Protein AF-0000000083339944 (afdb_homodimer)

Radius of gyration: 32.5 Å; Cα contacts (8 Å, |Δi|>4): 1232; chains: 2; bounding box: 91×94×73 Å

Structure (mmCIF, N/CA/C/O backbone):
data_AF-0000000083339944-model_v1
#
loop_
_entity.id
_entity.type
_entity.pdbx_description
1 polymer 'ABC transporter permease'
#
loop_
_atom_site.group_PDB
_atom_site.id
_atom_site.type_symbol
_atom_site.label_atom_id
_atom_site.label_alt_id
_atom_site.label_comp_id
_atom_site.label_asym_id
_atom_site.label_entity_id
_atom_site.label_seq_id
_atom_site.pdbx_PDB_ins_code
_atom_site.Cartn_x
_atom_site.Cartn_y
_atom_site.Cartn_z
_atom_site.occupancy
_atom_site.B_iso_or_equiv
_atom_site.auth_seq_id
_atom_site.auth_comp_id
_atom_site.auth_asym_id
_atom_site.auth_atom_id
_atom_site.pdbx_PDB_model_num
ATOM 1 N N . MET A 1 1 ? -20.719 25.516 36.156 1 56 1 MET A N 1
ATOM 2 C CA . MET A 1 1 ? -20.297 24.453 35.281 1 56 1 MET A CA 1
ATOM 3 C C . MET A 1 1 ? -19.016 23.781 35.781 1 56 1 MET A C 1
ATOM 5 O O . MET A 1 1 ? -18 24.453 35.969 1 56 1 MET A O 1
ATOM 9 N N . VAL A 1 2 ? -19.141 22.656 36.531 1 64.38 2 VAL A N 1
ATOM 10 C CA . VAL A 1 2 ? -17.969 21.969 37.031 1 64.38 2 VAL A CA 1
ATOM 11 C C . VAL A 1 2 ? -17.344 21.109 35.938 1 64.38 2 VAL A C 1
ATOM 13 O O . VAL A 1 2 ? -18.047 20.344 35.281 1 64.38 2 VAL A O 1
ATOM 16 N N . MET A 1 3 ? -16.109 21.516 35.5 1 72.25 3 MET A N 1
ATOM 17 C CA . MET A 1 3 ? -15.359 20.781 34.469 1 72.25 3 MET A CA 1
ATOM 18 C C . MET A 1 3 ? -14.398 19.781 35.125 1 72.25 3 MET A C 1
ATOM 20 O O . MET A 1 3 ? -13.562 20.156 35.938 1 72.25 3 MET A O 1
ATOM 24 N N . MET A 1 4 ? -14.695 18.438 34.969 1 76.56 4 MET A N 1
ATOM 25 C CA . MET A 1 4 ? -13.797 17.406 35.469 1 76.56 4 MET A CA 1
ATOM 26 C C . MET A 1 4 ? -13.016 16.766 34.312 1 76.56 4 MET A C 1
ATOM 28 O O . MET A 1 4 ? -13.609 16.344 33.312 1 76.56 4 MET A O 1
ATOM 32 N N . PRO A 1 5 ? -11.711 16.797 34.438 1 80.19 5 PRO A N 1
ATOM 33 C CA . PRO A 1 5 ? -10.906 16.203 33.375 1 80.19 5 PRO A CA 1
ATOM 34 C C . PRO A 1 5 ? -11.07 14.695 33.281 1 80.19 5 PRO A C 1
ATOM 36 O O . PRO A 1 5 ? -11.203 14.008 34.281 1 80.19 5 PRO A O 1
ATOM 39 N N . SER A 1 6 ? -11.383 14.195 32.062 1 82.06 6 SER A N 1
ATOM 40 C CA . SER A 1 6 ? -11.43 12.773 31.75 1 82.06 6 SER A CA 1
ATOM 41 C C . SER A 1 6 ? -10.461 12.445 30.609 1 82.06 6 SER A C 1
ATOM 43 O O . SER A 1 6 ? -10.336 13.211 29.656 1 82.06 6 SER A O 1
ATOM 45 N N . PHE A 1 7 ? -9.578 11.438 30.938 1 81.44 7 PHE A N 1
ATOM 46 C CA . PHE A 1 7 ? -8.594 11.102 29.906 1 81.44 7 PHE A CA 1
ATOM 47 C C . PHE A 1 7 ? -8.867 9.719 29.328 1 81.44 7 PHE A C 1
ATOM 49 O O . PHE A 1 7 ? -9.141 8.773 30.078 1 81.44 7 PHE A O 1
ATOM 56 N N . TYR A 1 8 ? -8.898 9.75 28.016 1 87.44 8 TYR A N 1
ATOM 57 C CA . TYR A 1 8 ? -8.922 8.484 27.281 1 87.44 8 TYR A CA 1
ATOM 58 C C . TYR A 1 8 ? -7.516 7.941 27.094 1 87.44 8 TYR A C 1
ATOM 60 O O . TYR A 1 8 ? -6.531 8.648 27.312 1 87.44 8 TYR A O 1
ATOM 68 N N . TRP A 1 9 ? -7.395 6.711 26.766 1 88.19 9 TRP A N 1
ATOM 69 C CA . TRP A 1 9 ? -6.094 6.086 26.547 1 88.19 9 TRP A CA 1
ATOM 70 C C . TRP A 1 9 ? -5.355 6.762 25.391 1 88.19 9 TRP A C 1
ATOM 72 O O . TRP A 1 9 ? -4.145 6.98 25.469 1 88.19 9 TRP A O 1
ATOM 82 N N . THR A 1 10 ? -6.043 7.082 24.391 1 90.69 10 THR A N 1
ATOM 83 C CA . THR A 1 10 ? -5.414 7.707 23.219 1 90.69 10 THR A CA 1
ATOM 84 C C . THR A 1 10 ? -4.91 9.102 23.578 1 90.69 10 THR A C 1
ATOM 86 O O . THR A 1 10 ? -3.936 9.586 22.984 1 90.69 10 THR A O 1
ATOM 89 N N . ASP A 1 11 ? -5.578 9.789 24.547 1 92.88 11 ASP A N 1
ATOM 90 C CA . ASP A 1 11 ? -5.094 11.086 25.016 1 92.88 11 ASP A CA 1
ATOM 91 C C . ASP A 1 11 ? -3.742 10.953 25.703 1 92.88 11 ASP A C 1
ATOM 93 O O . ASP A 1 11 ? -2.809 11.695 25.422 1 92.88 11 ASP A O 1
ATOM 97 N N . ILE A 1 12 ? -3.723 9.984 26.516 1 92.12 12 ILE A N 1
ATOM 98 C CA . ILE A 1 12 ? -2.504 9.758 27.281 1 92.12 12 ILE A CA 1
ATOM 99 C C . ILE A 1 12 ? -1.352 9.422 26.344 1 92.12 12 ILE A C 1
ATOM 101 O O . ILE A 1 12 ? -0.234 9.914 26.516 1 92.12 12 ILE A O 1
ATOM 105 N N . MET A 1 13 ? -1.66 8.688 25.406 1 92.69 13 MET A N 1
ATOM 106 C CA . MET A 1 13 ? -0.621 8.289 24.453 1 92.69 13 MET A CA 1
ATOM 107 C C . MET A 1 13 ? -0.143 9.477 23.641 1 92.69 13 MET A C 1
ATOM 109 O O . MET A 1 13 ? 1.049 9.602 23.344 1 92.69 13 MET A O 1
ATOM 113 N N . LEU A 1 14 ? -1.042 10.305 23.234 1 93.62 14 LEU A N 1
ATOM 114 C CA . LEU A 1 14 ? -0.655 11.469 22.453 1 93.62 14 LEU A CA 1
ATOM 115 C C . LEU A 1 14 ? 0.201 12.422 23.281 1 93.62 14 LEU A C 1
ATOM 117 O O . LEU A 1 14 ? 1.191 12.969 22.781 1 93.62 14 LEU A O 1
ATOM 121 N N . TRP A 1 15 ? -0.176 12.609 24.5 1 94.25 15 TRP A N 1
ATOM 122 C CA . TRP A 1 15 ? 0.596 13.484 25.375 1 94.25 15 TRP A CA 1
ATOM 123 C C . TRP A 1 15 ? 1.944 12.859 25.719 1 94.25 15 TRP A C 1
ATOM 125 O O . TRP A 1 15 ? 2.939 13.57 25.891 1 94.25 15 TRP A O 1
ATOM 135 N N . ALA A 1 16 ? 1.926 11.547 25.844 1 93.81 16 ALA A N 1
ATOM 136 C CA . ALA A 1 16 ? 3.199 10.852 26.016 1 93.81 16 ALA A CA 1
ATOM 137 C C . ALA A 1 16 ? 4.105 11.047 24.797 1 93.81 16 ALA A C 1
ATOM 139 O O . ALA A 1 16 ? 5.312 11.242 24.953 1 93.81 16 ALA A O 1
ATOM 140 N N . LEU A 1 17 ? 3.498 10.969 23.688 1 93.19 17 LEU A N 1
ATOM 141 C CA . LEU A 1 17 ? 4.246 11.203 22.453 1 93.19 17 LEU A CA 1
ATOM 142 C C . LEU A 1 17 ? 4.812 12.625 22.438 1 93.19 17 LEU A C 1
ATOM 144 O O . LEU A 1 17 ? 5.949 12.836 22.016 1 93.19 17 LEU A O 1
ATOM 148 N N . PHE A 1 18 ? 4.008 13.578 22.859 1 94.62 18 PHE A N 1
ATOM 149 C CA . PHE A 1 18 ? 4.469 14.953 22.953 1 94.62 18 PHE A CA 1
ATOM 150 C C . PHE A 1 18 ? 5.652 15.07 23.906 1 94.62 18 PHE A C 1
ATOM 152 O O . PHE A 1 18 ? 6.641 15.734 23.609 1 94.62 18 PHE A O 1
ATOM 159 N N . GLY A 1 19 ? 5.52 14.391 25.062 1 94.38 19 GLY A N 1
ATOM 160 C CA . GLY A 1 19 ? 6.629 14.359 26 1 94.38 19 GLY A CA 1
ATOM 161 C C . GLY A 1 19 ? 7.887 13.75 25.422 1 94.38 19 GLY A C 1
ATOM 162 O O . GLY A 1 19 ? 8.984 14.281 25.609 1 94.38 19 GLY A O 1
ATOM 163 N N . LEU A 1 20 ? 7.734 12.727 24.656 1 90.75 20 LEU A N 1
ATOM 164 C CA . LEU A 1 20 ? 8.867 12.062 24.031 1 90.75 20 LEU A CA 1
ATOM 165 C C . LEU A 1 20 ? 9.508 12.969 22.969 1 90.75 20 LEU A C 1
ATOM 167 O O . LEU A 1 20 ? 10.727 12.961 22.812 1 90.75 20 LEU A O 1
ATOM 171 N N . LEU A 1 21 ? 8.703 13.656 22.25 1 92.06 21 LEU A N 1
ATOM 172 C CA . LEU A 1 21 ? 9.219 14.586 21.25 1 92.06 21 LEU A CA 1
ATOM 173 C C . LEU A 1 21 ? 10.031 15.695 21.906 1 92.06 21 LEU A C 1
ATOM 175 O O . LEU A 1 21 ? 11.07 16.109 21.391 1 92.06 21 LEU A O 1
ATOM 179 N N . LEU A 1 22 ? 9.594 16.172 23.078 1 94.12 22 LEU A N 1
ATOM 180 C CA . LEU A 1 22 ? 10.312 17.203 23.797 1 94.12 22 LEU A CA 1
ATOM 181 C C . LEU A 1 22 ? 11.664 16.688 24.297 1 94.12 22 LEU A C 1
ATOM 183 O O . LEU A 1 22 ? 12.664 17.406 24.234 1 94.12 22 LEU A O 1
ATOM 187 N N . VAL A 1 23 ? 11.633 15.477 24.719 1 92.81 23 VAL A N 1
ATOM 188 C CA . VAL A 1 23 ? 12.875 14.867 25.188 1 92.81 23 VAL A CA 1
ATOM 189 C C . VAL A 1 23 ? 13.836 14.695 24 1 92.81 23 VAL A C 1
ATOM 191 O O . VAL A 1 23 ? 15.031 14.961 24.125 1 92.81 23 VAL A O 1
ATOM 194 N N . ALA A 1 24 ? 13.297 14.305 22.938 1 89.31 24 ALA A N 1
ATOM 195 C CA . ALA A 1 24 ? 14.117 14.133 21.734 1 89.31 24 ALA A CA 1
ATOM 196 C C . ALA A 1 24 ? 14.727 15.461 21.297 1 89.31 24 ALA A C 1
ATOM 198 O O . ALA A 1 24 ? 15.898 15.523 20.906 1 89.31 24 ALA A O 1
ATOM 199 N N . ILE A 1 25 ? 13.945 16.484 21.359 1 91.56 25 ILE A N 1
ATOM 200 C CA . ILE A 1 25 ? 14.422 17.812 20.969 1 91.56 25 ILE A CA 1
ATOM 201 C C . ILE A 1 25 ? 15.523 18.266 21.922 1 91.56 25 ILE A C 1
ATOM 203 O O . ILE A 1 25 ? 16.547 18.797 21.484 1 91.56 25 ILE A O 1
ATOM 207 N N . LYS A 1 26 ? 15.383 17.953 23.156 1 92.94 26 LYS A N 1
ATOM 208 C CA . LYS A 1 26 ? 16.391 18.312 24.156 1 92.94 26 LYS A CA 1
ATOM 209 C C . LYS A 1 26 ? 17.688 17.562 23.906 1 92.94 26 LYS A C 1
ATOM 211 O O . LYS A 1 26 ? 18.781 18.125 24.016 1 92.94 26 LYS A O 1
ATOM 216 N N . GLN A 1 27 ? 17.547 16.359 23.531 1 90 27 GLN A N 1
ATOM 217 C CA . GLN A 1 27 ? 18.719 15.539 23.25 1 90 27 GLN A CA 1
ATOM 218 C C . GLN A 1 27 ? 19.438 16.016 21.969 1 90 27 GLN A C 1
ATOM 220 O O . GLN A 1 27 ? 20.656 15.992 21.906 1 90 27 GLN A O 1
ATOM 225 N N . ILE A 1 28 ? 18.672 16.391 21.062 1 88.75 28 ILE A N 1
ATOM 226 C CA . ILE A 1 28 ? 19.234 16.875 19.797 1 88.75 28 ILE A CA 1
ATOM 227 C C . ILE A 1 28 ? 19.969 18.188 20.047 1 88.75 28 ILE A C 1
ATOM 229 O O . ILE A 1 28 ? 21.047 18.406 19.5 1 88.75 28 ILE A O 1
ATOM 233 N N . LEU A 1 29 ? 19.438 19.062 20.906 1 89.25 29 LEU A N 1
ATOM 234 C CA . LEU A 1 29 ? 20.016 20.359 21.203 1 89.25 29 LEU A CA 1
ATOM 235 C C . LEU A 1 29 ? 21.297 20.203 22.016 1 89.25 29 LEU A C 1
ATOM 237 O O . LEU A 1 29 ? 22.188 21.062 21.953 1 89.25 29 LEU A O 1
ATOM 241 N N . ALA A 1 30 ? 21.406 19.094 22.688 1 90.75 30 ALA A N 1
ATOM 242 C CA . ALA A 1 30 ? 22.562 18.859 23.547 1 90.75 30 ALA A CA 1
ATOM 243 C C . ALA A 1 30 ? 23.75 18.328 22.75 1 90.75 30 ALA A C 1
ATOM 245 O O . ALA A 1 30 ? 24.906 18.531 23.141 1 90.75 30 ALA A O 1
ATOM 246 N N . ASP A 1 31 ? 23.453 17.703 21.641 1 90.12 31 ASP A N 1
ATOM 247 C CA . ASP A 1 31 ? 24.5 17.109 20.812 1 90.12 31 ASP A CA 1
ATOM 248 C C . ASP A 1 31 ? 24.828 18.016 19.625 1 90.12 31 ASP A C 1
ATOM 250 O O . ASP A 1 31 ? 23.969 18.297 18.797 1 90.12 31 ASP A O 1
ATOM 254 N N . LYS A 1 32 ? 26.078 18.344 19.469 1 89.06 32 LYS A N 1
ATOM 255 C CA . LYS A 1 32 ? 26.516 19.281 18.438 1 89.06 32 LYS A CA 1
ATOM 256 C C . LYS A 1 32 ? 26.297 18.703 17.047 1 89.06 32 LYS A C 1
ATOM 258 O O . LYS A 1 32 ? 25.875 19.406 16.125 1 89.06 32 LYS A O 1
ATOM 263 N N . GLN A 1 33 ? 26.625 17.469 16.859 1 86.88 33 GLN A N 1
ATOM 264 C CA . GLN A 1 33 ? 26.5 16.828 15.547 1 86.88 33 GLN A CA 1
ATOM 265 C C . GLN A 1 33 ? 25.031 16.75 15.109 1 86.88 33 GLN A C 1
ATOM 267 O O . GLN A 1 33 ? 24.703 17.062 13.961 1 86.88 33 GLN A O 1
ATOM 272 N N . LYS A 1 34 ? 24.234 16.344 16 1 88.5 34 LYS A N 1
ATOM 273 C CA . LYS A 1 34 ? 22.812 16.25 15.688 1 88.5 34 LYS A CA 1
ATOM 274 C C . LYS A 1 34 ? 22.203 17.625 15.406 1 88.5 34 LYS A C 1
ATOM 276 O O . LYS A 1 34 ? 21.359 17.766 14.523 1 88.5 34 LYS A O 1
ATOM 281 N N . ARG A 1 35 ? 22.656 18.578 16.141 1 89.56 35 ARG A N 1
ATOM 282 C CA . ARG A 1 35 ? 22.172 19.953 15.938 1 89.56 35 ARG A CA 1
ATOM 283 C C . ARG A 1 35 ? 22.5 20.438 14.531 1 89.56 35 ARG A C 1
ATOM 285 O O . ARG A 1 35 ? 21.672 21.094 13.891 1 89.56 35 ARG A O 1
ATOM 292 N N . GLN A 1 36 ? 23.641 20.141 14.047 1 88.75 36 GLN A N 1
ATOM 293 C CA . GLN A 1 36 ? 24.062 20.578 12.711 1 88.75 36 GLN A CA 1
ATOM 294 C C . GLN A 1 36 ? 23.266 19.875 11.625 1 88.75 36 GLN A C 1
ATOM 296 O O . GLN A 1 36 ? 22.891 20.484 10.617 1 88.75 36 GLN A O 1
ATOM 301 N N . GLN A 1 37 ? 23 18.625 11.883 1 89.12 37 GLN A N 1
ATOM 302 C CA . GLN A 1 37 ? 22.219 17.859 10.922 1 89.12 37 GLN A CA 1
ATOM 303 C C . GLN A 1 37 ? 20.797 18.422 10.797 1 89.12 37 GLN A C 1
ATOM 305 O O . GLN A 1 37 ? 20.297 18.578 9.688 1 89.12 37 GLN A O 1
ATOM 310 N N . TRP A 1 38 ? 20.25 18.719 11.867 1 91.06 38 TRP A N 1
ATOM 311 C CA . TRP A 1 38 ? 18.875 19.188 11.844 1 91.06 38 TRP A CA 1
ATOM 312 C C . TRP A 1 38 ? 18.812 20.641 11.344 1 91.06 38 TRP A C 1
ATOM 314 O O . TRP A 1 38 ? 17.828 21.047 10.734 1 91.06 38 TRP A O 1
ATOM 324 N N . ARG A 1 39 ? 19.828 21.406 11.594 1 90.81 39 ARG A N 1
ATOM 325 C CA . ARG A 1 39 ? 19.906 22.75 10.992 1 90.81 39 ARG A CA 1
ATOM 326 C C . ARG A 1 39 ? 19.953 22.656 9.477 1 90.81 39 ARG A C 1
ATOM 328 O O . ARG A 1 39 ? 19.406 23.516 8.781 1 90.81 39 ARG A O 1
ATOM 335 N N . GLN A 1 40 ? 20.625 21.625 9.062 1 91 40 GLN A N 1
ATOM 336 C CA . GLN A 1 40 ? 20.703 21.406 7.621 1 91 40 GLN A CA 1
ATOM 337 C C . GLN A 1 40 ? 19.344 21.016 7.059 1 91 40 GLN A C 1
ATOM 339 O O . GLN A 1 40 ? 19 21.391 5.938 1 91 40 GLN A O 1
ATOM 344 N N . VAL A 1 41 ? 18.594 20.281 7.762 1 91.69 41 VAL A N 1
ATOM 345 C CA . VAL A 1 41 ? 17.266 19.891 7.34 1 91.69 41 VAL A CA 1
ATOM 346 C C . VAL A 1 41 ? 16.375 21.141 7.207 1 91.69 41 VAL A C 1
ATOM 348 O O . VAL A 1 41 ? 15.719 21.328 6.184 1 91.69 41 VAL A O 1
ATOM 351 N N . PHE A 1 42 ? 16.484 22.062 8.18 1 92.88 42 PHE A N 1
ATOM 352 C CA . PHE A 1 42 ? 15.602 23.219 8.234 1 92.88 42 PHE A CA 1
ATOM 353 C C . PHE A 1 42 ? 16.125 24.328 7.344 1 92.88 42 PHE A C 1
ATOM 355 O O . PHE A 1 42 ? 15.469 25.359 7.188 1 92.88 42 PHE A O 1
ATOM 362 N N . SER A 1 43 ? 17.281 24.109 6.758 1 92.06 43 SER A N 1
ATOM 363 C CA . SER A 1 43 ? 17.812 25.109 5.844 1 92.06 43 SER A CA 1
ATOM 364 C C . SER A 1 43 ? 17.062 25.125 4.516 1 92.06 43 SER A C 1
ATOM 366 O O . SER A 1 43 ? 17.109 26.094 3.77 1 92.06 43 SER A O 1
ATOM 368 N N . SER A 1 44 ? 16.359 24.078 4.262 1 93.06 44 SER A N 1
ATOM 369 C CA . SER A 1 44 ? 15.531 24.016 3.066 1 93.06 44 SER A CA 1
ATOM 370 C C . SER A 1 44 ? 14.211 24.75 3.266 1 93.06 44 SER A C 1
ATOM 372 O O . SER A 1 44 ? 13.547 24.594 4.289 1 93.06 44 SER A O 1
ATOM 374 N N . LYS A 1 45 ? 13.789 25.562 2.291 1 94.5 45 LYS A N 1
ATOM 375 C CA . LYS A 1 45 ? 12.539 26.312 2.365 1 94.5 45 LYS A CA 1
ATOM 376 C C . LYS A 1 45 ? 11.336 25.391 2.447 1 94.5 45 LYS A C 1
ATOM 378 O O . LYS A 1 45 ? 10.422 25.609 3.24 1 94.5 45 LYS A O 1
ATOM 383 N N . THR A 1 46 ? 11.43 24.344 1.682 1 92.62 46 THR A N 1
ATOM 384 C CA . THR A 1 46 ? 10.32 23.406 1.63 1 92.62 46 THR A CA 1
ATOM 385 C C . THR A 1 46 ? 10.188 22.641 2.949 1 92.62 46 THR A C 1
ATOM 387 O O . THR A 1 46 ? 9.078 22.438 3.443 1 92.62 46 THR A O 1
ATOM 390 N N . ALA A 1 47 ? 11.289 22.266 3.475 1 94.44 47 ALA A N 1
ATOM 391 C CA . ALA A 1 47 ? 11.258 21.531 4.738 1 94.44 47 ALA A CA 1
ATOM 392 C C . ALA A 1 47 ? 10.766 22.422 5.875 1 94.44 47 ALA A C 1
ATOM 394 O O . ALA A 1 47 ? 10.023 21.969 6.746 1 94.44 47 ALA A O 1
ATOM 395 N N . MET A 1 48 ? 11.172 23.656 5.84 1 95.12 48 MET A N 1
ATOM 396 C CA . MET A 1 48 ? 10.734 24.609 6.859 1 95.12 48 MET A CA 1
ATOM 397 C C . MET A 1 48 ? 9.219 24.812 6.801 1 95.12 48 MET A C 1
ATOM 399 O O . MET A 1 48 ? 8.539 24.734 7.828 1 95.12 48 MET A O 1
ATOM 403 N N . ALA A 1 49 ? 8.742 25.016 5.641 1 96.19 49 ALA A N 1
ATOM 404 C CA . ALA A 1 49 ? 7.305 25.203 5.465 1 96.19 49 ALA A CA 1
ATOM 405 C C . ALA A 1 49 ? 6.539 23.953 5.891 1 96.19 49 ALA A C 1
ATOM 407 O O . ALA A 1 49 ? 5.52 24.031 6.578 1 96.19 49 ALA A O 1
ATOM 408 N N . ALA A 1 50 ? 7.023 22.797 5.438 1 96 50 ALA A N 1
ATOM 409 C CA . ALA A 1 50 ? 6.375 21.531 5.766 1 96 50 ALA A CA 1
ATOM 410 C C . ALA A 1 50 ? 6.359 21.297 7.273 1 96 50 ALA A C 1
ATOM 412 O O . ALA A 1 50 ? 5.359 20.844 7.828 1 96 50 ALA A O 1
ATOM 413 N N . ALA A 1 51 ? 7.418 21.625 7.914 1 96.19 51 ALA A N 1
ATOM 414 C CA . ALA A 1 51 ? 7.52 21.438 9.359 1 96.19 51 ALA A CA 1
ATOM 415 C C . ALA A 1 51 ? 6.5 22.312 10.094 1 96.19 51 ALA A C 1
ATOM 417 O O . ALA A 1 51 ? 5.898 21.875 11.078 1 96.19 51 ALA A O 1
ATOM 418 N N . ILE A 1 52 ? 6.324 23.469 9.664 1 96.12 52 ILE A N 1
ATOM 419 C CA . ILE A 1 52 ? 5.391 24.391 10.305 1 96.12 52 ILE A CA 1
ATOM 420 C C . ILE A 1 52 ? 3.965 23.859 10.164 1 96.12 52 ILE A C 1
ATOM 422 O O . ILE A 1 52 ? 3.189 23.891 11.125 1 96.12 52 ILE A O 1
ATOM 426 N N . VAL A 1 53 ? 3.639 23.359 9 1 96.88 53 VAL A N 1
ATOM 427 C CA . VAL A 1 53 ? 2.32 22.781 8.781 1 96.88 53 VAL A CA 1
ATOM 428 C C . VAL A 1 53 ? 2.113 21.594 9.727 1 96.88 53 VAL A C 1
ATOM 430 O O . VAL A 1 53 ? 1.054 21.469 10.344 1 96.88 53 VAL A O 1
ATOM 433 N N . LEU A 1 54 ? 3.1 20.781 9.828 1 96.62 54 LEU A N 1
ATOM 434 C CA . LEU A 1 54 ? 3.018 19.609 10.688 1 96.62 54 LEU A CA 1
ATOM 435 C C . LEU A 1 54 ? 2.844 20.016 12.148 1 96.62 54 LEU A C 1
ATOM 437 O O . LEU A 1 54 ? 2.09 19.375 12.883 1 96.62 54 LEU A O 1
ATOM 441 N N . VAL A 1 55 ? 3.514 21.047 12.57 1 95.62 55 VAL A N 1
ATOM 442 C CA . VAL A 1 55 ? 3.408 21.531 13.945 1 95.62 55 VAL A CA 1
ATOM 443 C C . VAL A 1 55 ? 1.994 22.047 14.211 1 95.62 55 VAL A C 1
ATOM 445 O O . VAL A 1 55 ? 1.426 21.797 15.273 1 95.62 55 VAL A O 1
ATOM 448 N N . VAL A 1 56 ? 1.46 22.734 13.266 1 95.94 56 VAL A N 1
ATOM 449 C CA . VAL A 1 56 ? 0.103 23.266 13.414 1 95.94 56 VAL A CA 1
ATOM 450 C C . VAL A 1 56 ? -0.88 22.094 13.555 1 95.94 56 VAL A C 1
ATOM 452 O O . VAL A 1 56 ? -1.76 22.125 14.414 1 95.94 56 VAL A O 1
ATOM 455 N N . TYR A 1 57 ? -0.757 21.094 12.68 1 97.38 57 TYR A N 1
ATOM 456 C CA . TYR A 1 57 ? -1.618 19.906 12.773 1 97.38 57 TYR A CA 1
ATOM 457 C C . TYR A 1 57 ? -1.482 19.25 14.133 1 97.38 57 TYR A C 1
ATOM 459 O O . TYR A 1 57 ? -2.479 18.828 14.727 1 97.38 57 TYR A O 1
ATOM 467 N N . PHE A 1 58 ? -0.297 19.156 14.586 1 96.56 58 PHE A N 1
ATOM 468 C CA . PHE A 1 58 ? -0.039 18.516 15.859 1 96.56 58 PHE A CA 1
ATOM 469 C C . PHE A 1 58 ? -0.651 19.312 17 1 96.56 58 PHE A C 1
ATOM 471 O O . PHE A 1 58 ? -1.195 18.734 17.953 1 96.56 58 PHE A O 1
ATOM 478 N N . MET A 1 59 ? -0.595 20.609 16.969 1 95.19 59 MET A N 1
ATOM 479 C CA . MET A 1 59 ? -1.175 21.469 18 1 95.19 59 MET A CA 1
ATOM 480 C C . MET A 1 59 ? -2.691 21.312 18.047 1 95.19 59 MET A C 1
ATOM 482 O O . MET A 1 59 ? -3.289 21.312 19.125 1 95.19 59 MET A O 1
ATOM 486 N N . VAL A 1 60 ? -3.248 21.234 16.891 1 95.81 60 VAL A N 1
ATOM 487 C CA . VAL A 1 60 ? -4.691 21.016 16.812 1 95.81 60 VAL A CA 1
ATOM 488 C C . VAL A 1 60 ? -5.047 19.688 17.453 1 95.81 60 VAL A C 1
ATOM 490 O O . VAL A 1 60 ? -6.027 19.578 18.188 1 95.81 60 VAL A O 1
ATOM 493 N N . ALA A 1 61 ? -4.254 18.688 17.172 1 96.62 61 ALA A N 1
ATOM 494 C CA . ALA A 1 61 ? -4.492 17.359 17.734 1 96.62 61 ALA A CA 1
ATOM 495 C C . ALA A 1 61 ? -4.367 17.391 19.25 1 96.62 61 ALA A C 1
ATOM 497 O O . ALA A 1 61 ? -5.152 16.75 19.953 1 96.62 61 ALA A O 1
ATOM 498 N N . LEU A 1 62 ? -3.424 18.109 19.812 1 95.25 62 LEU A N 1
ATOM 499 C CA . LEU A 1 62 ? -3.24 18.219 21.25 1 95.25 62 LEU A CA 1
ATOM 500 C C . LEU A 1 62 ? -4.418 18.938 21.906 1 95.25 62 LEU A C 1
ATOM 502 O O . LEU A 1 62 ? -4.891 18.547 22.969 1 95.25 62 LEU A O 1
ATOM 506 N N . ALA A 1 63 ? -4.859 19.984 21.219 1 94.31 63 ALA A N 1
ATOM 507 C CA . ALA A 1 63 ? -5.98 20.766 21.75 1 94.31 63 ALA A CA 1
ATOM 508 C C . ALA A 1 63 ? -7.246 19.922 21.828 1 94.31 63 ALA A C 1
ATOM 510 O O . ALA A 1 63 ? -8.125 20.172 22.641 1 94.31 63 ALA A O 1
ATOM 511 N N . ASP A 1 64 ? -7.301 18.922 20.969 1 94.69 64 ASP A N 1
ATOM 512 C CA . ASP A 1 64 ? -8.484 18.078 20.938 1 94.69 64 ASP A CA 1
ATOM 513 C C . ASP A 1 64 ? -8.266 16.812 21.766 1 94.69 64 ASP A C 1
ATOM 515 O O . ASP A 1 64 ? -9.055 15.859 21.672 1 94.69 64 ASP A O 1
ATOM 519 N N . SER A 1 65 ? -7.184 16.734 22.5 1 93.62 65 SER A N 1
ATOM 520 C CA . SER A 1 65 ? -6.891 15.531 23.266 1 93.62 65 SER A CA 1
ATOM 521 C C . SER A 1 65 ? -6.953 15.797 24.766 1 93.62 65 SER A C 1
ATOM 523 O O . SER A 1 65 ? -6.309 15.102 25.562 1 93.62 65 SER A O 1
ATOM 525 N N . ILE A 1 66 ? -7.645 16.859 25.125 1 91 66 ILE A N 1
ATOM 526 C CA . ILE A 1 66 ? -8 17.156 26.516 1 91 66 ILE A CA 1
ATOM 527 C C . ILE A 1 66 ? -9.523 17.125 26.672 1 91 66 ILE A C 1
ATOM 529 O O . ILE A 1 66 ? -10.219 18 26.156 1 91 66 ILE A O 1
ATOM 533 N N . HIS A 1 67 ? -9.953 16.125 27.344 1 88.75 67 HIS A N 1
ATOM 534 C CA . HIS A 1 67 ? -11.398 15.977 27.484 1 88.75 67 HIS A CA 1
ATOM 535 C C . HIS A 1 67 ? -11.859 16.406 28.875 1 88.75 67 HIS A C 1
ATOM 537 O O . HIS A 1 67 ? -11.203 16.109 29.875 1 88.75 67 HIS A O 1
ATOM 543 N N . PHE A 1 68 ? -12.945 17.219 28.828 1 86.31 68 PHE A N 1
ATOM 544 C CA . PHE A 1 68 ? -13.57 17.688 30.062 1 86.31 68 PHE A CA 1
ATOM 545 C C . PHE A 1 68 ? -15.039 17.266 30.109 1 86.31 68 PHE A C 1
ATOM 547 O O . PHE A 1 68 ? -15.734 17.297 29.094 1 86.31 68 PHE A O 1
ATOM 554 N N . ASN A 1 69 ? -15.414 16.719 31.281 1 83.44 69 ASN A N 1
ATOM 555 C CA . ASN A 1 69 ? -16.828 16.484 31.5 1 83.44 69 ASN A CA 1
ATOM 556 C C . ASN A 1 69 ? -17.531 17.734 32.062 1 83.44 69 ASN A C 1
ATOM 558 O O . ASN A 1 69 ? -17.109 18.281 33.094 1 83.44 69 ASN A O 1
ATOM 562 N N . VAL A 1 70 ? -18.422 18.25 31.25 1 79.31 70 VAL A N 1
ATOM 563 C CA . VAL A 1 70 ? -19.156 19.438 31.672 1 79.31 70 VAL A CA 1
ATOM 564 C C . VAL A 1 70 ? -20.562 19.031 32.125 1 79.31 70 VAL A C 1
ATOM 566 O O . VAL A 1 70 ? -21.297 18.375 31.359 1 79.31 70 VAL A O 1
ATOM 569 N N . GLU A 1 71 ? -20.891 19.266 33.344 1 75.5 71 GLU A N 1
ATOM 570 C CA . GLU A 1 71 ? -22.234 18.984 33.875 1 75.5 71 GLU A CA 1
ATOM 571 C C . GLU A 1 71 ? -23.188 20.141 33.594 1 75.5 71 GLU A C 1
ATOM 573 O O . GLU A 1 71 ? -22.906 21.297 33.938 1 75.5 71 GLU A O 1
ATOM 578 N N . THR A 1 72 ? -24.047 19.984 32.594 1 65.5 72 THR A N 1
ATOM 579 C CA . THR A 1 72 ? -25.031 21.016 32.312 1 65.5 72 THR A CA 1
ATOM 580 C C . THR A 1 72 ? -26.281 20.828 33.188 1 65.5 72 THR A C 1
ATOM 582 O O . THR A 1 72 ? -26.797 19.703 33.281 1 65.5 72 THR A O 1
ATOM 585 N N . GLN A 1 73 ? -26.562 21.688 34.219 1 58.03 73 GLN A N 1
ATOM 586 C CA . GLN A 1 73 ? -27.781 21.688 35.031 1 58.03 73 GLN A CA 1
ATOM 587 C C . GLN A 1 73 ? -29 22.062 34.188 1 58.03 73 GLN A C 1
ATOM 589 O O . GLN A 1 73 ? -29.016 23.109 33.531 1 58.03 73 GLN A O 1
ATOM 594 N N . SER A 1 74 ? -29.625 21.156 33.625 1 53.12 74 SER A N 1
ATOM 595 C CA . SER A 1 74 ? -30.906 21.578 33.094 1 53.12 74 SER A CA 1
ATOM 596 C C . SER A 1 74 ? -31.812 22.156 34.188 1 53.12 74 SER A C 1
ATOM 598 O O . SER A 1 74 ? -31.781 21.703 35.312 1 53.12 74 SER A O 1
ATOM 600 N N . SER A 1 75 ? -32.188 23.484 34.062 1 45.72 75 SER A N 1
ATOM 601 C CA . SER A 1 75 ? -33.125 24.109 35 1 45.72 75 SER A CA 1
ATOM 602 C C . SER A 1 75 ? -34.281 23.188 35.312 1 45.72 75 SER A C 1
ATOM 604 O O . SER A 1 75 ? -35.188 23.547 36.062 1 45.72 75 SER A O 1
ATOM 606 N N . ALA A 1 76 ? -34.719 22.203 34.531 1 46.56 76 ALA A N 1
ATOM 607 C CA . ALA A 1 76 ? -35.938 21.531 34.969 1 46.56 76 ALA A CA 1
ATOM 608 C C . ALA A 1 76 ? -35.656 20.719 36.25 1 46.56 76 ALA A C 1
ATOM 610 O O . ALA A 1 76 ? -34.562 20.203 36.438 1 46.56 76 ALA A O 1
ATOM 611 N N . GLN A 1 77 ? -36.5 20.859 37.25 1 45.12 77 GLN A N 1
ATOM 612 C CA . GLN A 1 77 ? -36.531 20.25 38.594 1 45.12 77 GLN A CA 1
ATOM 613 C C . GLN A 1 77 ? -35.781 18.922 38.594 1 45.12 77 GLN A C 1
ATOM 615 O O . GLN A 1 77 ? -35.062 18.625 39.531 1 45.12 77 GLN A O 1
ATOM 620 N N . ASN A 1 78 ? -36.25 17.734 38.125 1 44.94 78 ASN A N 1
ATOM 621 C CA . ASN A 1 78 ? -35.906 16.328 38.219 1 44.94 78 ASN A CA 1
ATOM 622 C C . ASN A 1 78 ? -34.938 15.914 37.094 1 44.94 78 ASN A C 1
ATOM 624 O O . ASN A 1 78 ? -34.875 14.742 36.719 1 44.94 78 ASN A O 1
ATOM 628 N N . ALA A 1 79 ? -34.531 16.766 36.25 1 46.59 79 ALA A N 1
ATOM 629 C CA . ALA A 1 79 ? -33.906 16.344 35 1 46.59 79 ALA A CA 1
ATOM 630 C C . ALA A 1 79 ? -32.469 15.883 35.219 1 46.59 79 ALA A C 1
ATOM 632 O O . ALA A 1 79 ? -31.719 16.531 35.938 1 46.59 79 ALA A O 1
ATOM 633 N N . ALA A 1 80 ? -32.125 14.672 34.844 1 51.88 80 ALA A N 1
ATOM 634 C CA . ALA A 1 80 ? -30.922 13.867 34.812 1 51.88 80 ALA A CA 1
ATOM 635 C C . ALA A 1 80 ? -29.734 14.672 34.281 1 51.88 80 ALA A C 1
ATOM 637 O O . ALA A 1 80 ? -29.859 15.367 33.281 1 51.88 80 ALA A O 1
ATOM 638 N N . GLN A 1 81 ? -28.812 15.047 35.156 1 56.19 81 GLN A N 1
ATOM 639 C CA . GLN A 1 81 ? -27.516 15.68 34.875 1 56.19 81 GLN A CA 1
ATOM 640 C C . GLN A 1 81 ? -26.844 15.023 33.688 1 56.19 81 GLN A C 1
ATOM 642 O O . GLN A 1 81 ? -26.547 13.828 33.719 1 56.19 81 GLN A O 1
ATOM 647 N N . THR A 1 82 ? -27.094 15.625 32.406 1 64.94 82 THR A N 1
ATOM 648 C CA . THR A 1 82 ? -26.422 15.047 31.234 1 64.94 82 THR A CA 1
ATOM 649 C C . THR A 1 82 ? -24.984 15.547 31.141 1 64.94 82 THR A C 1
ATOM 651 O O . THR A 1 82 ? -24.734 16.75 31.234 1 64.94 82 THR A O 1
ATOM 654 N N . THR A 1 83 ? -24 14.703 31.422 1 72.69 83 THR A N 1
ATOM 655 C CA . THR A 1 83 ? -22.578 14.977 31.266 1 72.69 83 THR A CA 1
ATOM 656 C C . THR A 1 83 ? -22.156 14.945 29.797 1 72.69 83 THR A C 1
ATOM 658 O O . THR A 1 83 ? -22.391 13.953 29.109 1 72.69 83 THR A O 1
ATOM 661 N N . ILE A 1 84 ? -21.812 16.219 29.312 1 76.88 84 ILE A N 1
ATOM 662 C CA . ILE A 1 84 ? -21.328 16.281 27.938 1 76.88 84 ILE A CA 1
ATOM 663 C C . ILE A 1 84 ? -19.797 16.375 27.938 1 76.88 84 ILE A C 1
ATOM 665 O O . ILE A 1 84 ? -19.219 17.094 28.75 1 76.88 84 ILE A O 1
ATOM 669 N N . GLN A 1 85 ? -19.188 15.625 27.219 1 83.19 85 GLN A N 1
ATOM 670 C CA . GLN A 1 85 ? -17.734 15.664 27.078 1 83.19 85 GLN A CA 1
ATOM 671 C C . GLN A 1 85 ? -17.297 16.672 26.016 1 83.19 85 GLN A C 1
ATOM 673 O O . GLN A 1 85 ? -17.844 16.672 24.906 1 83.19 85 GLN A O 1
ATOM 678 N N . MET A 1 86 ? -16.438 17.672 26.484 1 86 86 MET A N 1
ATOM 679 C CA . MET A 1 86 ? -15.977 18.688 25.547 1 86 86 MET A CA 1
ATOM 680 C C . MET A 1 86 ? -14.453 18.812 25.562 1 86 86 MET A C 1
ATOM 682 O O . MET A 1 86 ? -13.812 18.484 26.578 1 86 86 MET A O 1
ATOM 686 N N . THR A 1 87 ? -13.883 19.219 24.484 1 90.5 87 THR A N 1
ATOM 687 C CA . THR A 1 87 ? -12.461 19.516 24.344 1 90.5 87 THR A CA 1
ATOM 688 C C . THR A 1 87 ? -12.242 21.016 24.156 1 90.5 87 THR A C 1
ATOM 690 O O . THR A 1 87 ? -13.188 21.766 23.891 1 90.5 87 THR A O 1
ATOM 693 N N . PRO A 1 88 ? -11.023 21.484 24.453 1 90.31 88 PRO A N 1
ATOM 694 C CA . PRO A 1 88 ? -10.758 22.891 24.172 1 90.31 88 PRO A CA 1
ATOM 695 C C . PRO A 1 88 ? -11.102 23.281 22.734 1 90.31 88 PRO A C 1
ATOM 697 O O . PRO A 1 88 ? -11.562 24.406 22.5 1 90.31 88 PRO A O 1
ATOM 700 N N . LEU A 1 89 ? -10.906 22.422 21.828 1 91.12 89 LEU A N 1
ATOM 701 C CA . LEU A 1 89 ? -11.281 22.688 20.438 1 91.12 89 LEU A CA 1
ATOM 702 C C . LEU A 1 89 ? -12.789 22.875 20.312 1 91.12 89 LEU A C 1
ATOM 704 O O . LEU A 1 89 ? -13.25 23.734 19.562 1 91.12 89 LEU A O 1
ATOM 708 N N . ASP A 1 90 ? -13.492 22.078 21.016 1 90.75 90 ASP A N 1
ATOM 709 C CA . ASP A 1 90 ? -14.945 22.188 21.016 1 90.75 90 ASP A CA 1
ATOM 710 C C . ASP A 1 90 ? -15.391 23.531 21.594 1 90.75 90 ASP A C 1
ATOM 712 O O . ASP A 1 90 ? -16.375 24.125 21.125 1 90.75 90 ASP A O 1
ATOM 716 N N . MET A 1 91 ? -14.688 23.969 22.562 1 87.75 91 MET A N 1
ATOM 717 C CA . MET A 1 91 ? -15.039 25.234 23.203 1 87.75 91 MET A CA 1
ATOM 718 C C . MET A 1 91 ? -14.836 26.406 22.25 1 87.75 91 MET A C 1
ATOM 720 O O . MET A 1 91 ? -15.648 27.328 22.219 1 87.75 91 MET A O 1
ATOM 724 N N . VAL A 1 92 ? -13.773 26.328 21.516 1 89.62 92 VAL A N 1
ATOM 725 C CA . VAL A 1 92 ? -13.469 27.391 20.562 1 89.62 92 VAL A CA 1
ATOM 726 C C . VAL A 1 92 ? -14.516 27.422 19.453 1 89.62 92 VAL A C 1
ATOM 728 O O . VAL A 1 92 ? -14.906 28.484 18.984 1 89.62 92 VAL A O 1
ATOM 731 N N . PHE A 1 93 ? -15.023 26.281 19.125 1 89.44 93 PHE A N 1
ATOM 732 C CA . PHE A 1 93 ? -15.969 26.188 18.016 1 89.44 93 PHE A CA 1
ATOM 733 C C . PHE A 1 93 ? -17.359 25.828 18.531 1 89.44 93 PHE A C 1
ATOM 735 O O . PHE A 1 93 ? -18.125 25.156 17.844 1 89.44 93 PHE A O 1
ATOM 742 N N . SER A 1 94 ? -17.719 26.172 19.656 1 84.94 94 SER A N 1
ATOM 743 C CA . SER A 1 94 ? -19 25.844 20.281 1 84.94 94 SER A CA 1
ATOM 744 C C . SER A 1 94 ? -20.172 26.375 19.453 1 84.94 94 SER A C 1
ATOM 746 O O . SER A 1 94 ? -21.234 25.734 19.391 1 84.94 94 SER A O 1
ATOM 748 N N . HIS A 1 95 ? -19.938 27.453 18.75 1 82.56 95 HIS A N 1
ATOM 749 C CA . HIS A 1 95 ? -21 28.047 17.953 1 82.56 95 HIS A CA 1
ATOM 750 C C . HIS A 1 95 ? -21.391 27.141 16.781 1 82.56 95 HIS A C 1
ATOM 752 O O . HIS A 1 95 ? -22.531 27.188 16.297 1 82.56 95 HIS A O 1
ATOM 758 N N . LEU A 1 96 ? -20.531 26.312 16.391 1 80.38 96 LEU A N 1
ATOM 759 C CA . LEU A 1 96 ? -20.812 25.422 15.273 1 80.38 96 LEU A CA 1
ATOM 760 C C . LEU A 1 96 ? -21.469 24.125 15.766 1 80.38 96 LEU A C 1
ATOM 762 O O . LEU A 1 96 ? -22.156 23.453 14.992 1 80.38 96 LEU A O 1
ATOM 766 N N . ILE A 1 97 ? -21.219 23.812 16.938 1 76.44 97 ILE A N 1
ATOM 767 C CA . ILE A 1 97 ? -21.781 22.609 17.5 1 76.44 97 ILE A CA 1
ATOM 768 C C . ILE A 1 97 ? -23.266 22.812 17.828 1 76.44 97 ILE A C 1
ATOM 770 O O . ILE A 1 97 ? -24.094 21.938 17.594 1 76.44 97 ILE A O 1
ATOM 774 N N . VAL A 1 98 ? -23.547 23.969 18.281 1 70.19 98 VAL A N 1
ATOM 775 C CA . VAL A 1 98 ? -24.906 24.281 18.719 1 70.19 98 VAL A CA 1
ATOM 776 C C . VAL A 1 98 ? -25.781 24.609 17.5 1 70.19 98 VAL A C 1
ATOM 778 O O . VAL A 1 98 ? -26.969 24.25 17.469 1 70.19 98 VAL A O 1
ATOM 781 N N . LYS A 1 99 ? -25.156 25.141 16.484 1 66.81 99 LYS A N 1
ATOM 782 C CA . LYS A 1 99 ? -25.922 25.578 15.32 1 66.81 99 LYS A CA 1
ATOM 783 C C . LYS A 1 99 ? -26 24.484 14.266 1 66.81 99 LYS A C 1
ATOM 785 O O . LYS A 1 99 ? -25.359 24.562 13.227 1 66.81 99 LYS A O 1
ATOM 790 N N . THR A 1 100 ? -26.734 23.438 14.562 1 68.88 100 THR A N 1
ATOM 791 C CA . THR A 1 100 ? -26.906 22.344 13.609 1 68.88 100 THR A CA 1
ATOM 792 C C . THR A 1 100 ? -28.062 22.625 12.656 1 68.88 100 THR A C 1
ATOM 794 O O . THR A 1 100 ? -29.094 23.172 13.07 1 68.88 100 THR A O 1
ATOM 797 N N . GLU A 1 101 ? -27.781 22.5 11.406 1 68.5 101 GLU A N 1
ATOM 798 C CA . GLU A 1 101 ? -28.812 22.703 10.398 1 68.5 101 GLU A CA 1
ATOM 799 C C . GLU A 1 101 ? -29.625 21.422 10.18 1 68.5 101 GLU A C 1
ATOM 801 O O . GLU A 1 101 ? -29.25 20.359 10.672 1 68.5 101 GLU A O 1
ATOM 806 N N . ARG A 1 102 ? -30.734 21.531 9.508 1 65.5 102 ARG A N 1
ATOM 807 C CA . ARG A 1 102 ? -31.625 20.406 9.281 1 65.5 102 ARG A CA 1
ATOM 808 C C . ARG A 1 102 ? -31.094 19.469 8.203 1 65.5 102 ARG A C 1
ATOM 810 O O . ARG A 1 102 ? -31.281 18.25 8.273 1 65.5 102 ARG A O 1
ATOM 817 N N . THR A 1 103 ? -30.422 20.203 7.184 1 68 103 THR A N 1
ATOM 818 C CA . THR A 1 103 ? -30.031 19.391 6.035 1 68 103 THR A CA 1
ATOM 819 C C . THR A 1 103 ? -28.766 19.938 5.398 1 68 103 THR A C 1
ATOM 821 O O . THR A 1 103 ? -28.047 20.734 6.012 1 68 103 THR A O 1
ATOM 824 N N . TYR A 1 104 ? -28.625 19.469 4.199 1 73.94 104 TYR A N 1
ATOM 825 C CA . TYR A 1 104 ? -27.438 19.828 3.447 1 73.94 104 TYR A CA 1
ATOM 826 C C . TYR A 1 104 ? -27.422 21.312 3.115 1 73.94 104 TYR A C 1
ATOM 828 O O . TYR A 1 104 ? -28.453 21.891 2.754 1 73.94 104 TYR A O 1
ATOM 836 N N . SER A 1 105 ? -26.266 21.969 3.404 1 71.94 105 SER A N 1
ATOM 837 C CA . SER A 1 105 ? -25.969 23.312 2.912 1 71.94 105 SER A CA 1
ATOM 838 C C . SER A 1 105 ? -24.656 23.344 2.143 1 71.94 105 SER A C 1
ATOM 840 O O . SER A 1 105 ? -23.656 22.766 2.582 1 71.94 105 SER A O 1
ATOM 842 N N . ALA A 1 106 ? -24.75 23.906 0.879 1 73.88 106 ALA A N 1
ATOM 843 C CA . ALA A 1 106 ? -23.516 24.109 0.123 1 73.88 106 ALA A CA 1
ATOM 844 C C . ALA A 1 106 ? -22.609 25.109 0.823 1 73.88 106 ALA A C 1
ATOM 846 O O . ALA A 1 106 ? -23.062 25.875 1.681 1 73.88 106 ALA A O 1
ATOM 847 N N . PRO A 1 107 ? -21.391 25.062 0.476 1 76.12 107 PRO A N 1
ATOM 848 C CA . PRO A 1 107 ? -20.5 26.047 1.077 1 76.12 107 PRO A CA 1
ATOM 849 C C . PRO A 1 107 ? -20.922 27.5 0.806 1 76.12 107 PRO A C 1
ATOM 851 O O . PRO A 1 107 ? -21.219 27.844 -0.34 1 76.12 107 PRO A O 1
ATOM 854 N N . PHE A 1 108 ? -21.016 28.25 1.809 1 70.31 108 PHE A N 1
ATOM 855 C CA . PHE A 1 108 ? -21.328 29.672 1.747 1 70.31 108 PHE A CA 1
ATOM 856 C C . PHE A 1 108 ? -22.766 29.891 1.263 1 70.31 108 PHE A C 1
ATOM 858 O O . PHE A 1 108 ? -23.078 30.938 0.709 1 70.31 108 PHE A O 1
ATOM 865 N N . ALA A 1 109 ? -23.484 28.812 1.493 1 71.31 109 ALA A N 1
ATOM 866 C CA . ALA A 1 109 ? -24.859 28.922 0.995 1 71.31 109 ALA A CA 1
ATOM 867 C C . ALA A 1 109 ? -25.75 29.609 2.018 1 71.31 109 ALA A C 1
ATOM 869 O O . ALA A 1 109 ? -25.469 29.594 3.217 1 71.31 109 ALA A O 1
ATOM 870 N N . SER A 1 110 ? -26.797 30.234 1.499 1 67.38 110 SER A N 1
ATOM 871 C CA . SER A 1 110 ? -27.812 30.859 2.346 1 67.38 110 SER A CA 1
ATOM 872 C C . SER A 1 110 ? -29.062 30.016 2.424 1 67.38 110 SER A C 1
ATOM 874 O O . SER A 1 110 ? -29.891 30.188 3.334 1 67.38 110 SER A O 1
ATOM 876 N N . HIS A 1 111 ? -29.125 29.094 1.479 1 67.44 111 HIS A N 1
ATOM 877 C CA . HIS A 1 111 ? -30.312 28.25 1.419 1 67.44 111 HIS A CA 1
ATOM 878 C C . HIS A 1 111 ? -29.938 26.781 1.463 1 67.44 111 HIS A C 1
ATOM 880 O O . HIS A 1 111 ? -28.812 26.406 1.157 1 67.44 111 HIS A O 1
ATOM 886 N N . GLU A 1 112 ? -30.953 26.062 1.861 1 68.62 112 GLU A N 1
ATOM 887 C CA . GLU A 1 112 ? -30.781 24.625 1.944 1 68.62 112 GLU A CA 1
ATOM 888 C C . GLU A 1 112 ? -30.469 24.031 0.574 1 68.62 112 GLU A C 1
ATOM 890 O O . GLU A 1 112 ? -30.969 24.516 -0.446 1 68.62 112 GLU A O 1
ATOM 895 N N . TYR A 1 113 ? -29.734 23.031 0.555 1 71.19 113 TYR A N 1
ATOM 896 C CA . TYR A 1 113 ? -29.328 22.391 -0.691 1 71.19 113 TYR A CA 1
ATOM 897 C C . TYR A 1 113 ? -30.422 21.5 -1.233 1 71.19 113 TYR A C 1
ATOM 899 O O . TYR A 1 113 ? -30.547 21.312 -2.447 1 71.19 113 TYR A O 1
ATOM 907 N N . SER A 1 114 ? -31.188 20.969 -0.289 1 66.94 114 SER A N 1
ATOM 908 C CA . SER A 1 114 ? -32.312 20.109 -0.707 1 66.94 114 SER A CA 1
ATOM 909 C C . SER A 1 114 ? -33.656 20.781 -0.442 1 66.94 114 SER A C 1
ATOM 911 O O . SER A 1 114 ? -33.75 21.625 0.451 1 66.94 114 SER A O 1
ATOM 913 N N . ARG A 1 115 ? -34.75 20.609 -1.185 1 63.94 115 ARG A N 1
ATOM 914 C CA . ARG A 1 115 ? -36.062 21.188 -1.047 1 63.94 115 ARG A CA 1
ATOM 915 C C . ARG A 1 115 ? -36.812 20.578 0.147 1 63.94 115 ARG A C 1
ATOM 917 O O . ARG A 1 115 ? -36.719 19.375 0.379 1 63.94 115 ARG A O 1
ATOM 924 N N . SER A 1 116 ? -37.188 21.375 0.941 1 65.56 116 SER A N 1
ATOM 925 C CA . SER A 1 116 ? -37.969 20.922 2.074 1 65.56 116 SER A CA 1
ATOM 926 C C . SER A 1 116 ? -39.469 21.141 1.813 1 65.56 116 SER A C 1
ATOM 928 O O . SER A 1 116 ? -39.844 22.031 1.057 1 65.56 116 SER A O 1
ATOM 930 N N . ILE A 1 117 ? -40.25 20.219 2.25 1 63.34 117 ILE A N 1
ATOM 931 C CA . ILE A 1 117 ? -41.688 20.266 2.078 1 63.34 117 ILE A CA 1
ATOM 932 C C . ILE A 1 117 ? -42.281 21.281 3.047 1 63.34 117 ILE A C 1
ATOM 934 O O . ILE A 1 117 ? -42.031 21.219 4.254 1 63.34 117 ILE A O 1
ATOM 938 N N . VAL A 1 118 ? -42.781 22.328 2.553 1 69.12 118 VAL A N 1
ATOM 939 C CA . VAL A 1 118 ? -43.438 23.312 3.387 1 69.12 118 VAL A CA 1
ATOM 940 C C . VAL A 1 118 ? -44.969 23.266 3.123 1 69.12 118 VAL A C 1
ATOM 942 O O . VAL A 1 118 ? -45.375 23.094 1.979 1 69.12 118 VAL A O 1
ATOM 945 N N . TYR A 1 119 ? -45.625 23.125 4.148 1 66.81 119 TYR A N 1
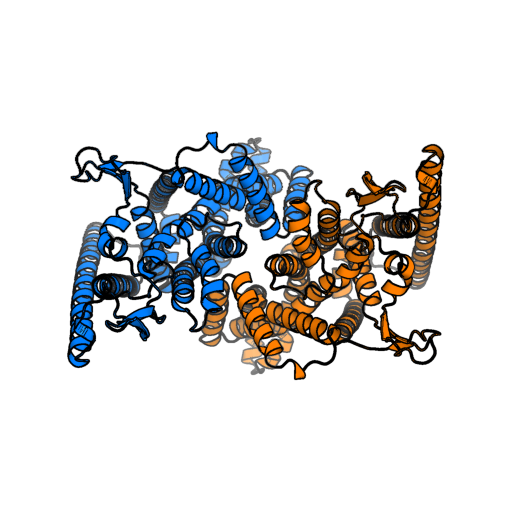ATOM 946 C CA . TYR A 1 119 ? -47.062 23.141 4.051 1 66.81 119 TYR A CA 1
ATOM 947 C C . TYR A 1 119 ? -47.594 24.562 4.09 1 66.81 119 TYR A C 1
ATOM 949 O O . TYR A 1 119 ? -47.25 25.344 4.984 1 66.81 119 TYR A O 1
ATOM 957 N N . ASP A 1 120 ? -48.125 25.031 3.006 1 62.41 120 ASP A N 1
ATOM 958 C CA . ASP A 1 120 ? -48.719 26.359 3 1 62.41 120 ASP A CA 1
ATOM 959 C C . ASP A 1 120 ? -50 26.375 3.857 1 62.41 120 ASP A C 1
ATOM 961 O O . ASP A 1 120 ? -50.5 25.328 4.254 1 62.41 120 ASP A O 1
ATOM 965 N N . GLU A 1 121 ? -50.344 27.578 4.293 1 67.75 121 GLU A N 1
ATOM 966 C CA . GLU A 1 121 ? -51.531 27.781 5.129 1 67.75 121 GLU A CA 1
ATOM 967 C C . GLU A 1 121 ? -52.75 27.031 4.559 1 67.75 121 GLU A C 1
ATOM 969 O O . GLU A 1 121 ? -53.625 26.609 5.305 1 67.75 121 GLU A O 1
ATOM 974 N N . GLN A 1 122 ? -52.781 26.812 3.277 1 68.81 122 GLN A N 1
ATOM 975 C CA . GLN A 1 122 ? -53.938 26.172 2.645 1 68.81 122 GLN A CA 1
ATOM 976 C C . GLN A 1 122 ? -53.688 24.672 2.465 1 68.81 122 GLN A C 1
ATOM 978 O O . GLN A 1 122 ? -54.5 23.984 1.854 1 68.81 122 GLN A O 1
ATOM 983 N N . GLY A 1 123 ? -52.625 24.141 3.08 1 64.69 123 GLY A N 1
ATOM 984 C CA . GLY A 1 123 ? -52.375 22.719 3.068 1 64.69 123 GLY A CA 1
ATOM 985 C C . GLY A 1 123 ? -51.625 22.234 1.832 1 64.69 123 GLY A C 1
ATOM 986 O O . GLY A 1 123 ? -51.5 21.031 1.605 1 64.69 123 GLY A O 1
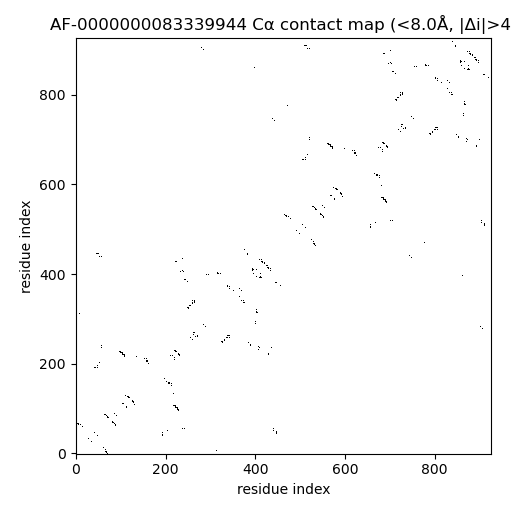ATOM 987 N N . GLN A 1 124 ? -51.375 23.156 0.916 1 65.94 124 GLN A N 1
ATOM 988 C CA . GLN A 1 124 ? -50.656 22.719 -0.294 1 65.94 124 GLN A CA 1
ATOM 989 C C . GLN A 1 124 ? -49.188 22.516 -0.031 1 65.94 124 GLN A C 1
ATOM 991 O O . GLN A 1 124 ? -48.531 23.344 0.634 1 65.94 124 GLN A O 1
ATOM 996 N N . VAL A 1 125 ? -48.75 21.375 -0.402 1 70.31 125 VAL A N 1
ATOM 997 C CA . VAL A 1 125 ? -47.375 20.938 -0.202 1 70.31 125 VAL A CA 1
ATOM 998 C C . VAL A 1 125 ? -46.469 21.547 -1.274 1 70.31 125 VAL A C 1
ATOM 1000 O O . VAL A 1 125 ? -46.781 21.453 -2.467 1 70.31 125 VAL A O 1
ATOM 1003 N N . SER A 1 126 ? -45.719 22.578 -0.943 1 68.94 126 SER A N 1
ATOM 1004 C CA . SER A 1 126 ? -44.719 23.094 -1.885 1 68.94 126 SER A CA 1
ATOM 1005 C C . SER A 1 126 ? -43.312 22.734 -1.443 1 68.94 126 SER A C 1
ATOM 1007 O O . SER A 1 126 ? -43.031 22.641 -0.246 1 68.94 126 SER A O 1
ATOM 1009 N N . GLN A 1 127 ? -42.5 22.25 -2.43 1 68.62 127 GLN A N 1
ATOM 1010 C CA . GLN A 1 127 ? -41.062 21.984 -2.186 1 68.62 127 GLN A CA 1
ATOM 1011 C C . GLN A 1 127 ? -40.219 23.234 -2.402 1 68.62 127 GLN A C 1
ATOM 1013 O O . GLN A 1 127 ? -40.219 23.812 -3.494 1 68.62 127 GLN A O 1
ATOM 1018 N N . GLN A 1 128 ? -39.781 23.969 -1.324 1 66 128 GLN A N 1
ATOM 1019 C CA . GLN A 1 128 ? -38.969 25.172 -1.455 1 66 128 GLN A CA 1
ATOM 1020 C C . GLN A 1 128 ? -37.594 24.984 -0.792 1 66 128 GLN A C 1
ATOM 1022 O O . GLN A 1 128 ? -37.438 24.125 0.08 1 66 128 GLN A O 1
ATOM 1027 N N . PHE A 1 129 ? -36.625 25.672 -1.46 1 67.44 129 PHE A N 1
ATOM 1028 C CA . PHE A 1 129 ? -35.312 25.797 -0.789 1 67.44 129 PHE A CA 1
ATOM 1029 C C . PHE A 1 129 ? -35.406 26.734 0.401 1 67.44 129 PHE A C 1
ATOM 1031 O O . PHE A 1 129 ? -35.562 27.953 0.226 1 67.44 129 PHE A O 1
ATOM 1038 N N . LEU A 1 130 ? -35.562 26.281 1.637 1 65.62 130 LEU A N 1
ATOM 1039 C CA . LEU A 1 130 ? -35.719 27.078 2.842 1 65.62 130 LEU A CA 1
ATOM 1040 C C . LEU A 1 130 ? -34.406 27.734 3.248 1 65.62 130 LEU A C 1
ATOM 1042 O O . LEU A 1 130 ? -33.344 27.203 2.977 1 65.62 130 LEU A O 1
ATOM 1046 N N . PRO A 1 131 ? -34.531 28.953 3.738 1 65.81 131 PRO A N 1
ATOM 1047 C CA . PRO A 1 131 ? -33.344 29.594 4.242 1 65.81 131 PRO A CA 1
ATOM 1048 C C . PRO A 1 131 ? -32.688 28.828 5.395 1 65.81 131 PRO A C 1
ATOM 1050 O O . PRO A 1 131 ? -33.375 28.172 6.172 1 65.81 131 PRO A O 1
ATOM 1053 N N . LEU A 1 132 ? -31.391 28.891 5.379 1 68.38 132 LEU A N 1
ATOM 1054 C CA . LEU A 1 132 ? -30.656 28.25 6.461 1 68.38 132 LEU A CA 1
ATOM 1055 C C . LEU A 1 132 ? -30.922 28.953 7.789 1 68.38 132 LEU A C 1
ATOM 1057 O O . LEU A 1 132 ? -31.156 30.156 7.824 1 68.38 132 LEU A O 1
ATOM 1061 N N . GLN A 1 133 ? -31.047 28.25 8.844 1 65.81 133 GLN A N 1
ATOM 1062 C CA . GLN A 1 133 ? -31.453 28.766 10.141 1 65.81 133 GLN A CA 1
ATOM 1063 C C . GLN A 1 133 ? -30.312 29.562 10.789 1 65.81 133 GLN A C 1
ATOM 1065 O O . GLN A 1 133 ? -30.547 30.547 11.492 1 65.81 133 GLN A O 1
ATOM 1070 N N . HIS A 1 134 ? -29.172 29.188 10.602 1 62.88 134 HIS A N 1
ATOM 1071 C CA . HIS A 1 134 ? -28.078 29.766 11.375 1 62.88 134 HIS A CA 1
ATOM 1072 C C . HIS A 1 134 ? -27.109 30.516 10.477 1 62.88 134 HIS A C 1
ATOM 1074 O O . HIS A 1 134 ? -25.906 30.531 10.734 1 62.88 134 HIS A O 1
ATOM 1080 N N . VAL A 1 135 ? -27.531 30.906 9.297 1 64.25 135 VAL A N 1
ATOM 1081 C CA . VAL A 1 135 ? -26.734 31.75 8.414 1 64.25 135 VAL A CA 1
ATOM 1082 C C . VAL A 1 135 ? -27.219 33.188 8.492 1 64.25 135 VAL A C 1
ATOM 1084 O O . VAL A 1 135 ? -28.422 33.438 8.633 1 64.25 135 VAL A O 1
ATOM 1087 N N . ALA A 1 136 ? -26.328 34.094 8.805 1 58.84 136 ALA A N 1
ATOM 1088 C CA . ALA A 1 136 ? -26.672 35.531 8.953 1 58.84 136 ALA A CA 1
ATOM 1089 C C . ALA A 1 136 ? -27.438 36.031 7.727 1 58.84 136 ALA A C 1
ATOM 1091 O O . ALA A 1 136 ? -27.141 35.625 6.598 1 58.84 136 ALA A O 1
ATOM 1092 N N . ASP A 1 137 ? -28.625 36.406 7.918 1 53.28 137 ASP A N 1
ATOM 1093 C CA . ASP A 1 137 ? -29.547 37.031 6.965 1 53.28 137 ASP A CA 1
ATOM 1094 C C . ASP A 1 137 ? -28.844 38.125 6.145 1 53.28 137 ASP A C 1
ATOM 1096 O O . ASP A 1 137 ? -29.453 38.75 5.277 1 53.28 137 ASP A O 1
ATOM 1100 N N . TYR A 1 138 ? -27.75 38.5 6.5 1 50.25 138 TYR A N 1
ATOM 1101 C CA . TYR A 1 138 ? -27.156 39.656 5.832 1 50.25 138 TYR A CA 1
ATOM 1102 C C . TYR A 1 138 ? -27.156 39.469 4.32 1 50.25 138 TYR A C 1
ATOM 1104 O O . TYR A 1 138 ? -27.219 40.438 3.564 1 50.25 138 TYR A O 1
ATOM 1112 N N . PHE A 1 139 ? -27.078 38.25 3.812 1 52.91 139 PHE A N 1
ATOM 1113 C CA . PHE A 1 139 ? -26.703 38.062 2.416 1 52.91 139 PHE A CA 1
ATOM 1114 C C . PHE A 1 139 ? -27.938 37.938 1.534 1 52.91 139 PHE A C 1
ATOM 1116 O O . PHE A 1 139 ? -27.812 37.844 0.308 1 52.91 139 PHE A O 1
ATOM 1123 N N . SER A 1 140 ? -29.031 37.594 1.999 1 52.09 140 SER A N 1
ATOM 1124 C CA . SER A 1 140 ? -30.141 37.312 1.103 1 52.09 140 SER A CA 1
ATOM 1125 C C . SER A 1 140 ? -30.422 38.5 0.183 1 52.09 140 SER A C 1
ATOM 1127 O O . SER A 1 140 ? -30.984 38.312 -0.899 1 52.09 140 SER A O 1
ATOM 1129 N N . ASN A 1 141 ? -30.125 39.812 0.603 1 52.16 141 ASN A N 1
ATOM 1130 C CA . ASN A 1 141 ? -30.781 40.812 -0.231 1 52.16 141 ASN A CA 1
ATOM 1131 C C . ASN A 1 141 ? -29.781 41.75 -0.899 1 52.16 141 ASN A C 1
ATOM 1133 O O . ASN A 1 141 ? -30.141 42.5 -1.807 1 52.16 141 ASN A O 1
ATOM 1137 N N . ASP A 1 142 ? -28.453 42.031 -0.362 1 57.38 142 ASP A N 1
ATOM 1138 C CA . ASP A 1 142 ? -27.656 43.062 -1.004 1 57.38 142 ASP A CA 1
ATOM 1139 C C . ASP A 1 142 ? -26.203 42.625 -1.189 1 57.38 142 ASP A C 1
ATOM 1141 O O . ASP A 1 142 ? -25.484 42.406 -0.212 1 57.38 142 ASP A O 1
ATOM 1145 N N . ASP A 1 143 ? -25.75 42.125 -2.363 1 61.91 143 ASP A N 1
ATOM 1146 C CA . ASP A 1 143 ? -24.438 41.656 -2.803 1 61.91 143 ASP A CA 1
ATOM 1147 C C . ASP A 1 143 ? -23.328 42.562 -2.254 1 61.91 143 ASP A C 1
ATOM 1149 O O . ASP A 1 143 ? -22.25 42.094 -1.884 1 61.91 143 ASP A O 1
ATOM 1153 N N . LYS A 1 144 ? -23.688 43.875 -2.281 1 63.62 144 LYS A N 1
ATOM 1154 C CA . LYS A 1 144 ? -22.672 44.812 -1.824 1 63.62 144 LYS A CA 1
ATOM 1155 C C . LYS A 1 144 ? -22.359 44.625 -0.343 1 63.62 144 LYS A C 1
ATOM 1157 O O . LYS A 1 144 ? -21.203 44.719 0.076 1 63.62 144 LYS A O 1
ATOM 1162 N N . SER A 1 145 ? -23.281 44.25 0.388 1 72.31 145 SER A N 1
ATOM 1163 C CA . SER A 1 145 ? -23.109 44.031 1.821 1 72.31 145 SER A CA 1
ATOM 1164 C C . SER A 1 145 ? -22.328 42.75 2.1 1 72.31 145 SER A C 1
ATOM 1166 O O . SER A 1 145 ? -21.5 42.719 3.002 1 72.31 145 SER A O 1
ATOM 1168 N N . ALA A 1 146 ? -22.469 41.844 1.218 1 76.44 146 ALA A N 1
ATOM 1169 C CA . ALA A 1 146 ? -21.75 40.562 1.389 1 76.44 146 ALA A CA 1
ATOM 1170 C C . ALA A 1 146 ? -20.25 40.75 1.147 1 76.44 146 ALA A C 1
ATOM 1172 O O . ALA A 1 146 ? -19.422 40.188 1.872 1 76.44 146 ALA A O 1
ATOM 1173 N N . SER A 1 147 ? -19.969 41.5 0.145 1 79.81 147 SER A N 1
ATOM 1174 C CA . SER A 1 147 ? -18.578 41.75 -0.173 1 79.81 147 SER A CA 1
ATOM 1175 C C . SER A 1 147 ? -17.875 42.531 0.938 1 79.81 147 SER A C 1
ATOM 1177 O O . SER A 1 147 ? -16.734 42.25 1.279 1 79.81 147 SER A O 1
ATOM 1179 N N . TRP A 1 148 ? -18.578 43.469 1.409 1 81.06 148 TRP A N 1
ATOM 1180 C CA . TRP A 1 148 ? -18.016 44.25 2.492 1 81.06 148 TRP A CA 1
ATOM 1181 C C . TRP A 1 148 ? -17.781 43.406 3.732 1 81.06 148 TRP A C 1
ATOM 1183 O O . TRP A 1 148 ? -16.781 43.562 4.441 1 81.06 148 TRP A O 1
ATOM 1193 N N . TYR A 1 149 ? -18.641 42.531 4.027 1 81.12 149 TYR A N 1
ATOM 1194 C CA . TYR A 1 149 ? -18.5 41.625 5.16 1 81.12 149 TYR A CA 1
ATOM 1195 C C . TYR A 1 149 ? -17.281 40.719 4.996 1 81.12 149 TYR A C 1
ATOM 1197 O O . TYR A 1 149 ? -16.516 40.531 5.945 1 81.12 149 TYR A O 1
ATOM 1205 N N . LEU A 1 150 ? -17.141 40.281 3.787 1 85 150 LEU A N 1
ATOM 1206 C CA . LEU A 1 150 ? -16 39.406 3.514 1 85 150 LEU A CA 1
ATOM 1207 C C . LEU A 1 150 ? -14.688 40.188 3.686 1 85 150 LEU A C 1
ATOM 1209 O O . LEU A 1 150 ? -13.727 39.625 4.238 1 85 150 LEU A O 1
ATOM 1213 N N . VAL A 1 151 ? -14.727 41.344 3.227 1 86.69 151 VAL A N 1
ATOM 1214 C CA . VAL A 1 151 ? -13.523 42.188 3.318 1 86.69 151 VAL A CA 1
ATOM 1215 C C . VAL A 1 151 ? -13.234 42.5 4.781 1 86.69 151 VAL A C 1
ATOM 1217 O O . VAL A 1 151 ? -12.07 42.531 5.199 1 86.69 151 VAL A O 1
ATOM 1220 N N . LYS A 1 152 ? -14.266 42.781 5.512 1 87.19 152 LYS A N 1
ATOM 1221 C CA . LYS A 1 152 ? -14.102 43.094 6.934 1 87.19 152 LYS A CA 1
ATOM 1222 C C . LYS A 1 152 ? -13.5 41.906 7.68 1 87.19 152 LYS A C 1
ATOM 1224 O O . LYS A 1 152 ? -12.57 42.062 8.469 1 87.19 152 LYS A O 1
ATOM 1229 N N . GLN A 1 153 ? -14.055 40.781 7.406 1 87.38 153 GLN A N 1
ATOM 1230 C CA . GLN A 1 153 ? -13.547 39.594 8.07 1 87.38 153 GLN A CA 1
ATOM 1231 C C . GLN A 1 153 ? -12.117 39.281 7.637 1 87.38 153 GLN A C 1
ATOM 1233 O O . GLN A 1 153 ? -11.297 38.844 8.445 1 87.38 153 GLN A O 1
ATOM 1238 N N . ALA A 1 154 ? -11.844 39.531 6.395 1 89.06 154 ALA A N 1
ATOM 1239 C CA . ALA A 1 154 ? -10.492 39.312 5.887 1 89.06 154 ALA A CA 1
ATOM 1240 C C . ALA A 1 154 ? -9.5 40.281 6.539 1 89.06 154 ALA A C 1
ATOM 1242 O O . ALA A 1 154 ? -8.359 39.906 6.812 1 89.06 154 ALA A O 1
ATOM 1243 N N . SER A 1 155 ? -9.969 41.438 6.754 1 89.5 155 SER A N 1
ATOM 1244 C CA . SER A 1 155 ? -9.125 42.438 7.391 1 89.5 155 SER A CA 1
ATOM 1245 C C . SER A 1 155 ? -8.797 42.062 8.828 1 89.5 155 SER A C 1
ATOM 1247 O O . SER A 1 155 ? -7.66 42.219 9.281 1 89.5 155 SER A O 1
ATOM 1249 N N . TRP A 1 156 ? -9.797 41.625 9.531 1 87.56 156 TRP A N 1
ATOM 1250 C CA . TRP A 1 156 ? -9.555 41.156 10.898 1 87.56 156 TRP A CA 1
ATOM 1251 C C . TRP A 1 156 ? -8.586 40 10.914 1 87.56 156 TRP A C 1
ATOM 1253 O O . TRP A 1 156 ? -7.73 39.906 11.797 1 87.56 156 TRP A O 1
ATOM 1263 N N . ALA A 1 157 ? -8.805 39.094 9.977 1 88.5 157 ALA A N 1
ATOM 1264 C CA . ALA A 1 157 ? -7.91 37.938 9.875 1 88.5 157 ALA A CA 1
ATOM 1265 C C . ALA A 1 157 ? -6.48 38.406 9.562 1 88.5 157 ALA A C 1
ATOM 1267 O O . ALA A 1 157 ? -5.523 37.812 10.102 1 88.5 157 ALA A O 1
ATOM 1268 N N . PHE A 1 158 ? -6.406 39.344 8.703 1 90.56 158 PHE A N 1
ATOM 1269 C CA . PHE A 1 158 ? -5.102 39.875 8.344 1 90.56 158 PHE A CA 1
ATOM 1270 C C . PHE A 1 158 ? -4.418 40.5 9.555 1 90.56 158 PHE A C 1
ATOM 1272 O O . PHE A 1 158 ? -3.236 40.25 9.805 1 90.56 158 PHE A O 1
ATOM 1279 N N . MET A 1 159 ? -5.16 41.25 10.336 1 89.88 159 MET A N 1
ATOM 1280 C CA . MET A 1 159 ? -4.613 41.875 11.523 1 89.88 159 MET A CA 1
ATOM 1281 C C . MET A 1 159 ? -4.168 40.844 12.547 1 89.88 159 MET A C 1
ATOM 1283 O O . MET A 1 159 ? -3.115 40.969 13.172 1 89.88 159 MET A O 1
ATOM 1287 N N . ALA A 1 160 ? -4.988 39.875 12.742 1 89.06 160 ALA A N 1
ATOM 1288 C CA . ALA A 1 160 ? -4.629 38.812 13.664 1 89.06 160 ALA A CA 1
ATOM 1289 C C . ALA A 1 160 ? -3.35 38.094 13.219 1 89.06 160 ALA A C 1
ATOM 1291 O O . ALA A 1 160 ? -2.498 37.781 14.047 1 89.06 160 ALA A O 1
ATOM 1292 N N . ALA A 1 161 ? -3.301 37.875 11.938 1 89.19 161 ALA A N 1
ATOM 1293 C CA . ALA A 1 161 ? -2.123 37.219 11.391 1 89.19 161 ALA A CA 1
ATOM 1294 C C . ALA A 1 161 ? -0.872 38.062 11.578 1 89.19 161 ALA A C 1
ATOM 1296 O O . ALA A 1 161 ? 0.193 37.531 11.93 1 89.19 161 ALA A O 1
ATOM 1297 N N . VAL A 1 162 ? -1.008 39.312 11.367 1 89.25 162 VAL A N 1
ATOM 1298 C CA . VAL A 1 162 ? 0.116 40.25 11.508 1 89.25 162 VAL A CA 1
ATOM 1299 C C . VAL A 1 162 ? 0.524 40.344 12.977 1 89.25 162 VAL A C 1
ATOM 1301 O O . VAL A 1 162 ? 1.715 40.375 13.297 1 89.25 162 VAL A O 1
ATOM 1304 N N . LEU A 1 163 ? -0.412 40.344 13.828 1 88.94 163 LEU A N 1
ATOM 1305 C CA . LEU A 1 163 ? -0.122 40.406 15.258 1 88.94 163 LEU A CA 1
ATOM 1306 C C . LEU A 1 163 ? 0.65 39.156 15.703 1 88.94 163 LEU A C 1
ATOM 1308 O O . LEU A 1 163 ? 1.636 39.281 16.438 1 88.94 163 LEU A O 1
ATOM 1312 N N . LEU A 1 164 ? 0.133 38.031 15.312 1 88.44 164 LEU A N 1
ATOM 1313 C CA . LEU A 1 164 ? 0.817 36.781 15.688 1 88.44 164 LEU A CA 1
ATOM 1314 C C . LEU A 1 164 ? 2.219 36.75 15.086 1 88.44 164 LEU A C 1
ATOM 1316 O O . LEU A 1 164 ? 3.146 36.219 15.703 1 88.44 164 LEU A O 1
ATOM 1320 N N . LEU A 1 165 ? 2.285 37.219 13.859 1 88.5 165 LEU A N 1
ATOM 1321 C CA . LEU A 1 165 ? 3.594 37.281 13.219 1 88.5 165 LEU A CA 1
ATOM 1322 C C . LEU A 1 165 ? 4.539 38.219 13.992 1 88.5 165 LEU A C 1
ATOM 1324 O O . LEU A 1 165 ? 5.734 37.938 14.102 1 88.5 165 LEU A O 1
ATOM 1328 N N . PHE A 1 166 ? 4.004 39.25 14.469 1 87.5 166 PHE A N 1
ATOM 1329 C CA . PHE A 1 166 ? 4.805 40.188 15.25 1 87.5 166 PHE A CA 1
ATOM 1330 C C . PHE A 1 166 ? 5.297 39.531 16.547 1 87.5 166 PHE A C 1
ATOM 1332 O O . PHE A 1 166 ? 6.441 39.75 16.953 1 87.5 166 PHE A O 1
ATOM 1339 N N . VAL A 1 167 ? 4.453 38.844 17.172 1 86.56 167 VAL A N 1
ATOM 1340 C CA . VAL A 1 167 ? 4.836 38.125 18.391 1 86.56 167 VAL A CA 1
ATOM 1341 C C . VAL A 1 167 ? 5.938 37.125 18.078 1 86.56 167 VAL A C 1
ATOM 1343 O O . VAL A 1 167 ? 6.938 37.031 18.797 1 86.56 167 VAL A O 1
ATOM 1346 N N . PHE A 1 168 ? 5.695 36.406 16.969 1 86.19 168 PHE A N 1
ATOM 1347 C CA . PHE A 1 168 ? 6.684 35.406 16.562 1 86.19 168 PHE A CA 1
ATOM 1348 C C . PHE A 1 168 ? 8.008 36.062 16.219 1 86.19 168 PHE A C 1
ATOM 1350 O O . PHE A 1 168 ? 9.078 35.562 16.562 1 86.19 168 PHE A O 1
ATOM 1357 N N . ALA A 1 169 ? 7.961 37.156 15.516 1 85.38 169 ALA A N 1
ATOM 1358 C CA . ALA A 1 169 ? 9.156 37.875 15.125 1 85.38 169 ALA A CA 1
ATOM 1359 C C . ALA A 1 169 ? 9.875 38.469 16.344 1 85.38 169 ALA A C 1
ATOM 1361 O O . ALA A 1 169 ? 11.102 38.5 16.391 1 85.38 169 ALA A O 1
ATOM 1362 N N . SER A 1 170 ? 9.125 38.906 17.328 1 85.12 170 SER A N 1
ATOM 1363 C CA . SER A 1 170 ? 9.711 39.469 18.547 1 85.12 170 SER A CA 1
ATOM 1364 C C . SER A 1 170 ? 10.438 38.375 19.344 1 85.12 170 SER A C 1
ATOM 1366 O O . SER A 1 170 ? 11.531 38.625 19.875 1 85.12 170 SER A O 1
ATOM 1368 N N . ILE A 1 171 ? 9.82 37.281 19.406 1 82.38 171 ILE A N 1
ATOM 1369 C CA . ILE A 1 171 ? 10.453 36.156 20.109 1 82.38 171 ILE A CA 1
ATOM 1370 C C . ILE A 1 171 ? 11.727 35.75 19.391 1 82.38 171 ILE A C 1
ATOM 1372 O O . ILE A 1 171 ? 12.758 35.5 20.016 1 82.38 171 ILE A O 1
ATOM 1376 N N . HIS A 1 172 ? 11.586 35.688 18.062 1 82.56 172 HIS A N 1
ATOM 1377 C CA . HIS A 1 172 ? 12.734 35.344 17.234 1 82.56 172 HIS A CA 1
ATOM 1378 C C . HIS A 1 172 ? 13.852 36.375 17.391 1 82.56 172 HIS A C 1
ATOM 1380 O O . HIS A 1 172 ? 15.023 36.031 17.516 1 82.56 172 HIS A O 1
ATOM 1386 N N . ALA A 1 173 ? 13.539 37.625 17.375 1 77.38 173 ALA A N 1
ATOM 1387 C CA . ALA A 1 173 ? 14.508 38.719 17.531 1 77.38 173 ALA A CA 1
ATOM 1388 C C . ALA A 1 173 ? 15.156 38.688 18.906 1 77.38 173 ALA A C 1
ATOM 1390 O O . ALA A 1 173 ? 16.359 38.906 19.047 1 77.38 173 ALA A O 1
ATOM 1391 N N . TYR A 1 174 ? 14.383 38.438 19.844 1 72.38 174 TYR A N 1
ATOM 1392 C CA . TYR A 1 174 ? 14.914 38.312 21.203 1 72.38 174 TYR A CA 1
ATOM 1393 C C . TYR A 1 174 ? 15.922 37.156 21.297 1 72.38 174 TYR A C 1
ATOM 1395 O O . TYR A 1 174 ? 16.984 37.312 21.922 1 72.38 174 TYR A O 1
ATOM 1403 N N . GLY A 1 175 ? 15.594 36.062 20.672 1 71.31 175 GLY A N 1
ATOM 1404 C CA . GLY A 1 175 ? 16.531 34.969 20.656 1 71.31 175 GLY A CA 1
ATOM 1405 C C . GLY A 1 175 ? 17.844 35.281 19.969 1 71.31 175 GLY A C 1
ATOM 1406 O O . GLY A 1 175 ? 18.906 34.906 20.438 1 71.31 175 GLY A O 1
ATOM 1407 N N . LYS A 1 176 ? 17.688 35.938 18.844 1 69.31 176 LYS A N 1
ATOM 1408 C CA . LYS A 1 176 ? 18.891 36.344 18.125 1 69.31 176 LYS A CA 1
ATOM 1409 C C . LYS A 1 176 ? 19.719 37.312 18.969 1 69.31 176 LYS A C 1
ATOM 1411 O O . LYS A 1 176 ? 20.953 37.281 18.953 1 69.31 176 LYS A O 1
ATOM 1416 N N . PHE A 1 177 ? 18.984 38.156 19.609 1 63.41 177 PHE A N 1
ATOM 1417 C CA . PHE A 1 177 ? 19.641 39.125 20.469 1 63.41 177 PHE A CA 1
ATOM 1418 C C . PHE A 1 177 ? 20.406 38.438 21.578 1 63.41 177 PHE A C 1
ATOM 1420 O O . PHE A 1 177 ? 21.562 38.781 21.859 1 63.41 177 PHE A O 1
ATOM 1427 N N . VAL A 1 178 ? 19.828 37.469 22.156 1 63.47 178 VAL A N 1
ATOM 1428 C CA . VAL A 1 178 ? 20.469 36.719 23.234 1 63.47 178 VAL A CA 1
ATOM 1429 C C . VAL A 1 178 ? 21.672 35.938 22.688 1 63.47 178 VAL A C 1
ATOM 1431 O O . VAL A 1 178 ? 22.719 35.875 23.312 1 63.47 178 VAL A O 1
ATOM 1434 N N . ALA A 1 179 ? 21.328 35.344 21.484 1 64.62 179 ALA A N 1
ATOM 1435 C CA . ALA A 1 179 ? 22.422 34.594 20.859 1 64.62 179 ALA A CA 1
ATOM 1436 C C . ALA A 1 179 ? 23.578 35.531 20.484 1 64.62 179 ALA A C 1
ATOM 1438 O O . ALA A 1 179 ? 24.734 35.156 20.625 1 64.62 179 ALA A O 1
ATOM 1439 N N . PHE A 1 180 ? 23.156 36.594 19.812 1 57.06 180 PHE A N 1
ATOM 1440 C CA . PHE A 1 180 ? 24.156 37.625 19.469 1 57.06 180 PHE A CA 1
ATOM 1441 C C . PHE A 1 180 ? 24.906 38.094 20.703 1 57.06 180 PHE A C 1
ATOM 1443 O O . PHE A 1 180 ? 26.125 38.281 20.656 1 57.06 180 PHE A O 1
ATOM 1450 N N . ALA A 1 181 ? 24.188 38.188 21.766 1 54.81 181 ALA A N 1
ATOM 1451 C CA . ALA A 1 181 ? 24.812 38.625 23 1 54.81 181 ALA A CA 1
ATOM 1452 C C . ALA A 1 181 ? 25.781 37.594 23.531 1 54.81 181 ALA A C 1
ATOM 1454 O O . ALA A 1 181 ? 26.781 37.906 24.172 1 54.81 181 ALA A O 1
ATOM 1455 N N . GLN A 1 182 ? 25.25 36.312 23.234 1 53.84 182 GLN A N 1
ATOM 1456 C CA . GLN A 1 182 ? 26.141 35.219 23.672 1 53.84 182 GLN A CA 1
ATOM 1457 C C . GLN A 1 182 ? 27.188 34.906 22.609 1 53.84 182 GLN A C 1
ATOM 1459 O O . GLN A 1 182 ? 28.125 34.125 22.859 1 53.84 182 GLN A O 1
ATOM 1464 N N . LEU A 1 183 ? 26.812 35.125 21.422 1 49.25 183 LEU A N 1
ATOM 1465 C CA . LEU A 1 183 ? 27.703 34.812 20.312 1 49.25 183 LEU A CA 1
ATOM 1466 C C . LEU A 1 183 ? 29.031 35.531 20.438 1 49.25 183 LEU A C 1
ATOM 1468 O O . LEU A 1 183 ? 29.094 36.781 20.328 1 49.25 183 LEU A O 1
ATOM 1472 N N . HIS A 1 184 ? 29.828 35.031 21.125 1 41.53 184 HIS A N 1
ATOM 1473 C CA . HIS A 1 184 ? 31.234 35.094 20.75 1 41.53 184 HIS A CA 1
ATOM 1474 C C . HIS A 1 184 ? 31.406 34.844 19.25 1 41.53 184 HIS A C 1
ATOM 1476 O O . HIS A 1 184 ? 30.5 34.344 18.578 1 41.53 184 HIS A O 1
ATOM 1482 N N . ALA A 1 185 ? 32.781 34.312 18.656 1 39.53 185 ALA A N 1
ATOM 1483 C CA . ALA A 1 185 ? 33.625 34.375 17.438 1 39.53 185 ALA A CA 1
ATOM 1484 C C . ALA A 1 185 ? 32.906 33.719 16.266 1 39.53 185 ALA A C 1
ATOM 1486 O O . ALA A 1 185 ? 32.75 34.312 15.195 1 39.53 185 ALA A O 1
ATOM 1487 N N . GLY A 1 186 ? 33.312 32.344 15.75 1 43 186 GLY A N 1
ATOM 1488 C CA . GLY A 1 186 ? 33.906 31.797 14.539 1 43 186 GLY A CA 1
ATOM 1489 C C . GLY A 1 186 ? 32.875 31.203 13.602 1 43 186 GLY A C 1
ATOM 1490 O O . GLY A 1 186 ? 33.188 30.844 12.469 1 43 186 GLY A O 1
ATOM 1491 N N . GLU A 1 187 ? 31.922 30.203 13.984 1 52.31 187 GLU A N 1
ATOM 1492 C CA . GLU A 1 187 ? 31.422 29.25 13 1 52.31 187 GLU A CA 1
ATOM 1493 C C . GLU A 1 187 ? 30.203 29.797 12.266 1 52.31 187 GLU A C 1
ATOM 1495 O O . GLU A 1 187 ? 29.375 30.5 12.867 1 52.31 187 GLU A O 1
ATOM 1500 N N . HIS A 1 188 ? 30.312 30.141 11.023 1 53.53 188 HIS A N 1
ATOM 1501 C CA . HIS A 1 188 ? 29.281 30.578 10.086 1 53.53 188 HIS A CA 1
ATOM 1502 C C . HIS A 1 188 ? 28.047 29.688 10.156 1 53.53 188 HIS A C 1
ATOM 1504 O O . HIS A 1 188 ? 28.062 28.562 9.648 1 53.53 188 HIS A O 1
ATOM 1510 N N . PRO A 1 189 ? 27.141 30 11.07 1 63.03 189 PRO A N 1
ATOM 1511 C CA . PRO A 1 189 ? 25.953 29.141 11.219 1 63.03 189 PRO A CA 1
ATOM 1512 C C . PRO A 1 189 ? 25.094 29.094 9.961 1 63.03 189 PRO A C 1
ATOM 1514 O O . PRO A 1 189 ? 25.078 30.047 9.188 1 63.03 189 PRO A O 1
ATOM 1517 N N . ILE A 1 190 ? 24.734 27.984 9.422 1 71.69 190 ILE A N 1
ATOM 1518 C CA . ILE A 1 190 ? 23.812 27.781 8.312 1 71.69 190 ILE A CA 1
ATOM 1519 C C . ILE A 1 190 ? 22.594 28.688 8.484 1 71.69 190 ILE A C 1
ATOM 1521 O O . ILE A 1 190 ? 21.984 28.734 9.555 1 71.69 190 ILE A O 1
ATOM 1525 N N . LYS A 1 191 ? 22.469 29.609 7.504 1 82.12 191 LYS A N 1
ATOM 1526 C CA . LYS A 1 191 ? 21.359 30.562 7.512 1 82.12 191 LYS A CA 1
ATOM 1527 C C . LYS A 1 191 ? 20.031 29.844 7.277 1 82.12 191 LYS A C 1
ATOM 1529 O O . LYS A 1 191 ? 19.875 29.094 6.305 1 82.12 191 LYS A O 1
ATOM 1534 N N . LEU A 1 192 ? 19.109 29.938 8.195 1 88 192 LEU A N 1
ATOM 1535 C CA . LEU A 1 192 ? 17.781 29.359 8.078 1 88 192 LEU A CA 1
ATOM 1536 C C . LEU A 1 192 ? 16.844 30.281 7.324 1 88 192 LEU A C 1
ATOM 1538 O O . LEU A 1 192 ? 16.969 31.516 7.414 1 88 192 LEU A O 1
ATOM 1542 N N . PRO A 1 193 ? 16.031 29.766 6.504 1 91.44 193 PRO A N 1
ATOM 1543 C CA . PRO A 1 193 ? 15.078 30.594 5.738 1 91.44 193 PRO A CA 1
ATOM 1544 C C . PRO A 1 193 ? 13.922 31.109 6.59 1 91.44 193 PRO A C 1
ATOM 1546 O O . PRO A 1 193 ? 12.773 30.688 6.395 1 91.44 193 PRO A O 1
ATOM 1549 N N . TRP A 1 194 ? 14.086 32.094 7.309 1 88.69 194 TRP A N 1
ATOM 1550 C CA . TRP A 1 194 ? 13.094 32.625 8.234 1 88.69 194 TRP A CA 1
ATOM 1551 C C . TRP A 1 194 ? 11.977 33.344 7.488 1 88.69 194 TRP A C 1
ATOM 1553 O O . TRP A 1 194 ? 10.836 33.406 7.961 1 88.69 194 TRP A O 1
ATOM 1563 N N . GLN A 1 195 ? 12.297 33.875 6.371 1 90 195 GLN A N 1
ATOM 1564 C CA . GLN A 1 195 ? 11.258 34.531 5.57 1 90 195 GLN A CA 1
ATOM 1565 C C . GLN A 1 195 ? 10.172 33.531 5.184 1 90 195 GLN A C 1
ATOM 1567 O O . GLN A 1 195 ? 8.984 33.844 5.234 1 90 195 GLN A O 1
ATOM 1572 N N . THR A 1 196 ? 10.656 32.312 4.789 1 92.44 196 THR A N 1
ATOM 1573 C CA . THR A 1 196 ? 9.711 31.281 4.438 1 92.44 196 THR A CA 1
ATOM 1574 C C . THR A 1 196 ? 8.859 30.891 5.648 1 92.44 196 THR A C 1
ATOM 1576 O O . THR A 1 196 ? 7.664 30.625 5.516 1 92.44 196 THR A O 1
ATOM 1579 N N . ALA A 1 197 ? 9.492 30.875 6.734 1 93.06 197 ALA A N 1
ATOM 1580 C CA . ALA A 1 197 ? 8.773 30.531 7.957 1 93.06 197 ALA A CA 1
ATOM 1581 C C . ALA A 1 197 ? 7.699 31.562 8.273 1 93.06 197 ALA A C 1
ATOM 1583 O O . ALA A 1 197 ? 6.555 31.219 8.562 1 93.06 197 ALA A O 1
ATOM 1584 N N . TYR A 1 198 ? 8.094 32.844 8.195 1 91.88 198 TYR A N 1
ATOM 1585 C CA . TYR A 1 198 ? 7.152 33.906 8.492 1 91.88 198 TYR A CA 1
ATOM 1586 C C . TYR A 1 198 ? 5.984 33.906 7.52 1 91.88 198 TYR A C 1
ATOM 1588 O O . TYR A 1 198 ? 4.832 34.062 7.922 1 91.88 198 TYR A O 1
ATOM 1596 N N . VAL A 1 199 ? 6.258 33.688 6.312 1 92.62 199 VAL A N 1
ATOM 1597 C CA . VAL A 1 199 ? 5.215 33.688 5.289 1 92.62 199 VAL A CA 1
ATOM 1598 C C . VAL A 1 199 ? 4.273 32.5 5.5 1 92.62 199 VAL A C 1
ATOM 1600 O O . VAL A 1 199 ? 3.057 32.656 5.375 1 92.62 199 VAL A O 1
ATOM 1603 N N . THR A 1 200 ? 4.855 31.344 5.758 1 94 200 THR A N 1
ATOM 1604 C CA . THR A 1 200 ? 4.047 30.141 5.973 1 94 200 THR A CA 1
ATOM 1605 C C . THR A 1 200 ? 3.131 30.328 7.18 1 94 200 THR A C 1
ATOM 1607 O O . THR A 1 200 ? 1.947 29.984 7.125 1 94 200 THR A O 1
ATOM 1610 N N . VAL A 1 201 ? 3.678 30.891 8.242 1 93.38 201 VAL A N 1
ATOM 1611 C CA . VAL A 1 201 ? 2.885 31.125 9.445 1 93.38 201 VAL A CA 1
ATOM 1612 C C . VAL A 1 201 ? 1.78 32.125 9.148 1 93.38 201 VAL A C 1
ATOM 1614 O O . VAL A 1 201 ? 0.64 31.969 9.586 1 93.38 201 VAL A O 1
ATOM 1617 N N . PHE A 1 202 ? 2.139 33.125 8.438 1 92.69 202 PHE A N 1
ATOM 1618 C CA . PHE A 1 202 ? 1.157 34.156 8.07 1 92.69 202 PHE A CA 1
ATOM 1619 C C . PHE A 1 202 ? -0 33.531 7.301 1 92.69 202 PHE A C 1
ATOM 1621 O O . PHE A 1 202 ? -1.166 33.75 7.625 1 92.69 202 PHE A O 1
ATOM 1628 N N . ILE A 1 203 ? 0.301 32.781 6.336 1 93.75 203 ILE A N 1
ATOM 1629 C CA . ILE A 1 203 ? -0.718 32.188 5.477 1 93.75 203 ILE A CA 1
ATOM 1630 C C . ILE A 1 203 ? -1.61 31.25 6.297 1 93.75 203 ILE A C 1
ATOM 1632 O O . ILE A 1 203 ? -2.836 31.266 6.16 1 93.75 203 ILE A O 1
ATOM 1636 N N . LEU A 1 204 ? -1.021 30.453 7.113 1 94.25 204 LEU A N 1
ATOM 1637 C CA . LEU A 1 204 ? -1.771 29.484 7.906 1 94.25 204 LEU A CA 1
ATOM 1638 C C . LEU A 1 204 ? -2.678 30.188 8.906 1 94.25 204 LEU A C 1
ATOM 1640 O O . LEU A 1 204 ? -3.85 29.828 9.055 1 94.25 204 LEU A O 1
ATOM 1644 N N . VAL A 1 205 ? -2.148 31.203 9.594 1 92.19 205 VAL A N 1
ATOM 1645 C CA . VAL A 1 205 ? -2.918 31.922 10.602 1 92.19 205 VAL A CA 1
ATOM 1646 C C . VAL A 1 205 ? -4.016 32.75 9.93 1 92.19 205 VAL A C 1
ATOM 1648 O O . VAL A 1 205 ? -5.152 32.781 10.406 1 92.19 205 VAL A O 1
ATOM 1651 N N . PHE A 1 206 ? -3.648 33.406 8.852 1 92.25 206 PHE A N 1
ATOM 1652 C CA . PHE A 1 206 ? -4.641 34.188 8.117 1 92.25 206 PHE A CA 1
ATOM 1653 C C . PHE A 1 206 ? -5.805 33.281 7.688 1 92.25 206 PHE A C 1
ATOM 1655 O O . PHE A 1 206 ? -6.969 33.656 7.906 1 92.25 206 PHE A O 1
ATOM 1662 N N . THR A 1 207 ? -5.473 32.219 7.062 1 92.69 207 THR A N 1
ATOM 1663 C CA . THR A 1 207 ? -6.504 31.312 6.562 1 92.69 207 THR A CA 1
ATOM 1664 C C . THR A 1 207 ? -7.344 30.75 7.715 1 92.69 207 THR A C 1
ATOM 1666 O O . THR A 1 207 ? -8.57 30.703 7.621 1 92.69 207 THR A O 1
ATOM 1669 N N . ALA A 1 208 ? -6.742 30.344 8.805 1 91.94 208 ALA A N 1
ATOM 1670 C CA . ALA A 1 208 ? -7.438 29.766 9.953 1 91.94 208 ALA A CA 1
ATOM 1671 C C . ALA A 1 208 ? -8.375 30.797 10.594 1 91.94 208 ALA A C 1
ATOM 1673 O O . ALA A 1 208 ? -9.531 30.484 10.883 1 91.94 208 ALA A O 1
ATOM 1674 N N . VAL A 1 209 ? -7.887 32.031 10.812 1 90.81 209 VAL A N 1
ATOM 1675 C CA . VAL A 1 209 ? -8.68 33.062 11.461 1 90.81 209 VAL A CA 1
ATOM 1676 C C . VAL A 1 209 ? -9.797 33.531 10.523 1 90.81 209 VAL A C 1
ATOM 1678 O O . VAL A 1 209 ? -10.922 33.781 10.969 1 90.81 209 VAL A O 1
ATOM 1681 N N . PHE A 1 210 ? -9.445 33.656 9.281 1 90.5 210 PHE A N 1
ATOM 1682 C CA . PHE A 1 210 ? -10.445 34.031 8.297 1 90.5 210 PHE A CA 1
ATOM 1683 C C . PHE A 1 210 ? -11.609 33.062 8.281 1 90.5 210 PHE A C 1
ATOM 1685 O O . PHE A 1 210 ? -12.773 33.469 8.352 1 90.5 210 PHE A O 1
ATOM 1692 N N . LEU A 1 211 ? -11.312 31.828 8.195 1 90.19 211 LEU A N 1
ATOM 1693 C CA . LEU A 1 211 ? -12.344 30.781 8.164 1 90.19 211 LEU A CA 1
ATOM 1694 C C . LEU A 1 211 ? -13.102 30.734 9.492 1 90.19 211 LEU A C 1
ATOM 1696 O O . LEU A 1 211 ? -14.305 30.484 9.508 1 90.19 211 LEU A O 1
ATOM 1700 N N . TYR A 1 212 ? -12.367 30.938 10.578 1 90.25 212 TYR A N 1
ATOM 1701 C CA . TYR A 1 212 ? -12.992 30.953 11.898 1 90.25 212 TYR A CA 1
ATOM 1702 C C . TYR A 1 212 ? -14.008 32.094 12.008 1 90.25 212 TYR A C 1
ATOM 1704 O O . TYR A 1 212 ? -15.133 31.875 12.477 1 90.25 212 TYR A O 1
ATOM 1712 N N . LEU A 1 213 ? -13.672 33.25 11.539 1 88.69 213 LEU A N 1
ATOM 1713 C CA . LEU A 1 213 ? -14.555 34.406 11.609 1 88.69 213 LEU A CA 1
ATOM 1714 C C . LEU A 1 213 ? -15.758 34.219 10.695 1 88.69 213 LEU A C 1
ATOM 1716 O O . LEU A 1 213 ? -16.891 34.562 11.062 1 88.69 213 LEU A O 1
ATOM 1720 N N . LEU A 1 214 ? -15.5 33.688 9.594 1 86.44 214 LEU A N 1
ATOM 1721 C CA . LEU A 1 214 ? -16.578 33.438 8.648 1 86.44 214 LEU A CA 1
ATOM 1722 C C . LEU A 1 214 ? -17.531 32.375 9.164 1 86.44 214 LEU A C 1
ATOM 1724 O O . LEU A 1 214 ? -18.703 32.344 8.789 1 86.44 214 LEU A O 1
ATOM 1728 N N . SER A 1 215 ? -17.047 31.516 9.945 1 86.94 215 SER A N 1
ATOM 1729 C CA . SER A 1 215 ? -17.828 30.375 10.43 1 86.94 215 SER A CA 1
ATOM 1730 C C . SER A 1 215 ? -18.938 30.828 11.359 1 86.94 215 SER A C 1
ATOM 1732 O O . SER A 1 215 ? -19.891 30.078 11.602 1 86.94 215 SER A O 1
ATOM 1734 N N . PHE A 1 216 ? -18.875 32 11.859 1 82.19 216 PHE A N 1
ATOM 1735 C CA . PHE A 1 216 ? -19.938 32.531 12.727 1 82.19 216 PHE A CA 1
ATOM 1736 C C . PHE A 1 216 ? -21.188 32.844 11.93 1 82.19 216 PHE A C 1
ATOM 1738 O O . PHE A 1 216 ? -22.297 32.812 12.453 1 82.19 216 PHE A O 1
ATOM 1745 N N . ASP A 1 217 ? -20.906 33.062 10.664 1 78.38 217 ASP A N 1
ATOM 1746 C CA . ASP A 1 217 ? -22.047 33.531 9.867 1 78.38 217 ASP A CA 1
ATOM 1747 C C . ASP A 1 217 ? -22.359 32.531 8.75 1 78.38 217 ASP A C 1
ATOM 1749 O O . ASP A 1 217 ? -23.469 32.531 8.195 1 78.38 217 ASP A O 1
ATOM 1753 N N . TYR A 1 218 ? -21.344 31.734 8.375 1 77.12 218 TYR A N 1
ATOM 1754 C CA . TYR A 1 218 ? -21.516 30.781 7.293 1 77.12 218 TYR A CA 1
ATOM 1755 C C . TYR A 1 218 ? -21 29.406 7.695 1 77.12 218 TYR A C 1
ATOM 1757 O O . TYR A 1 218 ? -20.188 29.281 8.617 1 77.12 218 TYR A O 1
ATOM 1765 N N . HIS A 1 219 ? -21.703 28.516 7.055 1 77.38 219 HIS A N 1
ATOM 1766 C CA . HIS A 1 219 ? -21.031 27.219 7.004 1 77.38 219 HIS A CA 1
ATOM 1767 C C . HIS A 1 219 ? -20 27.188 5.879 1 77.38 219 HIS A C 1
ATOM 1769 O O . HIS A 1 219 ? -20.328 26.844 4.742 1 77.38 219 HIS A O 1
ATOM 1775 N N . VAL A 1 220 ? -18.828 27.469 6.199 1 82.75 220 VAL A N 1
ATOM 1776 C CA . VAL A 1 220 ? -17.781 27.781 5.242 1 82.75 220 VAL A CA 1
ATOM 1777 C C . VAL A 1 220 ? -17.562 26.594 4.301 1 82.75 220 VAL A C 1
ATOM 1779 O O . VAL A 1 220 ? -17.359 26.781 3.098 1 82.75 220 VAL A O 1
ATOM 1782 N N . LEU A 1 221 ? -17.578 25.344 4.859 1 86.5 221 LEU A N 1
ATOM 1783 C CA . LEU A 1 221 ? -17.359 24.188 4.008 1 86.5 221 LEU A CA 1
ATOM 1784 C C . LEU A 1 221 ? -18.641 23.359 3.854 1 86.5 221 LEU A C 1
ATOM 1786 O O . LEU A 1 221 ? -18.594 22.203 3.455 1 86.5 221 LEU A O 1
ATOM 1790 N N . GLY A 1 222 ? -19.703 23.953 4.309 1 82.62 222 GLY A N 1
ATOM 1791 C CA . GLY A 1 222 ? -20.984 23.297 4.145 1 82.62 222 GLY A CA 1
ATOM 1792 C C . GLY A 1 222 ? -21.344 22.391 5.316 1 82.62 222 GLY A C 1
ATOM 1793 O O . GLY A 1 222 ? -20.719 22.469 6.375 1 82.62 222 GLY A O 1
ATOM 1794 N N . THR A 1 223 ? -22.516 21.734 5.105 1 78.31 223 THR A N 1
ATOM 1795 C CA . THR A 1 223 ? -23 20.844 6.164 1 78.31 223 THR A CA 1
ATOM 1796 C C . THR A 1 223 ? -23.25 19.438 5.621 1 78.31 223 THR A C 1
ATOM 1798 O O . THR A 1 223 ? -23.312 19.234 4.406 1 78.31 223 THR A O 1
ATOM 1801 N N . SER A 1 224 ? -23.266 18.562 6.516 1 78.12 224 SER A N 1
ATOM 1802 C CA . SER A 1 224 ? -23.516 17.172 6.16 1 78.12 224 SER A CA 1
ATOM 1803 C C . SER A 1 224 ? -25 16.859 6.16 1 78.12 224 SER A C 1
ATOM 1805 O O . SER A 1 224 ? -25.828 17.766 6.242 1 78.12 224 SER A O 1
ATOM 1807 N N . LYS A 1 225 ? -25.281 15.586 5.977 1 70.19 225 LYS A N 1
ATOM 1808 C CA . LYS A 1 225 ? -26.672 15.109 5.898 1 70.19 225 LYS A CA 1
ATOM 1809 C C . LYS A 1 225 ? -27.438 15.461 7.168 1 70.19 225 LYS A C 1
ATOM 1811 O O . LYS A 1 225 ? -28.609 15.836 7.102 1 70.19 225 LYS A O 1
ATOM 1816 N N . VAL A 1 226 ? -26.781 15.328 8.297 1 69.06 226 VAL A N 1
ATOM 1817 C CA . VAL A 1 226 ? -27.453 15.547 9.562 1 69.06 226 VAL A CA 1
ATOM 1818 C C . VAL A 1 226 ? -27.266 17 10.016 1 69.06 226 VAL A C 1
ATOM 1820 O O . VAL A 1 226 ? -27.672 17.375 11.117 1 69.06 226 VAL A O 1
ATOM 1823 N N . GLY A 1 227 ? -26.609 17.781 9.117 1 72.62 227 GLY A N 1
ATOM 1824 C CA . GLY A 1 227 ? -26.484 19.203 9.398 1 72.62 227 GLY A CA 1
ATOM 1825 C C . GLY A 1 227 ? -25.203 19.547 10.141 1 72.62 227 GLY A C 1
ATOM 1826 O O . GLY A 1 227 ? -25.047 20.672 10.633 1 72.62 227 GLY A O 1
ATOM 1827 N N . ASP A 1 228 ? -24.344 18.594 10.273 1 78.5 228 ASP A N 1
ATOM 1828 C CA . ASP A 1 228 ? -23.078 18.844 10.953 1 78.5 228 ASP A CA 1
ATOM 1829 C C . ASP A 1 228 ? -22.156 19.688 10.078 1 78.5 228 ASP A C 1
ATOM 1831 O O . ASP A 1 228 ? -22.094 19.516 8.867 1 78.5 228 ASP A O 1
ATOM 1835 N N . ASP A 1 229 ? -21.516 20.625 10.711 1 86 229 ASP A N 1
ATOM 1836 C CA . ASP A 1 229 ? -20.594 21.5 9.992 1 86 229 ASP A CA 1
ATOM 1837 C C . ASP A 1 229 ? -19.375 20.719 9.508 1 86 229 ASP A C 1
ATOM 1839 O O . ASP A 1 229 ? -18.672 20.094 10.305 1 86 229 ASP A O 1
ATOM 1843 N N . VAL A 1 230 ? -19.094 20.859 8.242 1 89.5 230 VAL A N 1
ATOM 1844 C CA . VAL A 1 230 ? -18.031 20.078 7.613 1 89.5 230 VAL A CA 1
ATOM 1845 C C . VAL A 1 230 ? -16.672 20.656 8.008 1 89.5 230 VAL A C 1
ATOM 1847 O O . VAL A 1 230 ? -15.688 19.922 8.141 1 89.5 230 VAL A O 1
ATOM 1850 N N . PHE A 1 231 ? -16.656 21.969 8.211 1 90.44 231 PHE A N 1
ATOM 1851 C CA . PHE A 1 231 ? -15.422 22.609 8.641 1 90.44 231 PHE A CA 1
ATOM 1852 C C . PHE A 1 231 ? -15 22.094 10.016 1 90.44 231 PHE A C 1
ATOM 1854 O O . PHE A 1 231 ? -13.852 21.688 10.203 1 90.44 231 PHE A O 1
ATOM 1861 N N . TYR A 1 232 ? -15.867 22.031 10.906 1 90.44 232 TYR A N 1
ATOM 1862 C CA . TYR A 1 232 ? -15.633 21.547 12.258 1 90.44 232 TYR A CA 1
ATOM 1863 C C . TYR A 1 232 ? -15.242 20.062 12.242 1 90.44 232 TYR A C 1
ATOM 1865 O O . TYR A 1 232 ? -14.289 19.656 12.906 1 90.44 232 TYR A O 1
ATOM 1873 N N . GLN A 1 233 ? -15.906 19.344 11.438 1 91 233 GLN A N 1
ATOM 1874 C CA . GLN A 1 233 ? -15.625 17.906 11.336 1 91 233 GLN A CA 1
ATOM 1875 C C . GLN A 1 233 ? -14.227 17.672 10.773 1 91 233 GLN A C 1
ATOM 1877 O O . GLN A 1 233 ? -13.539 16.734 11.203 1 91 233 GLN A O 1
ATOM 1882 N N . SER A 1 234 ? -13.852 18.391 9.82 1 94.19 234 SER A N 1
ATOM 1883 C CA . SER A 1 234 ? -12.523 18.25 9.219 1 94.19 234 SER A CA 1
ATOM 1884 C C . SER A 1 234 ? -11.422 18.531 10.234 1 94.19 234 SER A C 1
ATOM 1886 O O . SER A 1 234 ? -10.406 17.844 10.258 1 94.19 234 SER A O 1
ATOM 1888 N N . LEU A 1 235 ? -11.656 19.516 11.055 1 94.81 235 LEU A N 1
ATOM 1889 C CA . LEU A 1 235 ? -10.68 19.891 12.078 1 94.81 235 LEU A CA 1
ATOM 1890 C C . LEU A 1 235 ? -10.617 18.828 13.172 1 94.81 235 LEU A C 1
ATOM 1892 O O . LEU A 1 235 ? -9.531 18.516 13.672 1 94.81 235 LEU A O 1
ATOM 1896 N N . LYS A 1 236 ? -11.75 18.359 13.531 1 94.5 236 LYS A N 1
ATOM 1897 C CA . LYS A 1 236 ? -11.812 17.312 14.547 1 94.5 236 LYS A CA 1
ATOM 1898 C C . LYS A 1 236 ? -11.094 16.047 14.078 1 94.5 236 LYS A C 1
ATOM 1900 O O . LYS A 1 236 ? -10.555 15.305 14.891 1 94.5 236 LYS A O 1
ATOM 1905 N N . SER A 1 237 ? -11.07 15.82 12.789 1 96.44 237 SER A N 1
ATOM 1906 C CA . SER A 1 237 ? -10.469 14.625 12.195 1 96.44 237 SER A CA 1
ATOM 1907 C C . SER A 1 237 ? -8.945 14.703 12.219 1 96.44 237 SER A C 1
ATOM 1909 O O . SER A 1 237 ? -8.266 13.703 12.016 1 96.44 237 SER A O 1
ATOM 1911 N N . VAL A 1 238 ? -8.406 15.852 12.477 1 97.25 238 VAL A N 1
ATOM 1912 C CA . VAL A 1 238 ? -6.961 16.031 12.555 1 97.25 238 VAL A CA 1
ATOM 1913 C C . VAL A 1 238 ? -6.387 15.148 13.664 1 97.25 238 VAL A C 1
ATOM 1915 O O . VAL A 1 238 ? -5.352 14.508 13.477 1 97.25 238 VAL A O 1
ATOM 1918 N N . ARG A 1 239 ? -7.035 15.109 14.766 1 96.31 239 ARG A N 1
ATOM 1919 C CA . ARG A 1 239 ? -6.57 14.312 15.898 1 96.31 239 ARG A CA 1
ATOM 1920 C C . ARG A 1 239 ? -6.414 12.852 15.508 1 96.31 239 ARG A C 1
ATOM 1922 O O . ARG A 1 239 ? -5.379 12.234 15.781 1 96.31 239 ARG A O 1
ATOM 1929 N N . THR A 1 240 ? -7.441 12.328 14.883 1 95.62 240 THR A N 1
ATOM 1930 C CA . THR A 1 240 ? -7.426 10.922 14.484 1 95.62 240 THR A CA 1
ATOM 1931 C C . THR A 1 240 ? -6.289 10.648 13.5 1 95.62 240 THR A C 1
ATOM 1933 O O . THR A 1 240 ? -5.594 9.641 13.617 1 95.62 240 THR A O 1
ATOM 1936 N N . GLY A 1 241 ? -6.121 11.5 12.562 1 95.69 241 GLY A N 1
ATOM 1937 C CA . GLY A 1 241 ? -5.039 11.352 11.609 1 95.69 241 GLY A CA 1
ATOM 1938 C C . GLY A 1 241 ? -3.666 11.328 12.25 1 95.69 241 GLY A C 1
ATOM 1939 O O . GLY A 1 241 ? -2.846 10.461 11.945 1 95.69 241 GLY A O 1
ATOM 1940 N N . ILE A 1 242 ? -3.451 12.227 13.125 1 96.12 242 ILE A N 1
ATOM 1941 C CA . ILE A 1 242 ? -2.16 12.344 13.797 1 96.12 242 ILE A CA 1
ATOM 1942 C C . ILE A 1 242 ? -1.933 11.133 14.695 1 96.12 242 ILE A C 1
ATOM 1944 O O . ILE A 1 242 ? -0.83 10.578 14.742 1 96.12 242 ILE A O 1
ATOM 1948 N N . LEU A 1 243 ? -2.945 10.75 15.391 1 95.44 243 LEU A N 1
ATOM 1949 C CA . LEU A 1 243 ? -2.844 9.594 16.281 1 95.44 243 LEU A CA 1
ATOM 1950 C C . LEU A 1 243 ? -2.457 8.344 15.508 1 95.44 243 LEU A C 1
ATOM 1952 O O . LEU A 1 243 ? -1.521 7.633 15.891 1 95.44 243 LEU A O 1
ATOM 1956 N N . ILE A 1 244 ? -3.148 8.133 14.469 1 95.38 244 ILE A N 1
ATOM 1957 C CA . ILE A 1 244 ? -2.906 6.922 13.688 1 95.38 244 ILE A CA 1
ATOM 1958 C C . ILE A 1 244 ? -1.528 7 13.031 1 95.38 244 ILE A C 1
ATOM 1960 O O . ILE A 1 244 ? -0.755 6.039 13.078 1 95.38 244 ILE A O 1
ATOM 1964 N N . GLY A 1 245 ? -1.223 8.062 12.453 1 95.19 245 GLY A N 1
ATOM 1965 C CA . GLY A 1 245 ? 0.07 8.203 11.805 1 95.19 245 GLY A CA 1
ATOM 1966 C C . GLY A 1 245 ? 1.236 8.109 12.766 1 95.19 245 GLY A C 1
ATOM 1967 O O . GLY A 1 245 ? 2.154 7.309 12.562 1 95.19 245 GLY A O 1
ATOM 1968 N N . ALA A 1 246 ? 1.22 8.812 13.836 1 94.5 246 ALA A N 1
ATOM 1969 C CA . ALA A 1 246 ? 2.359 8.938 14.734 1 94.5 246 ALA A CA 1
ATOM 1970 C C . ALA A 1 246 ? 2.445 7.746 15.688 1 94.5 246 ALA A C 1
ATOM 1972 O O . ALA A 1 246 ? 3.502 7.125 15.82 1 94.5 246 ALA A O 1
ATOM 1973 N N . LEU A 1 247 ? 1.387 7.371 16.297 1 94 247 LEU A N 1
ATOM 1974 C CA . LEU A 1 247 ? 1.426 6.316 17.297 1 94 247 LEU A CA 1
ATOM 1975 C C . LEU A 1 247 ? 1.655 4.953 16.656 1 94 247 LEU A C 1
ATOM 1977 O O . LEU A 1 247 ? 2.322 4.09 17.219 1 94 247 LEU A O 1
ATOM 1981 N N . THR A 1 248 ? 1.051 4.715 15.492 1 95.19 248 THR A N 1
ATOM 1982 C CA . THR A 1 248 ? 1.254 3.443 14.812 1 95.19 248 THR A CA 1
ATOM 1983 C C . THR A 1 248 ? 2.725 3.25 14.453 1 95.19 248 THR A C 1
ATOM 1985 O O . THR A 1 248 ? 3.248 2.137 14.531 1 95.19 248 THR A O 1
ATOM 1988 N N . THR A 1 249 ? 3.334 4.312 14.016 1 93.44 249 THR A N 1
ATOM 1989 C CA . THR A 1 249 ? 4.746 4.238 13.664 1 93.44 249 THR A CA 1
ATOM 1990 C C . THR A 1 249 ? 5.586 3.859 14.875 1 93.44 249 THR A C 1
ATOM 1992 O O . THR A 1 249 ? 6.555 3.107 14.758 1 93.44 249 THR A O 1
ATOM 1995 N N . VAL A 1 250 ? 5.242 4.355 16 1 92.12 250 VAL A N 1
ATOM 1996 C CA . VAL A 1 250 ? 5.977 4.062 17.234 1 92.12 250 VAL A CA 1
ATOM 1997 C C . VAL A 1 250 ? 5.754 2.607 17.641 1 92.12 250 VAL A C 1
ATOM 1999 O O . VAL A 1 250 ? 6.68 1.933 18.094 1 92.12 250 VAL A O 1
ATOM 2002 N N . VAL A 1 251 ? 4.582 2.145 17.453 1 93 251 VAL A N 1
ATOM 2003 C CA . VAL A 1 251 ? 4.219 0.788 17.844 1 93 251 VAL A CA 1
ATOM 2004 C C . VAL A 1 251 ? 4.973 -0.22 16.984 1 93 251 VAL A C 1
ATOM 2006 O O . VAL A 1 251 ? 5.316 -1.312 17.438 1 93 251 VAL A O 1
ATOM 2009 N N . MET A 1 252 ? 5.23 0.085 15.766 1 95 252 MET A N 1
ATOM 2010 C CA . MET A 1 252 ? 5.871 -0.851 14.852 1 95 252 MET A CA 1
ATOM 2011 C C . MET A 1 252 ? 7.363 -0.965 15.148 1 95 252 MET A C 1
ATOM 2013 O O . MET A 1 252 ? 8.008 -1.941 14.75 1 95 252 MET A O 1
ATOM 2017 N N . LEU A 1 253 ? 7.973 -0.015 15.914 1 94.44 253 LEU A N 1
ATOM 2018 C CA . LEU A 1 253 ? 9.414 0.125 16.078 1 94.44 253 LEU A CA 1
ATOM 2019 C C . LEU A 1 253 ? 10 -1.066 16.828 1 94.44 253 LEU A C 1
ATOM 2021 O O . LEU A 1 253 ? 10.984 -1.663 16.391 1 94.44 253 LEU A O 1
ATOM 2025 N N . PRO A 1 254 ? 9.391 -1.443 17.938 1 95.19 254 PRO A N 1
ATOM 2026 C CA . PRO A 1 254 ? 10 -2.525 18.703 1 95.19 254 PRO A CA 1
ATOM 2027 C C . PRO A 1 254 ? 10.156 -3.812 17.891 1 95.19 254 PRO A C 1
ATOM 2029 O O . PRO A 1 254 ? 11.211 -4.453 17.938 1 95.19 254 PRO A O 1
ATOM 2032 N N . LEU A 1 255 ? 9.18 -4.184 17.172 1 96.31 255 LEU A N 1
ATOM 2033 C CA . LEU A 1 255 ? 9.25 -5.406 16.375 1 96.31 255 LEU A CA 1
ATOM 2034 C C . LEU A 1 255 ? 10.281 -5.27 15.266 1 96.31 255 LEU A C 1
ATOM 2036 O O . LEU A 1 255 ? 11.07 -6.191 15.031 1 96.31 255 LEU A O 1
ATOM 2040 N N . ALA A 1 256 ? 10.242 -4.176 14.602 1 97.12 256 ALA A N 1
ATOM 2041 C CA . ALA A 1 256 ? 11.195 -3.941 13.516 1 97.12 256 ALA A CA 1
ATOM 2042 C C . ALA A 1 256 ? 12.625 -3.939 14.031 1 97.12 256 ALA A C 1
ATOM 2044 O O . ALA A 1 256 ? 13.516 -4.551 13.43 1 97.12 256 ALA A O 1
ATOM 2045 N N . LEU A 1 257 ? 12.867 -3.27 15.156 1 96.56 257 LEU A N 1
ATOM 2046 C CA . LEU A 1 257 ? 14.211 -3.146 15.727 1 96.56 257 LEU A CA 1
ATOM 2047 C C . LEU A 1 257 ? 14.711 -4.496 16.234 1 96.56 257 LEU A C 1
ATOM 2049 O O . LEU A 1 257 ? 15.82 -4.914 15.898 1 96.56 257 LEU A O 1
ATOM 2053 N N . VAL A 1 258 ? 13.914 -5.156 16.984 1 96.62 258 VAL A N 1
ATOM 2054 C CA . VAL A 1 258 ? 14.328 -6.41 17.594 1 96.62 258 VAL A CA 1
ATOM 2055 C C . VAL A 1 258 ? 14.531 -7.477 16.531 1 96.62 258 VAL A C 1
ATOM 2057 O O . VAL A 1 258 ? 15.578 -8.133 16.484 1 96.62 258 VAL A O 1
ATOM 2060 N N . LEU A 1 259 ? 13.641 -7.637 15.648 1 97.38 259 LEU A N 1
ATOM 2061 C CA . LEU A 1 259 ? 13.727 -8.688 14.648 1 97.38 259 LEU A CA 1
ATOM 2062 C C . LEU A 1 259 ? 14.742 -8.328 13.57 1 97.38 259 LEU A C 1
ATOM 2064 O O . LEU A 1 259 ? 15.508 -9.188 13.117 1 97.38 259 LEU A O 1
ATOM 2068 N N . GLY A 1 260 ? 14.773 -7.07 13.141 1 97.5 260 GLY A N 1
ATOM 2069 C CA . GLY A 1 260 ? 15.719 -6.652 12.125 1 97.5 260 GLY A CA 1
ATOM 2070 C C . GLY A 1 260 ? 17.156 -6.77 12.562 1 97.5 260 GLY A C 1
ATOM 2071 O O . GLY A 1 260 ? 17.984 -7.352 11.859 1 97.5 260 GLY A O 1
ATOM 2072 N N . ILE A 1 261 ? 17.453 -6.25 13.734 1 97.06 261 ILE A N 1
ATOM 2073 C CA . ILE A 1 261 ? 18.812 -6.281 14.266 1 97.06 261 ILE A CA 1
ATOM 2074 C C . ILE A 1 261 ? 19.219 -7.723 14.57 1 97.06 261 ILE A C 1
ATOM 2076 O O . ILE A 1 261 ? 20.359 -8.125 14.297 1 97.06 261 ILE A O 1
ATOM 2080 N N . SER A 1 262 ? 18.297 -8.516 15.125 1 96.75 262 SER A N 1
ATOM 2081 C CA . SER A 1 262 ? 18.594 -9.906 15.438 1 96.75 262 SER A CA 1
ATOM 2082 C C . SER A 1 262 ? 18.922 -10.703 14.18 1 96.75 262 SER A C 1
ATOM 2084 O O . SER A 1 262 ? 19.828 -11.531 14.188 1 96.75 262 SER A O 1
ATOM 2086 N N . ALA A 1 263 ? 18.234 -10.484 13.164 1 96.38 263 ALA A N 1
ATOM 2087 C CA . ALA A 1 263 ? 18.469 -11.195 11.906 1 96.38 263 ALA A CA 1
ATOM 2088 C C . ALA A 1 263 ? 19.828 -10.844 11.32 1 96.38 263 ALA A C 1
ATOM 2090 O O . ALA A 1 263 ? 20.562 -11.727 10.867 1 96.38 263 ALA A O 1
ATOM 2091 N N . GLY A 1 264 ? 20.188 -9.562 11.344 1 94.81 264 GLY A N 1
ATOM 2092 C CA . GLY A 1 264 ? 21.453 -9.117 10.789 1 94.81 264 GLY A CA 1
ATOM 2093 C C . GLY A 1 264 ? 22.656 -9.508 11.641 1 94.81 264 GLY A C 1
ATOM 2094 O O . GLY A 1 264 ? 23.734 -9.781 11.117 1 94.81 264 GLY A O 1
ATOM 2095 N N . TYR A 1 265 ? 22.453 -9.523 12.922 1 94.81 265 TYR A N 1
ATOM 2096 C CA . TYR A 1 265 ? 23.578 -9.742 13.836 1 94.81 265 TYR A CA 1
ATOM 2097 C C . TYR A 1 265 ? 23.844 -11.234 14.023 1 94.81 265 TYR A C 1
ATOM 2099 O O . TYR A 1 265 ? 25 -11.672 13.953 1 94.81 265 TYR A O 1
ATOM 2107 N N . PHE A 1 266 ? 22.875 -12.039 14.32 1 93.81 266 PHE A N 1
ATOM 2108 C CA . PHE A 1 266 ? 23.078 -13.438 14.672 1 93.81 266 PHE A CA 1
ATOM 2109 C C . PHE A 1 266 ? 23.203 -14.305 13.43 1 93.81 266 PHE A C 1
ATOM 2111 O O . PHE A 1 266 ? 23.859 -15.352 13.461 1 93.81 266 PHE A O 1
ATOM 2118 N N . LYS A 1 267 ? 22.531 -13.938 12.336 1 91.62 267 LYS A N 1
ATOM 2119 C CA . LYS A 1 267 ? 22.594 -14.688 11.086 1 91.62 267 LYS A CA 1
ATOM 2120 C C . LYS A 1 267 ? 22.078 -16.109 11.266 1 91.62 267 LYS A C 1
ATOM 2122 O O . LYS A 1 267 ? 21.266 -16.375 12.172 1 91.62 267 LYS A O 1
ATOM 2127 N N . GLY A 1 268 ? 22.219 -17.016 10.328 1 92.31 268 GLY A N 1
ATOM 2128 C CA . GLY A 1 268 ? 21.859 -18.422 10.438 1 92.31 268 GLY A CA 1
ATOM 2129 C C . GLY A 1 268 ? 20.359 -18.641 10.477 1 92.31 268 GLY A C 1
ATOM 2130 O O . GLY A 1 268 ? 19.625 -18.094 9.664 1 92.31 268 GLY A O 1
ATOM 2131 N N . TRP A 1 269 ? 20 -19.469 11.5 1 93.75 269 TRP A N 1
ATOM 2132 C CA . TRP A 1 269 ? 18.609 -19.891 11.539 1 93.75 269 TRP A CA 1
ATOM 2133 C C . TRP A 1 269 ? 17.703 -18.734 11.984 1 93.75 269 TRP A C 1
ATOM 2135 O O . TRP A 1 269 ? 16.531 -18.672 11.586 1 93.75 269 TRP A O 1
ATOM 2145 N N . ILE A 1 270 ? 18.234 -17.828 12.797 1 95.38 270 ILE A N 1
ATOM 2146 C CA . ILE A 1 270 ? 17.453 -16.672 13.227 1 95.38 270 ILE A CA 1
ATOM 2147 C C . ILE A 1 270 ? 17.141 -15.789 12.016 1 95.38 270 ILE A C 1
ATOM 2149 O O . ILE A 1 270 ? 16 -15.336 11.859 1 95.38 270 ILE A O 1
ATOM 2153 N N . ASP A 1 271 ? 18.062 -15.594 11.234 1 94.94 271 ASP A N 1
ATOM 2154 C CA . ASP A 1 271 ? 17.875 -14.828 10.008 1 94.94 271 ASP A CA 1
ATOM 2155 C C . ASP A 1 271 ? 16.875 -15.5 9.086 1 94.94 271 ASP A C 1
ATOM 2157 O O . ASP A 1 271 ? 15.969 -14.844 8.562 1 94.94 271 ASP A O 1
ATOM 2161 N N . ASP A 1 272 ? 17 -16.812 9.023 1 92.31 272 ASP A N 1
ATOM 2162 C CA . ASP A 1 272 ? 16.125 -17.562 8.141 1 92.31 272 ASP A CA 1
ATOM 2163 C C . ASP A 1 272 ? 14.664 -17.469 8.594 1 92.31 272 ASP A C 1
ATOM 2165 O O . ASP A 1 272 ? 13.766 -17.266 7.773 1 92.31 272 ASP A O 1
ATOM 2169 N N . ILE A 1 273 ? 14.477 -17.594 9.812 1 95.56 273 ILE A N 1
ATOM 2170 C CA . ILE A 1 273 ? 13.117 -17.578 10.359 1 95.56 273 ILE A CA 1
ATOM 2171 C C . ILE A 1 273 ? 12.508 -16.188 10.172 1 95.56 273 ILE A C 1
ATOM 2173 O O . ILE A 1 273 ? 11.352 -16.062 9.781 1 95.56 273 ILE A O 1
ATOM 2177 N N . ILE A 1 274 ? 13.289 -15.18 10.484 1 96.31 274 ILE A N 1
ATOM 2178 C CA . ILE A 1 274 ? 12.773 -13.812 10.398 1 96.31 274 ILE A CA 1
ATOM 2179 C C . ILE A 1 274 ? 12.492 -13.461 8.938 1 96.31 274 ILE A C 1
ATOM 2181 O O . ILE A 1 274 ? 11.469 -12.844 8.633 1 96.31 274 ILE A O 1
ATOM 2185 N N . GLN A 1 275 ? 13.297 -13.875 8.07 1 92.38 275 GLN A N 1
ATOM 2186 C CA . GLN A 1 275 ? 13.07 -13.648 6.648 1 92.38 275 GLN A CA 1
ATOM 2187 C C . GLN A 1 275 ? 11.812 -14.359 6.168 1 92.38 275 GLN A C 1
ATOM 2189 O O . GLN A 1 275 ? 11.031 -13.797 5.395 1 92.38 275 GLN A O 1
ATOM 2194 N N . TYR A 1 276 ? 11.719 -15.555 6.637 1 90.5 276 TYR A N 1
ATOM 2195 C CA . TYR A 1 276 ? 10.523 -16.312 6.281 1 90.5 276 TYR A CA 1
ATOM 2196 C C . TYR A 1 276 ? 9.266 -15.617 6.785 1 90.5 276 TYR A C 1
ATOM 2198 O O . TYR A 1 276 ? 8.258 -15.547 6.07 1 90.5 276 TYR A O 1
ATOM 2206 N N . LEU A 1 277 ? 9.328 -15.117 7.914 1 93.69 277 LEU A N 1
ATOM 2207 C CA . LEU A 1 277 ? 8.18 -14.477 8.539 1 93.69 277 LEU A CA 1
ATOM 2208 C C . LEU A 1 277 ? 7.766 -13.227 7.766 1 93.69 277 LEU A C 1
ATOM 2210 O O . LEU A 1 277 ? 6.594 -13.062 7.426 1 93.69 277 LEU A O 1
ATOM 2214 N N . TYR A 1 278 ? 8.727 -12.312 7.492 1 92.94 278 TYR A N 1
ATOM 2215 C CA . TYR A 1 278 ? 8.297 -11.078 6.836 1 92.94 278 TYR A CA 1
ATOM 2216 C C . TYR A 1 278 ? 7.984 -11.328 5.363 1 92.94 278 TYR A C 1
ATOM 2218 O O . TYR A 1 278 ? 7.152 -10.641 4.777 1 92.94 278 TYR A O 1
ATOM 2226 N N . THR A 1 279 ? 8.547 -12.375 4.758 1 89.69 279 THR A N 1
ATOM 2227 C CA . THR A 1 279 ? 8.203 -12.703 3.381 1 89.69 279 THR A CA 1
ATOM 2228 C C . THR A 1 279 ? 6.789 -13.273 3.301 1 89.69 279 THR A C 1
ATOM 2230 O O . THR A 1 279 ? 6.023 -12.922 2.4 1 89.69 279 THR A O 1
ATOM 2233 N N . THR A 1 280 ? 6.5 -14.125 4.242 1 89.5 280 THR A N 1
ATOM 2234 C CA . THR A 1 280 ? 5.164 -14.703 4.312 1 89.5 280 THR A CA 1
ATOM 2235 C C . THR A 1 280 ? 4.117 -13.625 4.57 1 89.5 280 THR A C 1
ATOM 2237 O O . THR A 1 280 ? 3.078 -13.586 3.906 1 89.5 280 THR A O 1
ATOM 2240 N N . LEU A 1 281 ? 4.414 -12.75 5.441 1 91.94 281 LEU A N 1
ATOM 2241 C CA . LEU A 1 281 ? 3.479 -11.68 5.777 1 91.94 281 LEU A CA 1
ATOM 2242 C C . LEU A 1 281 ? 3.26 -10.758 4.582 1 91.94 281 LEU A C 1
ATOM 2244 O O . LEU A 1 281 ? 2.135 -10.32 4.324 1 91.94 281 LEU A O 1
ATOM 2248 N N . ASN A 1 282 ? 4.281 -10.508 3.857 1 91.25 282 ASN A N 1
ATOM 2249 C CA . ASN A 1 282 ? 4.207 -9.602 2.715 1 91.25 282 ASN A CA 1
ATOM 2250 C C . ASN A 1 282 ? 3.506 -10.25 1.527 1 91.25 282 ASN A C 1
ATOM 2252 O O . ASN A 1 282 ? 3.182 -9.578 0.547 1 91.25 282 ASN A O 1
ATOM 2256 N N . SER A 1 283 ? 3.273 -11.5 1.699 1 90.56 283 SER A N 1
ATOM 2257 C CA . SER A 1 283 ? 2.582 -12.211 0.629 1 90.56 283 SER A CA 1
ATOM 2258 C C . SER A 1 283 ? 1.07 -12.188 0.833 1 90.56 283 SER A C 1
ATOM 2260 O O . SER A 1 283 ? 0.319 -12.719 0.014 1 90.56 283 SER A O 1
ATOM 2262 N N . ILE A 1 284 ? 0.641 -11.586 1.861 1 90 284 ILE A N 1
ATOM 2263 C CA . ILE A 1 284 ? -0.774 -11.398 2.164 1 90 284 ILE A CA 1
ATOM 2264 C C . ILE A 1 284 ? -1.166 -9.945 1.918 1 90 284 ILE A C 1
ATOM 2266 O O . ILE A 1 284 ? -0.451 -9.023 2.324 1 90 284 ILE A O 1
ATOM 2270 N N . PRO A 1 285 ? -2.258 -9.758 1.219 1 87.62 285 PRO A N 1
ATOM 2271 C CA . PRO A 1 285 ? -2.711 -8.367 1.096 1 87.62 285 PRO A CA 1
ATOM 2272 C C . PRO A 1 285 ? -2.896 -7.684 2.449 1 87.62 285 PRO A C 1
ATOM 2274 O O . PRO A 1 285 ? -3.684 -8.148 3.277 1 87.62 285 PRO A O 1
ATOM 2277 N N . GLY A 1 286 ? -2.184 -6.652 2.672 1 88.88 286 GLY A N 1
ATOM 2278 C CA . GLY A 1 286 ? -2.127 -6.012 3.975 1 88.88 286 GLY A CA 1
ATOM 2279 C C . GLY A 1 286 ? -3.48 -5.543 4.469 1 88.88 286 GLY A C 1
ATOM 2280 O O . GLY A 1 286 ? -3.84 -5.77 5.625 1 88.88 286 GLY A O 1
ATOM 2281 N N . VAL A 1 287 ? -4.223 -4.965 3.619 1 87.88 287 VAL A N 1
ATOM 2282 C CA . VAL A 1 287 ? -5.523 -4.41 3.98 1 87.88 287 VAL A CA 1
ATOM 2283 C C . VAL A 1 287 ? -6.449 -5.527 4.449 1 87.88 287 VAL A C 1
ATOM 2285 O O . VAL A 1 287 ? -7.207 -5.355 5.41 1 87.88 287 VAL A O 1
ATOM 2288 N N . LEU A 1 288 ? -6.383 -6.676 3.738 1 87.75 288 LEU A N 1
ATOM 2289 C CA . LEU A 1 288 ? -7.242 -7.797 4.098 1 87.75 288 LEU A CA 1
ATOM 2290 C C . LEU A 1 288 ? -6.816 -8.406 5.434 1 87.75 288 LEU A C 1
ATOM 2292 O O . LEU A 1 288 ? -7.664 -8.836 6.223 1 87.75 288 LEU A O 1
ATOM 2296 N N . LEU A 1 289 ? -5.539 -8.438 5.574 1 89.88 289 LEU A N 1
ATOM 2297 C CA . LEU A 1 289 ? -5.02 -8.93 6.844 1 89.88 289 LEU A CA 1
ATOM 2298 C C . LEU A 1 289 ? -5.477 -8.055 8 1 89.88 289 LEU A C 1
ATOM 2300 O O . LEU A 1 289 ? -5.934 -8.555 9.031 1 89.88 289 LEU A O 1
ATOM 2304 N N . ILE A 1 290 ? -5.367 -6.746 7.852 1 92.31 290 ILE A N 1
ATOM 2305 C CA . ILE A 1 290 ? -5.766 -5.793 8.883 1 92.31 290 ILE A CA 1
ATOM 2306 C C . ILE A 1 290 ? -7.277 -5.863 9.094 1 92.31 290 ILE A C 1
ATOM 2308 O O . ILE A 1 290 ? -7.754 -5.859 10.227 1 92.31 290 ILE A O 1
ATOM 2312 N N . ALA A 1 291 ? -8.039 -5.965 8 1 87.62 291 ALA A N 1
ATOM 2313 C CA . ALA A 1 291 ? -9.492 -6.082 8.086 1 87.62 291 ALA A CA 1
ATOM 2314 C C . ALA A 1 291 ? -9.891 -7.32 8.883 1 87.62 291 ALA A C 1
ATOM 2316 O O . ALA A 1 291 ? -10.797 -7.262 9.719 1 87.62 291 ALA A O 1
ATOM 2317 N N . ALA A 1 292 ? -9.234 -8.453 8.578 1 87.06 292 ALA A N 1
ATOM 2318 C CA . ALA A 1 292 ? -9.523 -9.695 9.297 1 87.06 292 ALA A CA 1
ATOM 2319 C C . ALA A 1 292 ? -9.242 -9.531 10.789 1 87.06 292 ALA A C 1
ATOM 2321 O O . ALA A 1 292 ? -10.055 -9.953 11.625 1 87.06 292 ALA A O 1
ATOM 2322 N N . ALA A 1 293 ? -8.133 -8.898 11.102 1 90.75 293 ALA A N 1
ATOM 2323 C CA . ALA A 1 293 ? -7.762 -8.688 12.5 1 90.75 293 ALA A CA 1
ATOM 2324 C C . ALA A 1 293 ? -8.758 -7.77 13.203 1 90.75 293 ALA A C 1
ATOM 2326 O O . ALA A 1 293 ? -9.117 -8.008 14.359 1 90.75 293 ALA A O 1
ATOM 2327 N N . VAL A 1 294 ? -9.195 -6.766 12.523 1 89.38 294 VAL A N 1
ATOM 2328 C CA . VAL A 1 294 ? -10.148 -5.812 13.086 1 89.38 294 VAL A CA 1
ATOM 2329 C C . VAL A 1 294 ? -11.492 -6.5 13.32 1 89.38 294 VAL A C 1
ATOM 2331 O O . VAL A 1 294 ? -12.148 -6.258 14.328 1 89.38 294 VAL A O 1
ATOM 2334 N N . LEU A 1 295 ? -11.914 -7.34 12.391 1 84.06 295 LEU A N 1
ATOM 2335 C CA . LEU A 1 295 ? -13.18 -8.047 12.531 1 84.06 295 LEU A CA 1
ATOM 2336 C C . LEU A 1 295 ? -13.148 -8.984 13.734 1 84.06 295 LEU A C 1
ATOM 2338 O O . LEU A 1 295 ? -14.133 -9.094 14.469 1 84.06 295 LEU A O 1
ATOM 2342 N N . VAL A 1 296 ? -12.078 -9.664 13.867 1 85.31 296 VAL A N 1
ATOM 2343 C CA . VAL A 1 296 ? -11.914 -10.539 15.016 1 85.31 296 VAL A CA 1
ATOM 2344 C C . VAL A 1 296 ? -11.984 -9.727 16.312 1 85.31 296 VAL A C 1
ATOM 2346 O O . VAL A 1 296 ? -12.656 -10.125 17.266 1 85.31 296 VAL A O 1
ATOM 2349 N N . MET A 1 297 ? -11.312 -8.602 16.312 1 88 297 MET A N 1
ATOM 2350 C CA . MET A 1 297 ? -11.32 -7.73 17.469 1 88 297 MET A CA 1
ATOM 2351 C C . MET A 1 297 ? -12.727 -7.23 17.766 1 88 297 MET A C 1
ATOM 2353 O O . MET A 1 297 ? -13.148 -7.207 18.938 1 88 297 MET A O 1
ATOM 2357 N N . GLN A 1 298 ? -13.406 -6.832 16.766 1 84.56 298 GLN A N 1
ATOM 2358 C CA . GLN A 1 298 ? -14.773 -6.355 16.938 1 84.56 298 GLN A CA 1
ATOM 2359 C C . GLN A 1 298 ? -15.672 -7.449 17.5 1 84.56 298 GLN A C 1
ATOM 2361 O O . GLN A 1 298 ? -16.547 -7.18 18.328 1 84.56 298 GLN A O 1
ATOM 2366 N N . SER A 1 299 ? -15.461 -8.695 17.047 1 83.69 299 SER A N 1
ATOM 2367 C CA . SER A 1 299 ? -16.219 -9.828 17.547 1 83.69 299 SER A CA 1
ATOM 2368 C C . SER A 1 299 ? -15.938 -10.07 19.016 1 83.69 299 SER A C 1
ATOM 2370 O O . SER A 1 299 ? -16.859 -10.328 19.812 1 83.69 299 SER A O 1
ATOM 2372 N N . ILE A 1 300 ? -14.719 -9.906 19.359 1 84.5 300 ILE A N 1
ATOM 2373 C CA . ILE A 1 300 ? -14.32 -10.086 20.75 1 84.5 300 ILE A CA 1
ATOM 2374 C C . ILE A 1 300 ? -14.93 -8.984 21.609 1 84.5 300 ILE A C 1
ATOM 2376 O O . ILE A 1 300 ? -15.422 -9.25 22.703 1 84.5 300 ILE A O 1
ATOM 2380 N N . MET A 1 301 ? -14.938 -7.805 21.141 1 85.06 301 MET A N 1
ATOM 2381 C CA . MET A 1 301 ? -15.492 -6.676 21.875 1 85.06 301 MET A CA 1
ATOM 2382 C C . MET A 1 301 ? -17.016 -6.805 22 1 85.06 301 MET A C 1
ATOM 2384 O O . MET A 1 301 ? -17.578 -6.461 23.047 1 85.06 301 MET A O 1
ATOM 2388 N N . ALA A 1 302 ? -17.609 -7.262 20.922 1 82.56 302 ALA A N 1
ATOM 2389 C CA . ALA A 1 302 ? -19.062 -7.434 20.938 1 82.56 302 ALA A CA 1
ATOM 2390 C C . ALA A 1 302 ? -19.469 -8.531 21.906 1 82.56 302 ALA A C 1
ATOM 2392 O O . ALA A 1 302 ? -20.5 -8.414 22.578 1 82.56 302 ALA A O 1
ATOM 2393 N N . ASN A 1 303 ? -18.672 -9.578 21.891 1 83.31 303 ASN A N 1
ATOM 2394 C CA . ASN A 1 303 ? -18.969 -10.703 22.766 1 83.31 303 ASN A CA 1
ATOM 2395 C C . ASN A 1 303 ? -18.656 -10.375 24.219 1 83.31 303 ASN A C 1
ATOM 2397 O O . ASN A 1 303 ? -19.125 -11.07 25.125 1 83.31 303 ASN A O 1
ATOM 2401 N N . ASN A 1 304 ? -17.859 -9.289 24.438 1 84.19 304 ASN A N 1
ATOM 2402 C CA . ASN A 1 304 ? -17.484 -8.883 25.797 1 84.19 304 ASN A CA 1
ATOM 2403 C C . ASN A 1 304 ? -17.859 -7.422 26.062 1 84.19 304 ASN A C 1
ATOM 2405 O O . ASN A 1 304 ? -17.016 -6.645 26.516 1 84.19 304 ASN A O 1
ATOM 2409 N N . ALA A 1 305 ? -18.969 -7.055 25.766 1 76.94 305 ALA A N 1
ATOM 2410 C CA . ALA A 1 305 ? -19.453 -5.68 25.859 1 76.94 305 ALA A CA 1
ATOM 2411 C C . ALA A 1 305 ? -19.328 -5.145 27.281 1 76.94 305 ALA A C 1
ATOM 2413 O O . ALA A 1 305 ? -19.156 -3.941 27.484 1 76.94 305 ALA A O 1
ATOM 2414 N N . ASP A 1 306 ? -19.328 -6.023 28.156 1 75.94 306 ASP A N 1
ATOM 2415 C CA . ASP A 1 306 ? -19.312 -5.66 29.578 1 75.94 306 ASP A CA 1
ATOM 2416 C C . ASP A 1 306 ? -17.969 -5.062 29.969 1 75.94 306 ASP A C 1
ATOM 2418 O O . ASP A 1 306 ? -17.859 -4.383 30.984 1 75.94 306 ASP A O 1
ATOM 2422 N N . TRP A 1 307 ? -16.953 -5.336 29.141 1 72.94 307 TRP A N 1
ATOM 2423 C CA . TRP A 1 307 ? -15.609 -4.871 29.453 1 72.94 307 TRP A CA 1
ATOM 2424 C C . TRP A 1 307 ? -15.5 -3.363 29.25 1 72.94 307 TRP A C 1
ATOM 2426 O O . TRP A 1 307 ? -14.57 -2.732 29.766 1 72.94 307 TRP A O 1
ATOM 2436 N N . PHE A 1 308 ? -16.578 -2.85 28.625 1 72.56 308 PHE A N 1
ATOM 2437 C CA . PHE A 1 308 ? -16.422 -1.459 28.203 1 72.56 308 PHE A CA 1
ATOM 2438 C C . PHE A 1 308 ? -17.531 -0.595 28.797 1 72.56 308 PHE A C 1
ATOM 2440 O O . PHE A 1 308 ? -18.641 -1.072 29.031 1 72.56 308 PHE A O 1
ATOM 2447 N N . GLY A 1 309 ? -17.125 0.535 29.281 1 71.94 309 GLY A N 1
ATOM 2448 C CA . GLY A 1 309 ? -18.047 1.423 29.984 1 71.94 309 GLY A CA 1
ATOM 2449 C C . GLY A 1 309 ? -18.969 2.188 29.047 1 71.94 309 GLY A C 1
ATOM 2450 O O . GLY A 1 309 ? -20 1.673 28.641 1 71.94 309 GLY A O 1
ATOM 2451 N N . SER A 1 310 ? -18.5 3.398 28.516 1 77.06 310 SER A N 1
ATOM 2452 C CA . SER A 1 310 ? -19.297 4.289 27.688 1 77.06 310 SER A CA 1
ATOM 2453 C C . SER A 1 310 ? -19.016 4.059 26.203 1 77.06 310 SER A C 1
ATOM 2455 O O . SER A 1 310 ? -18.047 3.373 25.844 1 77.06 310 SER A O 1
ATOM 2457 N N . SER A 1 311 ? -19.938 4.531 25.344 1 79.25 311 SER A N 1
ATOM 2458 C CA . SER A 1 311 ? -19.781 4.426 23.891 1 79.25 311 SER A CA 1
ATOM 2459 C C . SER A 1 311 ? -18.5 5.121 23.422 1 79.25 311 SER A C 1
ATOM 2461 O O . SER A 1 311 ? -17.844 4.648 22.5 1 79.25 311 SER A O 1
ATOM 2463 N N . GLU A 1 312 ? -18.188 6.172 24.156 1 80.62 312 GLU A N 1
ATOM 2464 C CA . GLU A 1 312 ? -17 6.918 23.797 1 80.62 312 GLU A CA 1
ATOM 2465 C C . GLU A 1 312 ? -15.727 6.152 24.172 1 80.62 312 GLU A C 1
ATOM 2467 O O . GLU A 1 312 ? -14.727 6.195 23.453 1 80.62 312 GLU A O 1
ATOM 2472 N N . GLU A 1 313 ? -15.828 5.477 25.281 1 82.5 313 GLU A N 1
ATOM 2473 C CA . GLU A 1 313 ? -14.695 4.664 25.719 1 82.5 313 GLU A CA 1
ATOM 2474 C C . GLU A 1 313 ? -14.469 3.482 24.781 1 82.5 313 GLU A C 1
ATOM 2476 O O . GLU A 1 313 ? -13.32 3.115 24.5 1 82.5 313 GLU A O 1
ATOM 2481 N N . ARG A 1 314 ? -15.555 2.979 24.344 1 85.38 314 ARG A N 1
ATOM 2482 C CA . ARG A 1 314 ? -15.469 1.869 23.406 1 85.38 314 ARG A CA 1
ATOM 2483 C C . ARG A 1 314 ? -14.836 2.316 22.094 1 85.38 314 ARG A C 1
ATOM 2485 O O . ARG A 1 314 ? -14.023 1.596 21.516 1 85.38 314 ARG A O 1
ATOM 2492 N N . ALA A 1 315 ? -15.227 3.465 21.656 1 87.38 315 ALA A N 1
ATOM 2493 C CA . ALA A 1 315 ? -14.672 4.004 20.422 1 87.38 315 ALA A CA 1
ATOM 2494 C C . ALA A 1 315 ? -13.18 4.273 20.547 1 87.38 315 ALA A C 1
ATOM 2496 O O . ALA A 1 315 ? -12.414 4.051 19.609 1 87.38 315 ALA A O 1
ATOM 2497 N N . ASP A 1 316 ? -12.82 4.75 21.703 1 89.5 316 ASP A N 1
ATOM 2498 C CA . ASP A 1 316 ? -11.414 5.023 21.953 1 89.5 316 ASP A CA 1
ATOM 2499 C C . ASP A 1 316 ? -10.594 3.732 21.984 1 89.5 316 ASP A C 1
ATOM 2501 O O . ASP A 1 316 ? -9.484 3.684 21.469 1 89.5 316 ASP A O 1
ATOM 2505 N N . LEU A 1 317 ? -11.133 2.748 22.594 1 88.38 317 LEU A N 1
ATOM 2506 C CA . LEU A 1 317 ? -10.453 1.461 22.656 1 88.38 317 LEU A CA 1
ATOM 2507 C C . LEU A 1 317 ? -10.336 0.839 21.266 1 88.38 317 LEU A C 1
ATOM 2509 O O . LEU A 1 317 ? -9.336 0.191 20.953 1 88.38 317 LEU A O 1
ATOM 2513 N N . ARG A 1 318 ? -11.352 0.999 20.516 1 90.44 318 ARG A N 1
ATOM 2514 C CA . ARG A 1 318 ? -11.305 0.518 19.141 1 90.44 318 ARG A CA 1
ATOM 2515 C C . ARG A 1 318 ? -10.172 1.189 18.359 1 90.44 318 ARG A C 1
ATOM 2517 O O . ARG A 1 318 ? -9.477 0.54 17.578 1 90.44 318 ARG A O 1
ATOM 2524 N N . LEU A 1 319 ? -10.086 2.461 18.578 1 93.31 319 LEU A N 1
ATOM 2525 C CA . LEU A 1 319 ? -9.016 3.207 17.922 1 93.31 319 LEU A CA 1
ATOM 2526 C C . LEU A 1 319 ? -7.648 2.705 18.375 1 93.31 319 LEU A C 1
ATOM 2528 O O . LEU A 1 319 ? -6.734 2.561 17.562 1 93.31 319 LEU A O 1
ATOM 2532 N N . LEU A 1 320 ? -7.52 2.416 19.594 1 92.81 320 LEU A N 1
ATOM 2533 C CA . LEU A 1 320 ? -6.266 1.913 20.141 1 92.81 320 LEU A CA 1
ATOM 2534 C C . LEU A 1 320 ? -5.91 0.561 19.531 1 92.81 320 LEU A C 1
ATOM 2536 O O . LEU A 1 320 ? -4.758 0.329 19.156 1 92.81 320 LEU A O 1
ATOM 2540 N N . PHE A 1 321 ? -6.859 -0.277 19.453 1 92.69 321 PHE A N 1
ATOM 2541 C CA . PHE A 1 321 ? -6.625 -1.594 18.859 1 92.69 321 PHE A CA 1
ATOM 2542 C C . PHE A 1 321 ? -6.246 -1.477 17.391 1 92.69 321 PHE A C 1
ATOM 2544 O O . PHE A 1 321 ? -5.406 -2.232 16.906 1 92.69 321 PHE A O 1
ATOM 2551 N N . LEU A 1 322 ? -6.953 -0.584 16.719 1 94.44 322 LEU A N 1
ATOM 2552 C CA . LEU A 1 322 ? -6.609 -0.362 15.32 1 94.44 322 LEU A CA 1
ATOM 2553 C C . LEU A 1 322 ? -5.152 0.059 15.18 1 94.44 322 LEU A C 1
ATOM 2555 O O . LEU A 1 322 ? -4.441 -0.432 14.305 1 94.44 322 LEU A O 1
ATOM 2559 N N . ILE A 1 323 ? -4.676 0.954 16.047 1 95.38 323 ILE A N 1
ATOM 2560 C CA . ILE A 1 323 ? -3.299 1.436 16.047 1 95.38 323 ILE A CA 1
ATOM 2561 C C . ILE A 1 323 ? -2.346 0.27 16.312 1 95.38 323 ILE A C 1
ATOM 2563 O O . ILE A 1 323 ? -1.33 0.132 15.625 1 95.38 323 ILE A O 1
ATOM 2567 N N . LEU A 1 324 ? -2.701 -0.583 17.188 1 94.81 324 LEU A N 1
ATOM 2568 C CA . LEU A 1 324 ? -1.868 -1.734 17.516 1 94.81 324 LEU A CA 1
ATOM 2569 C C . LEU A 1 324 ? -1.809 -2.715 16.359 1 94.81 324 LEU A C 1
ATOM 2571 O O . LEU A 1 324 ? -0.737 -3.227 16.031 1 94.81 324 LEU A O 1
ATOM 2575 N N . ILE A 1 325 ? -2.943 -2.975 15.766 1 95.56 325 ILE A N 1
ATOM 2576 C CA . ILE A 1 325 ? -3.021 -3.896 14.633 1 95.56 325 ILE A CA 1
ATOM 2577 C C . ILE A 1 325 ? -2.186 -3.361 13.477 1 95.56 325 ILE A C 1
ATOM 2579 O O . ILE A 1 325 ? -1.401 -4.102 12.875 1 95.56 325 ILE A O 1
ATOM 2583 N N . LEU A 1 326 ? -2.365 -2.105 13.18 1 95.62 326 LEU A N 1
ATOM 2584 C CA . LEU A 1 326 ? -1.597 -1.476 12.109 1 95.62 326 LEU A CA 1
ATOM 2585 C C . LEU A 1 326 ? -0.102 -1.55 12.398 1 95.62 326 LEU A C 1
ATOM 2587 O O . LEU A 1 326 ? 0.695 -1.841 11.508 1 95.62 326 LEU A O 1
ATOM 2591 N N . GLY A 1 327 ? 0.263 -1.305 13.617 1 94.56 327 GLY A N 1
ATOM 2592 C CA . GLY A 1 327 ? 1.663 -1.348 14.008 1 94.56 327 GLY A CA 1
ATOM 2593 C C . GLY A 1 327 ? 2.277 -2.729 13.875 1 94.56 327 GLY A C 1
ATOM 2594 O O . GLY A 1 327 ? 3.365 -2.881 13.32 1 94.56 327 GLY A O 1
ATOM 2595 N N . ILE A 1 328 ? 1.603 -3.713 14.25 1 93.69 328 ILE A N 1
ATOM 2596 C CA . ILE A 1 328 ? 2.105 -5.082 14.289 1 93.69 328 ILE A CA 1
ATOM 2597 C C . ILE A 1 328 ? 2.158 -5.656 12.875 1 93.69 328 ILE A C 1
ATOM 2599 O O . ILE A 1 328 ? 2.932 -6.578 12.602 1 93.69 328 ILE A O 1
ATOM 2603 N N . THR A 1 329 ? 1.432 -5.094 11.992 1 93.06 329 THR A N 1
ATOM 2604 C CA . THR A 1 329 ? 1.398 -5.621 10.633 1 93.06 329 THR A CA 1
ATOM 2605 C C . THR A 1 329 ? 2.299 -4.797 9.711 1 93.06 329 THR A C 1
ATOM 2607 O O . THR A 1 329 ? 2.488 -5.148 8.547 1 93.06 329 THR A O 1
ATOM 2610 N N . SER A 1 330 ? 2.912 -3.73 10.195 1 93.69 330 SER A N 1
ATOM 2611 C CA . SER A 1 330 ? 3.639 -2.826 9.305 1 93.69 330 SER A CA 1
ATOM 2612 C C . SER A 1 330 ? 5.125 -2.797 9.648 1 93.69 330 SER A C 1
ATOM 2614 O O . SER A 1 330 ? 5.852 -1.908 9.195 1 93.69 330 SER A O 1
ATOM 2616 N N . TRP A 1 331 ? 5.699 -3.727 10.312 1 94.88 331 TRP A N 1
ATOM 2617 C CA . TRP A 1 331 ? 7.074 -3.699 10.805 1 94.88 331 TRP A CA 1
ATOM 2618 C C . TRP A 1 331 ? 8.039 -4.246 9.758 1 94.88 331 TRP A C 1
ATOM 2620 O O . TRP A 1 331 ? 9.25 -4.047 9.852 1 94.88 331 TRP A O 1
ATOM 2630 N N . THR A 1 332 ? 7.586 -4.906 8.719 1 93.94 332 THR A N 1
ATOM 2631 C CA . THR A 1 332 ? 8.406 -5.727 7.836 1 93.94 332 THR A CA 1
ATOM 2632 C C . THR A 1 332 ? 9.344 -4.855 7.004 1 93.94 332 THR A C 1
ATOM 2634 O O . THR A 1 332 ? 10.5 -5.23 6.762 1 93.94 332 THR A O 1
ATOM 2637 N N . GLY A 1 333 ? 8.914 -3.715 6.551 1 92.06 333 GLY A N 1
ATOM 2638 C CA . GLY A 1 333 ? 9.758 -2.848 5.742 1 92.06 333 GLY A CA 1
ATOM 2639 C C . GLY A 1 333 ? 10.992 -2.363 6.48 1 92.06 333 GLY A C 1
ATOM 2640 O O . GLY A 1 333 ? 12.109 -2.518 5.988 1 92.06 333 GLY A O 1
ATOM 2641 N N . LEU A 1 334 ? 10.781 -1.794 7.578 1 94.5 334 LEU A N 1
ATOM 2642 C CA . LEU A 1 334 ? 11.898 -1.317 8.391 1 94.5 334 LEU A CA 1
ATOM 2643 C C . LEU A 1 334 ? 12.766 -2.48 8.852 1 94.5 334 LEU A C 1
ATOM 2645 O O . LEU A 1 334 ? 13.992 -2.352 8.93 1 94.5 334 LEU A O 1
ATOM 2649 N N . CYS A 1 335 ? 12.125 -3.584 9.148 1 96.31 335 CYS A N 1
ATOM 2650 C CA . CYS A 1 335 ? 12.867 -4.77 9.562 1 96.31 335 CYS A CA 1
ATOM 2651 C C . CYS A 1 335 ? 13.875 -5.188 8.5 1 96.31 335 CYS A C 1
ATOM 2653 O O . CYS A 1 335 ? 15.039 -5.449 8.812 1 96.31 335 CYS A O 1
ATOM 2655 N N . ARG A 1 336 ? 13.438 -5.219 7.352 1 92.44 336 ARG A N 1
ATOM 2656 C CA . ARG A 1 336 ? 14.305 -5.617 6.246 1 92.44 336 ARG A CA 1
ATOM 2657 C C . ARG A 1 336 ? 15.461 -4.637 6.074 1 92.44 336 ARG A C 1
ATOM 2659 O O . ARG A 1 336 ? 16.594 -5.043 5.82 1 92.44 336 ARG A O 1
ATOM 2666 N N . LEU A 1 337 ? 15.195 -3.434 6.164 1 92.44 337 LEU A N 1
ATOM 2667 C CA . LEU A 1 337 ? 16.219 -2.398 6.043 1 92.44 337 LEU A CA 1
ATOM 2668 C C . LEU A 1 337 ? 17.234 -2.514 7.164 1 92.44 337 LEU A C 1
ATOM 2670 O O . LEU A 1 337 ? 18.438 -2.424 6.918 1 92.44 337 LEU A O 1
ATOM 2674 N N . LEU A 1 338 ? 16.703 -2.678 8.328 1 96.19 338 LEU A N 1
ATOM 2675 C CA . LEU A 1 338 ? 17.594 -2.789 9.484 1 96.19 338 LEU A CA 1
ATOM 2676 C C . LEU A 1 338 ? 18.438 -4.062 9.406 1 96.19 338 LEU A C 1
ATOM 2678 O O . LEU A 1 338 ? 19.594 -4.07 9.82 1 96.19 338 LEU A O 1
ATOM 2682 N N . ARG A 1 339 ? 17.844 -5.113 8.961 1 95.81 339 ARG A N 1
ATOM 2683 C CA . ARG A 1 339 ? 18.578 -6.359 8.773 1 95.81 339 ARG A CA 1
ATOM 2684 C C . ARG A 1 339 ? 19.75 -6.16 7.828 1 95.81 339 ARG A C 1
ATOM 2686 O O . ARG A 1 339 ? 20.875 -6.539 8.148 1 95.81 339 ARG A O 1
ATOM 2693 N N . ALA A 1 340 ? 19.5 -5.582 6.746 1 90.94 340 ALA A N 1
ATOM 2694 C CA . ALA A 1 340 ? 20.531 -5.379 5.73 1 90.94 340 ALA A CA 1
ATOM 2695 C C . ALA A 1 340 ? 21.656 -4.492 6.262 1 90.94 340 ALA A C 1
ATOM 2697 O O . ALA A 1 340 ? 22.828 -4.797 6.066 1 90.94 340 ALA A O 1
ATOM 2698 N N . GLU A 1 341 ? 21.312 -3.465 6.918 1 93.25 341 GLU A N 1
ATOM 2699 C CA . GLU A 1 341 ? 22.312 -2.539 7.445 1 93.25 341 GLU A CA 1
ATOM 2700 C C . GLU A 1 341 ? 23.078 -3.164 8.602 1 93.25 341 GLU A C 1
ATOM 2702 O O . GLU A 1 341 ? 24.281 -2.924 8.75 1 93.25 341 GLU A O 1
ATOM 2707 N N . THR A 1 342 ? 22.375 -3.857 9.398 1 95.94 342 THR A N 1
ATOM 2708 C CA . THR A 1 342 ? 23.031 -4.535 10.508 1 95.94 342 THR A CA 1
ATOM 2709 C C . THR A 1 342 ? 24.047 -5.551 10 1 95.94 342 THR A C 1
ATOM 2711 O O . THR A 1 342 ? 25.125 -5.707 10.586 1 95.94 342 THR A O 1
ATOM 2714 N N . LEU A 1 343 ? 23.766 -6.258 8.992 1 93.31 343 LEU A N 1
ATOM 2715 C CA . LEU A 1 343 ? 24.688 -7.215 8.383 1 93.31 343 LEU A CA 1
ATOM 2716 C C . LEU A 1 343 ? 25.984 -6.527 7.949 1 93.31 343 LEU A C 1
ATOM 2718 O O . LEU A 1 343 ? 27.062 -7.074 8.141 1 93.31 343 LEU A O 1
ATOM 2722 N N . LYS A 1 344 ? 25.844 -5.398 7.453 1 91.44 344 LYS A N 1
ATOM 2723 C CA . LYS A 1 344 ? 27 -4.629 7.012 1 91.44 344 LYS A CA 1
ATOM 2724 C C . LYS A 1 344 ? 27.828 -4.16 8.203 1 91.44 344 LYS A C 1
ATOM 2726 O O . LYS A 1 344 ? 29.062 -4.309 8.203 1 91.44 344 LYS A O 1
ATOM 2731 N N . ILE A 1 345 ? 27.156 -3.635 9.164 1 92.31 345 ILE A N 1
ATOM 2732 C CA . ILE A 1 345 ? 27.828 -3.064 10.328 1 92.31 345 ILE A CA 1
ATOM 2733 C C . ILE A 1 345 ? 28.516 -4.176 11.125 1 92.31 345 ILE A C 1
ATOM 2735 O O . ILE A 1 345 ? 29.609 -3.982 11.672 1 92.31 345 ILE A O 1
ATOM 2739 N N . SER A 1 346 ? 27.922 -5.293 11.164 1 92.12 346 SER A N 1
ATOM 2740 C CA . SER A 1 346 ? 28.438 -6.414 11.945 1 92.12 346 SER A CA 1
ATOM 2741 C C . SER A 1 346 ? 29.75 -6.926 11.375 1 92.12 346 SER A C 1
ATOM 2743 O O . SER A 1 346 ? 30.5 -7.621 12.062 1 92.12 346 SER A O 1
ATOM 2745 N N . GLN A 1 347 ? 30.078 -6.527 10.156 1 90.19 347 GLN A N 1
ATOM 2746 C CA . GLN A 1 347 ? 31.281 -7.012 9.492 1 90.19 347 GLN A CA 1
ATOM 2747 C C . GLN A 1 347 ? 32.406 -5.973 9.547 1 90.19 347 GLN A C 1
ATOM 2749 O O . GLN A 1 347 ? 33.531 -6.234 9.117 1 90.19 347 GLN A O 1
ATOM 2754 N N . ILE A 1 348 ? 32.094 -4.887 10.102 1 90.5 348 ILE A N 1
ATOM 2755 C CA . ILE A 1 348 ? 33.094 -3.836 10.227 1 90.5 348 ILE A CA 1
ATOM 2756 C C . ILE A 1 348 ? 34.125 -4.242 11.258 1 90.5 348 ILE A C 1
ATOM 2758 O O . ILE A 1 348 ? 33.812 -4.945 12.227 1 90.5 348 ILE A O 1
ATOM 2762 N N . GLU A 1 349 ? 35.312 -3.721 11.109 1 88.44 349 GLU A N 1
ATOM 2763 C CA . GLU A 1 349 ? 36.469 -4.148 11.867 1 88.44 349 GLU A CA 1
ATOM 2764 C C . GLU A 1 349 ? 36.281 -3.93 13.367 1 88.44 349 GLU A C 1
ATOM 2766 O O . GLU A 1 349 ? 36.625 -4.797 14.172 1 88.44 349 GLU A O 1
ATOM 2771 N N . TYR A 1 350 ? 35.781 -2.842 13.805 1 89.25 350 TYR A N 1
ATOM 2772 C CA . TYR A 1 350 ? 35.688 -2.549 15.227 1 89.25 350 TYR A CA 1
ATOM 2773 C C . TYR A 1 350 ? 34.625 -3.428 15.898 1 89.25 350 TYR A C 1
ATOM 2775 O O . TYR A 1 350 ? 34.75 -3.75 17.078 1 89.25 350 TYR A O 1
ATOM 2783 N N . VAL A 1 351 ? 33.656 -3.775 15.172 1 90.31 351 VAL A N 1
ATOM 2784 C CA . VAL A 1 351 ? 32.656 -4.664 15.719 1 90.31 351 VAL A CA 1
ATOM 2785 C C . VAL A 1 351 ? 33.219 -6.078 15.836 1 90.31 351 VAL A C 1
ATOM 2787 O O . VAL A 1 351 ? 32.969 -6.766 16.828 1 90.31 351 VAL A O 1
ATOM 2790 N N . THR A 1 352 ? 33.938 -6.461 14.844 1 89.75 352 THR A N 1
ATOM 2791 C CA . THR A 1 352 ? 34.594 -7.777 14.867 1 89.75 352 THR A CA 1
ATOM 2792 C C . THR A 1 352 ? 35.594 -7.867 16 1 89.75 352 THR A C 1
ATOM 2794 O O . THR A 1 352 ? 35.719 -8.906 16.641 1 89.75 352 THR A O 1
ATOM 2797 N N . ALA A 1 353 ? 36.312 -6.82 16.141 1 91.81 353 ALA A N 1
ATOM 2798 C CA . ALA A 1 353 ? 37.25 -6.754 17.234 1 91.81 353 ALA A CA 1
ATOM 2799 C C . ALA A 1 353 ? 36.562 -6.863 18.578 1 91.81 353 ALA A C 1
ATOM 2801 O O . ALA A 1 353 ? 37.031 -7.535 19.5 1 91.81 353 ALA A O 1
ATOM 2802 N N . ALA A 1 354 ? 35.438 -6.184 18.719 1 92.38 354 ALA A N 1
ATOM 2803 C CA . ALA A 1 354 ? 34.656 -6.234 19.953 1 92.38 354 ALA A CA 1
ATOM 2804 C C . ALA A 1 354 ? 34.188 -7.652 20.25 1 92.38 354 ALA A C 1
ATOM 2806 O O . ALA A 1 354 ? 34.188 -8.094 21.406 1 92.38 354 ALA A O 1
ATOM 2807 N N . LYS A 1 355 ? 33.812 -8.375 19.234 1 90.62 355 LYS A N 1
ATOM 2808 C CA . LYS A 1 355 ? 33.406 -9.773 19.375 1 90.62 355 LYS A CA 1
ATOM 2809 C C . LYS A 1 355 ? 34.562 -10.641 19.812 1 90.62 355 LYS A C 1
ATOM 2811 O O . LYS A 1 355 ? 34.406 -11.516 20.672 1 90.62 355 LYS A O 1
ATOM 2816 N N . ALA A 1 356 ? 35.688 -10.305 19.25 1 91.62 356 ALA A N 1
ATOM 2817 C CA . ALA A 1 356 ? 36.906 -11.062 19.562 1 91.62 356 ALA A CA 1
ATOM 2818 C C . ALA A 1 356 ? 37.344 -10.828 21 1 91.62 356 ALA A C 1
ATOM 2820 O O . ALA A 1 356 ? 37.938 -11.719 21.641 1 91.62 356 ALA A O 1
ATOM 2821 N N . PHE A 1 357 ? 37.062 -9.719 21.5 1 93.06 357 PHE A N 1
ATOM 2822 C CA . PHE A 1 357 ? 37.438 -9.359 22.859 1 93.06 357 PHE A CA 1
ATOM 2823 C C . PHE A 1 357 ? 36.438 -9.93 23.875 1 93.06 357 PHE A C 1
ATOM 2825 O O . PHE A 1 357 ? 36.594 -9.734 25.078 1 93.06 357 PHE A O 1
ATOM 2832 N N . GLY A 1 358 ? 35.344 -10.523 23.406 1 91.06 358 GLY A N 1
ATOM 2833 C CA . GLY A 1 358 ? 34.438 -11.25 24.266 1 91.06 358 GLY A CA 1
ATOM 2834 C C . GLY A 1 358 ? 33.25 -10.414 24.734 1 91.06 358 GLY A C 1
ATOM 2835 O O . GLY A 1 358 ? 32.594 -10.75 25.719 1 91.06 358 GLY A O 1
ATOM 2836 N N . MET A 1 359 ? 33.062 -9.289 24.188 1 93.19 359 MET A N 1
ATOM 2837 C CA . MET A 1 359 ? 31.906 -8.477 24.547 1 93.19 359 MET A CA 1
ATOM 2838 C C . MET A 1 359 ? 30.609 -9.211 24.219 1 93.19 359 MET A C 1
ATOM 2840 O O . MET A 1 359 ? 30.516 -9.875 23.188 1 93.19 359 MET A O 1
ATOM 2844 N N . GLY A 1 360 ? 29.625 -9.109 25.094 1 94.62 360 GLY A N 1
ATOM 2845 C CA . GLY A 1 360 ? 28.344 -9.766 24.906 1 94.62 360 GLY A CA 1
ATOM 2846 C C . GLY A 1 360 ? 27.547 -9.188 23.75 1 94.62 360 GLY A C 1
ATOM 2847 O O . GLY A 1 360 ? 27.719 -8.023 23.391 1 94.62 360 GLY A O 1
ATOM 2848 N N . PRO A 1 361 ? 26.672 -10 23.156 1 93.44 361 PRO A N 1
ATOM 2849 C CA . PRO A 1 361 ? 25.906 -9.555 22 1 93.44 361 PRO A CA 1
ATOM 2850 C C . PRO A 1 361 ? 25.016 -8.344 22.312 1 93.44 361 PRO A C 1
ATOM 2852 O O . PRO A 1 361 ? 24.906 -7.43 21.5 1 93.44 361 PRO A O 1
ATOM 2855 N N . PHE A 1 362 ? 24.453 -8.336 23.438 1 94.75 362 PHE A N 1
ATOM 2856 C CA . PHE A 1 362 ? 23.547 -7.246 23.812 1 94.75 362 PHE A CA 1
ATOM 2857 C C . PHE A 1 362 ? 24.328 -5.941 23.984 1 94.75 362 PHE A C 1
ATOM 2859 O O . PHE A 1 362 ? 23.828 -4.871 23.625 1 94.75 362 PHE A O 1
ATOM 2866 N N . THR A 1 363 ? 25.5 -6.043 24.438 1 94.5 363 THR A N 1
ATOM 2867 C CA . THR A 1 363 ? 26.344 -4.863 24.609 1 94.5 363 THR A CA 1
ATOM 2868 C C . THR A 1 363 ? 26.812 -4.336 23.25 1 94.5 363 THR A C 1
ATOM 2870 O O . THR A 1 363 ? 26.812 -3.125 23.016 1 94.5 363 THR A O 1
ATOM 2873 N N . ILE A 1 364 ? 27.125 -5.254 22.422 1 94.88 364 ILE A N 1
ATOM 2874 C CA . ILE A 1 364 ? 27.578 -4.879 21.078 1 94.88 364 ILE A CA 1
ATOM 2875 C C . ILE A 1 364 ? 26.438 -4.195 20.328 1 94.88 364 ILE A C 1
ATOM 2877 O O . ILE A 1 364 ? 26.641 -3.162 19.688 1 94.88 364 ILE A O 1
ATOM 2881 N N . ILE A 1 365 ? 25.25 -4.762 20.469 1 95.31 365 ILE A N 1
ATOM 2882 C CA . ILE A 1 365 ? 24.094 -4.223 19.766 1 95.31 365 ILE A CA 1
ATOM 2883 C C . ILE A 1 365 ? 23.766 -2.834 20.297 1 95.31 365 ILE A C 1
ATOM 2885 O O . ILE A 1 365 ? 23.578 -1.892 19.531 1 95.31 365 ILE A O 1
ATOM 2889 N N . ARG A 1 366 ? 23.766 -2.656 21.578 1 93.88 366 ARG A N 1
ATOM 2890 C CA . ARG A 1 366 ? 23.344 -1.41 22.219 1 93.88 366 ARG A CA 1
ATOM 2891 C C . ARG A 1 366 ? 24.391 -0.318 22.016 1 93.88 366 ARG A C 1
ATOM 2893 O O . ARG A 1 366 ? 24.047 0.846 21.797 1 93.88 366 ARG A O 1
ATOM 2900 N N . ARG A 1 367 ? 25.641 -0.651 21.922 1 92 367 ARG A N 1
ATOM 2901 C CA . ARG A 1 367 ? 26.703 0.344 21.938 1 92 367 ARG A CA 1
ATOM 2902 C C . ARG A 1 367 ? 27.234 0.609 20.531 1 92 367 ARG A C 1
ATOM 2904 O O . ARG A 1 367 ? 27.641 1.729 20.219 1 92 367 ARG A O 1
ATOM 2911 N N . HIS A 1 368 ? 27.172 -0.402 19.719 1 92.06 368 HIS A N 1
ATOM 2912 C CA . HIS A 1 368 ? 27.859 -0.255 18.438 1 92.06 368 HIS A CA 1
ATOM 2913 C C . HIS A 1 368 ? 26.891 -0.329 17.266 1 92.06 368 HIS A C 1
ATOM 2915 O O . HIS A 1 368 ? 27.031 0.415 16.297 1 92.06 368 HIS A O 1
ATOM 2921 N N . ILE A 1 369 ? 25.891 -1.121 17.344 1 94.69 369 ILE A N 1
ATOM 2922 C CA . ILE A 1 369 ? 25.031 -1.343 16.188 1 94.69 369 ILE A CA 1
ATOM 2923 C C . ILE A 1 369 ? 23.875 -0.348 16.203 1 94.69 369 ILE A C 1
ATOM 2925 O O . ILE A 1 369 ? 23.688 0.42 15.266 1 94.69 369 ILE A O 1
ATOM 2929 N N . MET A 1 370 ? 23.188 -0.234 17.359 1 93.81 370 MET A N 1
ATOM 2930 C CA . MET A 1 370 ? 21.953 0.545 17.469 1 93.81 370 MET A CA 1
ATOM 2931 C C . MET A 1 370 ? 22.203 2.018 17.156 1 93.81 370 MET A C 1
ATOM 2933 O O . MET A 1 370 ? 21.5 2.625 16.359 1 93.81 370 MET A O 1
ATOM 2937 N N . PRO A 1 371 ? 23.203 2.607 17.688 1 89.75 371 PRO A N 1
ATOM 2938 C CA . PRO A 1 371 ? 23.453 4.023 17.406 1 89.75 371 PRO A CA 1
ATOM 2939 C C . PRO A 1 371 ? 23.703 4.293 15.93 1 89.75 371 PRO A C 1
ATOM 2941 O O . PRO A 1 371 ? 23.359 5.363 15.422 1 89.75 371 PRO A O 1
ATOM 2944 N N . ASN A 1 372 ? 24.266 3.334 15.258 1 90.75 372 ASN A N 1
ATOM 2945 C CA . ASN A 1 372 ? 24.578 3.502 13.844 1 90.75 372 ASN A CA 1
ATOM 2946 C C . ASN A 1 372 ? 23.359 3.287 12.961 1 90.75 372 ASN A C 1
ATOM 2948 O O . ASN A 1 372 ? 23.375 3.619 11.773 1 90.75 372 ASN A O 1
ATOM 2952 N N . LEU A 1 373 ? 22.312 2.801 13.562 1 93.62 373 LEU A N 1
ATOM 2953 C CA . LEU A 1 373 ? 21.094 2.506 12.805 1 93.62 373 LEU A CA 1
ATOM 2954 C C . LEU A 1 373 ? 20.031 3.572 13.039 1 93.62 373 LEU A C 1
ATOM 2956 O O . LEU A 1 373 ? 19.016 3.592 12.359 1 93.62 373 LEU A O 1
ATOM 2960 N N . MET A 1 374 ? 20.281 4.527 13.938 1 89.88 374 MET A N 1
ATOM 2961 C CA . MET A 1 374 ? 19.25 5.453 14.391 1 89.88 374 MET A CA 1
ATOM 2962 C C . MET A 1 374 ? 18.812 6.387 13.266 1 89.88 374 MET A C 1
ATOM 2964 O O . MET A 1 374 ? 17.656 6.789 13.195 1 89.88 374 MET A O 1
ATOM 2968 N N . HIS A 1 375 ? 19.734 6.754 12.422 1 87.44 375 HIS A N 1
ATOM 2969 C CA . HIS A 1 375 ? 19.375 7.617 11.305 1 87.44 375 HIS A CA 1
ATOM 2970 C C . HIS A 1 375 ? 18.359 6.934 10.391 1 87.44 375 HIS A C 1
ATOM 2972 O O . HIS A 1 375 ? 17.438 7.582 9.891 1 87.44 375 HIS A O 1
ATOM 2978 N N . LEU A 1 376 ? 18.453 5.617 10.211 1 91.06 376 LEU A N 1
ATOM 2979 C CA . LEU A 1 376 ? 17.516 4.855 9.391 1 91.06 376 LEU A CA 1
ATOM 2980 C C . LEU A 1 376 ? 16.156 4.777 10.047 1 91.06 376 LEU A C 1
ATOM 2982 O O . LEU A 1 376 ? 15.125 4.848 9.375 1 91.06 376 LEU A O 1
ATOM 2986 N N . VAL A 1 377 ? 16.219 4.613 11.336 1 93.12 377 VAL A N 1
ATOM 2987 C CA . VAL A 1 377 ? 14.977 4.535 12.102 1 93.12 377 VAL A CA 1
ATOM 2988 C C . VAL A 1 377 ? 14.211 5.852 11.992 1 93.12 377 VAL A C 1
ATOM 2990 O O . VAL A 1 377 ? 13 5.855 11.742 1 93.12 377 VAL A O 1
ATOM 2993 N N . LEU A 1 378 ? 14.891 6.938 12.086 1 88.69 378 LEU A N 1
ATOM 2994 C CA . LEU A 1 378 ? 14.266 8.258 12.016 1 88.69 378 LEU A CA 1
ATOM 2995 C C . LEU A 1 378 ? 13.68 8.5 10.633 1 88.69 378 LEU A C 1
ATOM 2997 O O . LEU A 1 378 ? 12.57 9.031 10.508 1 88.69 378 LEU A O 1
ATOM 3001 N N . ILE A 1 379 ? 14.391 8.133 9.641 1 87.12 379 ILE A N 1
ATOM 3002 C CA . ILE A 1 379 ? 13.914 8.273 8.266 1 87.12 379 ILE A CA 1
ATOM 3003 C C . ILE A 1 379 ? 12.633 7.469 8.078 1 87.12 379 ILE A C 1
ATOM 3005 O O . ILE A 1 379 ? 11.641 7.98 7.551 1 87.12 379 ILE A O 1
ATOM 3009 N N . ALA A 1 380 ? 12.664 6.281 8.578 1 89.81 380 ALA A N 1
ATOM 3010 C CA . ALA A 1 380 ? 11.516 5.395 8.43 1 89.81 380 ALA A CA 1
ATOM 3011 C C . ALA A 1 380 ? 10.297 5.941 9.164 1 89.81 380 ALA A C 1
ATOM 3013 O O . ALA A 1 380 ? 9.172 5.824 8.688 1 89.81 380 ALA A O 1
ATOM 3014 N N . LEU A 1 381 ? 10.523 6.492 10.305 1 89 381 LEU A N 1
ATOM 3015 C CA . LEU A 1 381 ? 9.438 7.047 11.109 1 89 381 LEU A CA 1
ATOM 3016 C C . LEU A 1 381 ? 8.703 8.141 10.344 1 89 381 LEU A C 1
ATOM 3018 O O . LEU A 1 381 ? 7.473 8.188 10.344 1 89 381 LEU A O 1
ATOM 3022 N N . VAL A 1 382 ? 9.422 8.945 9.719 1 86.94 382 VAL A N 1
ATOM 3023 C CA . VAL A 1 382 ? 8.82 10.07 9.023 1 86.94 382 VAL A CA 1
ATOM 3024 C C . VAL A 1 382 ? 8.148 9.586 7.738 1 86.94 382 VAL A C 1
ATOM 3026 O O . VAL A 1 382 ? 7.051 10.031 7.398 1 86.94 382 VAL A O 1
ATOM 3029 N N . LEU A 1 383 ? 8.781 8.672 7.086 1 85.88 383 LEU A N 1
ATOM 3030 C CA . LEU A 1 383 ? 8.273 8.164 5.816 1 85.88 383 LEU A CA 1
ATOM 3031 C C . LEU A 1 383 ? 7.02 7.32 6.031 1 85.88 383 LEU A C 1
ATOM 3033 O O . LEU A 1 383 ? 6.07 7.395 5.242 1 85.88 383 LEU A O 1
ATOM 3037 N N . ASP A 1 384 ? 7.016 6.527 7.055 1 93 384 ASP A N 1
ATOM 3038 C CA . ASP A 1 384 ? 5.914 5.602 7.301 1 93 384 ASP A CA 1
ATOM 3039 C C . ASP A 1 384 ? 4.68 6.34 7.812 1 93 384 ASP A C 1
ATOM 3041 O O . ASP A 1 384 ? 3.555 5.855 7.664 1 93 384 ASP A O 1
ATOM 3045 N N . PHE A 1 385 ? 4.852 7.496 8.414 1 94.69 385 PHE A N 1
ATOM 3046 C CA . PHE A 1 385 ? 3.756 8.305 8.938 1 94.69 385 PHE A CA 1
ATOM 3047 C C . PHE A 1 385 ? 2.695 8.531 7.867 1 94.69 385 PHE A C 1
ATOM 3049 O O . PHE A 1 385 ? 1.513 8.266 8.094 1 94.69 385 PHE A O 1
ATOM 3056 N N . SER A 1 386 ? 3.129 9 6.707 1 93.69 386 SER A N 1
ATOM 3057 C CA . SER A 1 386 ? 2.209 9.32 5.621 1 93.69 386 SER A CA 1
ATOM 3058 C C . SER A 1 386 ? 1.451 8.086 5.152 1 93.69 386 SER A C 1
ATOM 3060 O O . SER A 1 386 ? 0.24 8.141 4.93 1 93.69 386 SER A O 1
ATOM 3062 N N . GLY A 1 387 ? 2.164 7.02 5.023 1 92.94 387 GLY A N 1
ATOM 3063 C CA . GLY A 1 387 ? 1.54 5.785 4.574 1 92.94 387 GLY A CA 1
ATOM 3064 C C . GLY A 1 387 ? 0.459 5.285 5.516 1 92.94 387 GLY A C 1
ATOM 3065 O O . GLY A 1 387 ? -0.576 4.785 5.07 1 92.94 387 GLY A O 1
ATOM 3066 N N . LEU A 1 388 ? 0.685 5.434 6.73 1 94.44 388 LEU A N 1
ATOM 3067 C CA . LEU A 1 388 ? -0.248 4.938 7.734 1 94.44 388 LEU A CA 1
ATOM 3068 C C . LEU A 1 388 ? -1.49 5.82 7.809 1 94.44 388 LEU A C 1
ATOM 3070 O O . LEU A 1 388 ? -2.596 5.324 8.039 1 94.44 388 LEU A O 1
ATOM 3074 N N . VAL A 1 389 ? -1.311 7.133 7.633 1 95.38 389 VAL A N 1
ATOM 3075 C CA . VAL A 1 389 ? -2.455 8.039 7.57 1 95.38 389 VAL A CA 1
ATOM 3076 C C . VAL A 1 389 ? -3.346 7.66 6.391 1 95.38 389 VAL A C 1
ATOM 3078 O O . VAL A 1 389 ? -4.57 7.586 6.523 1 95.38 389 VAL A O 1
ATOM 3081 N N . LEU A 1 390 ? -2.746 7.398 5.324 1 93.88 390 LEU A N 1
ATOM 3082 C CA . LEU A 1 390 ? -3.486 7.043 4.117 1 93.88 390 LEU A CA 1
ATOM 3083 C C . LEU A 1 390 ? -4.156 5.68 4.273 1 93.88 390 LEU A C 1
ATOM 3085 O O . LEU A 1 390 ? -5.258 5.469 3.77 1 93.88 390 LEU A O 1
ATOM 3089 N N . ALA A 1 391 ? -3.48 4.781 4.945 1 92.88 391 ALA A N 1
ATOM 3090 C CA . ALA A 1 391 ? -4.035 3.453 5.191 1 92.88 391 ALA A CA 1
ATOM 3091 C C . ALA A 1 391 ? -5.336 3.539 5.98 1 92.88 391 ALA A C 1
ATOM 3093 O O . ALA A 1 391 ? -6.273 2.773 5.738 1 92.88 391 ALA A O 1
ATOM 3094 N N . GLU A 1 392 ? -5.359 4.406 6.91 1 92.69 392 GLU A N 1
ATOM 3095 C CA . GLU A 1 392 ? -6.574 4.59 7.699 1 92.69 392 GLU A CA 1
ATOM 3096 C C . GLU A 1 392 ? -7.75 4.992 6.812 1 92.69 392 GLU A C 1
ATOM 3098 O O . GLU A 1 392 ? -8.867 4.512 7 1 92.69 392 GLU A O 1
ATOM 3103 N N . ALA A 1 393 ? -7.52 5.902 5.953 1 93.12 393 ALA A N 1
ATOM 3104 C CA . ALA A 1 393 ? -8.586 6.332 5.047 1 93.12 393 ALA A CA 1
ATOM 3105 C C . ALA A 1 393 ? -9.125 5.152 4.242 1 93.12 393 ALA A C 1
ATOM 3107 O O . ALA A 1 393 ? -10.336 5.023 4.055 1 93.12 393 ALA A O 1
ATOM 3108 N N . VAL A 1 394 ? -8.258 4.309 3.842 1 91.56 394 VAL A N 1
ATOM 3109 C CA . VAL A 1 394 ? -8.641 3.145 3.055 1 91.56 394 VAL A CA 1
ATOM 3110 C C . VAL A 1 394 ? -9.445 2.176 3.924 1 91.56 394 VAL A C 1
ATOM 3112 O O . VAL A 1 394 ? -10.477 1.659 3.496 1 91.56 394 VAL A O 1
ATOM 3115 N N . LEU A 1 395 ? -8.984 1.929 5.066 1 92.12 395 LEU A N 1
ATOM 3116 C CA . LEU A 1 395 ? -9.648 1.004 5.977 1 92.12 395 LEU A CA 1
ATOM 3117 C C . LEU A 1 395 ? -11.039 1.509 6.348 1 92.12 395 LEU A C 1
ATOM 3119 O O . LEU A 1 395 ? -11.984 0.724 6.43 1 92.12 395 LEU A O 1
ATOM 3123 N N . SER A 1 396 ? -11.133 2.807 6.59 1 91.38 396 SER A N 1
ATOM 3124 C CA . SER A 1 396 ? -12.438 3.393 6.891 1 91.38 396 SER A CA 1
ATOM 3125 C C . SER A 1 396 ? -13.375 3.307 5.688 1 91.38 396 SER A C 1
ATOM 3127 O O . SER A 1 396 ? -14.578 3.082 5.848 1 91.38 396 SER A O 1
ATOM 3129 N N . TYR A 1 397 ? -12.805 3.453 4.59 1 85.94 397 TYR A N 1
ATOM 3130 C CA . TYR A 1 397 ? -13.586 3.336 3.361 1 85.94 397 TYR A CA 1
ATOM 3131 C C . TYR A 1 397 ? -14.141 1.925 3.197 1 85.94 397 TYR A C 1
ATOM 3133 O O . TYR A 1 397 ? -15.25 1.741 2.689 1 85.94 397 TYR A O 1
ATOM 3141 N N . VAL A 1 398 ? -13.422 0.941 3.631 1 82.38 398 VAL A N 1
ATOM 3142 C CA . VAL A 1 398 ? -13.828 -0.457 3.537 1 82.38 398 VAL A CA 1
ATOM 3143 C C . VAL A 1 398 ? -14.805 -0.789 4.664 1 82.38 398 VAL A C 1
ATOM 3145 O O . VAL A 1 398 ? -15.539 -1.773 4.586 1 82.38 398 VAL A O 1
ATOM 3148 N N . GLY A 1 399 ? -14.797 0.02 5.684 1 84.19 399 GLY A N 1
ATOM 3149 C CA . GLY A 1 399 ? -15.742 -0.168 6.77 1 84.19 399 GLY A CA 1
ATOM 3150 C C . GLY A 1 399 ? -15.133 -0.829 7.988 1 84.19 399 GLY A C 1
ATOM 3151 O O . GLY A 1 399 ? -15.852 -1.266 8.891 1 84.19 399 GLY A O 1
ATOM 3152 N N . VAL A 1 400 ? -13.828 -0.967 7.953 1 86.81 400 VAL A N 1
ATOM 3153 C CA . VAL A 1 400 ? -13.195 -1.657 9.078 1 86.81 400 VAL A CA 1
ATOM 3154 C C . VAL A 1 400 ? -12.203 -0.724 9.766 1 86.81 400 VAL A C 1
ATOM 3156 O O . VAL A 1 400 ? -11.359 -1.173 10.539 1 86.81 400 VAL A O 1
ATOM 3159 N N . GLY A 1 401 ? -12.25 0.533 9.516 1 90.38 401 GLY A N 1
ATOM 3160 C CA . GLY A 1 401 ? -11.344 1.498 10.117 1 90.38 401 GLY A CA 1
ATOM 3161 C C . GLY A 1 401 ? -11.812 1.985 11.477 1 90.38 401 GLY A C 1
ATOM 3162 O O . GLY A 1 401 ? -12.188 1.184 12.336 1 90.38 401 GLY A O 1
ATOM 3163 N N . VAL A 1 402 ? -11.758 3.246 11.633 1 90.81 402 VAL A N 1
ATOM 3164 C CA . VAL A 1 402 ? -12.148 3.896 12.883 1 90.81 402 VAL A CA 1
ATOM 3165 C C . VAL A 1 402 ? -13.664 3.822 13.047 1 90.81 402 VAL A C 1
ATOM 3167 O O . VAL A 1 402 ? -14.398 3.682 12.07 1 90.81 402 VAL A O 1
ATOM 3170 N N . ASP A 1 403 ? -14.07 3.777 14.297 1 91.06 403 ASP A N 1
ATOM 3171 C CA . ASP A 1 403 ? -15.5 3.762 14.586 1 91.06 403 ASP A CA 1
ATOM 3172 C C . ASP A 1 403 ? -16.219 4.879 13.844 1 91.06 403 ASP A C 1
ATOM 3174 O O . ASP A 1 403 ? -15.727 6.004 13.766 1 91.06 403 ASP A O 1
ATOM 3178 N N . PRO A 1 404 ? -17.328 4.578 13.352 1 87.31 404 PRO A N 1
ATOM 3179 C CA . PRO A 1 404 ? -18.062 5.574 12.578 1 87.31 404 PRO A CA 1
ATOM 3180 C C . PRO A 1 404 ? -18.406 6.816 13.383 1 87.31 404 PRO A C 1
ATOM 3182 O O . PRO A 1 404 ? -18.656 7.883 12.812 1 87.31 404 PRO A O 1
ATOM 3185 N N . THR A 1 405 ? -18.438 6.742 14.648 1 87.19 405 THR A N 1
ATOM 3186 C CA . THR A 1 405 ? -18.797 7.875 15.5 1 87.19 405 THR A CA 1
ATOM 3187 C C . THR A 1 405 ? -17.578 8.758 15.758 1 87.19 405 THR A C 1
ATOM 3189 O O . THR A 1 405 ? -17.719 9.891 16.234 1 87.19 405 THR A O 1
ATOM 3192 N N . THR A 1 406 ? -16.453 8.234 15.445 1 90.19 406 THR A N 1
ATOM 3193 C CA . THR A 1 406 ? -15.219 8.992 15.641 1 90.19 406 THR A CA 1
ATOM 3194 C C . THR A 1 406 ? -14.906 9.836 14.406 1 90.19 406 THR A C 1
ATOM 3196 O O . THR A 1 406 ? -14.875 9.328 13.289 1 90.19 406 THR A O 1
ATOM 3199 N N . PRO A 1 407 ? -14.711 11.109 14.648 1 91.69 407 PRO A N 1
ATOM 3200 C CA . PRO A 1 407 ? -14.352 11.953 13.508 1 91.69 407 PRO A CA 1
ATOM 3201 C C . PRO A 1 407 ? -13.039 11.539 12.859 1 91.69 407 PRO A C 1
ATOM 3203 O O . PRO A 1 407 ? -12.016 11.406 13.547 1 91.69 407 PRO A O 1
ATOM 3206 N N . SER A 1 408 ? -13.055 11.297 11.586 1 94.69 408 SER A N 1
ATOM 3207 C CA . SER A 1 408 ? -11.883 10.969 10.789 1 94.69 408 SER A CA 1
ATOM 3208 C C . SER A 1 408 ? -12.109 11.297 9.312 1 94.69 408 SER A C 1
ATOM 3210 O O . SER A 1 408 ? -13.242 11.273 8.836 1 94.69 408 SER A O 1
ATOM 3212 N N . TRP A 1 409 ? -11.086 11.688 8.664 1 94.81 409 TRP A N 1
ATOM 3213 C CA . TRP A 1 409 ? -11.188 11.977 7.234 1 94.81 409 TRP A CA 1
ATOM 3214 C C . TRP A 1 409 ? -11.641 10.742 6.461 1 94.81 409 TRP A C 1
ATOM 3216 O O . TRP A 1 409 ? -12.375 10.852 5.477 1 94.81 409 TRP A O 1
ATOM 3226 N N . GLY A 1 410 ? -11.227 9.578 6.906 1 92.62 410 GLY A N 1
ATOM 3227 C CA . GLY A 1 410 ? -11.68 8.336 6.297 1 92.62 410 GLY A CA 1
ATOM 3228 C C . GLY A 1 410 ? -13.18 8.148 6.379 1 92.62 410 GLY A C 1
ATOM 3229 O O . GLY A 1 410 ? -13.82 7.766 5.398 1 92.62 410 GLY A O 1
ATOM 3230 N N . ASN A 1 411 ? -13.703 8.398 7.508 1 92.12 411 ASN A N 1
ATOM 3231 C CA . ASN A 1 411 ? -15.148 8.297 7.684 1 92.12 411 ASN A CA 1
ATOM 3232 C C . ASN A 1 411 ? -15.891 9.328 6.836 1 92.12 411 ASN A C 1
ATOM 3234 O O . ASN A 1 411 ? -16.969 9.039 6.312 1 92.12 411 ASN A O 1
ATOM 3238 N N . MET A 1 412 ? -15.305 10.523 6.766 1 91.38 412 MET A N 1
ATOM 3239 C CA . MET A 1 412 ? -15.898 11.547 5.91 1 91.38 412 MET A CA 1
ATOM 3240 C C . MET A 1 412 ? -15.945 11.078 4.457 1 91.38 412 MET A C 1
ATOM 3242 O O . MET A 1 412 ? -16.938 11.281 3.768 1 91.38 412 MET A O 1
ATOM 3246 N N . ILE A 1 413 ? -14.945 10.43 4.062 1 88.69 413 ILE A N 1
ATOM 3247 C CA . ILE A 1 413 ? -14.852 9.922 2.697 1 88.69 413 ILE A CA 1
ATOM 3248 C C . ILE A 1 413 ? -15.859 8.789 2.502 1 88.69 413 ILE A C 1
ATOM 3250 O O . ILE A 1 413 ? -16.547 8.727 1.476 1 88.69 413 ILE A O 1
ATOM 3254 N N . ASN A 1 414 ? -15.953 7.93 3.42 1 86.44 414 ASN A N 1
ATOM 3255 C CA . ASN A 1 414 ? -16.891 6.82 3.361 1 86.44 414 ASN A CA 1
ATOM 3256 C C . ASN A 1 414 ? -18.344 7.32 3.254 1 86.44 414 ASN A C 1
ATOM 3258 O O . ASN A 1 414 ? -19.125 6.781 2.482 1 86.44 414 ASN A O 1
ATOM 3262 N N . GLN A 1 415 ? -18.641 8.328 3.979 1 83.69 415 GLN A N 1
ATOM 3263 C CA . GLN A 1 415 ? -19.984 8.883 3.975 1 83.69 415 GLN A CA 1
ATOM 3264 C C . GLN A 1 415 ? -20.281 9.609 2.666 1 83.69 415 GLN A C 1
ATOM 3266 O O . GLN A 1 415 ? -21.422 9.641 2.211 1 83.69 415 GLN A O 1
ATOM 3271 N N . ALA A 1 416 ? -19.25 10.125 2.119 1 80.62 416 ALA A N 1
ATOM 3272 C CA . ALA A 1 416 ? -19.391 10.914 0.897 1 80.62 416 ALA A CA 1
ATOM 3273 C C . ALA A 1 416 ? -19.797 10.031 -0.281 1 80.62 416 ALA A C 1
ATOM 3275 O O . ALA A 1 416 ? -20.328 10.523 -1.28 1 80.62 416 ALA A O 1
ATOM 3276 N N . ARG A 1 417 ? -19.609 8.781 -0.167 1 75.88 417 ARG A N 1
ATOM 3277 C CA . ARG A 1 417 ? -20 7.863 -1.229 1 75.88 417 ARG A CA 1
ATOM 3278 C C . ARG A 1 417 ? -21.5 7.949 -1.485 1 75.88 417 ARG A C 1
ATOM 3280 O O . ARG A 1 417 ? -21.938 8.016 -2.637 1 75.88 417 ARG A O 1
ATOM 3287 N N . LEU A 1 418 ? -22.219 7.922 -0.473 1 73.38 418 LEU A N 1
ATOM 3288 C CA . LEU A 1 418 ? -23.672 8.008 -0.571 1 73.38 418 LEU A CA 1
ATOM 3289 C C . LEU A 1 418 ? -24.109 9.414 -0.968 1 73.38 418 LEU A C 1
ATOM 3291 O O . LEU A 1 418 ? -25.047 9.586 -1.739 1 73.38 418 LEU A O 1
ATOM 3295 N N . GLU A 1 419 ? -23.312 10.328 -0.518 1 73 419 GLU A N 1
ATOM 3296 C CA . GLU A 1 419 ? -23.641 11.727 -0.783 1 73 419 GLU A CA 1
ATOM 3297 C C . GLU A 1 419 ? -23.406 12.078 -2.248 1 73 419 GLU A C 1
ATOM 3299 O O . GLU A 1 419 ? -24.141 12.875 -2.828 1 73 419 GLU A O 1
ATOM 3304 N N . MET A 1 420 ? -22.438 11.453 -2.816 1 73.44 420 MET A N 1
ATOM 3305 C CA . MET A 1 420 ? -22.109 11.727 -4.211 1 73.44 420 MET A CA 1
ATOM 3306 C C . MET A 1 420 ? -23.109 11.062 -5.148 1 73.44 420 MET A C 1
ATOM 3308 O O . MET A 1 420 ? -23.281 11.5 -6.289 1 73.44 420 MET A O 1
ATOM 3312 N N . ALA A 1 421 ? -23.781 10.086 -4.656 1 66.44 421 ALA A N 1
ATOM 3313 C CA . ALA A 1 421 ? -24.766 9.359 -5.457 1 66.44 421 ALA A CA 1
ATOM 3314 C C . ALA A 1 421 ? -26.125 10.055 -5.418 1 66.44 421 ALA A C 1
ATOM 3316 O O . ALA A 1 421 ? -27.016 9.727 -6.191 1 66.44 421 ALA A O 1
ATOM 3317 N N . ARG A 1 422 ? -26.156 11.125 -4.605 1 67.62 422 ARG A N 1
ATOM 3318 C CA . ARG A 1 422 ? -27.422 11.852 -4.473 1 67.62 422 ARG A CA 1
ATOM 3319 C C . ARG A 1 422 ? -27.562 12.898 -5.57 1 67.62 422 ARG A C 1
ATOM 3321 O O . ARG A 1 422 ? -26.578 13.289 -6.199 1 67.62 422 ARG A O 1
ATOM 3328 N N . GLU A 1 423 ? -28.812 13.133 -5.93 1 65.62 423 GLU A N 1
ATOM 3329 C CA . GLU A 1 423 ? -29.141 14.25 -6.82 1 65.62 423 GLU A CA 1
ATOM 3330 C C . GLU A 1 423 ? -29.859 15.367 -6.066 1 65.62 423 GLU A C 1
ATOM 3332 O O . GLU A 1 423 ? -30.953 15.156 -5.535 1 65.62 423 GLU A O 1
ATOM 3337 N N . PRO A 1 424 ? -29.203 16.641 -5.883 1 74.38 424 PRO A N 1
ATOM 3338 C CA . PRO A 1 424 ? -27.922 17.094 -6.422 1 74.38 424 PRO A CA 1
ATOM 3339 C C . PRO A 1 424 ? -26.719 16.578 -5.629 1 74.38 424 PRO A C 1
ATOM 3341 O O . PRO A 1 424 ? -26.844 16.312 -4.434 1 74.38 424 PRO A O 1
ATOM 3344 N N . MET A 1 425 ? -25.562 16.5 -6.305 1 75.94 425 MET A N 1
ATOM 3345 C CA . MET A 1 425 ? -24.359 15.875 -5.754 1 75.94 425 MET A CA 1
ATOM 3346 C C . MET A 1 425 ? -23.781 16.719 -4.629 1 75.94 425 MET A C 1
ATOM 3348 O O . MET A 1 425 ? -23.656 17.938 -4.758 1 75.94 425 MET A O 1
ATOM 3352 N N . VAL A 1 426 ? -23.594 16.203 -3.494 1 77.69 426 VAL A N 1
ATOM 3353 C CA . VAL A 1 426 ? -22.922 16.844 -2.361 1 77.69 426 VAL A CA 1
ATOM 3354 C C . VAL A 1 426 ? -21.422 16.516 -2.391 1 77.69 426 VAL A C 1
ATOM 3356 O O . VAL A 1 426 ? -21.016 15.438 -1.974 1 77.69 426 VAL A O 1
ATOM 3359 N N . TRP A 1 427 ? -20.562 17.469 -2.805 1 80.06 427 TRP A N 1
ATOM 3360 C CA . TRP A 1 427 ? -19.156 17.203 -3.074 1 80.06 427 TRP A CA 1
ATOM 3361 C C . TRP A 1 427 ? -18.266 17.828 -2.002 1 80.06 427 TRP A C 1
ATOM 3363 O O . TRP A 1 427 ? -17.094 17.484 -1.879 1 80.06 427 TRP A O 1
ATOM 3373 N N . TRP A 1 428 ? -18.734 18.656 -1.151 1 85.88 428 TRP A N 1
ATOM 3374 C CA . TRP A 1 428 ? -17.891 19.484 -0.305 1 85.88 428 TRP A CA 1
ATOM 3375 C C . TRP A 1 428 ? -17.312 18.672 0.85 1 85.88 428 TRP A C 1
ATOM 3377 O O . TRP A 1 428 ? -16.219 18.969 1.334 1 85.88 428 TRP A O 1
ATOM 3387 N N . SER A 1 429 ? -18.047 17.703 1.346 1 85.88 429 SER A N 1
ATOM 3388 C CA . SER A 1 429 ? -17.516 16.859 2.416 1 85.88 429 SER A CA 1
ATOM 3389 C C . SER A 1 429 ? -16.281 16.094 1.954 1 85.88 429 SER A C 1
ATOM 3391 O O . SER A 1 429 ? -15.266 16.047 2.658 1 85.88 429 SER A O 1
ATOM 3393 N N . LEU A 1 430 ? -16.375 15.57 0.774 1 87.25 430 LEU A N 1
ATOM 3394 C CA . LEU A 1 430 ? -15.25 14.828 0.203 1 87.25 430 LEU A CA 1
ATOM 3395 C C . LEU A 1 430 ? -14.062 15.75 -0.054 1 87.25 430 LEU A C 1
ATOM 3397 O O . LEU A 1 430 ? -12.922 15.406 0.282 1 87.25 430 LEU A O 1
ATOM 3401 N N . LEU A 1 431 ? -14.336 16.844 -0.62 1 88.44 431 LEU A N 1
ATOM 3402 C CA . LEU A 1 431 ? -13.273 17.781 -0.943 1 88.44 431 LEU A CA 1
ATOM 3403 C C . LEU A 1 431 ? -12.562 18.266 0.32 1 88.44 431 LEU A C 1
ATOM 3405 O O . LEU A 1 431 ? -11.336 18.391 0.336 1 88.44 431 LEU A O 1
ATOM 3409 N N . SER A 1 432 ? -13.32 18.578 1.335 1 91.94 432 SER A N 1
ATOM 3410 C CA . SER A 1 432 ? -12.742 19.031 2.592 1 91.94 432 SER A CA 1
ATOM 3411 C C . SER A 1 432 ? -11.852 17.969 3.217 1 91.94 432 SER A C 1
ATOM 3413 O O . SER A 1 432 ? -10.727 18.266 3.625 1 91.94 432 SER A O 1
ATOM 3415 N N . ALA A 1 433 ? -12.391 16.734 3.279 1 92.69 433 ALA A N 1
ATOM 3416 C CA . ALA A 1 433 ? -11.602 15.625 3.824 1 92.69 433 ALA A CA 1
ATOM 3417 C C . ALA A 1 433 ? -10.305 15.438 3.047 1 92.69 433 ALA A C 1
ATOM 3419 O O . ALA A 1 433 ? -9.234 15.289 3.641 1 92.69 433 ALA A O 1
ATOM 3420 N N . PHE A 1 434 ? -10.422 15.562 1.779 1 90.81 434 PHE A N 1
ATOM 3421 C CA . PHE A 1 434 ? -9.273 15.375 0.901 1 90.81 434 PHE A CA 1
ATOM 3422 C C . PHE A 1 434 ? -8.25 16.484 1.097 1 90.81 434 PHE A C 1
ATOM 3424 O O . PHE A 1 434 ? -7.047 16.219 1.199 1 90.81 434 PHE A O 1
ATOM 3431 N N . CYS A 1 435 ? -8.656 17.672 1.155 1 92.81 435 CYS A N 1
ATOM 3432 C CA . CYS A 1 435 ? -7.754 18.812 1.263 1 92.81 435 CYS A CA 1
ATOM 3433 C C . CYS A 1 435 ? -6.98 18.766 2.576 1 92.81 435 CYS A C 1
ATOM 3435 O O . CYS A 1 435 ? -5.762 18.953 2.59 1 92.81 435 CYS A O 1
ATOM 3437 N N . PHE A 1 436 ? -7.68 18.547 3.656 1 95.75 436 PHE A N 1
ATOM 3438 C CA . PHE A 1 436 ? -7.027 18.516 4.961 1 95.75 436 PHE A CA 1
ATOM 3439 C C . PHE A 1 436 ? -6.07 17.344 5.062 1 95.75 436 PHE A C 1
ATOM 3441 O O . PHE A 1 436 ? -4.945 17.484 5.547 1 95.75 436 PHE A O 1
ATOM 3448 N N . MET A 1 437 ? -6.551 16.203 4.59 1 95.69 437 MET A N 1
ATOM 3449 C CA . MET A 1 437 ? -5.703 15.023 4.617 1 95.69 437 MET A CA 1
ATOM 3450 C C . MET A 1 437 ? -4.492 15.195 3.707 1 95.69 437 MET A C 1
ATOM 3452 O O . MET A 1 437 ? -3.369 14.859 4.082 1 95.69 437 MET A O 1
ATOM 3456 N N . PHE A 1 438 ? -4.75 15.734 2.57 1 94.12 438 PHE A N 1
ATOM 3457 C CA . PHE A 1 438 ? -3.695 15.953 1.587 1 94.12 438 PHE A CA 1
ATOM 3458 C C . PHE A 1 438 ? -2.643 16.906 2.129 1 94.12 438 PHE A C 1
ATOM 3460 O O . PHE A 1 438 ? -1.442 16.688 1.951 1 94.12 438 PHE A O 1
ATOM 3467 N N . ALA A 1 439 ? -3.037 17.922 2.695 1 95.44 439 ALA A N 1
ATOM 3468 C CA . ALA A 1 439 ? -2.111 18.906 3.252 1 95.44 439 ALA A CA 1
ATOM 3469 C C . ALA A 1 439 ? -1.192 18.266 4.289 1 95.44 439 ALA A C 1
ATOM 3471 O O . ALA A 1 439 ? 0.015 18.516 4.297 1 95.44 439 ALA A O 1
ATOM 3472 N N . LEU A 1 440 ? -1.734 17.453 5.129 1 96.31 440 LEU A N 1
ATOM 3473 C CA . LEU A 1 440 ? -0.951 16.797 6.16 1 96.31 440 LEU A CA 1
ATOM 3474 C C . LEU A 1 440 ? 0.05 15.82 5.539 1 96.31 440 LEU A C 1
ATOM 3476 O O . LEU A 1 440 ? 1.24 15.859 5.859 1 96.31 440 LEU A O 1
ATOM 3480 N N . VAL A 1 441 ? -0.435 15.008 4.641 1 95.69 441 VAL A N 1
ATOM 3481 C CA . VAL A 1 441 ? 0.383 13.953 4.051 1 95.69 441 VAL A CA 1
ATOM 3482 C C . VAL A 1 441 ? 1.458 14.57 3.16 1 95.69 441 VAL A C 1
ATOM 3484 O O . VAL A 1 441 ? 2.605 14.117 3.156 1 95.69 441 VAL A O 1
ATOM 3487 N N . LEU A 1 442 ? 1.067 15.562 2.408 1 94.31 442 LEU A N 1
ATOM 3488 C CA . LEU A 1 442 ? 2.037 16.25 1.561 1 94.31 442 LEU A CA 1
ATOM 3489 C C . LEU A 1 442 ? 3.154 16.859 2.4 1 94.31 442 LEU A C 1
ATOM 3491 O O . LEU A 1 442 ? 4.336 16.703 2.074 1 94.31 442 LEU A O 1
ATOM 3495 N N . ALA A 1 443 ? 2.771 17.562 3.428 1 96 443 ALA A N 1
ATOM 3496 C CA . ALA A 1 443 ? 3.76 18.172 4.312 1 96 443 ALA A CA 1
ATOM 3497 C C . ALA A 1 443 ? 4.688 17.109 4.91 1 96 443 ALA A C 1
ATOM 3499 O O . ALA A 1 443 ? 5.902 17.312 4.969 1 96 443 ALA A O 1
ATOM 3500 N N . ALA A 1 444 ? 4.133 16.062 5.312 1 95.12 444 ALA A N 1
ATOM 3501 C CA . ALA A 1 444 ? 4.926 14.977 5.895 1 95.12 444 ALA A CA 1
ATOM 3502 C C . ALA A 1 444 ? 5.891 14.391 4.871 1 95.12 444 ALA A C 1
ATOM 3504 O O . ALA A 1 444 ? 7.051 14.117 5.188 1 95.12 444 ALA A O 1
ATOM 3505 N N . ASN A 1 445 ? 5.43 14.25 3.656 1 92.5 445 ASN A N 1
ATOM 3506 C CA . ASN A 1 445 ? 6.266 13.688 2.6 1 92.5 445 ASN A CA 1
ATOM 3507 C C . ASN A 1 445 ? 7.426 14.617 2.25 1 92.5 445 ASN A C 1
ATOM 3509 O O . ASN A 1 445 ? 8.562 14.172 2.088 1 92.5 445 ASN A O 1
ATOM 3513 N N . LEU A 1 446 ? 7.145 15.82 2.125 1 92.5 446 LEU A N 1
ATOM 3514 C CA . LEU A 1 446 ? 8.18 16.797 1.798 1 92.5 446 LEU A CA 1
ATOM 3515 C C . LEU A 1 446 ? 9.227 16.875 2.908 1 92.5 446 LEU A C 1
ATOM 3517 O O . LEU A 1 446 ? 10.422 16.953 2.635 1 92.5 446 LEU A O 1
ATOM 3521 N N . PHE A 1 447 ? 8.719 16.891 4.121 1 93.81 447 PHE A N 1
ATOM 3522 C CA . PHE A 1 447 ? 9.633 16.922 5.262 1 93.81 447 PHE A CA 1
ATOM 3523 C C . PHE A 1 447 ? 10.484 15.656 5.309 1 93.81 447 PHE A C 1
ATOM 3525 O O . PHE A 1 447 ? 11.688 15.719 5.539 1 93.81 447 PHE A O 1
ATOM 3532 N N . ALA A 1 448 ? 9.836 14.523 5.074 1 90.94 448 ALA A N 1
ATOM 3533 C CA . ALA A 1 448 ? 10.523 13.234 5.105 1 90.94 448 ALA A CA 1
ATOM 3534 C C . ALA A 1 448 ? 11.609 13.156 4.031 1 90.94 448 ALA A C 1
ATOM 3536 O O . ALA A 1 448 ? 12.68 12.602 4.266 1 90.94 448 ALA A O 1
ATOM 3537 N N . ASP A 1 449 ? 11.352 13.641 2.898 1 87.62 449 ASP A N 1
ATOM 3538 C CA . ASP A 1 449 ? 12.32 13.648 1.809 1 87.62 449 ASP A CA 1
ATOM 3539 C C . ASP A 1 449 ? 13.578 14.406 2.203 1 87.62 449 ASP A C 1
ATOM 3541 O O . ASP A 1 449 ? 14.695 13.969 1.916 1 87.62 449 ASP A O 1
ATOM 3545 N N . ARG A 1 450 ? 13.375 15.508 2.838 1 90.75 450 ARG A N 1
ATOM 3546 C CA . ARG A 1 450 ? 14.523 16.312 3.25 1 90.75 450 ARG A CA 1
ATOM 3547 C C . ARG A 1 450 ? 15.305 15.617 4.363 1 90.75 450 ARG A C 1
ATOM 3549 O O . ARG A 1 450 ? 16.547 15.664 4.387 1 90.75 450 ARG A O 1
ATOM 3556 N N . VAL A 1 451 ? 14.633 15.07 5.254 1 91.56 451 VAL A N 1
ATOM 3557 C CA . VAL A 1 451 ? 15.281 14.344 6.34 1 91.56 451 VAL A CA 1
ATOM 3558 C C . VAL A 1 451 ? 16.109 13.203 5.766 1 91.56 451 VAL A C 1
ATOM 3560 O O . VAL A 1 451 ? 17.266 13.008 6.168 1 91.56 451 VAL A O 1
ATOM 3563 N N . GLN A 1 452 ? 15.516 12.539 4.871 1 88.06 452 GLN A N 1
ATOM 3564 C CA . GLN A 1 452 ? 16.234 11.438 4.234 1 88.06 452 GLN A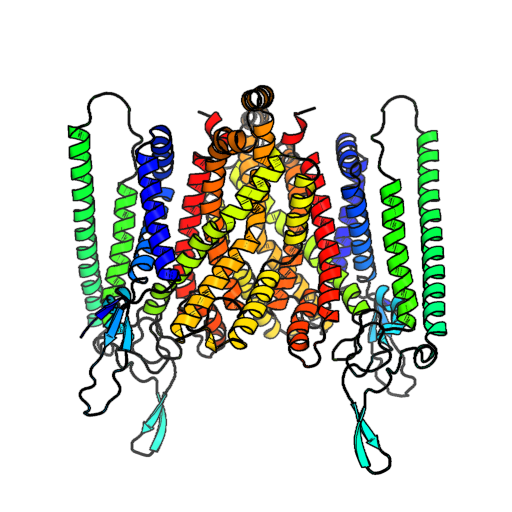 CA 1
ATOM 3565 C C . GLN A 1 452 ? 17.469 11.938 3.496 1 88.06 452 GLN A C 1
ATOM 3567 O O . GLN A 1 452 ? 18.531 11.312 3.561 1 88.06 452 GLN A O 1
ATOM 3572 N N . TRP A 1 453 ? 17.375 12.984 2.854 1 85.94 453 TRP A N 1
ATOM 3573 C CA . TRP A 1 453 ? 18.469 13.555 2.074 1 85.94 453 TRP A CA 1
ATOM 3574 C C . TRP A 1 453 ? 19.641 13.938 2.979 1 85.94 453 TRP A C 1
ATOM 3576 O O . TRP A 1 453 ? 20.797 13.711 2.633 1 85.94 453 TRP A O 1
ATOM 3586 N N . VAL A 1 454 ? 19.375 14.484 4.109 1 88.75 454 VAL A N 1
ATOM 3587 C CA . VAL A 1 454 ? 20.422 15.008 4.984 1 88.75 454 VAL A CA 1
ATOM 3588 C C . VAL A 1 454 ? 21.016 13.875 5.824 1 88.75 454 VAL A C 1
ATOM 3590 O O . VAL A 1 454 ? 22.219 13.82 6.039 1 88.75 454 VAL A O 1
ATOM 3593 N N . LEU A 1 455 ? 20.203 12.953 6.262 1 86.62 455 LEU A N 1
ATOM 3594 C CA . LEU A 1 455 ? 20.656 11.945 7.223 1 86.62 455 LEU A CA 1
ATOM 3595 C C . LEU A 1 455 ? 21.25 10.734 6.512 1 86.62 455 LEU A C 1
ATOM 3597 O O . LEU A 1 455 ? 21.969 9.945 7.121 1 86.62 455 LEU A O 1
ATOM 3601 N N . ASN A 1 456 ? 20.922 10.578 5.258 1 76.69 456 ASN A N 1
ATOM 3602 C CA . ASN A 1 456 ? 21.5 9.477 4.512 1 76.69 456 ASN A CA 1
ATOM 3603 C C . ASN A 1 456 ? 22.984 9.703 4.242 1 76.69 456 ASN A C 1
ATOM 3605 O O . ASN A 1 456 ? 23.359 10.664 3.574 1 76.69 456 ASN A O 1
ATOM 3609 N N . PRO A 1 457 ? 23.844 8.945 4.738 1 66.62 457 PRO A N 1
ATOM 3610 C CA . PRO A 1 457 ? 25.281 9.133 4.598 1 66.62 457 PRO A CA 1
ATOM 3611 C C . PRO A 1 457 ? 25.75 9.047 3.146 1 66.62 457 PRO A C 1
ATOM 3613 O O . PRO A 1 457 ? 26.797 9.602 2.795 1 66.62 457 PRO A O 1
ATOM 3616 N N . ARG A 1 458 ? 25.094 8.352 2.355 1 59.91 458 ARG A N 1
ATOM 3617 C CA . ARG A 1 458 ? 25.531 8.172 0.973 1 59.91 458 ARG A CA 1
ATOM 3618 C C . ARG A 1 458 ? 25.5 9.5 0.221 1 59.91 458 ARG A C 1
ATOM 3620 O O . ARG A 1 458 ? 26.234 9.68 -0.756 1 59.91 458 ARG A O 1
ATOM 3627 N N . ASN A 1 459 ? 24.734 10.312 0.708 1 54.03 459 ASN A N 1
ATOM 3628 C CA . ASN A 1 459 ? 24.609 11.609 0.054 1 54.03 459 ASN A CA 1
ATOM 3629 C C . ASN A 1 459 ? 25.672 12.586 0.55 1 54.03 459 ASN A C 1
ATOM 3631 O O . ASN A 1 459 ? 25.891 13.633 -0.059 1 54.03 459 ASN A O 1
ATOM 3635 N N . ASN A 1 460 ? 26.234 12.375 1.677 1 53.25 460 ASN A N 1
ATOM 3636 C CA . ASN A 1 460 ? 27.219 13.289 2.258 1 53.25 460 ASN A CA 1
ATOM 3637 C C . ASN A 1 460 ? 28.609 13.078 1.654 1 53.25 460 ASN A C 1
ATOM 3639 O O . ASN A 1 460 ? 29.547 13.805 1.984 1 53.25 460 ASN A O 1
ATOM 3643 N N . THR A 1 461 ? 28.891 12.078 1.021 1 47.06 461 THR A N 1
ATOM 3644 C CA . THR A 1 461 ? 30.234 11.953 0.5 1 47.06 461 THR A CA 1
ATOM 3645 C C . THR A 1 461 ? 30.5 12.984 -0.592 1 47.06 461 THR A C 1
ATOM 3647 O O . THR A 1 461 ? 31.625 13.102 -1.091 1 47.06 461 THR A O 1
ATOM 3650 N N . GLU A 1 462 ? 29.672 13.531 -1.199 1 39.12 462 GLU A N 1
ATOM 3651 C CA . GLU A 1 462 ? 30 14.477 -2.262 1 39.12 462 GLU A CA 1
ATOM 3652 C C . GLU A 1 462 ? 30.453 15.82 -1.686 1 39.12 462 GLU A C 1
ATOM 3654 O O . GLU A 1 462 ? 30.891 16.703 -2.424 1 39.12 462 GLU A O 1
ATOM 3659 N N . LYS A 1 463 ? 30.484 16.125 -0.348 1 34.84 463 LYS A N 1
ATOM 3660 C CA . LYS A 1 463 ? 31.125 17.375 0.04 1 34.84 463 LYS A CA 1
ATOM 3661 C C . LYS A 1 463 ? 32.594 17.156 0.368 1 34.84 463 LYS A C 1
ATOM 3663 O O . LYS A 1 463 ? 32.938 16.219 1.083 1 34.84 463 LYS A O 1
ATOM 3668 N N . MET B 1 1 ? -19.844 -30.25 -33.438 1 55.81 1 MET B N 1
ATOM 3669 C CA . MET B 1 1 ? -19.516 -29.094 -32.594 1 55.81 1 MET B CA 1
ATOM 3670 C C . MET B 1 1 ? -18.5 -28.203 -33.281 1 55.81 1 MET B C 1
ATOM 3672 O O . MET B 1 1 ? -17.406 -28.641 -33.625 1 55.81 1 MET B O 1
ATOM 3676 N N . VAL B 1 2 ? -18.969 -27.125 -33.938 1 64.31 2 VAL B N 1
ATOM 3677 C CA . VAL B 1 2 ? -18.047 -26.203 -34.625 1 64.31 2 VAL B CA 1
ATOM 3678 C C . VAL B 1 2 ? -17.469 -25.219 -33.594 1 64.31 2 VAL B C 1
ATOM 3680 O O . VAL B 1 2 ? -18.203 -24.609 -32.844 1 64.31 2 VAL B O 1
ATOM 3683 N N . MET B 1 3 ? -16.125 -25.359 -33.344 1 71.94 3 MET B N 1
ATOM 3684 C CA . MET B 1 3 ? -15.391 -24.469 -32.438 1 71.94 3 MET B CA 1
ATOM 3685 C C . MET B 1 3 ? -14.766 -23.297 -33.219 1 71.94 3 MET B C 1
ATOM 3687 O O . MET B 1 3 ? -14.008 -23.5 -34.156 1 71.94 3 MET B O 1
ATOM 3691 N N . MET B 1 4 ? -15.312 -22.062 -33 1 76.56 4 MET B N 1
ATOM 3692 C CA . MET B 1 4 ? -14.727 -20.859 -33.594 1 76.56 4 MET B CA 1
ATOM 3693 C C . MET B 1 4 ? -13.938 -20.062 -32.562 1 76.56 4 MET B C 1
ATOM 3695 O O . MET B 1 4 ? -14.453 -19.75 -31.5 1 76.56 4 MET B O 1
ATOM 3699 N N . PRO B 1 5 ? -12.695 -19.828 -32.906 1 80.12 5 PRO B N 1
ATOM 3700 C CA . PRO B 1 5 ? -11.883 -19.078 -31.938 1 80.12 5 PRO B CA 1
ATOM 3701 C C . PRO B 1 5 ? -12.344 -17.625 -31.781 1 80.12 5 PRO B C 1
ATOM 3703 O O . PRO B 1 5 ? -12.766 -17 -32.75 1 80.12 5 PRO B O 1
ATOM 3706 N N . SER B 1 6 ? -12.586 -17.172 -30.562 1 81.88 6 SER B N 1
ATOM 3707 C CA . SER B 1 6 ? -12.883 -15.789 -30.203 1 81.88 6 SER B CA 1
ATOM 3708 C C . SER B 1 6 ? -11.852 -15.242 -29.219 1 81.88 6 SER B C 1
ATOM 3710 O O . SER B 1 6 ? -11.414 -15.953 -28.312 1 81.88 6 SER B O 1
ATOM 3712 N N . PHE B 1 7 ? -11.25 -14.078 -29.656 1 81.12 7 PHE B N 1
ATOM 3713 C CA . PHE B 1 7 ? -10.219 -13.531 -28.781 1 81.12 7 PHE B CA 1
ATOM 3714 C C . PHE B 1 7 ? -10.688 -12.227 -28.156 1 81.12 7 PHE B C 1
ATOM 3716 O O . PHE B 1 7 ? -11.258 -11.367 -28.828 1 81.12 7 PHE B O 1
ATOM 3723 N N . TYR B 1 8 ? -10.523 -12.25 -26.844 1 87.31 8 TYR B N 1
ATOM 3724 C CA . TYR B 1 8 ? -10.703 -11.008 -26.094 1 87.31 8 TYR B CA 1
ATOM 3725 C C . TYR B 1 8 ? -9.43 -10.172 -26.094 1 87.31 8 TYR B C 1
ATOM 3727 O O . TYR B 1 8 ? -8.367 -10.664 -26.484 1 87.31 8 TYR B O 1
ATOM 3735 N N . TRP B 1 9 ? -9.531 -8.938 -25.797 1 87.94 9 TRP B N 1
ATOM 3736 C CA . TRP B 1 9 ? -8.367 -8.047 -25.75 1 87.94 9 TRP B CA 1
ATOM 3737 C C . TRP B 1 9 ? -7.352 -8.531 -24.734 1 87.94 9 TRP B C 1
ATOM 3739 O O . TRP B 1 9 ? -6.145 -8.492 -24.984 1 87.94 9 TRP B O 1
ATOM 3749 N N . THR B 1 10 ? -7.801 -8.984 -23.641 1 90.56 10 THR B N 1
ATOM 3750 C CA . THR B 1 10 ? -6.895 -9.445 -22.594 1 90.56 10 THR B CA 1
ATOM 3751 C C . THR B 1 10 ? -6.16 -10.711 -23.031 1 90.56 10 THR B C 1
ATOM 3753 O O . THR B 1 10 ? -5.035 -10.961 -22.594 1 90.56 10 THR B O 1
ATOM 3756 N N . ASP B 1 11 ? -6.812 -11.539 -23.906 1 92.75 11 ASP B N 1
ATOM 3757 C CA . ASP B 1 11 ? -6.137 -12.711 -24.453 1 92.75 11 ASP B CA 1
ATOM 3758 C C . ASP B 1 11 ? -4.957 -12.297 -25.328 1 92.75 11 ASP B C 1
ATOM 3760 O O . ASP B 1 11 ? -3.855 -12.828 -25.188 1 92.75 11 ASP B O 1
ATOM 3764 N N . ILE B 1 12 ? -5.254 -11.367 -26.125 1 91.94 12 ILE B N 1
ATOM 3765 C CA . ILE B 1 12 ? -4.234 -10.891 -27.062 1 91.94 12 ILE B CA 1
ATOM 3766 C C . ILE B 1 12 ? -3.055 -10.32 -26.281 1 91.94 12 ILE B C 1
ATOM 3768 O O . ILE B 1 12 ? -1.896 -10.562 -26.625 1 91.94 12 ILE B O 1
ATOM 3772 N N . MET B 1 13 ? -3.369 -9.648 -25.297 1 92.5 13 MET B N 1
ATOM 3773 C CA . MET B 1 13 ? -2.312 -9.023 -24.5 1 92.5 13 MET B CA 1
ATOM 3774 C C . MET B 1 13 ? -1.482 -10.07 -23.766 1 92.5 13 MET B C 1
ATOM 3776 O O . MET B 1 13 ? -0.263 -9.938 -23.656 1 92.5 13 MET B O 1
ATOM 3780 N N . LEU B 1 14 ? -2.127 -11.062 -23.266 1 93.44 14 LEU B N 1
ATOM 3781 C CA . LEU B 1 14 ? -1.394 -12.109 -22.562 1 93.44 14 LEU B CA 1
ATOM 3782 C C . LEU B 1 14 ? -0.486 -12.875 -23.516 1 93.44 14 LEU B C 1
ATOM 3784 O O . LEU B 1 14 ? 0.658 -13.188 -23.172 1 93.44 14 LEU B O 1
ATOM 3788 N N . TRP B 1 15 ? -0.985 -13.148 -24.672 1 94.25 15 TRP B N 1
ATOM 3789 C CA . TRP B 1 15 ? -0.181 -13.859 -25.672 1 94.25 15 TRP B CA 1
ATOM 3790 C C . TRP B 1 15 ? 0.943 -12.969 -26.188 1 94.25 15 TRP B C 1
ATOM 3792 O O . TRP B 1 15 ? 2.031 -13.461 -26.516 1 94.25 15 TRP B O 1
ATOM 3802 N N . ALA B 1 16 ? 0.635 -11.688 -26.281 1 93.75 16 ALA B N 1
ATOM 3803 C CA . ALA B 1 16 ? 1.695 -10.742 -26.625 1 93.75 16 ALA B CA 1
ATOM 3804 C C . ALA B 1 16 ? 2.787 -10.727 -25.562 1 93.75 16 ALA B C 1
ATOM 3806 O O . ALA B 1 16 ? 3.975 -10.664 -25.891 1 93.75 16 ALA B O 1
ATOM 3807 N N . LEU B 1 17 ? 2.338 -10.758 -24.375 1 93.12 17 LEU B N 1
ATOM 3808 C CA . LEU B 1 17 ? 3.291 -10.82 -23.266 1 93.12 17 LEU B CA 1
ATOM 3809 C C . LEU B 1 17 ? 4.137 -12.086 -23.344 1 93.12 17 LEU B C 1
ATOM 3811 O O . LEU B 1 17 ? 5.344 -12.047 -23.094 1 93.12 17 LEU B O 1
ATOM 3815 N N . PHE B 1 18 ? 3.506 -13.195 -23.672 1 94.56 18 PHE B N 1
ATOM 3816 C CA . PHE B 1 18 ? 4.227 -14.445 -23.844 1 94.56 18 PHE B CA 1
ATOM 3817 C C . PHE B 1 18 ? 5.258 -14.328 -24.969 1 94.56 18 PHE B C 1
ATOM 3819 O O . PHE B 1 18 ? 6.398 -14.766 -24.812 1 94.56 18 PHE B O 1
ATOM 3826 N N . GLY B 1 19 ? 4.824 -13.711 -26.078 1 94.25 19 GLY B N 1
ATOM 3827 C CA . GLY B 1 19 ? 5.754 -13.461 -27.156 1 94.25 19 GLY B CA 1
ATOM 3828 C C . GLY B 1 19 ? 6.93 -12.594 -26.75 1 94.25 19 GLY B C 1
ATOM 3829 O O . GLY B 1 19 ? 8.07 -12.875 -27.109 1 94.25 19 GLY B O 1
ATOM 3830 N N . LEU B 1 20 ? 6.672 -11.609 -25.969 1 90.56 20 LEU B N 1
ATOM 3831 C CA . LEU B 1 20 ? 7.715 -10.711 -25.484 1 90.56 20 LEU B CA 1
ATOM 3832 C C . LEU B 1 20 ? 8.672 -11.445 -24.562 1 90.56 20 LEU B C 1
ATOM 3834 O O . LEU B 1 20 ? 9.875 -11.18 -24.562 1 90.56 20 LEU B O 1
ATOM 3838 N N . LEU B 1 21 ? 8.148 -12.273 -23.75 1 91.81 21 LEU B N 1
ATOM 3839 C CA . LEU B 1 21 ? 8.984 -13.062 -22.844 1 91.81 21 LEU B CA 1
ATOM 3840 C C . LEU B 1 21 ? 9.914 -13.984 -23.625 1 91.81 21 LEU B C 1
ATOM 3842 O O . LEU B 1 21 ? 11.078 -14.156 -23.25 1 91.81 21 LEU B O 1
ATOM 3846 N N . LEU B 1 22 ? 9.422 -14.562 -24.719 1 93.94 22 LEU B N 1
ATOM 3847 C CA . LEU B 1 22 ? 10.234 -15.438 -25.547 1 93.94 22 LEU B CA 1
ATOM 3848 C C . LEU B 1 22 ? 11.359 -14.656 -26.234 1 93.94 22 LEU B C 1
ATOM 3850 O O . LEU B 1 22 ? 12.492 -15.133 -26.312 1 93.94 22 LEU B O 1
ATOM 3854 N N . VAL B 1 23 ? 11.016 -13.477 -26.625 1 92.69 23 VAL B N 1
ATOM 3855 C CA . VAL B 1 23 ? 12.023 -12.625 -27.25 1 92.69 23 VAL B CA 1
ATOM 3856 C C . VAL B 1 23 ? 13.078 -12.242 -26.219 1 92.69 23 VAL B C 1
ATOM 3858 O O . VAL B 1 23 ? 14.273 -12.242 -26.516 1 92.69 23 VAL B O 1
ATOM 3861 N N . ALA B 1 24 ? 12.633 -11.953 -25.078 1 89 24 ALA B N 1
ATOM 3862 C CA . ALA B 1 24 ? 13.562 -11.594 -24 1 89 24 ALA B CA 1
ATOM 3863 C C . ALA B 1 24 ? 14.492 -12.766 -23.672 1 89 24 ALA B C 1
ATOM 3865 O O . ALA B 1 24 ? 15.688 -12.57 -23.469 1 89 24 ALA B O 1
ATOM 3866 N N . ILE B 1 25 ? 13.938 -13.93 -23.641 1 91.31 25 ILE B N 1
ATOM 3867 C CA . ILE B 1 25 ? 14.727 -15.117 -23.344 1 91.31 25 ILE B CA 1
ATOM 3868 C C . ILE B 1 25 ? 15.758 -15.336 -24.453 1 91.31 25 ILE B C 1
ATOM 3870 O O . ILE B 1 25 ? 16.922 -15.641 -24.188 1 91.31 25 ILE B O 1
ATOM 3874 N N . LYS B 1 26 ? 15.375 -15.086 -25.656 1 92.75 26 LYS B N 1
ATOM 3875 C CA . LYS B 1 26 ? 16.281 -15.234 -26.797 1 92.75 26 LYS B CA 1
ATOM 3876 C C . LYS B 1 26 ? 17.422 -14.219 -26.719 1 92.75 26 LYS B C 1
ATOM 3878 O O . LYS B 1 26 ? 18.578 -14.547 -27 1 92.75 26 LYS B O 1
ATOM 3883 N N . GLN B 1 27 ? 17.078 -13.062 -26.297 1 89.69 27 GLN B N 1
ATOM 3884 C CA . GLN B 1 27 ? 18.078 -12.016 -26.172 1 89.69 27 GLN B CA 1
ATOM 3885 C C . GLN B 1 27 ? 19.047 -12.312 -25.031 1 89.69 27 GLN B C 1
ATOM 3887 O O . GLN B 1 27 ? 20.25 -12.031 -25.141 1 89.69 27 GLN B O 1
ATOM 3892 N N . ILE B 1 28 ? 18.531 -12.82 -24.016 1 88.56 28 ILE B N 1
ATOM 3893 C CA . ILE B 1 28 ? 19.359 -13.164 -22.859 1 88.56 28 ILE B CA 1
ATOM 3894 C C . ILE B 1 28 ? 20.312 -14.297 -23.234 1 88.56 28 ILE B C 1
ATOM 3896 O O . ILE B 1 28 ? 21.484 -14.281 -22.859 1 88.56 28 ILE B O 1
ATOM 3900 N N . LEU B 1 29 ? 19.859 -15.273 -24.031 1 89.06 29 LEU B N 1
ATOM 3901 C CA . LEU B 1 29 ? 20.656 -16.422 -24.422 1 89.06 29 LEU B CA 1
ATOM 3902 C C . LEU B 1 29 ? 21.75 -16.016 -25.422 1 89.06 29 LEU B C 1
ATOM 3904 O O . LEU B 1 29 ? 22.797 -16.656 -25.5 1 89.06 29 LEU B O 1
ATOM 3908 N N . ALA B 1 30 ? 21.516 -14.906 -26.078 1 90.5 30 ALA B N 1
ATOM 3909 C CA . ALA B 1 30 ? 22.453 -14.453 -27.094 1 90.5 30 ALA B CA 1
ATOM 3910 C C . ALA B 1 30 ? 23.609 -13.68 -26.469 1 90.5 30 ALA B C 1
ATOM 3912 O O . ALA B 1 30 ? 24.703 -13.625 -27.016 1 90.5 30 ALA B O 1
ATOM 3913 N N . ASP B 1 31 ? 23.344 -13.109 -25.312 1 89.94 31 ASP B N 1
ATOM 3914 C CA . ASP B 1 31 ? 24.344 -12.297 -24.641 1 89.94 31 ASP B CA 1
ATOM 3915 C C . ASP B 1 31 ? 25.031 -13.086 -23.531 1 89.94 31 ASP B C 1
ATOM 3917 O O . ASP B 1 31 ? 24.391 -13.531 -22.578 1 89.94 31 ASP B O 1
ATOM 3921 N N . LYS B 1 32 ? 26.344 -13.164 -23.547 1 88.94 32 LYS B N 1
ATOM 3922 C CA . LYS B 1 32 ? 27.094 -13.969 -22.609 1 88.94 32 LYS B CA 1
ATOM 3923 C C . LYS B 1 32 ? 26.969 -13.422 -21.188 1 88.94 32 LYS B C 1
ATOM 3925 O O . LYS B 1 32 ? 26.828 -14.188 -20.234 1 88.94 32 LYS B O 1
ATOM 3930 N N . GLN B 1 33 ? 27.047 -12.133 -21.016 1 86.75 33 GLN B N 1
ATOM 3931 C CA . GLN B 1 33 ? 26.984 -11.523 -19.703 1 86.75 33 GLN B CA 1
ATOM 3932 C C . GLN B 1 33 ? 25.609 -11.734 -19.062 1 86.75 33 GLN B C 1
ATOM 3934 O O . GLN B 1 33 ? 25.516 -12.086 -17.875 1 86.75 33 GLN B O 1
ATOM 3939 N N . LYS B 1 34 ? 24.625 -11.539 -19.828 1 88.31 34 LYS B N 1
ATOM 3940 C CA . LYS B 1 34 ? 23.266 -11.734 -19.312 1 88.31 34 LYS B CA 1
ATOM 3941 C C . LYS B 1 34 ? 23.016 -13.195 -18.969 1 88.31 34 LYS B C 1
ATOM 3943 O O . LYS B 1 34 ? 22.359 -13.5 -17.969 1 88.31 34 LYS B O 1
ATOM 3948 N N . ARG B 1 35 ? 23.562 -14.055 -19.766 1 89.44 35 ARG B N 1
ATOM 3949 C CA . ARG B 1 35 ? 23.406 -15.484 -19.516 1 89.44 35 ARG B CA 1
ATOM 3950 C C . ARG B 1 35 ? 24.031 -15.875 -18.172 1 89.44 35 ARG B C 1
ATOM 3952 O O . ARG B 1 35 ? 23.453 -16.672 -17.438 1 89.44 35 ARG B O 1
ATOM 3959 N N . GLN B 1 36 ? 25.141 -15.336 -17.859 1 88.5 36 GLN B N 1
ATOM 3960 C CA . GLN B 1 36 ? 25.828 -15.656 -16.609 1 88.5 36 GLN B CA 1
ATOM 3961 C C . GLN B 1 36 ? 25.062 -15.109 -15.406 1 88.5 36 GLN B C 1
ATOM 3963 O O . GLN B 1 36 ? 24.984 -15.766 -14.367 1 88.5 36 GLN B O 1
ATOM 3968 N N . GLN B 1 37 ? 24.516 -13.953 -15.602 1 88.94 37 GLN B N 1
ATOM 3969 C CA . GLN B 1 37 ? 23.734 -13.352 -14.531 1 88.94 37 GLN B CA 1
ATOM 3970 C C . GLN B 1 37 ? 22.5 -14.188 -14.211 1 88.94 37 GLN B C 1
ATOM 3972 O O . GLN B 1 37 ? 22.188 -14.43 -13.039 1 88.94 37 GLN B O 1
ATOM 3977 N N . TRP B 1 38 ? 21.875 -14.609 -15.195 1 90.94 38 TRP B N 1
ATOM 3978 C CA . TRP B 1 38 ? 20.656 -15.367 -14.977 1 90.94 38 TRP B CA 1
ATOM 3979 C C . TRP B 1 38 ? 20.953 -16.781 -14.492 1 90.94 38 TRP B C 1
ATOM 3981 O O . TRP B 1 38 ? 20.172 -17.375 -13.75 1 90.94 38 TRP B O 1
ATOM 3991 N N . ARG B 1 39 ? 22.062 -17.328 -14.883 1 90.69 39 ARG B N 1
ATOM 3992 C CA . ARG B 1 39 ? 22.5 -18.609 -14.328 1 90.69 39 ARG B CA 1
ATOM 3993 C C . ARG B 1 39 ? 22.75 -18.484 -12.828 1 90.69 39 ARG B C 1
ATOM 3995 O O . ARG B 1 39 ? 22.484 -19.422 -12.07 1 90.69 39 ARG B O 1
ATOM 4002 N N . GLN B 1 40 ? 23.25 -17.344 -12.508 1 90.88 40 GLN B N 1
ATOM 4003 C CA . GLN B 1 40 ? 23.484 -17.078 -11.094 1 90.88 40 GLN B CA 1
ATOM 4004 C C . GLN B 1 40 ? 22.156 -16.969 -10.336 1 90.88 40 GLN B C 1
ATOM 4006 O O . GLN B 1 40 ? 22.062 -17.406 -9.18 1 90.88 40 GLN B O 1
ATOM 4011 N N . VAL B 1 41 ? 21.188 -16.422 -10.906 1 91.44 41 VAL B N 1
ATOM 4012 C CA . VAL B 1 41 ? 19.875 -16.328 -10.289 1 91.44 41 VAL B CA 1
ATOM 4013 C C . VAL B 1 41 ? 19.312 -17.719 -10.047 1 91.44 41 VAL B C 1
ATOM 4015 O O . VAL B 1 41 ? 18.859 -18.031 -8.945 1 91.44 41 VAL B O 1
ATOM 4018 N N . PHE B 1 42 ? 19.469 -18.609 -11.039 1 92.75 42 PHE B N 1
ATOM 4019 C CA . PHE B 1 42 ? 18.859 -19.922 -10.984 1 92.75 42 PHE B CA 1
ATOM 4020 C C . PHE B 1 42 ? 19.719 -20.906 -10.195 1 92.75 42 PHE B C 1
ATOM 4022 O O . PHE B 1 42 ? 19.328 -22.047 -9.969 1 92.75 42 PHE B O 1
ATOM 4029 N N . SER B 1 43 ? 20.875 -20.422 -9.781 1 91.94 43 SER B N 1
ATOM 4030 C CA . SER B 1 43 ? 21.734 -21.281 -8.969 1 91.94 43 SER B CA 1
ATOM 4031 C C . SER B 1 43 ? 21.188 -21.422 -7.547 1 91.94 43 SER B C 1
ATOM 4033 O O . SER B 1 43 ? 21.562 -22.359 -6.832 1 91.94 43 SER B O 1
ATOM 4035 N N . SER B 1 44 ? 20.328 -20.547 -7.18 1 93 44 SER B N 1
ATOM 4036 C CA . SER B 1 44 ? 19.688 -20.625 -5.875 1 93 44 SER B CA 1
ATOM 4037 C C . SER B 1 44 ? 18.531 -21.641 -5.898 1 93 44 SER B C 1
ATOM 4039 O O . SER B 1 44 ? 17.719 -21.625 -6.812 1 93 44 SER B O 1
ATOM 4041 N N . LYS B 1 45 ? 18.438 -22.5 -4.879 1 94.44 45 LYS B N 1
ATOM 4042 C CA . LYS B 1 45 ? 17.375 -23.516 -4.785 1 94.44 45 LYS B CA 1
ATOM 4043 C C . LYS B 1 45 ? 16 -22.844 -4.68 1 94.44 45 LYS B C 1
ATOM 4045 O O . LYS B 1 45 ? 15.055 -23.281 -5.34 1 94.44 45 LYS B O 1
ATOM 4050 N N . THR B 1 46 ? 15.984 -21.797 -3.918 1 92.69 46 THR B N 1
ATOM 4051 C CA . THR B 1 46 ? 14.719 -21.109 -3.693 1 92.69 46 THR B CA 1
ATOM 4052 C C . THR B 1 46 ? 14.242 -20.422 -4.969 1 92.69 46 THR B C 1
ATOM 4054 O O . THR B 1 46 ? 13.055 -20.469 -5.297 1 92.69 46 THR B O 1
ATOM 4057 N N . ALA B 1 47 ? 15.156 -19.828 -5.648 1 94.31 47 ALA B N 1
ATOM 4058 C CA . ALA B 1 47 ? 14.797 -19.141 -6.883 1 94.31 47 ALA B CA 1
ATOM 4059 C C . ALA B 1 47 ? 14.344 -20.125 -7.949 1 94.31 47 ALA B C 1
ATOM 4061 O O . ALA B 1 47 ? 13.398 -19.859 -8.703 1 94.31 47 ALA B O 1
ATOM 4062 N N . MET B 1 48 ? 15 -21.25 -7.988 1 95.12 48 MET B N 1
ATOM 4063 C CA . MET B 1 48 ? 14.633 -22.281 -8.953 1 95.12 48 MET B CA 1
ATOM 4064 C C . MET B 1 48 ? 13.219 -22.797 -8.68 1 95.12 48 MET B C 1
ATOM 4066 O O . MET B 1 48 ? 12.406 -22.891 -9.602 1 95.12 48 MET B O 1
ATOM 4070 N N . ALA B 1 49 ? 12.969 -23.094 -7.465 1 96.19 49 ALA B N 1
ATOM 4071 C CA . ALA B 1 49 ? 11.641 -23.562 -7.094 1 96.19 49 ALA B CA 1
ATOM 4072 C C . ALA B 1 49 ? 10.578 -22.516 -7.387 1 96.19 49 ALA B C 1
ATOM 4074 O O . ALA B 1 49 ? 9.516 -22.828 -7.926 1 96.19 49 ALA B O 1
ATOM 4075 N N . ALA B 1 50 ? 10.867 -21.297 -6.996 1 95.94 50 ALA B N 1
ATOM 4076 C CA . ALA B 1 50 ? 9.93 -20.188 -7.203 1 95.94 50 ALA B CA 1
ATOM 4077 C C . ALA B 1 50 ? 9.648 -19.984 -8.688 1 95.94 50 ALA B C 1
ATOM 4079 O O . ALA B 1 50 ? 8.508 -19.766 -9.094 1 95.94 50 ALA B O 1
ATOM 4080 N N . ALA B 1 51 ? 10.648 -20.094 -9.477 1 96.06 51 ALA B N 1
ATOM 4081 C CA . ALA B 1 51 ? 10.508 -19.906 -10.922 1 96.06 51 ALA B CA 1
ATOM 4082 C C . ALA B 1 51 ? 9.602 -20.984 -11.516 1 96.06 51 ALA B C 1
ATOM 4084 O O . ALA B 1 51 ? 8.781 -20.703 -12.398 1 96.06 51 ALA B O 1
ATOM 4085 N N . ILE B 1 52 ? 9.727 -22.156 -11.086 1 96.06 52 ILE B N 1
ATOM 4086 C CA . ILE B 1 52 ? 8.93 -23.266 -11.594 1 96.06 52 ILE B CA 1
ATOM 4087 C C . ILE B 1 52 ? 7.457 -23.031 -11.25 1 96.06 52 ILE B C 1
ATOM 4089 O O . ILE B 1 52 ? 6.578 -23.25 -12.086 1 96.06 52 ILE B O 1
ATOM 4093 N N . VAL B 1 53 ? 7.199 -22.609 -10.039 1 96.81 53 VAL B N 1
ATOM 4094 C CA . VAL B 1 53 ? 5.832 -22.312 -9.625 1 96.81 53 VAL B CA 1
ATOM 4095 C C . VAL B 1 53 ? 5.25 -21.219 -10.508 1 96.81 53 VAL B C 1
ATOM 4097 O O . VAL B 1 53 ? 4.109 -21.328 -10.969 1 96.81 53 VAL B O 1
ATOM 4100 N N . LEU B 1 54 ? 6.02 -20.203 -10.75 1 96.56 54 LEU B N 1
ATOM 4101 C CA . LEU B 1 54 ? 5.566 -19.094 -11.57 1 96.56 54 LEU B CA 1
ATOM 4102 C C . LEU B 1 54 ? 5.273 -19.547 -12.992 1 96.56 54 LEU B C 1
ATOM 4104 O O . LEU B 1 54 ? 4.305 -19.094 -13.609 1 96.56 54 LEU B O 1
ATOM 4108 N N . VAL B 1 55 ? 6.082 -20.422 -13.523 1 95.56 55 VAL B N 1
ATOM 4109 C CA . VAL B 1 55 ? 5.883 -20.938 -14.875 1 95.56 55 VAL B CA 1
ATOM 4110 C C . VAL B 1 55 ? 4.586 -21.75 -14.938 1 95.56 55 VAL B C 1
ATOM 4112 O O . VAL B 1 55 ? 3.83 -21.641 -15.906 1 95.56 55 VAL B O 1
ATOM 4115 N N . VAL B 1 56 ? 4.344 -22.516 -13.945 1 95.81 56 VAL B N 1
ATOM 4116 C CA . VAL B 1 56 ? 3.121 -23.297 -13.906 1 95.81 56 VAL B CA 1
ATOM 4117 C C . VAL B 1 56 ? 1.906 -22.375 -13.883 1 95.81 56 VAL B C 1
ATOM 4119 O O . VAL B 1 56 ? 0.937 -22.594 -14.617 1 95.81 56 VAL B O 1
ATOM 4122 N N . TYR B 1 57 ? 1.949 -21.359 -13.023 1 97.38 57 TYR B N 1
ATOM 4123 C CA . TYR B 1 57 ? 0.856 -20.391 -12.969 1 97.38 57 TYR B CA 1
ATOM 4124 C C . TYR B 1 57 ? 0.651 -19.734 -14.328 1 97.38 57 TYR B C 1
ATOM 4126 O O . TYR B 1 57 ? -0.485 -19.547 -14.773 1 97.38 57 TYR B O 1
ATOM 4134 N N . PHE B 1 58 ? 1.706 -19.406 -14.945 1 96.56 58 PHE B N 1
ATOM 4135 C CA . PHE B 1 58 ? 1.636 -18.734 -16.234 1 96.56 58 PHE B CA 1
ATOM 4136 C C . PHE B 1 58 ? 1.046 -19.672 -17.297 1 96.56 58 PHE B C 1
ATOM 4138 O O . PHE B 1 58 ? 0.262 -19.234 -18.141 1 96.56 58 PHE B O 1
ATOM 4145 N N . MET B 1 59 ? 1.383 -20.922 -17.281 1 95.12 59 MET B N 1
ATOM 4146 C CA . MET B 1 59 ? 0.856 -21.906 -18.234 1 95.12 59 MET B CA 1
ATOM 4147 C C . MET B 1 59 ? -0.648 -22.078 -18.047 1 95.12 59 MET B C 1
ATOM 4149 O O . MET B 1 59 ? -1.382 -22.219 -19.031 1 95.12 59 MET B O 1
ATOM 4153 N N . VAL B 1 60 ? -1.042 -22.094 -16.828 1 95.75 60 VAL B N 1
ATOM 4154 C CA . VAL B 1 60 ? -2.471 -22.203 -16.547 1 95.75 60 VAL B CA 1
ATOM 4155 C C . VAL B 1 60 ? -3.189 -20.969 -17.109 1 95.75 60 VAL B C 1
ATOM 4157 O O . VAL B 1 60 ? -4.266 -21.094 -17.703 1 95.75 60 VAL B O 1
ATOM 4160 N N . ALA B 1 61 ? -2.594 -19.828 -16.938 1 96.5 61 ALA B N 1
ATOM 4161 C CA . ALA B 1 61 ? -3.184 -18.594 -17.438 1 96.5 61 ALA B CA 1
ATOM 4162 C C . ALA B 1 61 ? -3.277 -18.609 -18.969 1 96.5 61 ALA B C 1
ATOM 4164 O O . ALA B 1 61 ? -4.273 -18.156 -19.531 1 96.5 61 ALA B O 1
ATOM 4165 N N . LEU B 1 62 ? -2.289 -19.125 -19.656 1 95.06 62 LEU B N 1
ATOM 4166 C CA . LEU B 1 62 ? -2.295 -19.219 -21.109 1 95.06 62 LEU B CA 1
ATOM 4167 C C . LEU B 1 62 ? -3.373 -20.188 -21.594 1 95.06 62 LEU B C 1
ATOM 4169 O O . LEU B 1 62 ? -4.07 -19.906 -22.578 1 95.06 62 LEU B O 1
ATOM 4173 N N . ALA B 1 63 ? -3.486 -21.297 -20.875 1 94.25 63 ALA B N 1
ATOM 4174 C CA . ALA B 1 63 ? -4.48 -22.297 -21.25 1 94.25 63 ALA B CA 1
ATOM 4175 C C . ALA B 1 63 ? -5.895 -21.734 -21.125 1 94.25 63 ALA B C 1
ATOM 4177 O O . ALA B 1 63 ? -6.809 -22.188 -21.828 1 94.25 63 ALA B O 1
ATOM 4178 N N . ASP B 1 64 ? -6.027 -20.766 -20.25 1 94.56 64 ASP B N 1
ATOM 4179 C CA . ASP B 1 64 ? -7.348 -20.172 -20.031 1 94.56 64 ASP B CA 1
ATOM 4180 C C . ASP B 1 64 ? -7.523 -18.906 -20.875 1 94.56 64 ASP B C 1
ATOM 4182 O O . ASP B 1 64 ? -8.477 -18.156 -20.656 1 94.56 64 ASP B O 1
ATOM 4186 N N . SER B 1 65 ? -6.594 -18.609 -21.75 1 93.56 65 SER B N 1
ATOM 4187 C CA . SER B 1 65 ? -6.676 -17.391 -22.531 1 93.56 65 SER B CA 1
ATOM 4188 C C . SER B 1 65 ? -6.895 -17.688 -24.016 1 93.56 65 SER B C 1
ATOM 4190 O O . SER B 1 65 ? -6.535 -16.891 -24.875 1 93.56 65 SER B O 1
ATOM 4192 N N . ILE B 1 66 ? -7.391 -18.875 -24.281 1 90.88 66 ILE B N 1
ATOM 4193 C CA . ILE B 1 66 ? -7.879 -19.25 -25.594 1 90.88 66 ILE B CA 1
ATOM 4194 C C . ILE B 1 66 ? -9.375 -19.547 -25.531 1 90.88 66 ILE B C 1
ATOM 4196 O O . ILE B 1 66 ? -9.797 -20.547 -24.938 1 90.88 66 ILE B O 1
ATOM 4200 N N . HIS B 1 67 ? -10.109 -18.672 -26.141 1 88.62 67 HIS B N 1
ATOM 4201 C CA . HIS B 1 67 ? -11.555 -18.844 -26.062 1 88.62 67 HIS B CA 1
ATOM 4202 C C . HIS B 1 67 ? -12.117 -19.375 -27.375 1 88.62 67 HIS B C 1
ATOM 4204 O O . HIS B 1 67 ? -11.695 -18.969 -28.453 1 88.62 67 HIS B O 1
ATOM 4210 N N . PHE B 1 68 ? -12.977 -20.406 -27.172 1 86.25 68 PHE B N 1
ATOM 4211 C CA . PHE B 1 68 ? -13.672 -21 -28.297 1 86.25 68 PHE B CA 1
ATOM 4212 C C . PHE B 1 68 ? -15.18 -20.891 -28.125 1 86.25 68 PHE B C 1
ATOM 4214 O O . PHE B 1 68 ? -15.695 -21.062 -27.016 1 86.25 68 PHE B O 1
ATOM 4221 N N . ASN B 1 69 ? -15.82 -20.469 -29.234 1 83.31 69 ASN B N 1
ATOM 4222 C CA . ASN B 1 69 ? -17.281 -20.547 -29.234 1 83.31 69 ASN B CA 1
ATOM 4223 C C . ASN B 1 69 ? -17.766 -21.906 -29.703 1 83.31 69 ASN B C 1
ATOM 4225 O O . ASN B 1 69 ? -17.406 -22.359 -30.797 1 83.31 69 ASN B O 1
ATOM 4229 N N . VAL B 1 70 ? -18.406 -22.594 -28.781 1 79.25 70 VAL B N 1
ATOM 4230 C CA . VAL B 1 70 ? -18.938 -23.906 -29.125 1 79.25 70 VAL B CA 1
ATOM 4231 C C . VAL B 1 70 ? -20.438 -23.812 -29.344 1 79.25 70 VAL B C 1
ATOM 4233 O O . VAL B 1 70 ? -21.172 -23.328 -28.469 1 79.25 70 VAL B O 1
ATOM 4236 N N . GLU B 1 71 ? -20.891 -24.141 -30.531 1 75.38 71 GLU B N 1
ATOM 4237 C CA . GLU B 1 71 ? -22.312 -24.156 -30.859 1 75.38 71 GLU B CA 1
ATOM 4238 C C . GLU B 1 71 ? -22.953 -25.484 -30.453 1 75.38 71 GLU B C 1
ATOM 4240 O O . GLU B 1 71 ? -22.484 -26.547 -30.844 1 75.38 71 GLU B O 1
ATOM 4245 N N . THR B 1 72 ? -23.672 -25.484 -29.328 1 65.38 72 THR B N 1
ATOM 4246 C CA . THR B 1 72 ? -24.375 -26.703 -28.922 1 65.38 72 THR B CA 1
ATOM 4247 C C . THR B 1 72 ? -25.734 -26.781 -29.594 1 65.38 72 THR B C 1
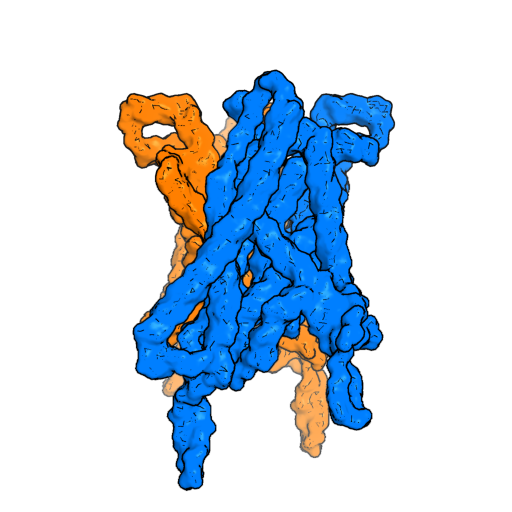ATOM 4249 O O . THR B 1 72 ? -26.5 -25.812 -29.594 1 65.38 72 THR B O 1
ATOM 4252 N N . GLN B 1 73 ? -25.984 -27.703 -30.609 1 58.03 73 GLN B N 1
ATOM 4253 C CA . GLN B 1 73 ? -27.266 -27.969 -31.234 1 58.03 73 GLN B CA 1
ATOM 4254 C C . GLN B 1 73 ? -28.25 -28.594 -30.234 1 58.03 73 GLN B C 1
ATOM 4256 O O . GLN B 1 73 ? -27.938 -29.609 -29.609 1 58.03 73 GLN B O 1
ATOM 4261 N N . SER B 1 74 ? -28.969 -27.828 -29.562 1 53.06 74 SER B N 1
ATOM 4262 C CA . SER B 1 74 ? -30.047 -28.516 -28.859 1 53.06 74 SER B CA 1
ATOM 4263 C C . SER B 1 74 ? -30.938 -29.297 -29.812 1 53.06 74 SER B C 1
ATOM 4265 O O . SER B 1 74 ? -31.172 -28.859 -30.953 1 53.06 74 SER B O 1
ATOM 4267 N N . SER B 1 75 ? -30.984 -30.672 -29.688 1 45.5 75 SER B N 1
ATOM 4268 C CA . SER B 1 75 ? -31.906 -31.5 -30.469 1 45.5 75 SER B CA 1
ATOM 4269 C C . SER B 1 75 ? -33.281 -30.859 -30.578 1 45.5 75 SER B C 1
ATOM 4271 O O . SER B 1 75 ? -34.188 -31.406 -31.203 1 45.5 75 SER B O 1
ATOM 4273 N N . ALA B 1 76 ? -33.781 -29.969 -29.734 1 47.09 76 ALA B N 1
ATOM 4274 C CA . ALA B 1 76 ? -35.156 -29.578 -29.984 1 47.09 76 ALA B CA 1
ATOM 4275 C C . ALA B 1 76 ? -35.281 -28.75 -31.266 1 47.09 76 ALA B C 1
ATOM 4277 O O . ALA B 1 76 ? -34.344 -27.984 -31.594 1 47.09 76 ALA B O 1
ATOM 4278 N N . GLN B 1 77 ? -36.188 -29.078 -32.125 1 45.56 77 GLN B N 1
ATOM 4279 C CA . GLN B 1 77 ? -36.531 -28.516 -33.438 1 45.56 77 GLN B CA 1
ATOM 4280 C C . GLN B 1 77 ? -36.094 -27.047 -33.531 1 45.56 77 GLN B C 1
ATOM 4282 O O . GLN B 1 77 ? -35.594 -26.594 -34.562 1 45.56 77 GLN B O 1
ATOM 4287 N N . ASN B 1 78 ? -36.75 -25.984 -32.938 1 45.12 78 ASN B N 1
ATOM 4288 C CA . ASN B 1 78 ? -36.719 -24.516 -33.031 1 45.12 78 ASN B CA 1
ATOM 4289 C C . ASN B 1 78 ? -35.719 -23.906 -32.062 1 45.12 78 ASN B C 1
ATOM 4291 O O . ASN B 1 78 ? -35.875 -22.75 -31.656 1 45.12 78 ASN B O 1
ATOM 4295 N N . ALA B 1 79 ? -35.031 -24.641 -31.312 1 46.47 79 ALA B N 1
ATOM 4296 C CA . ALA B 1 79 ? -34.312 -24.094 -30.156 1 46.47 79 ALA B CA 1
ATOM 4297 C C . ALA B 1 79 ? -33.094 -23.328 -30.578 1 46.47 79 ALA B C 1
ATOM 4299 O O . ALA B 1 79 ? -32.312 -23.797 -31.406 1 46.47 79 ALA B O 1
ATOM 4300 N N . ALA B 1 80 ? -32.969 -22.078 -30.25 1 51.72 80 ALA B N 1
ATOM 4301 C CA . ALA B 1 80 ? -31.953 -21.016 -30.406 1 51.72 80 ALA B CA 1
ATOM 4302 C C . ALA B 1 80 ? -30.562 -21.547 -30.062 1 51.72 80 ALA B C 1
ATOM 4304 O O . ALA B 1 80 ? -30.375 -22.234 -29.047 1 51.72 80 ALA B O 1
ATOM 4305 N N . GLN B 1 81 ? -29.703 -21.719 -31.078 1 56 81 GLN B N 1
ATOM 4306 C CA . GLN B 1 81 ? -28.281 -22.047 -31 1 56 81 GLN B CA 1
ATOM 4307 C C . GLN B 1 81 ? -27.594 -21.25 -29.906 1 56 81 GLN B C 1
ATOM 4309 O O . GLN B 1 81 ? -27.547 -20.031 -29.953 1 56 81 GLN B O 1
ATOM 4314 N N . THR B 1 82 ? -27.531 -21.875 -28.625 1 64.75 82 THR B N 1
ATOM 4315 C CA . THR B 1 82 ? -26.828 -21.156 -27.562 1 64.75 82 THR B CA 1
ATOM 4316 C C . THR B 1 82 ? -25.328 -21.344 -27.672 1 64.75 82 THR B C 1
ATOM 4318 O O . THR B 1 82 ? -24.844 -22.469 -27.828 1 64.75 82 THR B O 1
ATOM 4321 N N . THR B 1 83 ? -24.578 -20.312 -28.062 1 72.31 83 THR B N 1
ATOM 4322 C CA . THR B 1 83 ? -23.125 -20.266 -28.141 1 72.31 83 THR B CA 1
ATOM 4323 C C . THR B 1 83 ? -22.516 -20.125 -26.734 1 72.31 83 THR B C 1
ATOM 4325 O O . THR B 1 83 ? -22.844 -19.203 -26 1 72.31 83 THR B O 1
ATOM 4328 N N . ILE B 1 84 ? -21.844 -21.297 -26.328 1 76.75 84 ILE B N 1
ATOM 4329 C CA . ILE B 1 84 ? -21.156 -21.234 -25.047 1 76.75 84 ILE B CA 1
ATOM 4330 C C . ILE B 1 84 ? -19.672 -21 -25.281 1 76.75 84 ILE B C 1
ATOM 4332 O O . ILE B 1 84 ? -19.062 -21.594 -26.172 1 76.75 84 ILE B O 1
ATOM 4336 N N . GLN B 1 85 ? -19.109 -20.141 -24.641 1 83.06 85 GLN B N 1
ATOM 4337 C CA . GLN B 1 85 ? -17.688 -19.859 -24.719 1 83.06 85 GLN B CA 1
ATOM 4338 C C . GLN B 1 85 ? -16.906 -20.734 -23.75 1 83.06 85 GLN B C 1
ATOM 4340 O O . GLN B 1 85 ? -17.25 -20.844 -22.578 1 83.06 85 GLN B O 1
ATOM 4345 N N . MET B 1 86 ? -15.922 -21.531 -24.359 1 85.88 86 MET B N 1
ATOM 4346 C CA . MET B 1 86 ? -15.125 -22.438 -23.516 1 85.88 86 MET B CA 1
ATOM 4347 C C . MET B 1 86 ? -13.633 -22.219 -23.75 1 85.88 86 MET B C 1
ATOM 4349 O O . MET B 1 86 ? -13.234 -21.781 -24.828 1 85.88 86 MET B O 1
ATOM 4353 N N . THR B 1 87 ? -12.836 -22.484 -22.781 1 90.31 87 THR B N 1
ATOM 4354 C CA . THR B 1 87 ? -11.375 -22.484 -22.859 1 90.31 87 THR B CA 1
ATOM 4355 C C . THR B 1 87 ? -10.82 -23.891 -22.719 1 90.31 87 THR B C 1
ATOM 4357 O O . THR B 1 87 ? -11.539 -24.812 -22.344 1 90.31 87 THR B O 1
ATOM 4360 N N . PRO B 1 88 ? -9.586 -24.078 -23.203 1 90.12 88 PRO B N 1
ATOM 4361 C CA . PRO B 1 88 ? -8.984 -25.406 -23 1 90.12 88 PRO B CA 1
ATOM 4362 C C . PRO B 1 88 ? -9.023 -25.844 -21.531 1 90.12 88 PRO B C 1
ATOM 4364 O O . PRO B 1 88 ? -9.203 -27.031 -21.234 1 90.12 88 PRO B O 1
ATOM 4367 N N . LEU B 1 89 ? -8.898 -24.938 -20.641 1 90.81 89 LEU B N 1
ATOM 4368 C CA . LEU B 1 89 ? -8.992 -25.266 -19.219 1 90.81 89 LEU B CA 1
ATOM 4369 C C . LEU B 1 89 ? -10.398 -25.766 -18.875 1 90.81 89 LEU B C 1
ATOM 4371 O O . LEU B 1 89 ? -10.547 -26.688 -18.078 1 90.81 89 LEU B O 1
ATOM 4375 N N . ASP B 1 90 ? -11.336 -25.141 -19.469 1 90.5 90 ASP B N 1
ATOM 4376 C CA . ASP B 1 90 ? -12.719 -25.562 -19.25 1 90.5 90 ASP B CA 1
ATOM 4377 C C . ASP B 1 90 ? -12.953 -26.969 -19.781 1 90.5 90 ASP B C 1
ATOM 4379 O O . ASP B 1 90 ? -13.703 -27.75 -19.188 1 90.5 90 ASP B O 1
ATOM 4383 N N . MET B 1 91 ? -12.32 -27.266 -20.844 1 87.31 91 MET B N 1
ATOM 4384 C CA . MET B 1 91 ? -12.484 -28.594 -21.438 1 87.31 91 MET B CA 1
ATOM 4385 C C . MET B 1 91 ? -11.906 -29.672 -20.547 1 87.31 91 MET B C 1
ATOM 4387 O O . MET B 1 91 ? -12.492 -30.75 -20.406 1 87.31 91 MET B O 1
ATOM 4391 N N . VAL B 1 92 ? -10.789 -29.375 -19.969 1 89.31 92 VAL B N 1
ATOM 4392 C CA . VAL B 1 92 ? -10.133 -30.328 -19.078 1 89.31 92 VAL B CA 1
ATOM 4393 C C . VAL B 1 92 ? -10.984 -30.562 -17.844 1 89.31 92 VAL B C 1
ATOM 4395 O O . VAL B 1 92 ? -11.07 -31.672 -17.328 1 89.31 92 VAL B O 1
ATOM 4398 N N . PHE B 1 93 ? -11.656 -29.562 -17.422 1 89 93 PHE B N 1
ATOM 4399 C CA . PHE B 1 93 ? -12.438 -29.641 -16.188 1 89 93 PHE B CA 1
ATOM 4400 C C . PHE B 1 93 ? -13.93 -29.609 -16.5 1 89 93 PHE B C 1
ATOM 4402 O O . PHE B 1 93 ? -14.719 -29.094 -15.688 1 89 93 PHE B O 1
ATOM 4409 N N . SER B 1 94 ? -14.383 -30.016 -17.562 1 84.38 94 SER B N 1
ATOM 4410 C CA . SER B 1 94 ? -15.773 -29.984 -18 1 84.38 94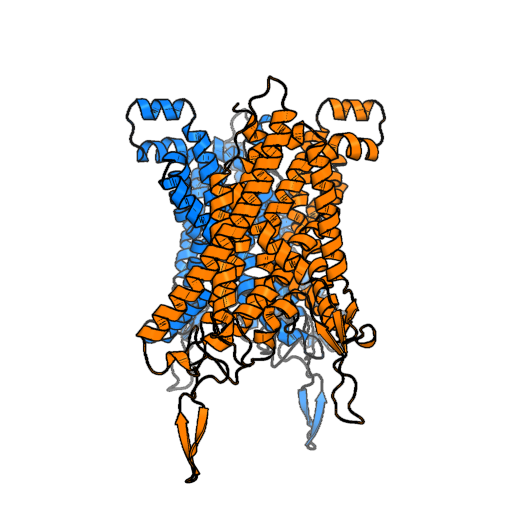 SER B CA 1
ATOM 4411 C C . SER B 1 94 ? -16.672 -30.734 -17.016 1 84.38 94 SER B C 1
ATOM 4413 O O . SER B 1 94 ? -17.828 -30.344 -16.797 1 84.38 94 SER B O 1
ATOM 4415 N N . HIS B 1 95 ? -16.125 -31.719 -16.375 1 81.75 95 HIS B N 1
ATOM 4416 C CA . HIS B 1 95 ? -16.922 -32.531 -15.438 1 81.75 95 HIS B CA 1
ATOM 4417 C C . HIS B 1 95 ? -17.328 -31.688 -14.219 1 81.75 95 HIS B C 1
ATOM 4419 O O . HIS B 1 95 ? -18.344 -31.984 -13.578 1 81.75 95 HIS B O 1
ATOM 4425 N N . LEU B 1 96 ? -16.594 -30.703 -13.945 1 78.62 96 LEU B N 1
ATOM 4426 C CA . LEU B 1 96 ? -16.891 -29.875 -12.781 1 78.62 96 LEU B CA 1
ATOM 4427 C C . LEU B 1 96 ? -17.875 -28.766 -13.148 1 78.62 96 LEU B C 1
ATOM 4429 O O . LEU B 1 96 ? -18.578 -28.234 -12.281 1 78.62 96 LEU B O 1
ATOM 4433 N N . ILE B 1 97 ? -17.875 -28.422 -14.344 1 75.81 97 ILE B N 1
ATOM 4434 C CA . ILE B 1 97 ? -18.766 -27.359 -14.812 1 75.81 97 ILE B CA 1
ATOM 4435 C C . ILE B 1 97 ? -20.188 -27.891 -14.922 1 75.81 97 ILE B C 1
ATOM 4437 O O . ILE B 1 97 ? -21.156 -27.203 -14.562 1 75.81 97 ILE B O 1
ATOM 4441 N N . VAL B 1 98 ? -20.281 -29.078 -15.328 1 69.5 98 VAL B N 1
ATOM 4442 C CA . VAL B 1 98 ? -21.594 -29.688 -15.57 1 69.5 98 VAL B CA 1
ATOM 4443 C C . VAL B 1 98 ? -22.203 -30.172 -14.258 1 69.5 98 VAL B C 1
ATOM 4445 O O . VAL B 1 98 ? -23.406 -30.078 -14.047 1 69.5 98 VAL B O 1
ATOM 4448 N N . LYS B 1 99 ? -21.328 -30.531 -13.344 1 65.44 99 LYS B N 1
ATOM 4449 C CA . LYS B 1 99 ? -21.812 -31.094 -12.094 1 65.44 99 LYS B CA 1
ATOM 4450 C C . LYS B 1 99 ? -21.984 -30.016 -11.023 1 65.44 99 LYS B C 1
ATOM 4452 O O . LYS B 1 99 ? -21.188 -29.938 -10.086 1 65.44 99 LYS B O 1
ATOM 4457 N N . THR B 1 100 ? -22.953 -29.172 -11.211 1 67.56 100 THR B N 1
ATOM 4458 C CA . THR B 1 100 ? -23.203 -28.125 -10.234 1 67.56 100 THR B CA 1
ATOM 4459 C C . THR B 1 100 ? -24.125 -28.625 -9.125 1 67.56 100 THR B C 1
ATOM 4461 O O . THR B 1 100 ? -25.078 -29.375 -9.391 1 67.56 100 THR B O 1
ATOM 4464 N N . GLU B 1 101 ? -23.703 -28.438 -7.91 1 68 101 GLU B N 1
ATOM 4465 C CA . GLU B 1 101 ? -24.516 -28.828 -6.77 1 68 101 GLU B CA 1
ATOM 4466 C C . GLU B 1 101 ? -25.531 -27.766 -6.414 1 68 101 GLU B C 1
ATOM 4468 O O . GLU B 1 101 ? -25.469 -26.641 -6.918 1 68 101 GLU B O 1
ATOM 4473 N N . ARG B 1 102 ? -26.516 -28.078 -5.605 1 63.69 102 ARG B N 1
ATOM 4474 C CA . ARG B 1 102 ? -27.594 -27.172 -5.23 1 63.69 102 ARG B CA 1
ATOM 4475 C C . ARG B 1 102 ? -27.109 -26.141 -4.215 1 63.69 102 ARG B C 1
ATOM 4477 O O . ARG B 1 102 ? -27.578 -25 -4.223 1 63.69 102 ARG B O 1
ATOM 4484 N N . THR B 1 103 ? -26.156 -26.703 -3.33 1 66.94 103 THR B N 1
ATOM 4485 C CA . THR B 1 103 ? -25.797 -25.828 -2.229 1 66.94 103 THR B CA 1
ATOM 4486 C C . THR B 1 103 ? -24.359 -26.062 -1.791 1 66.94 103 THR B C 1
ATOM 4488 O O . THR B 1 103 ? -23.578 -26.688 -2.516 1 66.94 103 THR B O 1
ATOM 4491 N N . TYR B 1 104 ? -24.156 -25.547 -0.619 1 73.56 104 TYR B N 1
ATOM 4492 C CA . TYR B 1 104 ? -22.812 -25.625 -0.051 1 73.56 104 TYR B CA 1
ATOM 4493 C C . TYR B 1 104 ? -22.438 -27.078 0.256 1 73.56 104 TYR B C 1
ATOM 4495 O O . TYR B 1 104 ? -23.266 -27.844 0.756 1 73.56 104 TYR B O 1
ATOM 4503 N N . SER B 1 105 ? -21.234 -27.484 -0.211 1 71.56 105 SER B N 1
ATOM 4504 C CA . SER B 1 105 ? -20.594 -28.719 0.215 1 71.56 105 SER B CA 1
ATOM 4505 C C . SER B 1 105 ? -19.203 -28.453 0.792 1 71.56 105 SER B C 1
ATOM 4507 O O . SER B 1 105 ? -18.422 -27.703 0.219 1 71.56 105 SER B O 1
ATOM 4509 N N . ALA B 1 106 ? -19 -28.984 2.059 1 73.56 106 ALA B N 1
ATOM 4510 C CA . ALA B 1 106 ? -17.656 -28.922 2.629 1 73.56 106 ALA B CA 1
ATOM 4511 C C . ALA B 1 106 ? -16.656 -29.719 1.791 1 73.56 106 ALA B C 1
ATOM 4513 O O . ALA B 1 106 ? -17.047 -30.578 0.995 1 73.56 106 ALA B O 1
ATOM 4514 N N . PRO B 1 107 ? -15.438 -29.406 1.966 1 74.25 107 PRO B N 1
ATOM 4515 C CA . PRO B 1 107 ? -14.445 -30.188 1.228 1 74.25 107 PRO B CA 1
ATOM 4516 C C . PRO B 1 107 ? -14.516 -31.672 1.537 1 74.25 107 PRO B C 1
ATOM 4518 O O . PRO B 1 107 ? -14.555 -32.062 2.707 1 74.25 107 PRO B O 1
ATOM 4521 N N . PHE B 1 108 ? -14.578 -32.469 0.551 1 69.31 108 PHE B N 1
ATOM 4522 C CA . PHE B 1 108 ? -14.578 -33.906 0.636 1 69.31 108 PHE B CA 1
ATOM 4523 C C . PHE B 1 108 ? -15.844 -34.438 1.309 1 69.31 108 PHE B C 1
ATOM 4525 O O . PHE B 1 108 ? -15.859 -35.531 1.871 1 69.31 108 PHE B O 1
ATOM 4532 N N . ALA B 1 109 ? -16.812 -33.531 1.208 1 70.44 109 ALA B N 1
ATOM 4533 C CA . ALA B 1 109 ? -18.031 -33.906 1.892 1 70.44 109 ALA B CA 1
ATOM 4534 C C . ALA B 1 109 ? -18.906 -34.781 0.993 1 70.44 109 ALA B C 1
ATOM 4536 O O . ALA B 1 109 ? -18.797 -34.719 -0.234 1 70.44 109 ALA B O 1
ATOM 4537 N N . SER B 1 110 ? -19.703 -35.625 1.642 1 66.19 110 SER B N 1
ATOM 4538 C CA . SER B 1 110 ? -20.656 -36.469 0.935 1 66.19 110 SER B CA 1
ATOM 4539 C C . SER B 1 110 ? -22.078 -35.906 1.052 1 66.19 110 SER B C 1
ATOM 4541 O O . SER B 1 110 ? -22.953 -36.25 0.262 1 66.19 110 SER B O 1
ATOM 4543 N N . HIS B 1 111 ? -22.188 -35 2.012 1 65.44 111 HIS B N 1
ATOM 4544 C CA . HIS B 1 111 ? -23.516 -34.438 2.254 1 65.44 111 HIS B CA 1
ATOM 4545 C C . HIS B 1 111 ? -23.469 -32.906 2.176 1 65.44 111 HIS B C 1
ATOM 4547 O O . HIS B 1 111 ? -22.406 -32.312 2.316 1 65.44 111 HIS B O 1
ATOM 4553 N N . GLU B 1 112 ? -24.656 -32.438 1.939 1 67 112 GLU B N 1
ATOM 4554 C CA . GLU B 1 112 ? -24.812 -31 1.843 1 67 112 GLU B CA 1
ATOM 4555 C C . GLU B 1 112 ? -24.453 -30.328 3.16 1 67 112 GLU B C 1
ATOM 4557 O O . GLU B 1 112 ? -24.672 -30.875 4.234 1 67 112 GLU B O 1
ATOM 4562 N N . TYR B 1 113 ? -23.938 -29.188 3.082 1 70.94 113 TYR B N 1
ATOM 4563 C CA . TYR B 1 113 ? -23.5 -28.453 4.262 1 70.94 113 TYR B CA 1
ATOM 4564 C C . TYR B 1 113 ? -24.688 -27.797 4.961 1 70.94 113 TYR B C 1
ATOM 4566 O O . TYR B 1 113 ? -24.672 -27.625 6.184 1 70.94 113 TYR B O 1
ATOM 4574 N N . SER B 1 114 ? -25.672 -27.469 4.145 1 65.88 114 SER B N 1
ATOM 4575 C CA . SER B 1 114 ? -26.875 -26.859 4.723 1 65.88 114 SER B CA 1
ATOM 4576 C C . SER B 1 114 ? -28.062 -27.812 4.633 1 65.88 114 SER B C 1
ATOM 4578 O O . SER B 1 114 ? -28.109 -28.672 3.754 1 65.88 114 SER B O 1
ATOM 4580 N N . ARG B 1 115 ? -29.062 -27.859 5.516 1 63.44 115 ARG B N 1
ATOM 4581 C CA . ARG B 1 115 ? -30.25 -28.688 5.555 1 63.44 115 ARG B CA 1
ATOM 4582 C C . ARG B 1 115 ? -31.25 -28.281 4.48 1 63.44 115 ARG B C 1
ATOM 4584 O O . ARG B 1 115 ? -31.484 -27.078 4.266 1 63.44 115 ARG B O 1
ATOM 4591 N N . SER B 1 116 ? -31.516 -29.141 3.711 1 64.25 116 SER B N 1
ATOM 4592 C CA . SER B 1 116 ? -32.562 -28.906 2.709 1 64.25 116 SER B CA 1
ATOM 4593 C C . SER B 1 116 ? -33.906 -29.422 3.172 1 64.25 116 SER B C 1
ATOM 4595 O O . SER B 1 116 ? -33.969 -30.359 3.967 1 64.25 116 SER B O 1
ATOM 4597 N N . ILE B 1 117 ? -34.906 -28.688 2.854 1 62.03 117 ILE B N 1
ATOM 4598 C CA . ILE B 1 117 ? -36.281 -29.031 3.225 1 62.03 117 ILE B CA 1
ATOM 4599 C C . ILE B 1 117 ? -36.781 -30.172 2.34 1 62.03 117 ILE B C 1
ATOM 4601 O O . ILE B 1 117 ? -36.719 -30.078 1.11 1 62.03 117 ILE B O 1
ATOM 4605 N N . VAL B 1 118 ? -36.938 -31.281 2.893 1 67.88 118 VAL B N 1
ATOM 4606 C CA . VAL B 1 118 ? -37.5 -32.406 2.156 1 67.88 118 VAL B CA 1
ATOM 4607 C C . VAL B 1 118 ? -38.938 -32.656 2.621 1 67.88 118 VAL B C 1
ATOM 4609 O O . VAL B 1 118 ? -39.25 -32.562 3.812 1 67.88 118 VAL B O 1
ATOM 4612 N N . TYR B 1 119 ? -39.75 -32.688 1.683 1 65.56 119 TYR B N 1
ATOM 4613 C CA . TYR B 1 119 ? -41.156 -33 1.977 1 65.56 119 TYR B CA 1
ATOM 4614 C C . TYR B 1 119 ? -41.375 -34.5 1.993 1 65.56 119 TYR B C 1
ATOM 4616 O O . TYR B 1 119 ? -41 -35.188 1.054 1 65.56 119 TYR B O 1
ATOM 4624 N N . ASP B 1 120 ? -41.625 -35.031 3.125 1 61.31 120 ASP B N 1
ATOM 4625 C CA . ASP B 1 120 ? -41.938 -36.469 3.197 1 61.31 120 ASP B CA 1
ATOM 4626 C C . ASP B 1 120 ? -43.281 -36.75 2.527 1 61.31 120 ASP B C 1
ATOM 4628 O O . ASP B 1 120 ? -44.031 -35.812 2.232 1 61.31 120 ASP B O 1
ATOM 4632 N N . GLU B 1 121 ? -43.469 -38 2.123 1 66.94 121 GLU B N 1
ATOM 4633 C CA . GLU B 1 121 ? -44.688 -38.438 1.461 1 66.94 121 GLU B CA 1
ATOM 4634 C C . GLU B 1 121 ? -45.906 -37.938 2.213 1 66.94 121 GLU B C 1
ATOM 4636 O O . GLU B 1 121 ? -46.969 -37.719 1.61 1 66.94 121 GLU B O 1
ATOM 4641 N N . GLN B 1 122 ? -45.812 -37.75 3.502 1 67.81 122 GLN B N 1
ATOM 4642 C CA . GLN B 1 122 ? -46.969 -37.375 4.297 1 67.81 122 GLN B CA 1
ATOM 4643 C C . GLN B 1 122 ? -47.031 -35.844 4.48 1 67.81 122 GLN B C 1
ATOM 4645 O O . GLN B 1 122 ? -47.875 -35.344 5.215 1 67.81 122 GLN B O 1
ATOM 4650 N N . GLY B 1 123 ? -46.219 -35.094 3.727 1 63.66 123 GLY B N 1
ATOM 4651 C CA . GLY B 1 123 ? -46.281 -33.656 3.738 1 63.66 123 GLY B CA 1
ATOM 4652 C C . GLY B 1 123 ? -45.469 -33.031 4.867 1 63.66 123 GLY B C 1
ATOM 4653 O O . GLY B 1 123 ? -45.562 -31.828 5.109 1 63.66 123 GLY B O 1
ATOM 4654 N N . GLN B 1 124 ? -44.875 -33.875 5.707 1 65 124 GLN B N 1
ATOM 4655 C CA . GLN B 1 124 ? -44.125 -33.281 6.816 1 65 124 GLN B CA 1
ATOM 4656 C C . GLN B 1 124 ? -42.75 -32.781 6.348 1 65 124 GLN B C 1
ATOM 4658 O O . GLN B 1 124 ? -42.062 -33.438 5.59 1 65 124 GLN B O 1
ATOM 4663 N N . VAL B 1 125 ? -42.531 -31.547 6.656 1 69.62 125 VAL B N 1
ATOM 4664 C CA . VAL B 1 125 ? -41.344 -30.828 6.27 1 69.62 125 VAL B CA 1
ATOM 4665 C C . VAL B 1 125 ? -40.188 -31.203 7.203 1 69.62 125 VAL B C 1
ATOM 4667 O O . VAL B 1 125 ? -40.312 -31.156 8.43 1 69.62 125 VAL B O 1
ATOM 4670 N N . SER B 1 126 ? -39.281 -32.094 6.766 1 67.38 126 SER B N 1
ATOM 4671 C CA . SER B 1 126 ? -38.094 -32.344 7.555 1 67.38 126 SER B CA 1
ATOM 4672 C C . SER B 1 126 ? -36.844 -31.719 6.926 1 67.38 126 SER B C 1
ATOM 4674 O O . SER B 1 126 ? -36.781 -31.594 5.703 1 67.38 126 SER B O 1
ATOM 4676 N N . GLN B 1 127 ? -36 -31.062 7.785 1 67.31 127 GLN B N 1
ATOM 4677 C CA . GLN B 1 127 ? -34.75 -30.5 7.348 1 67.31 127 GLN B CA 1
ATOM 4678 C C . GLN B 1 127 ? -33.625 -31.547 7.43 1 67.31 127 GLN B C 1
ATOM 4680 O O . GLN B 1 127 ? -33.344 -32.094 8.5 1 67.31 127 GLN B O 1
ATOM 4685 N N . GLN B 1 128 ? -33.219 -32.219 6.309 1 64.5 128 GLN B N 1
ATOM 4686 C CA . GLN B 1 128 ? -32.156 -33.219 6.312 1 64.5 128 GLN B CA 1
ATOM 4687 C C . GLN B 1 128 ? -30.953 -32.781 5.473 1 64.5 128 GLN B C 1
ATOM 4689 O O . GLN B 1 128 ? -31.109 -31.922 4.59 1 64.5 128 GLN B O 1
ATOM 4694 N N . PHE B 1 129 ? -29.766 -33.219 5.984 1 65.44 129 PHE B N 1
ATOM 4695 C CA . PHE B 1 129 ? -28.578 -33.062 5.145 1 65.44 129 PHE B CA 1
ATOM 4696 C C . PHE B 1 129 ? -28.625 -34.031 3.971 1 65.44 129 PHE B C 1
ATOM 4698 O O . PHE B 1 129 ? -28.484 -35.25 4.148 1 65.44 129 PHE B O 1
ATOM 4705 N N . LEU B 1 130 ? -29.031 -33.625 2.773 1 64.19 130 LEU B N 1
ATOM 4706 C CA . LEU B 1 130 ? -29.188 -34.469 1.597 1 64.19 130 LEU B CA 1
ATOM 4707 C C . LEU B 1 130 ? -27.828 -34.844 1.004 1 64.19 130 LEU B C 1
ATOM 4709 O O . LEU B 1 130 ? -26.875 -34.094 1.125 1 64.19 130 LEU B O 1
ATOM 4713 N N . PRO B 1 131 ? -27.766 -36.094 0.535 1 64 131 PRO B N 1
ATOM 4714 C CA . PRO B 1 131 ? -26.516 -36.469 -0.143 1 64 131 PRO B CA 1
ATOM 4715 C C . PRO B 1 131 ? -26.219 -35.594 -1.364 1 64 131 PRO B C 1
ATOM 4717 O O . PRO B 1 131 ? -27.141 -35.125 -2.029 1 64 131 PRO B O 1
ATOM 4720 N N . LEU B 1 132 ? -24.969 -35.344 -1.53 1 67.31 132 LEU B N 1
ATOM 4721 C CA . LEU B 1 132 ? -24.547 -34.562 -2.697 1 67.31 132 LEU B CA 1
ATOM 4722 C C . LEU B 1 132 ? -24.844 -35.344 -3.984 1 67.31 132 LEU B C 1
ATOM 4724 O O . LEU B 1 132 ? -24.797 -36.562 -4.004 1 67.31 132 LEU B O 1
ATOM 4728 N N . GLN B 1 133 ? -25.281 -34.719 -4.992 1 63.88 133 GLN B N 1
ATOM 4729 C CA . GLN B 1 133 ? -25.734 -35.344 -6.234 1 63.88 133 GLN B CA 1
ATOM 4730 C C . GLN B 1 133 ? -24.562 -35.875 -7.047 1 63.88 133 GLN B C 1
ATOM 4732 O O . GLN B 1 133 ? -24.688 -36.906 -7.719 1 63.88 133 GLN B O 1
ATOM 4737 N N . HIS B 1 134 ? -23.516 -35.25 -7.02 1 61.12 134 HIS B N 1
ATOM 4738 C CA . HIS B 1 134 ? -22.453 -35.594 -7.945 1 61.12 134 HIS B CA 1
ATOM 4739 C C . HIS B 1 134 ? -21.219 -36.125 -7.203 1 61.12 134 HIS B C 1
ATOM 4741 O O . HIS B 1 134 ? -20.094 -35.875 -7.637 1 61.12 134 HIS B O 1
ATOM 4747 N N . VAL B 1 135 ? -21.375 -36.562 -5.984 1 62.62 135 VAL B N 1
ATOM 4748 C CA . VAL B 1 135 ? -20.297 -37.188 -5.23 1 62.62 135 VAL B CA 1
ATOM 4749 C C . VAL B 1 135 ? -20.484 -38.719 -5.254 1 62.62 135 VAL B C 1
ATOM 4751 O O . VAL B 1 135 ? -21.609 -39.219 -5.238 1 62.62 135 VAL B O 1
ATOM 4754 N N . ALA B 1 136 ? -19.469 -39.438 -5.684 1 57.81 136 ALA B N 1
ATOM 4755 C CA . ALA B 1 136 ? -19.531 -40.875 -5.805 1 57.81 136 ALA B CA 1
ATOM 4756 C C . ALA B 1 136 ? -20 -41.531 -4.504 1 57.81 136 ALA B C 1
ATOM 4758 O O . ALA B 1 136 ? -19.656 -41.062 -3.414 1 57.81 136 ALA B O 1
ATOM 4759 N N . ASP B 1 137 ? -21.125 -42.125 -4.559 1 52.41 137 ASP B N 1
ATOM 4760 C CA . ASP B 1 137 ? -21.766 -42.906 -3.51 1 52.41 137 ASP B CA 1
ATOM 4761 C C . ASP B 1 137 ? -20.75 -43.812 -2.799 1 52.41 137 ASP B C 1
ATOM 4763 O O . ASP B 1 137 ? -21.109 -44.531 -1.856 1 52.41 137 ASP B O 1
ATOM 4767 N N . TYR B 1 138 ? -19.656 -44 -3.301 1 49.81 138 TYR B N 1
ATOM 4768 C CA . TYR B 1 138 ? -18.766 -45 -2.725 1 49.81 138 TYR B CA 1
ATOM 4769 C C . TYR B 1 138 ? -18.547 -44.75 -1.237 1 49.81 138 TYR B C 1
ATOM 4771 O O . TYR B 1 138 ? -18.312 -45.688 -0.471 1 49.81 138 TYR B O 1
ATOM 4779 N N . PHE B 1 139 ? -18.641 -43.531 -0.752 1 52.88 139 PHE B N 1
ATOM 4780 C CA . PHE B 1 139 ? -18.094 -43.219 0.565 1 52.88 139 PHE B CA 1
ATOM 4781 C C . PHE B 1 139 ? -19.188 -43.312 1.636 1 52.88 139 PHE B C 1
ATOM 4783 O O . PHE B 1 139 ? -18.891 -43.188 2.826 1 52.88 139 PHE B O 1
ATOM 4790 N N . SER B 1 140 ? -20.375 -43.25 1.365 1 51.97 140 SER B N 1
ATOM 4791 C CA . SER B 1 140 ? -21.391 -43.188 2.424 1 51.97 140 SER B CA 1
ATOM 4792 C C . SER B 1 140 ? -21.266 -44.406 3.363 1 51.97 140 SER B C 1
ATOM 4794 O O . SER B 1 140 ? -21.656 -44.312 4.527 1 51.97 140 SER B O 1
ATOM 4796 N N . ASN B 1 141 ? -20.75 -45.656 2.889 1 52.19 141 ASN B N 1
ATOM 4797 C CA . ASN B 1 141 ? -21.078 -46.75 3.801 1 52.19 141 ASN B CA 1
ATOM 4798 C C . ASN B 1 141 ? -19.812 -47.438 4.309 1 52.19 141 ASN B C 1
ATOM 4800 O O . ASN B 1 141 ? -19.859 -48.219 5.25 1 52.19 141 ASN B O 1
ATOM 4804 N N . ASP B 1 142 ? -18.547 -47.438 3.57 1 57 142 ASP B N 1
ATOM 4805 C CA . ASP B 1 142 ? -17.469 -48.281 4.082 1 57 142 ASP B CA 1
ATOM 4806 C C . ASP B 1 142 ? -16.125 -47.531 4.062 1 57 142 ASP B C 1
ATOM 4808 O O . ASP B 1 142 ? -15.617 -47.188 2.996 1 57 142 ASP B O 1
ATOM 4812 N N . ASP B 1 143 ? -15.633 -46.906 5.156 1 61.78 143 ASP B N 1
ATOM 4813 C CA . ASP B 1 143 ? -14.391 -46.188 5.41 1 61.78 143 ASP B CA 1
ATOM 4814 C C . ASP B 1 143 ? -13.211 -46.844 4.699 1 61.78 143 ASP B C 1
ATOM 4816 O O . ASP B 1 143 ? -12.328 -46.125 4.184 1 61.78 143 ASP B O 1
ATOM 4820 N N . LYS B 1 144 ? -13.258 -48.188 4.766 1 63.44 144 LYS B N 1
ATOM 4821 C CA . LYS B 1 144 ? -12.148 -48.906 4.152 1 63.44 144 LYS B CA 1
ATOM 4822 C C . LYS B 1 144 ? -12.102 -48.688 2.646 1 63.44 144 LYS B C 1
ATOM 4824 O O . LYS B 1 144 ? -11.023 -48.531 2.064 1 63.44 144 LYS B O 1
ATOM 4829 N N . SER B 1 145 ? -13.188 -48.5 2.07 1 71.75 145 SER B N 1
ATOM 4830 C CA . SER B 1 145 ? -13.281 -48.281 0.63 1 71.75 145 SER B CA 1
ATOM 4831 C C . SER B 1 145 ? -12.828 -46.875 0.257 1 71.75 145 SER B C 1
ATOM 4833 O O . SER B 1 145 ? -12.164 -46.688 -0.759 1 71.75 145 SER B O 1
ATOM 4835 N N . ALA B 1 146 ? -13.016 -46 1.165 1 76.06 146 ALA B N 1
ATOM 4836 C CA . ALA B 1 146 ? -12.609 -44.594 0.907 1 76.06 146 ALA B CA 1
ATOM 4837 C C . ALA B 1 146 ? -11.094 -44.469 0.925 1 76.06 146 ALA B C 1
ATOM 4839 O O . ALA B 1 146 ? -10.516 -43.75 0.094 1 76.06 146 ALA B O 1
ATOM 4840 N N . SER B 1 147 ? -10.523 -45.125 1.863 1 79.31 147 SER B N 1
ATOM 4841 C CA . SER B 1 147 ? -9.07 -45.062 1.971 1 79.31 147 SER B CA 1
ATOM 4842 C C . SER B 1 147 ? -8.391 -45.688 0.761 1 79.31 147 SER B C 1
ATOM 4844 O O . SER B 1 147 ? -7.391 -45.188 0.26 1 79.31 147 SER B O 1
ATOM 4846 N N . TRP B 1 148 ? -8.969 -46.75 0.383 1 80.69 148 TRP B N 1
ATOM 4847 C CA . TRP B 1 148 ? -8.398 -47.438 -0.781 1 80.69 148 TRP B CA 1
ATOM 4848 C C . TRP B 1 148 ? -8.539 -46.562 -2.029 1 80.69 148 TRP B C 1
ATOM 4850 O O . TRP B 1 148 ? -7.641 -46.531 -2.877 1 80.69 148 TRP B O 1
ATOM 4860 N N . TYR B 1 149 ? -9.594 -45.906 -2.188 1 80.88 149 TYR B N 1
ATOM 4861 C CA . TYR B 1 149 ? -9.805 -45 -3.318 1 80.88 149 TYR B CA 1
ATOM 4862 C C . TYR B 1 149 ? -8.789 -43.875 -3.322 1 80.88 149 TYR B C 1
ATOM 4864 O O . TYR B 1 149 ? -8.219 -43.531 -4.367 1 80.88 149 TYR B O 1
ATOM 4872 N N . LEU B 1 150 ? -8.57 -43.406 -2.135 1 84.69 150 LEU B N 1
ATOM 4873 C CA . LEU B 1 150 ? -7.605 -42.312 -2.021 1 84.69 150 LEU B CA 1
ATOM 4874 C C . LEU B 1 150 ? -6.203 -42.781 -2.391 1 84.69 150 LEU B C 1
ATOM 4876 O O . LEU B 1 150 ? -5.465 -42.062 -3.076 1 84.69 150 LEU B O 1
ATOM 4880 N N . VAL B 1 151 ? -5.93 -43.938 -1.95 1 86.56 151 VAL B N 1
ATOM 4881 C CA . VAL B 1 151 ? -4.609 -44.5 -2.223 1 86.56 151 VAL B CA 1
ATOM 4882 C C . VAL B 1 151 ? -4.465 -44.781 -3.717 1 86.56 151 VAL B C 1
ATOM 4884 O O . VAL B 1 151 ? -3.4 -44.562 -4.297 1 86.56 151 VAL B O 1
ATOM 4887 N N . LYS B 1 152 ? -5.516 -45.281 -4.293 1 86.88 152 LYS B N 1
ATOM 4888 C CA . LYS B 1 152 ? -5.492 -45.562 -5.723 1 86.88 152 LYS B CA 1
ATOM 4889 C C . LYS B 1 152 ? -5.266 -44.312 -6.531 1 86.88 152 LYS B C 1
ATOM 4891 O O . LYS B 1 152 ? -4.441 -44.281 -7.449 1 86.88 152 LYS B O 1
ATOM 4896 N N . GLN B 1 153 ? -5.996 -43.312 -6.18 1 87.25 153 GLN B N 1
ATOM 4897 C CA . GLN B 1 153 ? -5.848 -42.062 -6.895 1 87.25 153 GLN B CA 1
ATOM 4898 C C . GLN B 1 153 ? -4.465 -41.469 -6.664 1 87.25 153 GLN B C 1
ATOM 4900 O O . GLN B 1 153 ? -3.881 -40.875 -7.578 1 87.25 153 GLN B O 1
ATOM 4905 N N . ALA B 1 154 ? -3.979 -41.594 -5.469 1 88.88 154 ALA B N 1
ATOM 4906 C CA . ALA B 1 154 ? -2.641 -41.125 -5.156 1 88.88 154 ALA B CA 1
ATOM 4907 C C . ALA B 1 154 ? -1.577 -41.875 -5.953 1 88.88 154 ALA B C 1
ATOM 4909 O O . ALA B 1 154 ? -0.585 -41.281 -6.387 1 88.88 154 ALA B O 1
ATOM 4910 N N . SER B 1 155 ? -1.825 -43.094 -6.121 1 89.44 155 SER B N 1
ATOM 4911 C CA . SER B 1 155 ? -0.882 -43.906 -6.883 1 89.44 155 SER B CA 1
ATOM 4912 C C . SER B 1 155 ? -0.853 -43.469 -8.352 1 89.44 155 SER B C 1
ATOM 4914 O O . SER B 1 155 ? 0.217 -43.406 -8.953 1 89.44 155 SER B O 1
ATOM 4916 N N . TRP B 1 156 ? -2.006 -43.281 -8.891 1 87.38 156 TRP B N 1
ATOM 4917 C CA . TRP B 1 156 ? -2.061 -42.812 -10.273 1 87.38 156 TRP B CA 1
ATOM 4918 C C . TRP B 1 156 ? -1.38 -41.438 -10.414 1 87.38 156 TRP B C 1
ATOM 4920 O O . TRP B 1 156 ? -0.689 -41.188 -11.398 1 87.38 156 TRP B O 1
ATOM 4930 N N . ALA B 1 157 ? -1.643 -40.625 -9.445 1 88.44 157 ALA B N 1
ATOM 4931 C CA . ALA B 1 157 ? -1.008 -39.312 -9.453 1 88.44 157 ALA B CA 1
ATOM 4932 C C . ALA B 1 157 ? 0.51 -39.438 -9.359 1 88.44 157 ALA B C 1
ATOM 4934 O O . ALA B 1 157 ? 1.241 -38.688 -10.016 1 88.44 157 ALA B O 1
ATOM 4935 N N . PHE B 1 158 ? 0.907 -40.312 -8.523 1 90.5 158 PHE B N 1
ATOM 4936 C CA . PHE B 1 158 ? 2.334 -40.562 -8.359 1 90.5 158 PHE B CA 1
ATOM 4937 C C . PHE B 1 158 ? 2.953 -41.062 -9.672 1 90.5 158 PHE B C 1
ATOM 4939 O O . PHE B 1 158 ? 4.012 -40.562 -10.078 1 90.5 158 PHE B O 1
ATOM 4946 N N . MET B 1 159 ? 2.277 -41.969 -10.344 1 89.88 159 MET B N 1
ATOM 4947 C CA . MET B 1 159 ? 2.773 -42.5 -11.609 1 89.88 159 MET B CA 1
ATOM 4948 C C . MET B 1 159 ? 2.84 -41.406 -12.672 1 89.88 159 MET B C 1
ATOM 4950 O O . MET B 1 159 ? 3.803 -41.312 -13.438 1 89.88 159 MET B O 1
ATOM 4954 N N . ALA B 1 160 ? 1.819 -40.625 -12.742 1 89 160 ALA B N 1
ATOM 4955 C CA . ALA B 1 160 ? 1.811 -39.531 -13.695 1 89 160 ALA B CA 1
ATOM 4956 C C . ALA B 1 160 ? 2.961 -38.562 -13.43 1 89 160 ALA B C 1
ATOM 4958 O O . ALA B 1 160 ? 3.6 -38.062 -14.359 1 89 160 ALA B O 1
ATOM 4959 N N . ALA B 1 161 ? 3.141 -38.312 -12.164 1 89.19 161 ALA B N 1
ATOM 4960 C CA . ALA B 1 161 ? 4.219 -37.406 -11.781 1 89.19 161 ALA B CA 1
ATOM 4961 C C . ALA B 1 161 ? 5.582 -37.969 -12.156 1 89.19 161 ALA B C 1
ATOM 4963 O O . ALA B 1 161 ? 6.449 -37.25 -12.648 1 89.19 161 ALA B O 1
ATOM 4964 N N . VAL B 1 162 ? 5.742 -39.219 -11.938 1 89.06 162 VAL B N 1
ATOM 4965 C CA . VAL B 1 162 ? 7.004 -39.875 -12.25 1 89.06 162 VAL B CA 1
ATOM 4966 C C . VAL B 1 162 ? 7.215 -39.938 -13.758 1 89.06 162 VAL B C 1
ATOM 4968 O O . VAL B 1 162 ? 8.328 -39.719 -14.242 1 89.06 162 VAL B O 1
ATOM 4971 N N . LEU B 1 163 ? 6.184 -40.156 -14.461 1 88.75 163 LEU B N 1
ATOM 4972 C CA . LEU B 1 163 ? 6.277 -40.156 -15.922 1 88.75 163 LEU B CA 1
ATOM 4973 C C . LEU B 1 163 ? 6.695 -38.812 -16.453 1 88.75 163 LEU B C 1
ATOM 4975 O O . LEU B 1 163 ? 7.566 -38.719 -17.328 1 88.75 163 LEU B O 1
ATOM 4979 N N . LEU B 1 164 ? 6.016 -37.781 -15.984 1 88.38 164 LEU B N 1
ATOM 4980 C CA . LEU B 1 164 ? 6.363 -36.469 -16.438 1 88.38 164 LEU B CA 1
ATOM 4981 C C . LEU B 1 164 ? 7.789 -36.094 -16.047 1 88.38 164 LEU B C 1
ATOM 4983 O O . LEU B 1 164 ? 8.492 -35.406 -16.781 1 88.38 164 LEU B O 1
ATOM 4987 N N . LEU B 1 165 ? 8.141 -36.531 -14.852 1 88.44 165 LEU B N 1
ATOM 4988 C CA . LEU B 1 165 ? 9.508 -36.312 -14.406 1 88.44 165 LEU B CA 1
ATOM 4989 C C . LEU B 1 165 ? 10.508 -37.031 -15.312 1 88.44 165 LEU B C 1
ATOM 4991 O O . LEU B 1 165 ? 11.586 -36.5 -15.586 1 88.44 165 LEU B O 1
ATOM 4995 N N . PHE B 1 166 ? 10.141 -38.188 -15.711 1 87.38 166 PHE B N 1
ATOM 4996 C CA . PHE B 1 166 ? 11 -38.938 -16.609 1 87.38 166 PHE B CA 1
ATOM 4997 C C . PHE B 1 166 ? 11.156 -38.25 -17.938 1 87.38 166 PHE B C 1
ATOM 4999 O O . PHE B 1 166 ? 12.25 -38.219 -18.516 1 87.38 166 PHE B O 1
ATOM 5006 N N . VAL B 1 167 ? 10.102 -37.75 -18.438 1 86.5 167 VAL B N 1
ATOM 5007 C CA . VAL B 1 167 ? 10.156 -37 -19.688 1 86.5 167 VAL B CA 1
ATOM 5008 C C . VAL B 1 167 ? 11.055 -35.781 -19.531 1 86.5 167 VAL B C 1
ATOM 5010 O O . VAL B 1 167 ? 11.898 -35.5 -20.391 1 86.5 167 VAL B O 1
ATOM 5013 N N . PHE B 1 168 ? 10.836 -35.094 -18.406 1 86 168 PHE B N 1
ATOM 5014 C CA . PHE B 1 168 ? 11.641 -33.906 -18.141 1 86 168 PHE B CA 1
ATOM 5015 C C . PHE B 1 168 ? 13.109 -34.281 -17.984 1 86 168 PHE B C 1
ATOM 5017 O O . PHE B 1 168 ? 13.992 -33.562 -18.484 1 86 168 PHE B O 1
ATOM 5024 N N . ALA B 1 169 ? 13.383 -35.312 -17.297 1 85.06 169 ALA B N 1
ATOM 5025 C CA . ALA B 1 169 ? 14.758 -35.781 -17.078 1 85.06 169 ALA B CA 1
ATOM 5026 C C . ALA B 1 169 ? 15.398 -36.219 -18.391 1 85.06 169 ALA B C 1
ATOM 5028 O O . ALA B 1 169 ? 16.594 -36 -18.609 1 85.06 169 ALA B O 1
ATOM 5029 N N . SER B 1 170 ? 14.633 -36.844 -19.25 1 84.94 170 SER B N 1
ATOM 5030 C CA . SER B 1 170 ? 15.141 -37.281 -20.547 1 84.94 170 SER B CA 1
ATOM 5031 C C . SER B 1 170 ? 15.516 -36.094 -21.438 1 84.94 170 SER B C 1
ATOM 5033 O O . SER B 1 170 ? 16.547 -36.125 -22.109 1 84.94 170 SER B O 1
ATOM 5035 N N . ILE B 1 171 ? 14.664 -35.125 -21.391 1 82.06 171 ILE B N 1
ATOM 5036 C CA . ILE B 1 171 ? 14.945 -33.938 -22.172 1 82.06 171 ILE B CA 1
ATOM 5037 C C . ILE B 1 171 ? 16.188 -33.25 -21.625 1 82.06 171 ILE B C 1
ATOM 5039 O O . ILE B 1 171 ? 17.047 -32.781 -22.391 1 82.06 171 ILE B O 1
ATOM 5043 N N . HIS B 1 172 ? 16.219 -33.188 -20.312 1 82.19 172 HIS B N 1
ATOM 5044 C CA . HIS B 1 172 ? 17.375 -32.594 -19.656 1 82.19 172 HIS B CA 1
ATOM 5045 C C . HIS B 1 172 ? 18.656 -33.375 -19.969 1 82.19 172 HIS B C 1
ATOM 5047 O O . HIS B 1 172 ? 19.703 -32.781 -20.25 1 82.19 172 HIS B O 1
ATOM 5053 N N . ALA B 1 173 ? 18.609 -34.688 -19.906 1 77.06 173 ALA B N 1
ATOM 5054 C CA . ALA B 1 173 ? 19.75 -35.531 -20.203 1 77.06 173 ALA B CA 1
ATOM 5055 C C . ALA B 1 173 ? 20.172 -35.375 -21.656 1 77.06 173 ALA B C 1
ATOM 5057 O O . ALA B 1 173 ? 21.375 -35.375 -21.969 1 77.06 173 ALA B O 1
ATOM 5058 N N . TYR B 1 174 ? 19.234 -35.312 -22.484 1 72 174 TYR B N 1
ATOM 5059 C CA . TYR B 1 174 ? 19.531 -35.125 -23.891 1 72 174 TYR B CA 1
ATOM 5060 C C . TYR B 1 174 ? 20.25 -33.812 -24.125 1 72 174 TYR B C 1
ATOM 5062 O O . TYR B 1 174 ? 21.219 -33.75 -24.891 1 72 174 TYR B O 1
ATOM 5070 N N . GLY B 1 175 ? 19.797 -32.781 -23.453 1 70.5 175 GLY B N 1
ATOM 5071 C CA . GLY B 1 175 ? 20.469 -31.5 -23.562 1 70.5 175 GLY B CA 1
ATOM 5072 C C . GLY B 1 175 ? 21.906 -31.531 -23.062 1 70.5 175 GLY B C 1
ATOM 5073 O O . GLY B 1 175 ? 22.797 -30.938 -23.688 1 70.5 175 GLY B O 1
ATOM 5074 N N . LYS B 1 176 ? 22.047 -32.156 -21.938 1 68.94 176 LYS B N 1
ATOM 5075 C CA . LYS B 1 176 ? 23.391 -32.281 -21.406 1 68.94 176 LYS B CA 1
ATOM 5076 C C . LYS B 1 176 ? 24.281 -33.094 -22.359 1 68.94 176 LYS B C 1
ATOM 5078 O O . LYS B 1 176 ? 25.469 -32.781 -22.516 1 68.94 176 LYS B O 1
ATOM 5083 N N . PHE B 1 177 ? 23.641 -34.062 -22.875 1 62.84 177 PHE B N 1
ATOM 5084 C CA . PHE B 1 177 ? 24.375 -34.906 -23.828 1 62.84 177 PHE B CA 1
ATOM 5085 C C . PHE B 1 177 ? 24.812 -34.094 -25.031 1 62.84 177 PHE B C 1
ATOM 5087 O O . PHE B 1 177 ? 25.969 -34.188 -25.469 1 62.84 177 PHE B O 1
ATOM 5094 N N . VAL B 1 178 ? 23.969 -33.281 -25.516 1 62.94 178 VAL B N 1
ATOM 5095 C CA . VAL B 1 178 ? 24.281 -32.438 -26.672 1 62.94 178 VAL B CA 1
ATOM 5096 C C . VAL B 1 178 ? 25.344 -31.406 -26.281 1 62.94 178 VAL B C 1
ATOM 5098 O O . VAL B 1 178 ? 26.266 -31.141 -27.062 1 62.94 178 VAL B O 1
ATOM 5101 N N . ALA B 1 179 ? 25.062 -30.859 -25.047 1 64.19 179 ALA B N 1
ATOM 5102 C CA . ALA B 1 179 ? 26.047 -29.875 -24.562 1 64.19 179 ALA B CA 1
ATOM 5103 C C . ALA B 1 179 ? 27.406 -30.531 -24.359 1 64.19 179 ALA B C 1
ATOM 5105 O O . ALA B 1 179 ? 28.438 -29.922 -24.656 1 64.19 179 ALA B O 1
ATOM 5106 N N . PHE B 1 180 ? 27.344 -31.672 -23.641 1 56.56 180 PHE B N 1
ATOM 5107 C CA . PHE B 1 180 ? 28.562 -32.438 -23.438 1 56.56 180 PHE B CA 1
ATOM 5108 C C . PHE B 1 180 ? 29.234 -32.75 -24.766 1 56.56 180 PHE B C 1
ATOM 5110 O O . PHE B 1 180 ? 30.453 -32.688 -24.891 1 56.56 180 PHE B O 1
ATOM 5117 N N . ALA B 1 181 ? 28.406 -33.031 -25.703 1 54.41 181 ALA B N 1
ATOM 5118 C CA . ALA B 1 181 ? 28.953 -33.344 -27.031 1 54.41 181 ALA B CA 1
ATOM 5119 C C . ALA B 1 181 ? 29.578 -32.125 -27.672 1 54.41 181 ALA B C 1
ATOM 5121 O O . ALA B 1 181 ? 30.547 -32.25 -28.438 1 54.41 181 ALA B O 1
ATOM 5122 N N . GLN B 1 182 ? 28.875 -30.969 -27.25 1 53.69 182 GLN B N 1
ATOM 5123 C CA . GLN B 1 182 ? 29.438 -29.734 -27.797 1 53.69 182 GLN B CA 1
ATOM 5124 C C . GLN B 1 182 ? 30.516 -29.172 -26.875 1 53.69 182 GLN B C 1
ATOM 5126 O O . GLN B 1 182 ? 31.219 -28.234 -27.25 1 53.69 182 GLN B O 1
ATOM 5131 N N . LEU B 1 183 ? 30.359 -29.406 -25.625 1 49.47 183 LEU B N 1
ATOM 5132 C CA . LEU B 1 183 ? 31.281 -28.859 -24.641 1 49.47 183 LEU B CA 1
ATOM 5133 C C . LEU B 1 183 ? 32.719 -29.281 -24.938 1 49.47 183 LEU B C 1
ATOM 5135 O O . LEU B 1 183 ? 33.062 -30.453 -24.859 1 49.47 183 LEU B O 1
ATOM 5139 N N . HIS B 1 184 ? 33.312 -28.609 -25.703 1 42.31 184 HIS B N 1
ATOM 5140 C CA . HIS B 1 184 ? 34.75 -28.344 -25.531 1 42.31 184 HIS B CA 1
ATOM 5141 C C . HIS B 1 184 ? 35.062 -28.062 -24.062 1 42.31 184 HIS B C 1
ATOM 5143 O O . HIS B 1 184 ? 34.188 -27.734 -23.281 1 42.31 184 HIS B O 1
ATOM 5149 N N . ALA B 1 185 ? 36.5 -27.625 -23.516 1 41.31 185 ALA B N 1
ATOM 5150 C CA . ALA B 1 185 ? 37.375 -27.625 -22.344 1 41.31 185 ALA B CA 1
ATOM 5151 C C . ALA B 1 185 ? 36.719 -26.859 -21.188 1 41.31 185 ALA B C 1
ATOM 5153 O O . ALA B 1 185 ? 36.75 -27.328 -20.047 1 41.31 185 ALA B O 1
ATOM 5154 N N . GLY B 1 186 ? 36.844 -25.422 -21.031 1 43.47 186 GLY B N 1
ATOM 5155 C CA . GLY B 1 186 ? 37.438 -24.625 -19.969 1 43.47 186 GLY B CA 1
ATOM 5156 C C . GLY B 1 186 ? 36.438 -24.25 -18.875 1 43.47 186 GLY B C 1
ATOM 5157 O O . GLY B 1 186 ? 36.812 -23.797 -17.797 1 43.47 186 GLY B O 1
ATOM 5158 N N . GLU B 1 187 ? 35.25 -23.5 -19.094 1 52.41 187 GLU B N 1
ATOM 5159 C CA . GLU B 1 187 ? 34.688 -22.641 -18.047 1 52.41 187 GLU B CA 1
ATOM 5160 C C . GLU B 1 187 ? 33.75 -23.422 -17.141 1 52.41 187 GLU B C 1
ATOM 5162 O O . GLU B 1 187 ? 33 -24.297 -17.609 1 52.41 187 GLU B O 1
ATOM 5167 N N . HIS B 1 188 ? 34.125 -23.688 -15.914 1 53.31 188 HIS B N 1
ATOM 5168 C CA . HIS B 1 188 ? 33.344 -24.312 -14.836 1 53.31 188 HIS B CA 1
ATOM 5169 C C . HIS B 1 188 ? 31.953 -23.719 -14.727 1 53.31 188 HIS B C 1
ATOM 5171 O O . HIS B 1 188 ? 31.797 -22.594 -14.242 1 53.31 188 HIS B O 1
ATOM 5177 N N . PRO B 1 189 ? 31.016 -24.234 -15.492 1 62.66 189 PRO B N 1
ATOM 5178 C CA . PRO B 1 189 ? 29.656 -23.672 -15.477 1 62.66 189 PRO B CA 1
ATOM 5179 C C . PRO B 1 189 ? 29 -23.766 -14.102 1 62.66 189 PRO B C 1
ATOM 5181 O O . PRO B 1 189 ? 29.297 -24.672 -13.328 1 62.66 189 PRO B O 1
ATOM 5184 N N . ILE B 1 190 ? 28.5 -22.734 -13.516 1 71.56 190 ILE B N 1
ATOM 5185 C CA . ILE B 1 190 ? 27.719 -22.703 -12.289 1 71.56 190 ILE B CA 1
ATOM 5186 C C . ILE B 1 190 ? 26.719 -23.859 -12.281 1 71.56 190 ILE B C 1
ATOM 5188 O O . ILE B 1 190 ? 25.984 -24.047 -13.25 1 71.56 190 ILE B O 1
ATOM 5192 N N . LYS B 1 191 ? 26.938 -24.75 -11.305 1 81.81 191 LYS B N 1
ATOM 5193 C CA . LYS B 1 191 ? 26.047 -25.906 -11.156 1 81.81 191 LYS B CA 1
ATOM 5194 C C . LYS B 1 191 ? 24.656 -25.484 -10.727 1 81.81 191 LYS B C 1
ATOM 5196 O O . LYS B 1 191 ? 24.484 -24.766 -9.742 1 81.81 191 LYS B O 1
ATOM 5201 N N . LEU B 1 192 ? 23.672 -25.781 -11.523 1 87.69 192 LEU B N 1
ATOM 5202 C CA . LEU B 1 192 ? 22.281 -25.484 -11.219 1 87.69 192 LEU B CA 1
ATOM 5203 C C . LEU B 1 192 ? 21.672 -26.578 -10.352 1 87.69 192 LEU B C 1
ATOM 5205 O O . LEU B 1 192 ? 22.047 -27.75 -10.469 1 87.69 192 LEU B O 1
ATOM 5209 N N . PRO B 1 193 ? 20.891 -26.234 -9.406 1 91.38 193 PRO B N 1
ATOM 5210 C CA . PRO B 1 193 ? 20.25 -27.219 -8.531 1 91.38 193 PRO B CA 1
ATOM 5211 C C . PRO B 1 193 ? 19.125 -27.984 -9.219 1 91.38 193 PRO B C 1
ATOM 5213 O O . PRO B 1 193 ? 17.953 -27.812 -8.859 1 91.38 193 PRO B O 1
ATOM 5216 N N . TRP B 1 194 ? 19.391 -28.938 -9.961 1 88.5 194 TRP B N 1
ATOM 5217 C CA . TRP B 1 194 ? 18.422 -29.688 -10.742 1 88.5 194 TRP B CA 1
ATOM 5218 C C . TRP B 1 194 ? 17.578 -30.594 -9.852 1 88.5 194 TRP B C 1
ATOM 5220 O O . TRP B 1 194 ? 16.422 -30.891 -10.156 1 88.5 194 TRP B O 1
ATOM 5230 N N . GLN B 1 195 ? 18.172 -31.031 -8.797 1 89.94 195 GLN B N 1
ATOM 5231 C CA . GLN B 1 195 ? 17.406 -31.859 -7.863 1 89.94 195 GLN B CA 1
ATOM 5232 C C . GLN B 1 195 ? 16.203 -31.094 -7.316 1 89.94 195 GLN B C 1
ATOM 5234 O O . GLN B 1 195 ? 15.109 -31.641 -7.207 1 89.94 195 GLN B O 1
ATOM 5239 N N . THR B 1 196 ? 16.484 -29.828 -6.984 1 92.44 196 THR B N 1
ATOM 5240 C CA . THR B 1 196 ? 15.398 -28.984 -6.488 1 92.44 196 THR B CA 1
ATOM 5241 C C . THR B 1 196 ? 14.328 -28.797 -7.562 1 92.44 196 THR B C 1
ATOM 5243 O O . THR B 1 196 ? 13.133 -28.797 -7.258 1 92.44 196 THR B O 1
ATOM 5246 N N . ALA B 1 197 ? 14.773 -28.672 -8.727 1 92.94 197 ALA B N 1
ATOM 5247 C CA . ALA B 1 197 ? 13.836 -28.516 -9.836 1 92.94 197 ALA B CA 1
ATOM 5248 C C . ALA B 1 197 ? 12.969 -29.75 -10.008 1 92.94 197 ALA B C 1
ATOM 5250 O O . ALA B 1 197 ? 11.75 -29.656 -10.125 1 92.94 197 ALA B O 1
ATOM 5251 N N . TYR B 1 198 ? 13.625 -30.906 -10 1 91.81 198 TYR B N 1
ATOM 5252 C CA . TYR B 1 198 ? 12.898 -32.156 -10.18 1 91.81 198 TYR B CA 1
ATOM 5253 C C . TYR B 1 198 ? 11.906 -32.375 -9.047 1 91.81 198 TYR B C 1
ATOM 5255 O O . TYR B 1 198 ? 10.766 -32.781 -9.289 1 91.81 198 TYR B O 1
ATOM 5263 N N . VAL B 1 199 ? 12.305 -32.094 -7.887 1 92.69 199 VAL B N 1
ATOM 5264 C CA . VAL B 1 199 ? 11.438 -32.312 -6.727 1 92.69 199 VAL B CA 1
ATOM 5265 C C . VAL B 1 199 ? 10.25 -31.359 -6.789 1 92.69 199 VAL B C 1
ATOM 5267 O O . VAL B 1 199 ? 9.117 -31.734 -6.492 1 92.69 199 VAL B O 1
ATOM 5270 N N . THR B 1 200 ? 10.523 -30.094 -7.109 1 93.94 200 THR B N 1
ATOM 5271 C CA . THR B 1 200 ? 9.461 -29.094 -7.191 1 93.94 200 THR B CA 1
ATOM 5272 C C . THR B 1 200 ? 8.445 -29.484 -8.258 1 93.94 200 THR B C 1
ATOM 5274 O O . THR B 1 200 ? 7.234 -29.406 -8.031 1 93.94 200 THR B O 1
ATOM 5277 N N . VAL B 1 201 ? 8.938 -29.938 -9.398 1 93.19 201 VAL B N 1
ATOM 5278 C CA . VAL B 1 201 ? 8.055 -30.359 -10.477 1 93.19 201 VAL B CA 1
ATOM 5279 C C . VAL B 1 201 ? 7.238 -31.578 -10.039 1 93.19 201 VAL B C 1
ATOM 5281 O O . VAL B 1 201 ? 6.039 -31.656 -10.312 1 93.19 201 VAL B O 1
ATOM 5284 N N . PHE B 1 202 ? 7.898 -32.469 -9.398 1 92.62 202 PHE B N 1
ATOM 5285 C CA . PHE B 1 202 ? 7.215 -33.656 -8.914 1 92.62 202 PHE B CA 1
ATOM 5286 C C . PHE B 1 202 ? 6.074 -33.281 -7.977 1 92.62 202 PHE B C 1
ATOM 5288 O O . PHE B 1 202 ? 4.953 -33.75 -8.133 1 92.62 202 PHE B O 1
ATOM 5295 N N . ILE B 1 203 ? 6.344 -32.469 -7.059 1 93.62 203 ILE B N 1
ATOM 5296 C CA . ILE B 1 203 ? 5.355 -32.062 -6.051 1 93.62 203 ILE B CA 1
ATOM 5297 C C . ILE B 1 203 ? 4.18 -31.375 -6.723 1 93.62 203 ILE B C 1
ATOM 5299 O O . ILE B 1 203 ? 3.021 -31.656 -6.418 1 93.62 203 ILE B O 1
ATOM 5303 N N . LEU B 1 204 ? 4.469 -30.484 -7.609 1 94.12 204 LEU B N 1
ATOM 5304 C CA . LEU B 1 204 ? 3.426 -29.703 -8.273 1 94.12 204 LEU B CA 1
ATOM 5305 C C . LEU B 1 204 ? 2.557 -30.609 -9.148 1 94.12 204 LEU B C 1
ATOM 5307 O O . LEU B 1 204 ? 1.327 -30.5 -9.117 1 94.12 204 LEU B O 1
ATOM 5311 N N . VAL B 1 205 ? 3.186 -31.5 -9.914 1 91.94 205 VAL B N 1
ATOM 5312 C CA . VAL B 1 205 ? 2.447 -32.375 -10.812 1 91.94 205 VAL B CA 1
ATOM 5313 C C . VAL B 1 205 ? 1.655 -33.406 -10 1 91.94 205 VAL B C 1
ATOM 5315 O O . VAL B 1 205 ? 0.498 -33.688 -10.312 1 91.94 205 VAL B O 1
ATOM 5318 N N . PHE B 1 206 ? 2.307 -33.938 -8.992 1 92.06 206 PHE B N 1
ATOM 5319 C CA . PHE B 1 206 ? 1.613 -34.906 -8.133 1 92.06 206 PHE B CA 1
ATOM 5320 C C . PHE B 1 206 ? 0.362 -34.281 -7.527 1 92.06 206 PHE B C 1
ATOM 5322 O O . PHE B 1 206 ? -0.721 -34.875 -7.582 1 92.06 206 PHE B O 1
ATOM 5329 N N . THR B 1 207 ? 0.541 -33.125 -6.953 1 92.44 207 THR B N 1
ATOM 5330 C CA . THR B 1 207 ? -0.578 -32.469 -6.297 1 92.44 207 THR B CA 1
ATOM 5331 C C . THR B 1 207 ? -1.669 -32.125 -7.309 1 92.44 207 THR B C 1
ATOM 5333 O O . THR B 1 207 ? -2.855 -32.312 -7.039 1 92.44 207 THR B O 1
ATOM 5336 N N . ALA B 1 208 ? -1.33 -31.609 -8.469 1 91.69 208 ALA B N 1
ATOM 5337 C CA . ALA B 1 208 ? -2.289 -31.219 -9.5 1 91.69 208 ALA B CA 1
ATOM 5338 C C . ALA B 1 208 ? -3.068 -32.406 -10.016 1 91.69 208 ALA B C 1
ATOM 5340 O O . ALA B 1 208 ? -4.297 -32.375 -10.125 1 91.69 208 ALA B O 1
ATOM 5341 N N . VAL B 1 209 ? -2.365 -33.531 -10.312 1 90.38 209 VAL B N 1
ATOM 5342 C CA . VAL B 1 209 ? -3.01 -34.719 -10.859 1 90.38 209 VAL B CA 1
ATOM 5343 C C . VAL B 1 209 ? -3.855 -35.375 -9.773 1 90.38 209 VAL B C 1
ATOM 5345 O O . VAL B 1 209 ? -4.953 -35.875 -10.055 1 90.38 209 VAL B O 1
ATOM 5348 N N . PHE B 1 210 ? -3.309 -35.406 -8.586 1 90.12 210 PHE B N 1
ATOM 5349 C CA . PHE B 1 210 ? -4.059 -36 -7.48 1 90.12 210 PHE B CA 1
ATOM 5350 C C . PHE B 1 210 ? -5.387 -35.25 -7.285 1 90.12 210 PHE B C 1
ATOM 5352 O O . PHE B 1 210 ? -6.438 -35.906 -7.191 1 90.12 210 PHE B O 1
ATOM 5359 N N . LEU B 1 211 ? -5.348 -34 -7.223 1 89.69 211 LEU B N 1
ATOM 5360 C CA . LEU B 1 211 ? -6.555 -33.188 -7.035 1 89.69 211 LEU B CA 1
ATOM 5361 C C . LEU B 1 211 ? -7.488 -33.344 -8.234 1 89.69 211 LEU B C 1
ATOM 5363 O O . LEU B 1 211 ? -8.711 -33.344 -8.078 1 89.69 211 LEU B O 1
ATOM 5367 N N . TYR B 1 212 ? -6.895 -33.406 -9.422 1 89.88 212 TYR B N 1
ATOM 5368 C CA . TYR B 1 212 ? -7.684 -33.562 -10.633 1 89.88 212 TYR B CA 1
ATOM 5369 C C . TYR B 1 212 ? -8.438 -34.906 -10.617 1 89.88 212 TYR B C 1
ATOM 5371 O O . TYR B 1 212 ? -9.633 -34.938 -10.914 1 89.88 212 TYR B O 1
ATOM 5379 N N . LEU B 1 213 ? -7.801 -35.938 -10.211 1 88.31 213 LEU B N 1
ATOM 5380 C CA . LEU B 1 213 ? -8.422 -37.281 -10.172 1 88.31 213 LEU B CA 1
ATOM 5381 C C . LEU B 1 213 ? -9.492 -37.344 -9.086 1 88.31 213 LEU B C 1
ATOM 5383 O O . LEU B 1 213 ? -10.555 -37.938 -9.289 1 88.31 213 LEU B O 1
ATOM 5387 N N . LEU B 1 214 ? -9.188 -36.719 -8.031 1 86 214 LEU B N 1
ATOM 5388 C CA . LEU B 1 214 ? -10.156 -36.719 -6.938 1 86 214 LEU B CA 1
ATOM 5389 C C . LEU B 1 214 ? -11.375 -35.875 -7.301 1 86 214 LEU B C 1
ATOM 5391 O O . LEU B 1 214 ? -12.461 -36.094 -6.762 1 86 214 LEU B O 1
ATOM 5395 N N . SER B 1 215 ? -11.203 -34.938 -8.125 1 86.38 215 SER B N 1
ATOM 5396 C CA . SER B 1 215 ? -12.266 -34 -8.477 1 86.38 215 SER B CA 1
ATOM 5397 C C . SER B 1 215 ? -13.383 -34.688 -9.242 1 86.38 215 SER B C 1
ATOM 5399 O O . SER B 1 215 ? -14.5 -34.156 -9.336 1 86.38 215 SER B O 1
ATOM 5401 N N . PHE B 1 216 ? -13.125 -35.844 -9.758 1 81.31 216 PHE B N 1
ATOM 5402 C CA . PHE B 1 216 ? -14.164 -36.594 -10.477 1 81.31 216 PHE B CA 1
ATOM 5403 C C . PHE B 1 216 ? -15.188 -37.156 -9.508 1 81.31 216 PHE B C 1
ATOM 5405 O O . PHE B 1 216 ? -16.359 -37.344 -9.867 1 81.31 216 PHE B O 1
ATOM 5412 N N . ASP B 1 217 ? -14.695 -37.312 -8.297 1 77.62 217 ASP B N 1
ATOM 5413 C CA . ASP B 1 217 ? -15.586 -37.969 -7.352 1 77.62 217 ASP B CA 1
ATOM 5414 C C . ASP B 1 217 ? -15.945 -37.031 -6.191 1 77.62 217 ASP B C 1
ATOM 5416 O O . ASP B 1 217 ? -16.922 -37.281 -5.484 1 77.62 217 ASP B O 1
ATOM 5420 N N . TYR B 1 218 ? -15.07 -36.031 -5.953 1 76.19 218 TYR B N 1
ATOM 5421 C CA . TYR B 1 218 ? -15.289 -35.125 -4.84 1 76.19 218 TYR B CA 1
ATOM 5422 C C . TYR B 1 218 ? -15.141 -33.688 -5.293 1 76.19 218 TYR B C 1
ATOM 5424 O O . TYR B 1 218 ? -14.508 -33.406 -6.316 1 76.19 218 TYR B O 1
ATOM 5432 N N . HIS B 1 219 ? -15.945 -32.938 -4.562 1 76.62 219 HIS B N 1
ATOM 5433 C CA . HIS B 1 219 ? -15.562 -31.547 -4.59 1 76.62 219 HIS B CA 1
ATOM 5434 C C . HIS B 1 219 ? -14.406 -31.266 -3.627 1 76.62 219 HIS B C 1
ATOM 5436 O O . HIS B 1 219 ? -14.633 -30.984 -2.447 1 76.62 219 HIS B O 1
ATOM 5442 N N . VAL B 1 220 ? -13.258 -31.297 -4.109 1 81.62 220 VAL B N 1
ATOM 5443 C CA . VAL B 1 220 ? -12.039 -31.359 -3.318 1 81.62 220 VAL B CA 1
ATOM 5444 C C . VAL B 1 220 ? -11.953 -30.156 -2.398 1 81.62 220 VAL B C 1
ATOM 5446 O O . VAL B 1 220 ? -11.555 -30.266 -1.237 1 81.62 220 VAL B O 1
ATOM 5449 N N . LEU B 1 221 ? -12.312 -28.953 -2.93 1 85.5 221 LEU B N 1
ATOM 5450 C CA . LEU B 1 221 ? -12.219 -27.75 -2.105 1 85.5 221 LEU B CA 1
ATOM 5451 C C . LEU B 1 221 ? -13.602 -27.219 -1.76 1 85.5 221 LEU B C 1
ATOM 5453 O O . LEU B 1 221 ? -13.75 -26.062 -1.352 1 85.5 221 LEU B O 1
ATOM 5457 N N . GLY B 1 222 ? -14.578 -28.031 -2.055 1 81.5 222 GLY B N 1
ATOM 5458 C CA . GLY B 1 222 ? -15.938 -27.656 -1.702 1 81.5 222 GLY B CA 1
ATOM 5459 C C . GLY B 1 222 ? -16.641 -26.875 -2.793 1 81.5 222 GLY B C 1
ATOM 5460 O O . GLY B 1 222 ? -16.172 -26.812 -3.93 1 81.5 222 GLY B O 1
ATOM 5461 N N . THR B 1 223 ? -17.875 -26.453 -2.42 1 77.38 223 THR B N 1
ATOM 5462 C CA . THR B 1 223 ? -18.672 -25.719 -3.383 1 77.38 223 THR B CA 1
ATOM 5463 C C . THR B 1 223 ? -19.156 -24.391 -2.789 1 77.38 223 THR B C 1
ATOM 5465 O O . THR B 1 223 ? -19.078 -24.188 -1.577 1 77.38 223 THR B O 1
ATOM 5468 N N . SER B 1 224 ? -19.469 -23.547 -3.664 1 77 224 SER B N 1
ATOM 5469 C CA . SER B 1 224 ? -19.953 -22.234 -3.256 1 77 224 SER B CA 1
ATOM 5470 C C . SER B 1 224 ? -21.469 -22.25 -3.037 1 77 224 SER B C 1
ATOM 5472 O O . SER B 1 224 ? -22.078 -23.328 -3.02 1 77 224 SER B O 1
ATOM 5474 N N . LYS B 1 225 ? -21.984 -21.062 -2.793 1 69.19 225 LYS B N 1
ATOM 5475 C CA . LYS B 1 225 ? -23.406 -20.891 -2.514 1 69.19 225 LYS B CA 1
ATOM 5476 C C . LYS B 1 225 ? -24.25 -21.422 -3.666 1 69.19 225 LYS B C 1
ATOM 5478 O O . LYS B 1 225 ? -25.297 -22.047 -3.443 1 69.19 225 LYS B O 1
ATOM 5483 N N . VAL B 1 226 ? -23.797 -21.156 -4.875 1 68.19 226 VAL B N 1
ATOM 5484 C CA . VAL B 1 226 ? -24.594 -21.531 -6.039 1 68.19 226 VAL B CA 1
ATOM 5485 C C . VAL B 1 226 ? -24.172 -22.922 -6.535 1 68.19 226 VAL B C 1
ATOM 5487 O O . VAL B 1 226 ? -24.641 -23.391 -7.566 1 68.19 226 VAL B O 1
ATOM 5490 N N . GLY B 1 227 ? -23.25 -23.531 -5.758 1 71.31 227 GLY B N 1
ATOM 5491 C CA . GLY B 1 227 ? -22.859 -24.891 -6.078 1 71.31 227 GLY B CA 1
ATOM 5492 C C . GLY B 1 227 ? -21.656 -24.969 -7.004 1 71.31 227 GLY B C 1
ATOM 5493 O O . GLY B 1 227 ? -21.344 -26.047 -7.535 1 71.31 227 GLY B O 1
ATOM 5494 N N . ASP B 1 228 ? -21.047 -23.844 -7.227 1 77.94 228 ASP B N 1
ATOM 5495 C CA . ASP B 1 228 ? -19.859 -23.844 -8.078 1 77.94 228 ASP B CA 1
ATOM 5496 C C . ASP B 1 228 ? -18.656 -24.469 -7.363 1 77.94 228 ASP B C 1
ATOM 5498 O O . ASP B 1 228 ? -18.484 -24.266 -6.164 1 77.94 228 ASP B O 1
ATOM 5502 N N . ASP B 1 229 ? -17.938 -25.25 -8.086 1 85.31 229 ASP B N 1
ATOM 5503 C CA . ASP B 1 229 ? -16.766 -25.906 -7.527 1 85.31 229 ASP B CA 1
ATOM 5504 C C . ASP B 1 229 ? -15.672 -24.875 -7.207 1 85.31 229 ASP B C 1
ATOM 5506 O O . ASP B 1 229 ? -15.25 -24.125 -8.078 1 85.31 229 ASP B O 1
ATOM 5510 N N . VAL B 1 230 ? -15.203 -24.938 -6 1 89 230 VAL B N 1
ATOM 5511 C CA . VAL B 1 230 ? -14.242 -23.938 -5.512 1 89 230 VAL B CA 1
ATOM 5512 C C . VAL B 1 230 ? -12.867 -24.219 -6.105 1 89 230 VAL B C 1
ATOM 5514 O O . VAL B 1 230 ? -12.094 -23.297 -6.363 1 89 230 VAL B O 1
ATOM 5517 N N . PHE B 1 231 ? -12.609 -25.5 -6.34 1 90 231 PHE B N 1
ATOM 5518 C CA . PHE B 1 231 ? -11.336 -25.875 -6.953 1 90 231 PHE B CA 1
ATOM 5519 C C . PHE B 1 231 ? -11.234 -25.297 -8.367 1 90 231 PHE B C 1
ATOM 5521 O O . PHE B 1 231 ? -10.234 -24.672 -8.711 1 90 231 PHE B O 1
ATOM 5528 N N . TYR B 1 232 ? -12.227 -25.453 -9.117 1 90 232 TYR B N 1
ATOM 5529 C CA . TYR B 1 232 ? -12.297 -24.938 -10.477 1 90 232 TYR B CA 1
ATOM 5530 C C . TYR B 1 232 ? -12.234 -23.406 -10.492 1 90 232 TYR B C 1
ATOM 5532 O O . TYR B 1 232 ? -11.492 -22.828 -11.289 1 90 232 TYR B O 1
ATOM 5540 N N . GLN B 1 233 ? -12.914 -22.828 -9.586 1 90.69 233 GLN B N 1
ATOM 5541 C CA . GLN B 1 233 ? -12.922 -21.359 -9.508 1 90.69 233 GLN B CA 1
ATOM 5542 C C . GLN B 1 233 ? -11.539 -20.828 -9.148 1 90.69 233 GLN B C 1
ATOM 5544 O O . GLN B 1 233 ? -11.133 -19.781 -9.656 1 90.69 233 GLN B O 1
ATOM 5549 N N . SER B 1 234 ? -10.891 -21.438 -8.289 1 94 234 SER B N 1
ATOM 5550 C CA . SER B 1 234 ? -9.555 -21.016 -7.875 1 94 234 SER B CA 1
ATOM 5551 C C . SER B 1 234 ? -8.57 -21.078 -9.039 1 94 234 SER B C 1
ATOM 5553 O O . SER B 1 234 ? -7.738 -20.188 -9.211 1 94 234 SER B O 1
ATOM 5555 N N . LEU B 1 235 ? -8.703 -22.109 -9.836 1 94.62 235 LEU B N 1
ATOM 5556 C CA . LEU B 1 235 ? -7.828 -22.281 -10.984 1 94.62 235 LEU B CA 1
ATOM 5557 C C . LEU B 1 235 ? -8.141 -21.25 -12.062 1 94.62 235 LEU B C 1
ATOM 5559 O O . LEU B 1 235 ? -7.234 -20.703 -12.703 1 94.62 235 LEU B O 1
ATOM 5563 N N . LYS B 1 236 ? -9.391 -21.031 -12.25 1 94.25 236 LYS B N 1
ATOM 5564 C CA . LYS B 1 236 ? -9.82 -20.031 -13.234 1 94.25 236 LYS B CA 1
ATOM 5565 C C . LYS B 1 236 ? -9.328 -18.641 -12.852 1 94.25 236 LYS B C 1
ATOM 5567 O O . LYS B 1 236 ? -9.078 -17.797 -13.727 1 94.25 236 LYS B O 1
ATOM 5572 N N . SER B 1 237 ? -9.164 -18.391 -11.57 1 96.31 237 SER B N 1
ATOM 5573 C CA . SER B 1 237 ? -8.75 -17.094 -11.047 1 96.31 237 SER B CA 1
ATOM 5574 C C . SER B 1 237 ? -7.266 -16.844 -11.297 1 96.31 237 SER B C 1
ATOM 5576 O O . SER B 1 237 ? -6.789 -15.719 -11.18 1 96.31 237 SER B O 1
ATOM 5578 N N . VAL B 1 238 ? -6.539 -17.859 -11.656 1 97.19 238 VAL B N 1
ATOM 5579 C CA . VAL B 1 238 ? -5.113 -17.734 -11.945 1 97.19 238 VAL B CA 1
ATOM 5580 C C . VAL B 1 238 ? -4.898 -16.766 -13.102 1 97.19 238 VAL B C 1
ATOM 5582 O O . VAL B 1 238 ? -4.012 -15.914 -13.055 1 97.19 238 VAL B O 1
ATOM 5585 N N . ARG B 1 239 ? -5.703 -16.875 -14.102 1 96.19 239 ARG B N 1
ATOM 5586 C CA . ARG B 1 239 ? -5.582 -16.031 -15.281 1 96.19 239 ARG B CA 1
ATOM 5587 C C . ARG B 1 239 ? -5.68 -14.555 -14.898 1 96.19 239 ARG B C 1
ATOM 5589 O O . ARG B 1 239 ? -4.852 -13.742 -15.312 1 96.19 239 ARG B O 1
ATOM 5596 N N . THR B 1 240 ? -6.695 -14.25 -14.117 1 95.56 240 THR B N 1
ATOM 5597 C CA . THR B 1 240 ? -6.922 -12.867 -13.703 1 95.56 240 THR B CA 1
ATOM 5598 C C . THR B 1 240 ? -5.738 -12.344 -12.891 1 95.56 240 THR B C 1
ATOM 5600 O O . THR B 1 240 ? -5.293 -11.211 -13.094 1 95.56 240 THR B O 1
ATOM 5603 N N . GLY B 1 241 ? -5.258 -13.125 -12 1 95.69 241 GLY B N 1
ATOM 5604 C CA . GLY B 1 241 ? -4.105 -12.734 -11.203 1 95.69 241 GLY B CA 1
ATOM 5605 C C . GLY B 1 241 ? -2.877 -12.438 -12.031 1 95.69 241 GLY B C 1
ATOM 5606 O O . GLY B 1 241 ? -2.223 -11.406 -11.844 1 95.69 241 GLY B O 1
ATOM 5607 N N . ILE B 1 242 ? -2.605 -13.281 -12.953 1 96.06 242 ILE B N 1
ATOM 5608 C CA . ILE B 1 242 ? -1.429 -13.133 -13.805 1 96.06 242 ILE B CA 1
ATOM 5609 C C . ILE B 1 242 ? -1.594 -11.914 -14.711 1 96.06 242 ILE B C 1
ATOM 5611 O O . ILE B 1 242 ? -0.65 -11.141 -14.898 1 96.06 242 ILE B O 1
ATOM 5615 N N . LEU B 1 243 ? -2.754 -11.766 -15.242 1 95.31 243 LEU B N 1
ATOM 5616 C CA . LEU B 1 243 ? -3.027 -10.633 -16.125 1 95.31 243 LEU B CA 1
ATOM 5617 C C . LEU B 1 243 ? -2.807 -9.312 -15.391 1 95.31 243 LEU B C 1
ATOM 5619 O O . LEU B 1 243 ? -2.107 -8.43 -15.891 1 95.31 243 LEU B O 1
ATOM 5623 N N . ILE B 1 244 ? -3.369 -9.242 -14.258 1 95.31 244 ILE B N 1
ATOM 5624 C CA . ILE B 1 244 ? -3.277 -8 -13.5 1 95.31 244 ILE B CA 1
ATOM 5625 C C . ILE B 1 244 ? -1.837 -7.777 -13.047 1 95.31 244 ILE B C 1
ATOM 5627 O O . ILE B 1 244 ? -1.299 -6.676 -13.188 1 95.31 244 ILE B O 1
ATOM 5631 N N . GLY B 1 245 ? -1.239 -8.734 -12.547 1 95 245 GLY B N 1
ATOM 5632 C CA . GLY B 1 245 ? 0.134 -8.594 -12.086 1 95 245 GLY B CA 1
ATOM 5633 C C . GLY B 1 245 ? 1.105 -8.266 -13.203 1 95 245 GLY B C 1
ATOM 5634 O O . GLY B 1 245 ? 1.856 -7.289 -13.117 1 95 245 GLY B O 1
ATOM 5635 N N . ALA B 1 246 ? 1.089 -8.969 -14.266 1 94.44 246 ALA B N 1
ATOM 5636 C CA . ALA B 1 246 ? 2.088 -8.867 -15.328 1 94.44 246 ALA B CA 1
ATOM 5637 C C . ALA B 1 246 ? 1.784 -7.699 -16.25 1 94.44 246 ALA B C 1
ATOM 5639 O O . ALA B 1 246 ? 2.658 -6.871 -16.531 1 94.44 246 ALA B O 1
ATOM 5640 N N . LEU B 1 247 ? 0.592 -7.562 -16.703 1 93.88 247 LEU B N 1
ATOM 5641 C CA . LEU B 1 247 ? 0.263 -6.535 -17.672 1 93.88 247 LEU B CA 1
ATOM 5642 C C . LEU B 1 247 ? 0.292 -5.148 -17.047 1 93.88 247 LEU B C 1
ATOM 5644 O O . LEU B 1 247 ? 0.674 -4.172 -17.703 1 93.88 247 LEU B O 1
ATOM 5648 N N . THR B 1 248 ? -0.174 -5.023 -15.812 1 95.19 248 THR B N 1
ATOM 5649 C CA . THR B 1 248 ? -0.148 -3.727 -15.141 1 95.19 248 THR B CA 1
ATOM 5650 C C . THR B 1 248 ? 1.284 -3.223 -15 1 95.19 248 THR B C 1
ATOM 5652 O O . THR B 1 248 ? 1.543 -2.025 -15.133 1 95.19 248 THR B O 1
ATOM 5655 N N . THR B 1 249 ? 2.164 -4.125 -14.68 1 93.31 249 THR B N 1
ATOM 5656 C CA . THR B 1 249 ? 3.564 -3.748 -14.531 1 93.31 249 THR B CA 1
ATOM 5657 C C . THR B 1 249 ? 4.125 -3.219 -15.852 1 93.31 249 THR B C 1
ATOM 5659 O O . THR B 1 249 ? 4.922 -2.279 -15.859 1 93.31 249 THR B O 1
ATOM 5662 N N . VAL B 1 250 ? 3.727 -3.789 -16.922 1 91.94 250 VAL B N 1
ATOM 5663 C CA . VAL B 1 250 ? 4.195 -3.369 -18.25 1 91.94 250 VAL B CA 1
ATOM 5664 C C . VAL B 1 250 ? 3.615 -1.999 -18.578 1 91.94 250 VAL B C 1
ATOM 5666 O O . VAL B 1 250 ? 4.305 -1.15 -19.156 1 91.94 250 VAL B O 1
ATOM 5669 N N . VAL B 1 251 ? 2.416 -1.792 -18.219 1 92.88 251 VAL B N 1
ATOM 5670 C CA . VAL B 1 251 ? 1.725 -0.547 -18.531 1 92.88 251 VAL B CA 1
ATOM 5671 C C . VAL B 1 251 ? 2.363 0.608 -17.766 1 92.88 251 VAL B C 1
ATOM 5673 O O . VAL B 1 251 ? 2.396 1.741 -18.25 1 92.88 251 VAL B O 1
ATOM 5676 N N . MET B 1 252 ? 2.854 0.381 -16.609 1 94.94 252 MET B N 1
ATOM 5677 C CA . MET B 1 252 ? 3.408 1.442 -15.773 1 94.94 252 MET B CA 1
ATOM 5678 C C . MET B 1 252 ? 4.785 1.866 -16.281 1 94.94 252 MET B C 1
ATOM 5680 O O . MET B 1 252 ? 5.254 2.961 -15.961 1 94.94 252 MET B O 1
ATOM 5684 N N . LEU B 1 253 ? 5.461 1.062 -17.141 1 94.38 253 LEU B N 1
ATOM 5685 C CA . LEU B 1 253 ? 6.863 1.228 -17.5 1 94.38 253 LEU B CA 1
ATOM 5686 C C . LEU B 1 253 ? 7.066 2.504 -18.312 1 94.38 253 LEU B C 1
ATOM 5688 O O . LEU B 1 253 ? 7.957 3.303 -18.016 1 94.38 253 LEU B O 1
ATOM 5692 N N . PRO B 1 254 ? 6.242 2.719 -19.312 1 95.12 254 PRO B N 1
ATOM 5693 C CA . PRO B 1 254 ? 6.5 3.896 -20.141 1 95.12 254 PRO B CA 1
ATOM 5694 C C . PRO B 1 254 ? 6.484 5.199 -19.344 1 95.12 254 PRO B C 1
ATOM 5696 O O . PRO B 1 254 ? 7.363 6.047 -19.531 1 95.12 254 PRO B O 1
ATOM 5699 N N . LEU B 1 255 ? 5.57 5.367 -18.484 1 96.25 255 LEU B N 1
ATOM 5700 C CA . LEU B 1 255 ? 5.492 6.59 -17.688 1 96.25 255 LEU B CA 1
ATOM 5701 C C . LEU B 1 255 ? 6.676 6.691 -16.734 1 96.25 255 LEU B C 1
ATOM 5703 O O . LEU B 1 255 ? 7.273 7.762 -16.594 1 96.25 255 LEU B O 1
ATOM 5707 N N . ALA B 1 256 ? 6.965 5.625 -16.094 1 97.06 256 ALA B N 1
ATOM 5708 C CA . ALA B 1 256 ? 8.086 5.613 -15.156 1 97.06 256 ALA B CA 1
ATOM 5709 C C . ALA B 1 256 ? 9.398 5.906 -15.867 1 97.06 256 ALA B C 1
ATOM 5711 O O . ALA B 1 256 ? 10.211 6.703 -15.391 1 97.06 256 ALA B O 1
ATOM 5712 N N . LEU B 1 257 ? 9.617 5.285 -17.031 1 96.5 257 LEU B N 1
ATOM 5713 C CA . LEU B 1 257 ? 10.859 5.438 -17.781 1 96.5 257 LEU B CA 1
ATOM 5714 C C . LEU B 1 257 ? 10.984 6.855 -18.344 1 96.5 257 LEU B C 1
ATOM 5716 O O . LEU B 1 257 ? 12.023 7.5 -18.156 1 96.5 257 LEU B O 1
ATOM 5720 N N . VAL B 1 258 ? 9.977 7.316 -18.953 1 96.62 258 VAL B N 1
ATOM 5721 C CA . VAL B 1 258 ? 10.023 8.617 -19.609 1 96.62 258 VAL B CA 1
ATOM 5722 C C . VAL B 1 258 ? 10.148 9.719 -18.562 1 96.62 258 VAL B C 1
ATOM 5724 O O . VAL B 1 258 ? 11.023 10.578 -18.656 1 96.62 258 VAL B O 1
ATOM 5727 N N . LEU B 1 259 ? 9.359 9.703 -17.562 1 97.38 259 LEU B N 1
ATOM 5728 C CA . LEU B 1 259 ? 9.367 10.773 -16.578 1 97.38 259 LEU B CA 1
ATOM 5729 C C . LEU B 1 259 ? 10.578 10.648 -15.656 1 97.38 259 LEU B C 1
ATOM 5731 O O . LEU B 1 259 ? 11.195 11.656 -15.297 1 97.38 259 LEU B O 1
ATOM 5735 N N . GLY B 1 260 ? 10.93 9.438 -15.258 1 97.5 260 GLY B N 1
ATOM 5736 C CA . GLY B 1 260 ? 12.078 9.25 -14.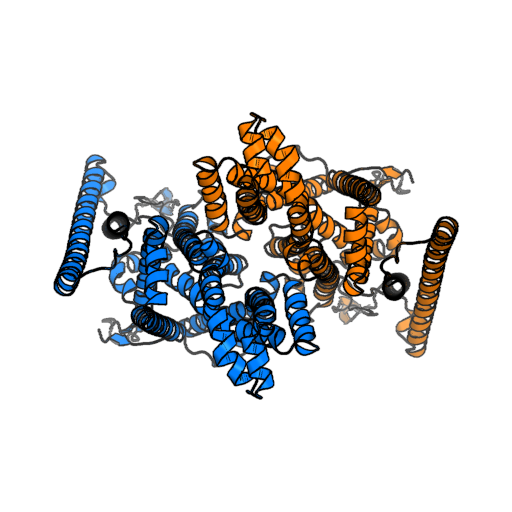391 1 97.5 260 GLY B CA 1
ATOM 5737 C C . GLY B 1 260 ? 13.391 9.656 -15.031 1 97.5 260 GLY B C 1
ATOM 5738 O O . GLY B 1 260 ? 14.164 10.414 -14.445 1 97.5 260 GLY B O 1
ATOM 5739 N N . ILE B 1 261 ? 13.625 9.188 -16.234 1 97.06 261 ILE B N 1
ATOM 5740 C CA . ILE B 1 261 ? 14.859 9.492 -16.953 1 97.06 261 ILE B CA 1
ATOM 5741 C C . ILE B 1 261 ? 14.898 10.984 -17.297 1 97.06 261 ILE B C 1
ATOM 5743 O O . ILE B 1 261 ? 15.945 11.625 -17.188 1 97.06 261 ILE B O 1
ATOM 5747 N N . SER B 1 262 ? 13.766 11.547 -17.703 1 96.75 262 SER B N 1
ATOM 5748 C CA . SER B 1 262 ? 13.719 12.961 -18.031 1 96.75 262 SER B CA 1
ATOM 5749 C C . SER B 1 262 ? 14.039 13.836 -16.828 1 96.75 262 SER B C 1
ATOM 5751 O O . SER B 1 262 ? 14.75 14.836 -16.938 1 96.75 262 SER B O 1
ATOM 5753 N N . ALA B 1 263 ? 13.57 13.492 -15.727 1 96.38 263 ALA B N 1
ATOM 5754 C CA . ALA B 1 263 ? 13.82 14.266 -14.508 1 96.38 263 ALA B CA 1
ATOM 5755 C C . ALA B 1 263 ? 15.297 14.219 -14.125 1 96.38 263 ALA B C 1
ATOM 5757 O O . ALA B 1 263 ? 15.883 15.242 -13.766 1 96.38 263 ALA B O 1
ATOM 5758 N N . GLY B 1 264 ? 15.898 13.047 -14.219 1 94.88 264 GLY B N 1
ATOM 5759 C CA . GLY B 1 264 ? 17.297 12.898 -13.852 1 94.88 264 GLY B CA 1
ATOM 5760 C C . GLY B 1 264 ? 18.25 13.516 -14.867 1 94.88 264 GLY B C 1
ATOM 5761 O O . GLY B 1 264 ? 19.312 14.016 -14.5 1 94.88 264 GLY B O 1
ATOM 5762 N N . TYR B 1 265 ? 17.891 13.461 -16.109 1 94.81 265 TYR B N 1
ATOM 5763 C CA . TYR B 1 265 ? 18.797 13.898 -17.172 1 94.81 265 TYR B CA 1
ATOM 5764 C C . TYR B 1 265 ? 18.719 15.406 -17.359 1 94.81 265 TYR B C 1
ATOM 5766 O O . TYR B 1 265 ? 19.75 16.078 -17.453 1 94.81 265 TYR B O 1
ATOM 5774 N N . PHE B 1 266 ? 17.562 15.984 -17.5 1 93.81 266 PHE B N 1
ATOM 5775 C CA . PHE B 1 266 ? 17.391 17.391 -17.859 1 93.81 266 PHE B CA 1
ATOM 5776 C C . PHE B 1 266 ? 17.531 18.281 -16.641 1 93.81 266 PHE B C 1
ATOM 5778 O O . PHE B 1 266 ? 17.922 19.438 -16.75 1 93.81 266 PHE B O 1
ATOM 5785 N N . LYS B 1 267 ? 17.109 17.797 -15.469 1 91.69 267 LYS B N 1
ATOM 5786 C CA . LYS B 1 267 ? 17.172 18.562 -14.227 1 91.69 267 LYS B CA 1
ATOM 5787 C C . LYS B 1 267 ? 16.344 19.844 -14.32 1 91.69 267 LYS B C 1
ATOM 5789 O O . LYS B 1 267 ? 15.383 19.906 -15.086 1 91.69 267 LYS B O 1
ATOM 5794 N N . GLY B 1 268 ? 16.438 20.766 -13.406 1 92.38 268 GLY B N 1
ATOM 5795 C CA . GLY B 1 268 ? 15.773 22.062 -13.445 1 92.38 268 GLY B CA 1
ATOM 5796 C C . GLY B 1 268 ? 14.266 21.969 -13.266 1 92.38 268 GLY B C 1
ATOM 5797 O O . GLY B 1 268 ? 13.789 21.266 -12.359 1 92.38 268 GLY B O 1
ATOM 5798 N N . TRP B 1 269 ? 13.586 22.672 -14.211 1 93.75 269 TRP B N 1
ATOM 5799 C CA . TRP B 1 269 ? 12.141 22.781 -14.039 1 93.75 269 TRP B CA 1
ATOM 5800 C C . TRP B 1 269 ? 11.445 21.469 -14.367 1 93.75 269 TRP B C 1
ATOM 5802 O O . TRP B 1 269 ? 10.391 21.156 -13.805 1 93.75 269 TRP B O 1
ATOM 5812 N N . ILE B 1 270 ? 12.047 20.656 -15.258 1 95.31 270 ILE B N 1
ATOM 5813 C CA . ILE B 1 270 ? 11.484 19.359 -15.586 1 95.31 270 ILE B CA 1
ATOM 5814 C C . ILE B 1 270 ? 11.539 18.453 -14.359 1 95.31 270 ILE B C 1
ATOM 5816 O O . ILE B 1 270 ? 10.555 17.766 -14.039 1 95.31 270 ILE B O 1
ATOM 5820 N N . ASP B 1 271 ? 12.586 18.484 -13.719 1 94.94 271 ASP B N 1
ATOM 5821 C CA . ASP B 1 271 ? 12.75 17.719 -12.492 1 94.94 271 ASP B CA 1
ATOM 5822 C C . ASP B 1 271 ? 11.758 18.172 -11.422 1 94.94 271 ASP B C 1
ATOM 5824 O O . ASP B 1 271 ? 11.102 17.344 -10.781 1 94.94 271 ASP B O 1
ATOM 5828 N N . ASP B 1 272 ? 11.617 19.484 -11.359 1 92.25 272 ASP B N 1
ATOM 5829 C CA . ASP B 1 272 ? 10.734 20.047 -10.344 1 92.25 272 ASP B CA 1
ATOM 5830 C C . ASP B 1 272 ? 9.289 19.641 -10.586 1 92.25 272 ASP B C 1
ATOM 5832 O O . ASP B 1 272 ? 8.578 19.266 -9.648 1 92.25 272 ASP B O 1
ATOM 5836 N N . ILE B 1 273 ? 8.898 19.688 -11.766 1 95.56 273 ILE B N 1
ATOM 5837 C CA . ILE B 1 273 ? 7.512 19.375 -12.109 1 95.56 273 ILE B CA 1
ATOM 5838 C C . ILE B 1 273 ? 7.242 17.891 -11.859 1 95.56 273 ILE B C 1
ATOM 5840 O O . ILE B 1 273 ? 6.203 17.531 -11.305 1 95.56 273 ILE B O 1
ATOM 5844 N N . ILE B 1 274 ? 8.164 17.062 -12.281 1 96.38 274 ILE B N 1
ATOM 5845 C CA . ILE B 1 274 ? 7.973 15.633 -12.148 1 96.38 274 ILE B CA 1
ATOM 5846 C C . ILE B 1 274 ? 7.98 15.25 -10.664 1 96.38 274 ILE B C 1
ATOM 5848 O O . ILE B 1 274 ? 7.164 14.438 -10.227 1 96.38 274 ILE B O 1
ATOM 5852 N N . GLN B 1 275 ? 8.797 15.844 -9.922 1 92.31 275 GLN B N 1
ATOM 5853 C CA . GLN B 1 275 ? 8.828 15.594 -8.484 1 92.31 275 GLN B CA 1
ATOM 5854 C C . GLN B 1 275 ? 7.527 16.031 -7.82 1 92.31 275 GLN B C 1
ATOM 5856 O O . GLN B 1 275 ? 7 15.336 -6.953 1 92.31 275 GLN B O 1
ATOM 5861 N N . TYR B 1 276 ? 7.117 17.172 -8.266 1 90.31 276 TYR B N 1
ATOM 5862 C CA . TYR B 1 276 ? 5.852 17.672 -7.73 1 90.31 276 TYR B CA 1
ATOM 5863 C C . TYR B 1 276 ? 4.711 16.719 -8.055 1 90.31 276 TYR B C 1
ATOM 5865 O O . TYR B 1 276 ? 3.855 16.453 -7.211 1 90.31 276 TYR B O 1
ATOM 5873 N N . LEU B 1 277 ? 4.707 16.219 -9.188 1 93.75 277 LEU B N 1
ATOM 5874 C CA . LEU B 1 277 ? 3.643 15.336 -9.648 1 93.75 277 LEU B CA 1
ATOM 5875 C C . LEU B 1 277 ? 3.619 14.047 -8.844 1 93.75 277 LEU B C 1
ATOM 5877 O O . LEU B 1 277 ? 2.568 13.641 -8.344 1 93.75 277 LEU B O 1
ATOM 5881 N N . TYR B 1 278 ? 4.781 13.359 -8.727 1 92.94 278 TYR B N 1
ATOM 5882 C CA . TYR B 1 278 ? 4.727 12.078 -8.031 1 92.94 278 TYR B CA 1
ATOM 5883 C C . TYR B 1 278 ? 4.574 12.281 -6.527 1 92.94 278 TYR B C 1
ATOM 5885 O O . TYR B 1 278 ? 4 11.438 -5.836 1 92.94 278 TYR B O 1
ATOM 5893 N N . THR B 1 279 ? 4.996 13.422 -5.996 1 89.62 279 THR B N 1
ATOM 5894 C CA . THR B 1 279 ? 4.785 13.695 -4.578 1 89.62 279 THR B CA 1
ATOM 5895 C C . THR B 1 279 ? 3.311 13.953 -4.289 1 89.62 279 THR B C 1
ATOM 5897 O O . THR B 1 279 ? 2.771 13.469 -3.293 1 89.62 279 THR B O 1
ATOM 5900 N N . THR B 1 280 ? 2.713 14.703 -5.168 1 89.38 280 THR B N 1
ATOM 5901 C CA . THR B 1 280 ? 1.287 14.992 -5.039 1 89.38 280 THR B CA 1
ATOM 5902 C C . THR B 1 280 ? 0.468 13.703 -5.156 1 89.38 280 THR B C 1
ATOM 5904 O O . THR B 1 280 ? -0.436 13.469 -4.355 1 89.38 280 THR B O 1
ATOM 5907 N N . LEU B 1 281 ? 0.816 12.906 -6.078 1 91.88 281 LEU B N 1
ATOM 5908 C CA . LEU B 1 281 ? 0.092 11.656 -6.289 1 91.88 281 LEU B CA 1
ATOM 5909 C C . LEU B 1 281 ? 0.249 10.727 -5.09 1 91.88 281 LEU B C 1
ATOM 5911 O O . LEU B 1 281 ? -0.709 10.07 -4.68 1 91.88 281 LEU B O 1
ATOM 5915 N N . ASN B 1 282 ? 1.396 10.711 -4.527 1 91.25 282 ASN B N 1
ATOM 5916 C CA . ASN B 1 282 ? 1.684 9.836 -3.398 1 91.25 282 ASN B CA 1
ATOM 5917 C C . ASN B 1 282 ? 1.032 10.336 -2.113 1 91.25 282 ASN B C 1
ATOM 5919 O O . ASN B 1 282 ? 1.001 9.625 -1.108 1 91.25 282 ASN B O 1
ATOM 5923 N N . SER B 1 283 ? 0.514 11.508 -2.223 1 90.62 283 SER B N 1
ATOM 5924 C CA . SER B 1 283 ? -0.153 12.07 -1.054 1 90.62 283 SER B CA 1
ATOM 5925 C C . SER B 1 283 ? -1.637 11.719 -1.04 1 90.62 283 SER B C 1
ATOM 5927 O O . SER B 1 283 ? -2.361 12.094 -0.115 1 90.62 283 SER B O 1
ATOM 5929 N N . ILE B 1 284 ? -2.076 11.023 -2.012 1 90.19 284 ILE B N 1
ATOM 5930 C CA . ILE B 1 284 ? -3.447 10.539 -2.113 1 90.19 284 ILE B CA 1
ATOM 5931 C C . ILE B 1 284 ? -3.48 9.039 -1.837 1 90.19 284 ILE B C 1
ATOM 5933 O O . ILE B 1 284 ? -2.648 8.289 -2.35 1 90.19 284 ILE B O 1
ATOM 5937 N N . PRO B 1 285 ? -4.395 8.625 -0.988 1 87.75 285 PRO B N 1
ATOM 5938 C CA . PRO B 1 285 ? -4.52 7.18 -0.824 1 87.75 285 PRO B CA 1
ATOM 5939 C C . PRO B 1 285 ? -4.746 6.453 -2.148 1 87.75 285 PRO B C 1
ATOM 5941 O O . PRO B 1 285 ? -5.723 6.727 -2.848 1 87.75 285 PRO B O 1
ATOM 5944 N N . GLY B 1 286 ? -3.865 5.59 -2.486 1 88.88 286 GLY B N 1
ATOM 5945 C CA . GLY B 1 286 ? -3.857 4.957 -3.795 1 88.88 286 GLY B CA 1
ATOM 5946 C C . GLY B 1 286 ? -5.137 4.203 -4.098 1 88.88 286 GLY B C 1
ATOM 5947 O O . GLY B 1 286 ? -5.699 4.332 -5.188 1 88.88 286 GLY B O 1
ATOM 5948 N N . VAL B 1 287 ? -5.609 3.5 -3.154 1 87.88 287 VAL B N 1
ATOM 5949 C CA . VAL B 1 287 ? -6.801 2.678 -3.338 1 87.88 287 VAL B CA 1
ATOM 5950 C C . VAL B 1 287 ? -8 3.566 -3.654 1 87.88 287 VAL B C 1
ATOM 5952 O O . VAL B 1 287 ? -8.828 3.223 -4.5 1 87.88 287 VAL B O 1
ATOM 5955 N N . LEU B 1 288 ? -8.078 4.715 -2.943 1 87.75 288 LEU B N 1
ATOM 5956 C CA . LEU B 1 288 ? -9.203 5.625 -3.162 1 87.75 288 LEU B CA 1
ATOM 5957 C C . LEU B 1 288 ? -9.109 6.281 -4.535 1 87.75 288 LEU B C 1
ATOM 5959 O O . LEU B 1 288 ? -10.125 6.508 -5.188 1 87.75 288 LEU B O 1
ATOM 5963 N N . LEU B 1 289 ? -7.902 6.586 -4.859 1 89.94 289 LEU B N 1
ATOM 5964 C CA . LEU B 1 289 ? -7.684 7.16 -6.18 1 89.94 289 LEU B CA 1
ATOM 5965 C C . LEU B 1 289 ? -8.109 6.184 -7.273 1 89.94 289 LEU B C 1
ATOM 5967 O O . LEU B 1 289 ? -8.797 6.566 -8.219 1 89.94 289 LEU B O 1
ATOM 5971 N N . ILE B 1 290 ? -7.707 4.934 -7.156 1 92.44 290 ILE B N 1
ATOM 5972 C CA . ILE B 1 290 ? -8.039 3.9 -8.133 1 92.44 290 ILE B CA 1
ATOM 5973 C C . ILE B 1 290 ? -9.547 3.646 -8.125 1 92.44 290 ILE B C 1
ATOM 5975 O O . ILE B 1 290 ? -10.164 3.523 -9.18 1 92.44 290 ILE B O 1
ATOM 5979 N N . ALA B 1 291 ? -10.141 3.602 -6.926 1 87.75 291 ALA B N 1
ATOM 5980 C CA . ALA B 1 291 ? -11.578 3.41 -6.805 1 87.75 291 ALA B CA 1
ATOM 5981 C C . ALA B 1 291 ? -12.344 4.523 -7.516 1 87.75 291 ALA B C 1
ATOM 5983 O O . ALA B 1 291 ? -13.32 4.262 -8.219 1 87.75 291 ALA B O 1
ATOM 5984 N N . ALA B 1 292 ? -11.898 5.777 -7.289 1 87.06 292 ALA B N 1
ATOM 5985 C CA . ALA B 1 292 ? -12.539 6.918 -7.941 1 87.06 292 ALA B CA 1
ATOM 5986 C C . ALA B 1 292 ? -12.453 6.797 -9.461 1 87.06 292 ALA B C 1
ATOM 5988 O O . ALA B 1 292 ? -13.445 7.023 -10.164 1 87.06 292 ALA B O 1
ATOM 5989 N N . ALA B 1 293 ? -11.297 6.398 -9.945 1 90.88 293 ALA B N 1
ATOM 5990 C CA . ALA B 1 293 ? -11.094 6.254 -11.383 1 90.88 293 ALA B CA 1
ATOM 5991 C C . ALA B 1 293 ? -11.969 5.141 -11.945 1 90.88 293 ALA B C 1
ATOM 5993 O O . ALA B 1 293 ? -12.531 5.277 -13.031 1 90.88 293 ALA B O 1
ATOM 5994 N N . VAL B 1 294 ? -12.078 4.07 -11.234 1 89.5 294 VAL B N 1
ATOM 5995 C CA . VAL B 1 294 ? -12.875 2.93 -11.672 1 89.5 294 VAL B CA 1
ATOM 5996 C C . VAL B 1 294 ? -14.352 3.316 -11.695 1 89.5 294 VAL B C 1
ATOM 5998 O O . VAL B 1 294 ? -15.086 2.926 -12.609 1 89.5 294 VAL B O 1
ATOM 6001 N N . LEU B 1 295 ? -14.805 4.062 -10.695 1 84.19 295 LEU B N 1
ATOM 6002 C CA . LEU B 1 295 ? -16.203 4.488 -10.648 1 84.19 295 LEU B CA 1
ATOM 6003 C C . LEU B 1 295 ? -16.531 5.395 -11.828 1 84.19 295 LEU B C 1
ATOM 6005 O O . LEU B 1 295 ? -17.609 5.281 -12.414 1 84.19 295 LEU B O 1
ATOM 6009 N N . VAL B 1 296 ? -15.664 6.285 -12.094 1 85.25 296 VAL B N 1
ATOM 6010 C CA . VAL B 1 296 ? -15.852 7.164 -13.242 1 85.25 296 VAL B CA 1
ATOM 6011 C C . VAL B 1 296 ? -15.938 6.332 -14.523 1 85.25 296 VAL B C 1
ATOM 6013 O O . VAL B 1 296 ? -16.812 6.57 -15.367 1 85.25 296 VAL B O 1
ATOM 6016 N N . MET B 1 297 ? -15.047 5.375 -14.641 1 88 297 MET B N 1
ATOM 6017 C CA . MET B 1 297 ? -15.039 4.504 -15.812 1 88 297 MET B CA 1
ATOM 6018 C C . MET B 1 297 ? -16.344 3.717 -15.914 1 88 297 MET B C 1
ATOM 6020 O O . MET B 1 297 ? -16.906 3.584 -17 1 88 297 MET B O 1
ATOM 6024 N N . GLN B 1 298 ? -16.766 3.191 -14.828 1 84.56 298 GLN B N 1
ATOM 6025 C CA . GLN B 1 298 ? -18.016 2.436 -14.805 1 84.56 298 GLN B CA 1
ATOM 6026 C C . GLN B 1 298 ? -19.188 3.309 -15.227 1 84.56 298 GLN B C 1
ATOM 6028 O O . GLN B 1 298 ? -20.094 2.85 -15.93 1 84.56 298 GLN B O 1
ATOM 6033 N N . SER B 1 299 ? -19.172 4.574 -14.766 1 83.69 299 SER B N 1
ATOM 6034 C CA . SER B 1 299 ? -20.219 5.512 -15.141 1 83.69 299 SER B CA 1
ATOM 6035 C C . SER B 1 299 ? -20.203 5.793 -16.641 1 83.69 299 SER B C 1
ATOM 6037 O O . SER B 1 299 ? -21.25 5.836 -17.281 1 83.69 299 SER B O 1
ATOM 6039 N N . ILE B 1 300 ? -19.047 5.879 -17.156 1 84.38 300 ILE B N 1
ATOM 6040 C CA . ILE B 1 300 ? -18.891 6.125 -18.578 1 84.38 300 ILE B CA 1
ATOM 6041 C C . ILE B 1 300 ? -19.375 4.906 -19.375 1 84.38 300 ILE B C 1
ATOM 6043 O O . ILE B 1 300 ? -20.062 5.047 -20.375 1 84.38 300 ILE B O 1
ATOM 6047 N N . MET B 1 301 ? -19.062 3.746 -18.922 1 85 301 MET B N 1
ATOM 6048 C CA . MET B 1 301 ? -19.469 2.516 -19.594 1 85 301 MET B CA 1
ATOM 6049 C C . MET B 1 301 ? -20.984 2.32 -19.5 1 85 301 MET B C 1
ATOM 6051 O O . MET B 1 301 ? -21.609 1.85 -20.453 1 85 301 MET B O 1
ATOM 6055 N N . ALA B 1 302 ? -21.5 2.648 -18.344 1 82.5 302 ALA B N 1
ATOM 6056 C CA . ALA B 1 302 ? -22.938 2.51 -18.141 1 82.5 302 ALA B CA 1
ATOM 6057 C C . ALA B 1 302 ? -23.719 3.48 -19.031 1 82.5 302 ALA B C 1
ATOM 6059 O O . ALA B 1 302 ? -24.781 3.139 -19.562 1 82.5 302 ALA B O 1
ATOM 6060 N N . ASN B 1 303 ? -23.156 4.668 -19.125 1 83.19 303 ASN B N 1
ATOM 6061 C CA . ASN B 1 303 ? -23.812 5.691 -19.938 1 83.19 303 ASN B CA 1
ATOM 6062 C C . ASN B 1 303 ? -23.641 5.418 -21.422 1 83.19 303 ASN B C 1
ATOM 6064 O O . ASN B 1 303 ? -24.359 5.984 -22.25 1 83.19 303 ASN B O 1
ATOM 6068 N N . ASN B 1 304 ? -22.656 4.52 -21.75 1 83.62 304 ASN B N 1
ATOM 6069 C CA . ASN B 1 304 ? -22.406 4.176 -23.156 1 83.62 304 ASN B CA 1
ATOM 6070 C C . ASN B 1 304 ? -22.484 2.672 -23.375 1 83.62 304 ASN B C 1
ATOM 6072 O O . ASN B 1 304 ? -21.578 2.076 -23.953 1 83.62 304 ASN B O 1
ATOM 6076 N N . ALA B 1 305 ? -23.453 2.088 -22.922 1 76.88 305 ALA B N 1
ATOM 6077 C CA . ALA B 1 305 ? -23.641 0.64 -22.969 1 76.88 305 ALA B CA 1
ATOM 6078 C C . ALA B 1 305 ? -23.594 0.12 -24.406 1 76.88 305 ALA B C 1
ATOM 6080 O O . ALA B 1 305 ? -23.219 -1.027 -24.641 1 76.88 305 ALA B O 1
ATOM 6081 N N . ASP B 1 306 ? -23.922 0.964 -25.266 1 75.25 306 ASP B N 1
ATOM 6082 C CA . ASP B 1 306 ? -24.016 0.591 -26.672 1 75.25 306 ASP B CA 1
ATOM 6083 C C . ASP B 1 306 ? -22.641 0.274 -27.25 1 75.25 306 ASP B C 1
ATOM 6085 O O . ASP B 1 306 ? -22.531 -0.386 -28.281 1 75.25 306 ASP B O 1
ATOM 6089 N N . TRP B 1 307 ? -21.609 0.76 -26.562 1 72.44 307 TRP B N 1
ATOM 6090 C CA . TRP B 1 307 ? -20.25 0.574 -27.062 1 72.44 307 TRP B CA 1
ATOM 6091 C C . TRP B 1 307 ? -19.812 -0.879 -26.906 1 72.44 307 TRP B C 1
ATOM 6093 O O . TRP B 1 307 ? -18.859 -1.313 -27.547 1 72.44 307 TRP B O 1
ATOM 6103 N N . PHE B 1 308 ? -20.672 -1.59 -26.156 1 72.19 308 PHE B N 1
ATOM 6104 C CA . PHE B 1 308 ? -20.188 -2.92 -25.797 1 72.19 308 PHE B CA 1
ATOM 6105 C C . PHE B 1 308 ? -21.172 -3.992 -26.266 1 72.19 308 PHE B C 1
ATOM 6107 O O . PHE B 1 308 ? -22.375 -3.75 -26.328 1 72.19 308 PHE B O 1
ATOM 6114 N N . GLY B 1 309 ? -20.609 -5.016 -26.797 1 71.5 309 GLY B N 1
ATOM 6115 C CA . GLY B 1 309 ? -21.406 -6.078 -27.391 1 71.5 309 GLY B CA 1
ATOM 6116 C C . GLY B 1 309 ? -22.016 -7.012 -26.344 1 71.5 309 GLY B C 1
ATOM 6117 O O . GLY B 1 309 ? -23.156 -6.82 -25.922 1 71.5 309 GLY B O 1
ATOM 6118 N N . SER B 1 310 ? -21.234 -8.07 -25.875 1 76.88 310 SER B N 1
ATOM 6119 C CA . SER B 1 310 ? -21.688 -9.094 -24.938 1 76.88 310 SER B CA 1
ATOM 6120 C C . SER B 1 310 ? -21.25 -8.789 -23.516 1 76.88 310 SER B C 1
ATOM 6122 O O . SER B 1 310 ? -20.406 -7.906 -23.297 1 76.88 310 SER B O 1
ATOM 6124 N N . SER B 1 311 ? -21.922 -9.422 -22.531 1 79.12 311 SER B N 1
ATOM 6125 C CA . SER B 1 311 ? -21.578 -9.258 -21.125 1 79.12 311 SER B CA 1
ATOM 6126 C C . SER B 1 311 ? -20.141 -9.664 -20.859 1 79.12 311 SER B C 1
ATOM 6128 O O . SER B 1 311 ? -19.453 -9.047 -20.031 1 79.12 311 SER B O 1
ATOM 6130 N N . GLU B 1 312 ? -19.719 -10.641 -21.641 1 80.62 312 GLU B N 1
ATOM 6131 C CA . GLU B 1 312 ? -18.344 -11.117 -21.469 1 80.62 312 GLU B CA 1
ATOM 6132 C C . GLU B 1 312 ? -17.344 -10.102 -22.016 1 80.62 312 GLU B C 1
ATOM 6134 O O . GLU B 1 312 ? -16.266 -9.93 -21.453 1 80.62 312 GLU B O 1
ATOM 6139 N N . GLU B 1 313 ? -17.734 -9.484 -23.094 1 82.44 313 GLU B N 1
ATOM 6140 C CA . GLU B 1 313 ? -16.875 -8.461 -23.672 1 82.44 313 GLU B CA 1
ATOM 6141 C C . GLU B 1 313 ? -16.766 -7.238 -22.766 1 82.44 313 GLU B C 1
ATOM 6143 O O . GLU B 1 313 ? -15.703 -6.637 -22.656 1 82.44 313 GLU B O 1
ATOM 6148 N N . ARG B 1 314 ? -17.875 -6.973 -22.172 1 85.38 314 ARG B N 1
ATOM 6149 C CA . ARG B 1 314 ? -17.891 -5.855 -21.234 1 85.38 314 ARG B CA 1
ATOM 6150 C C . ARG B 1 314 ? -16.984 -6.137 -20.031 1 85.38 314 ARG B C 1
ATOM 6152 O O . ARG B 1 314 ? -16.266 -5.25 -19.562 1 85.38 314 ARG B O 1
ATOM 6159 N N . ALA B 1 315 ? -17.062 -7.332 -19.562 1 87.38 315 ALA B N 1
ATOM 6160 C CA . ALA B 1 315 ? -16.234 -7.723 -18.422 1 87.38 315 ALA B CA 1
ATOM 6161 C C . ALA B 1 315 ? -14.75 -7.672 -18.781 1 87.38 315 ALA B C 1
ATOM 6163 O O . ALA B 1 315 ? -13.922 -7.277 -17.953 1 87.38 315 ALA B O 1
ATOM 6164 N N . ASP B 1 316 ? -14.469 -8.086 -19.969 1 89.38 316 ASP B N 1
ATOM 6165 C CA . ASP B 1 316 ? -13.086 -8.062 -20.438 1 89.38 316 ASP B CA 1
ATOM 6166 C C . ASP B 1 316 ? -12.57 -6.629 -20.562 1 89.38 316 ASP B C 1
ATOM 6168 O O . ASP B 1 316 ? -11.43 -6.336 -20.203 1 89.38 316 ASP B O 1
ATOM 6172 N N . LEU B 1 317 ? -13.383 -5.785 -21.062 1 88.31 317 LEU B N 1
ATOM 6173 C CA . LEU B 1 317 ? -13.008 -4.383 -21.203 1 88.31 317 LEU B CA 1
ATOM 6174 C C . LEU B 1 317 ? -12.82 -3.73 -19.844 1 88.31 317 LEU B C 1
ATOM 6176 O O . LEU B 1 317 ? -11.945 -2.881 -19.672 1 88.31 317 LEU B O 1
ATOM 6180 N N . ARG B 1 318 ? -13.664 -4.09 -18.953 1 90.38 318 ARG B N 1
ATOM 6181 C CA . ARG B 1 318 ? -13.523 -3.588 -17.594 1 90.38 318 ARG B CA 1
ATOM 6182 C C . ARG B 1 318 ? -12.18 -3.998 -17 1 90.38 318 ARG B C 1
ATOM 6184 O O . ARG B 1 318 ? -11.531 -3.205 -16.312 1 90.38 318 ARG B O 1
ATOM 6191 N N . LEU B 1 319 ? -11.852 -5.223 -17.25 1 93.25 319 LEU B N 1
ATOM 6192 C CA . LEU B 1 319 ? -10.57 -5.715 -16.766 1 93.25 319 LEU B CA 1
ATOM 6193 C C . LEU B 1 319 ? -9.414 -4.941 -17.406 1 93.25 319 LEU B C 1
ATOM 6195 O O . LEU B 1 319 ? -8.445 -4.594 -16.719 1 93.25 319 LEU B O 1
ATOM 6199 N N . LEU B 1 320 ? -9.531 -4.645 -18.609 1 92.75 320 LEU B N 1
ATOM 6200 C CA . LEU B 1 320 ? -8.5 -3.893 -19.328 1 92.75 320 LEU B CA 1
ATOM 6201 C C . LEU B 1 320 ? -8.359 -2.486 -18.75 1 92.75 320 LEU B C 1
ATOM 6203 O O . LEU B 1 320 ? -7.242 -2.008 -18.547 1 92.75 320 LEU B O 1
ATOM 6207 N N . PHE B 1 321 ? -9.445 -1.878 -18.516 1 92.62 321 PHE B N 1
ATOM 6208 C CA . PHE B 1 321 ? -9.422 -0.533 -17.953 1 92.62 321 PHE B CA 1
ATOM 6209 C C . PHE B 1 321 ? -8.812 -0.545 -16.547 1 92.62 321 PHE B C 1
ATOM 6211 O O . PHE B 1 321 ? -8.094 0.379 -16.172 1 92.62 321 PHE B O 1
ATOM 6218 N N . LEU B 1 322 ? -9.211 -1.556 -15.805 1 94.44 322 LEU B N 1
ATOM 6219 C CA . LEU B 1 322 ? -8.633 -1.68 -14.469 1 94.44 322 LEU B CA 1
ATOM 6220 C C . LEU B 1 322 ? -7.113 -1.78 -14.547 1 94.44 322 LEU B C 1
ATOM 6222 O O . LEU B 1 322 ? -6.406 -1.139 -13.766 1 94.44 322 LEU B O 1
ATOM 6226 N N . ILE B 1 323 ? -6.582 -2.559 -15.484 1 95.38 323 ILE B N 1
ATOM 6227 C CA . ILE B 1 323 ? -5.152 -2.738 -15.695 1 95.38 323 ILE B CA 1
ATOM 6228 C C . ILE B 1 323 ? -4.512 -1.401 -16.062 1 95.38 323 ILE B C 1
ATOM 6230 O O . ILE B 1 323 ? -3.461 -1.041 -15.523 1 95.38 323 ILE B O 1
ATOM 6234 N N . LEU B 1 324 ? -5.156 -0.659 -16.875 1 94.81 324 LEU B N 1
ATOM 6235 C CA . LEU B 1 324 ? -4.645 0.638 -17.297 1 94.81 324 LEU B CA 1
ATOM 6236 C C . LEU B 1 324 ? -4.625 1.626 -16.141 1 94.81 324 LEU B C 1
ATOM 6238 O O . LEU B 1 324 ? -3.648 2.354 -15.953 1 94.81 324 LEU B O 1
ATOM 6242 N N . ILE B 1 325 ? -5.695 1.639 -15.391 1 95.62 325 ILE B N 1
ATOM 6243 C CA . ILE B 1 325 ? -5.805 2.539 -14.242 1 95.62 325 ILE B CA 1
ATOM 6244 C C . ILE B 1 325 ? -4.715 2.211 -13.227 1 95.62 325 ILE B C 1
ATOM 6246 O O . ILE B 1 325 ? -4.027 3.107 -12.734 1 95.62 325 ILE B O 1
ATOM 6250 N N . LEU B 1 326 ? -4.582 0.957 -12.93 1 95.56 326 LEU B N 1
ATOM 6251 C CA . LEU B 1 326 ? -3.553 0.521 -11.992 1 95.56 326 LEU B CA 1
ATOM 6252 C C . LEU B 1 326 ? -2.164 0.902 -12.492 1 95.56 326 LEU B C 1
ATOM 6254 O O . LEU B 1 326 ? -1.326 1.367 -11.719 1 95.56 326 LEU B O 1
ATOM 6258 N N . GLY B 1 327 ? -1.94 0.721 -13.75 1 94.56 327 GLY B N 1
ATOM 6259 C CA . GLY B 1 327 ? -0.652 1.053 -14.336 1 94.56 327 GLY B CA 1
ATOM 6260 C C . GLY B 1 327 ? -0.331 2.533 -14.273 1 94.56 327 GLY B C 1
ATOM 6261 O O . GLY B 1 327 ? 0.769 2.92 -13.875 1 94.56 327 GLY B O 1
ATOM 6262 N N . ILE B 1 328 ? -1.237 3.352 -14.531 1 93.69 328 ILE B N 1
ATOM 6263 C CA . ILE B 1 328 ? -1.044 4.793 -14.625 1 93.69 328 ILE B CA 1
ATOM 6264 C C . ILE B 1 328 ? -0.913 5.391 -13.227 1 93.69 328 ILE B C 1
ATOM 6266 O O . ILE B 1 328 ? -0.32 6.457 -13.055 1 93.69 328 ILE B O 1
ATOM 6270 N N . THR B 1 329 ? -1.376 4.699 -12.25 1 93.12 329 THR B N 1
ATOM 6271 C CA . THR B 1 329 ? -1.325 5.227 -10.891 1 93.12 329 THR B CA 1
ATOM 6272 C C . THR B 1 329 ? -0.152 4.625 -10.117 1 93.12 329 THR B C 1
ATOM 6274 O O . THR B 1 329 ? 0.122 5.023 -8.984 1 93.12 329 THR B O 1
ATOM 6277 N N . SER B 1 330 ? 0.601 3.709 -10.703 1 93.75 330 SER B N 1
ATOM 6278 C CA . SER B 1 330 ? 1.619 2.99 -9.945 1 93.75 330 SER B CA 1
ATOM 6279 C C . SER B 1 330 ? 3.016 3.27 -10.492 1 93.75 330 SER B C 1
ATOM 6281 O O . SER B 1 330 ? 3.969 2.557 -10.164 1 93.75 330 SER B O 1
ATOM 6283 N N . TRP B 1 331 ? 3.281 4.301 -11.203 1 94.81 331 TRP B N 1
ATOM 6284 C CA . TRP B 1 331 ? 4.547 4.555 -11.891 1 94.81 331 TRP B CA 1
ATOM 6285 C C . TRP B 1 331 ? 5.512 5.309 -10.977 1 94.81 331 TRP B C 1
ATOM 6287 O O . TRP B 1 331 ? 6.715 5.367 -11.258 1 94.81 331 TRP B O 1
ATOM 6297 N N . THR B 1 332 ? 5.09 5.867 -9.875 1 93.88 332 THR B N 1
ATOM 6298 C CA . THR B 1 332 ? 5.836 6.859 -9.109 1 93.88 332 THR B CA 1
ATOM 6299 C C . THR B 1 332 ? 7.047 6.223 -8.43 1 93.88 332 THR B C 1
ATOM 6301 O O . THR B 1 332 ? 8.117 6.832 -8.352 1 93.88 332 THR B O 1
ATOM 6304 N N . GLY B 1 333 ? 6.934 5.023 -7.938 1 92.06 333 GLY B N 1
ATOM 6305 C CA . GLY B 1 333 ? 8.047 4.371 -7.273 1 92.06 333 GLY B CA 1
ATOM 6306 C C . GLY B 1 333 ? 9.242 4.145 -8.188 1 92.06 333 GLY B C 1
ATOM 6307 O O . GLY B 1 333 ? 10.359 4.543 -7.867 1 92.06 333 GLY B O 1
ATOM 6308 N N . LEU B 1 334 ? 8.992 3.533 -9.258 1 94.44 334 LEU B N 1
ATOM 6309 C CA . LEU B 1 334 ? 10.047 3.289 -10.227 1 94.44 334 LEU B CA 1
ATOM 6310 C C . LEU B 1 334 ? 10.578 4.602 -10.797 1 94.44 334 LEU B C 1
ATOM 6312 O O . LEU B 1 334 ? 11.781 4.73 -11.055 1 94.44 334 LEU B O 1
ATOM 6316 N N . CYS B 1 335 ? 9.695 5.531 -10.969 1 96.25 335 CYS B N 1
ATOM 6317 C CA . CYS B 1 335 ? 10.094 6.84 -11.477 1 96.25 335 CYS B CA 1
ATOM 6318 C C . CYS B 1 335 ? 11.141 7.477 -10.562 1 96.25 335 CYS B C 1
ATOM 6320 O O . CYS B 1 335 ? 12.164 7.973 -11.039 1 96.25 335 CYS B O 1
ATOM 6322 N N . ARG B 1 336 ? 10.867 7.438 -9.367 1 92.38 336 ARG B N 1
ATOM 6323 C CA . ARG B 1 336 ? 11.781 8.023 -8.391 1 92.38 336 ARG B CA 1
ATOM 6324 C C . ARG B 1 336 ? 13.125 7.312 -8.406 1 92.38 336 ARG B C 1
ATOM 6326 O O . ARG B 1 336 ? 14.18 7.949 -8.312 1 92.38 336 ARG B O 1
ATOM 6333 N N . LEU B 1 337 ? 13.117 6.082 -8.477 1 92.44 337 LEU B N 1
ATOM 6334 C CA . LEU B 1 337 ? 14.336 5.285 -8.516 1 92.44 337 LEU B CA 1
ATOM 6335 C C . LEU B 1 337 ? 15.148 5.594 -9.773 1 92.44 337 LEU B C 1
ATOM 6337 O O . LEU B 1 337 ? 16.359 5.766 -9.703 1 92.44 337 LEU B O 1
ATOM 6341 N N . LEU B 1 338 ? 14.43 5.629 -10.844 1 96.12 338 LEU B N 1
ATOM 6342 C CA . LEU B 1 338 ? 15.094 5.906 -12.109 1 96.12 338 LEU B CA 1
ATOM 6343 C C . LEU B 1 338 ? 15.648 7.328 -12.141 1 96.12 338 LEU B C 1
ATOM 6345 O O . LEU B 1 338 ? 16.703 7.574 -12.711 1 96.12 338 LEU B O 1
ATOM 6349 N N . ARG B 1 339 ? 14.906 8.234 -11.594 1 95.88 339 ARG B N 1
ATOM 6350 C CA . ARG B 1 339 ? 15.383 9.609 -11.492 1 95.88 339 ARG B CA 1
ATOM 6351 C C . ARG B 1 339 ? 16.703 9.68 -10.734 1 95.88 339 ARG B C 1
ATOM 6353 O O . ARG B 1 339 ? 17.672 10.281 -11.203 1 95.88 339 ARG B O 1
ATOM 6360 N N . ALA B 1 340 ? 16.734 9.078 -9.641 1 91 340 ALA B N 1
ATOM 6361 C CA . ALA B 1 340 ? 17.922 9.117 -8.781 1 91 340 ALA B CA 1
ATOM 6362 C C . ALA B 1 340 ? 19.125 8.484 -9.477 1 91 340 ALA B C 1
ATOM 6364 O O . ALA B 1 340 ? 20.219 9.031 -9.453 1 91 340 ALA B O 1
ATOM 6365 N N . GLU B 1 341 ? 18.906 7.391 -10.094 1 93.25 341 GLU B N 1
ATOM 6366 C CA . GLU B 1 341 ? 20 6.688 -10.766 1 93.25 341 GLU B CA 1
ATOM 6367 C C . GLU B 1 341 ? 20.453 7.441 -12.016 1 93.25 341 GLU B C 1
ATOM 6369 O O . GLU B 1 341 ? 21.641 7.453 -12.336 1 93.25 341 GLU B O 1
ATOM 6374 N N . THR B 1 342 ? 19.5 7.957 -12.688 1 95.94 342 THR B N 1
ATOM 6375 C CA . THR B 1 342 ? 19.844 8.742 -13.875 1 95.94 342 THR B CA 1
ATOM 6376 C C . THR B 1 342 ? 20.688 9.953 -13.5 1 95.94 342 THR B C 1
ATOM 6378 O O . THR B 1 342 ? 21.609 10.32 -14.234 1 95.94 342 THR B O 1
ATOM 6381 N N . LEU B 1 343 ? 20.406 10.602 -12.461 1 93.31 343 LEU B N 1
ATOM 6382 C CA . LEU B 1 343 ? 21.172 11.742 -11.977 1 93.31 343 LEU B CA 1
ATOM 6383 C C . LEU B 1 343 ? 22.641 11.352 -11.75 1 93.31 343 LEU B C 1
ATOM 6385 O O . LEU B 1 343 ? 23.547 12.102 -12.086 1 93.31 343 LEU B O 1
ATOM 6389 N N . LYS B 1 344 ? 22.828 10.227 -11.242 1 91.5 344 LYS B N 1
ATOM 6390 C CA . LYS B 1 344 ? 24.172 9.727 -10.984 1 91.5 344 LYS B CA 1
ATOM 6391 C C . LYS B 1 344 ? 24.906 9.43 -12.281 1 91.5 344 LYS B C 1
ATOM 6393 O O . LYS B 1 344 ? 26.062 9.828 -12.461 1 91.5 344 LYS B O 1
ATOM 6398 N N . ILE B 1 345 ? 24.219 8.742 -13.148 1 92.38 345 ILE B N 1
ATOM 6399 C CA . ILE B 1 345 ? 24.828 8.312 -14.406 1 92.38 345 ILE B CA 1
ATOM 6400 C C . ILE B 1 345 ? 25.141 9.531 -15.273 1 92.38 345 ILE B C 1
ATOM 6402 O O . ILE B 1 345 ? 26.141 9.562 -15.977 1 92.38 345 ILE B O 1
ATOM 6406 N N . SER B 1 346 ? 24.312 10.5 -15.203 1 92.19 346 SER B N 1
ATOM 6407 C CA . SER B 1 346 ? 24.469 11.688 -16.031 1 92.19 346 SER B CA 1
ATOM 6408 C C . SER B 1 346 ? 25.703 12.484 -15.648 1 92.19 346 SER B C 1
ATOM 6410 O O . SER B 1 346 ? 26.188 13.312 -16.422 1 92.19 346 SER B O 1
ATOM 6412 N N . GLN B 1 347 ? 26.281 12.18 -14.492 1 90.19 347 GLN B N 1
ATOM 6413 C CA . GLN B 1 347 ? 27.438 12.922 -14 1 90.19 347 GLN B CA 1
ATOM 6414 C C . GLN B 1 347 ? 28.734 12.141 -14.234 1 90.19 347 GLN B C 1
ATOM 6416 O O . GLN B 1 347 ? 29.812 12.648 -13.961 1 90.19 347 GLN B O 1
ATOM 6421 N N . ILE B 1 348 ? 28.578 11.016 -14.758 1 90.56 348 ILE B N 1
ATOM 6422 C CA . ILE B 1 348 ? 29.766 10.203 -15.039 1 90.56 348 ILE B CA 1
ATOM 6423 C C . ILE B 1 348 ? 30.531 10.805 -16.203 1 90.56 348 ILE B C 1
ATOM 6425 O O . ILE B 1 348 ? 29.953 11.414 -17.109 1 90.56 348 ILE B O 1
ATOM 6429 N N . GLU B 1 349 ? 31.797 10.547 -16.234 1 88.44 349 GLU B N 1
ATOM 6430 C CA . GLU B 1 349 ? 32.719 11.203 -17.156 1 88.44 349 GLU B CA 1
ATOM 6431 C C . GLU B 1 349 ? 32.375 10.914 -18.609 1 88.44 349 GLU B C 1
ATOM 6433 O O . GLU B 1 349 ? 32.375 11.82 -19.438 1 88.44 349 GLU B O 1
ATOM 6438 N N . TYR B 1 350 ? 32.031 9.75 -18.969 1 89.25 350 TYR B N 1
ATOM 6439 C CA . TYR B 1 350 ? 31.812 9.414 -20.375 1 89.25 350 TYR B CA 1
ATOM 6440 C C . TYR B 1 350 ? 30.516 10.039 -20.875 1 89.25 350 TYR B C 1
ATOM 6442 O O . TYR B 1 350 ? 30.391 10.352 -22.062 1 89.25 350 TYR B O 1
ATOM 6450 N N . VAL B 1 351 ? 29.609 10.188 -20.016 1 90.31 351 VAL B N 1
ATOM 6451 C CA . VAL B 1 351 ? 28.359 10.82 -20.406 1 90.31 351 VAL B CA 1
ATOM 6452 C C . VAL B 1 351 ? 28.578 12.32 -20.578 1 90.31 351 VAL B C 1
ATOM 6454 O O . VAL B 1 351 ? 28.062 12.922 -21.531 1 90.31 351 VAL B O 1
ATOM 6457 N N . THR B 1 352 ? 29.359 12.867 -19.703 1 90 352 THR B N 1
ATOM 6458 C CA . THR B 1 352 ? 29.688 14.289 -19.797 1 90 352 THR B CA 1
ATOM 6459 C C . THR B 1 352 ? 30.484 14.57 -21.062 1 90 352 THR B C 1
ATOM 6461 O O . THR B 1 352 ? 30.297 15.602 -21.703 1 90 352 THR B O 1
ATOM 6464 N N . ALA B 1 353 ? 31.359 13.695 -21.312 1 92 353 ALA B N 1
ATOM 6465 C CA . ALA B 1 353 ? 32.156 13.805 -22.547 1 92 353 ALA B CA 1
ATOM 6466 C C . ALA B 1 353 ? 31.25 13.742 -23.781 1 92 353 ALA B C 1
ATOM 6468 O O . ALA B 1 353 ? 31.453 14.484 -24.734 1 92 353 ALA B O 1
ATOM 6469 N N . ALA B 1 354 ? 30.297 12.836 -23.75 1 92.38 354 ALA B N 1
ATOM 6470 C CA . ALA B 1 354 ? 29.375 12.703 -24.859 1 92.38 354 ALA B CA 1
ATOM 6471 C C . ALA B 1 354 ? 28.578 13.984 -25.078 1 92.38 354 ALA B C 1
ATOM 6473 O O . ALA B 1 354 ? 28.328 14.391 -26.203 1 92.38 354 ALA B O 1
ATOM 6474 N N . LYS B 1 355 ? 28.188 14.617 -24.016 1 90.75 355 LYS B N 1
ATOM 6475 C CA . LYS B 1 355 ? 27.484 15.898 -24.062 1 90.75 355 LYS B CA 1
ATOM 6476 C C . LYS B 1 355 ? 28.375 16.984 -24.656 1 90.75 355 LYS B C 1
ATOM 6478 O O . LYS B 1 355 ? 27.922 17.781 -25.484 1 90.75 355 LYS B O 1
ATOM 6483 N N . ALA B 1 356 ? 29.594 16.906 -24.281 1 91.62 356 ALA B N 1
ATOM 6484 C CA . ALA B 1 356 ? 30.562 17.906 -24.75 1 91.62 356 ALA B CA 1
ATOM 6485 C C . ALA B 1 356 ? 30.844 17.734 -26.234 1 91.62 356 ALA B C 1
ATOM 6487 O O . ALA B 1 356 ? 31.109 18.703 -26.938 1 91.62 356 ALA B O 1
ATOM 6488 N N . PHE B 1 357 ? 30.734 16.578 -26.703 1 93.06 357 PHE B N 1
ATOM 6489 C CA . PHE B 1 357 ? 30.984 16.281 -28.109 1 93.06 357 PHE B CA 1
ATOM 6490 C C . PHE B 1 357 ? 29.75 16.609 -28.953 1 93.06 357 PHE B C 1
ATOM 6492 O O . PHE B 1 357 ? 29.766 16.422 -30.172 1 93.06 357 PHE B O 1
ATOM 6499 N N . GLY B 1 358 ? 28.625 16.969 -28.328 1 91.12 358 GLY B N 1
ATOM 6500 C CA . GLY B 1 358 ? 27.469 17.469 -29.047 1 91.12 358 GLY B CA 1
ATOM 6501 C C . GLY B 1 358 ? 26.438 16.406 -29.328 1 91.12 358 GLY B C 1
ATOM 6502 O O . GLY B 1 358 ? 25.578 16.562 -30.203 1 91.12 358 GLY B O 1
ATOM 6503 N N . MET B 1 359 ? 26.578 15.273 -28.766 1 93.25 359 MET B N 1
ATOM 6504 C CA . MET B 1 359 ? 25.578 14.234 -28.969 1 93.25 359 MET B CA 1
ATOM 6505 C C . MET B 1 359 ? 24.219 14.695 -28.453 1 93.25 359 MET B C 1
ATOM 6507 O O . MET B 1 359 ? 24.125 15.344 -27.406 1 93.25 359 MET B O 1
ATOM 6511 N N . GLY B 1 360 ? 23.156 14.359 -29.188 1 94.62 360 GLY B N 1
ATOM 6512 C CA . GLY B 1 360 ? 21.812 14.742 -28.797 1 94.62 360 GLY B CA 1
ATOM 6513 C C . GLY B 1 360 ? 21.328 14.023 -27.547 1 94.62 360 GLY B C 1
ATOM 6514 O O . GLY B 1 360 ? 21.781 12.93 -27.234 1 94.62 360 GLY B O 1
ATOM 6515 N N . PRO B 1 361 ? 20.391 14.656 -26.844 1 93.44 361 PRO B N 1
ATOM 6516 C CA . PRO B 1 361 ? 19.906 14.07 -25.594 1 93.44 361 PRO B CA 1
ATOM 6517 C C . PRO B 1 361 ? 19.266 12.695 -25.797 1 93.44 361 PRO B C 1
ATOM 6519 O O . PRO B 1 361 ? 19.469 11.797 -24.969 1 93.44 361 PRO B O 1
ATOM 6522 N N . PHE B 1 362 ? 18.547 12.539 -26.812 1 94.75 362 PHE B N 1
ATOM 6523 C CA . PHE B 1 362 ? 17.859 11.281 -27.062 1 94.75 362 PHE B CA 1
ATOM 6524 C C . PHE B 1 362 ? 18.859 10.172 -27.359 1 94.75 362 PHE B C 1
ATOM 6526 O O . PHE B 1 362 ? 18.672 9.023 -26.953 1 94.75 362 PHE B O 1
ATOM 6533 N N . THR B 1 363 ? 19.906 10.516 -27.984 1 94.44 363 THR B N 1
ATOM 6534 C CA . THR B 1 363 ? 20.953 9.539 -28.281 1 94.44 363 THR B CA 1
ATOM 6535 C C . THR B 1 363 ? 21.703 9.148 -27.016 1 94.44 363 THR B C 1
ATOM 6537 O O . THR B 1 363 ? 22 7.969 -26.812 1 94.44 363 THR B O 1
ATOM 6540 N N . ILE B 1 364 ? 21.938 10.117 -26.234 1 94.81 364 ILE B N 1
ATOM 6541 C CA . ILE B 1 364 ? 22.641 9.867 -24.984 1 94.81 364 ILE B CA 1
ATOM 6542 C C . ILE B 1 364 ? 21.797 8.969 -24.078 1 94.81 364 ILE B C 1
ATOM 6544 O O . ILE B 1 364 ? 22.312 8.008 -23.484 1 94.81 364 ILE B O 1
ATOM 6548 N N . ILE B 1 365 ? 20.5 9.273 -24.031 1 95.25 365 ILE B N 1
ATOM 6549 C CA . ILE B 1 365 ? 19.609 8.516 -23.172 1 95.25 365 ILE B CA 1
ATOM 6550 C C . ILE B 1 365 ? 19.5 7.078 -23.688 1 95.25 365 ILE B C 1
ATOM 6552 O O . ILE B 1 365 ? 19.625 6.129 -22.906 1 95.25 365 ILE B O 1
ATOM 6556 N N . ARG B 1 366 ? 19.359 6.887 -24.953 1 93.81 366 ARG B N 1
ATOM 6557 C CA . ARG B 1 366 ? 19.125 5.566 -25.531 1 93.81 366 ARG B CA 1
ATOM 6558 C C . ARG B 1 366 ? 20.391 4.727 -25.5 1 93.81 366 ARG B C 1
ATOM 6560 O O . ARG B 1 366 ? 20.344 3.52 -25.25 1 93.81 366 ARG B O 1
ATOM 6567 N N . ARG B 1 367 ? 21.547 5.316 -25.609 1 92 367 ARG B N 1
ATOM 6568 C CA . ARG B 1 367 ? 22.781 4.57 -25.781 1 92 367 ARG B CA 1
ATOM 6569 C C . ARG B 1 367 ? 23.547 4.445 -24.469 1 92 367 ARG B C 1
ATOM 6571 O O . ARG B 1 367 ? 24.234 3.441 -24.234 1 92 367 ARG B O 1
ATOM 6578 N N . HIS B 1 368 ? 23.406 5.438 -23.641 1 92.06 368 HIS B N 1
ATOM 6579 C CA . HIS B 1 368 ? 24.297 5.465 -22.484 1 92.06 368 HIS B CA 1
ATOM 6580 C C . HIS B 1 368 ? 23.516 5.348 -21.188 1 92.06 368 HIS B C 1
ATOM 6582 O O . HIS B 1 368 ? 23.953 4.676 -20.25 1 92.06 368 HIS B O 1
ATOM 6588 N N . ILE B 1 369 ? 22.359 5.895 -21.109 1 94.62 369 ILE B N 1
ATOM 6589 C CA . ILE B 1 369 ? 21.656 5.949 -19.828 1 94.62 369 ILE B CA 1
ATOM 6590 C C . ILE B 1 369 ? 20.75 4.73 -19.703 1 94.62 369 ILE B C 1
ATOM 6592 O O . ILE B 1 369 ? 20.875 3.955 -18.75 1 94.62 369 ILE B O 1
ATOM 6596 N N . MET B 1 370 ? 19.938 4.449 -20.719 1 93.75 370 MET B N 1
ATOM 6597 C CA . MET B 1 370 ? 18.891 3.426 -20.672 1 93.75 370 MET B CA 1
ATOM 6598 C C . MET B 1 370 ? 19.5 2.049 -20.422 1 93.75 370 MET B C 1
ATOM 6600 O O . MET B 1 370 ? 19.062 1.318 -19.531 1 93.75 370 MET B O 1
ATOM 6604 N N . PRO B 1 371 ? 20.5 1.68 -21.094 1 89.69 371 PRO B N 1
ATOM 6605 C CA . PRO B 1 371 ? 21.078 0.353 -20.875 1 89.69 371 PRO B CA 1
ATOM 6606 C C . PRO B 1 371 ? 21.594 0.168 -19.453 1 89.69 371 PRO B C 1
ATOM 6608 O O . PRO B 1 371 ? 21.562 -0.942 -18.922 1 89.69 371 PRO B O 1
ATOM 6611 N N . ASN B 1 372 ? 22.031 1.229 -18.859 1 90.75 372 ASN B N 1
ATOM 6612 C CA . ASN B 1 372 ? 22.578 1.156 -17.5 1 90.75 372 ASN B CA 1
ATOM 6613 C C . ASN B 1 372 ? 21.453 1.118 -16.453 1 90.75 372 ASN B C 1
ATOM 6615 O O . ASN B 1 372 ? 21.719 0.813 -15.289 1 90.75 372 ASN B O 1
ATOM 6619 N N . LEU B 1 373 ? 20.266 1.356 -16.891 1 93.56 373 LEU B N 1
ATOM 6620 C CA . LEU B 1 373 ? 19.141 1.402 -15.961 1 93.56 373 LEU B CA 1
ATOM 6621 C C . LEU B 1 373 ? 18.297 0.133 -16.062 1 93.56 373 LEU B C 1
ATOM 6623 O O . LEU B 1 373 ? 17.406 -0.092 -15.242 1 93.56 373 LEU B O 1
ATOM 6627 N N . MET B 1 374 ? 18.609 -0.759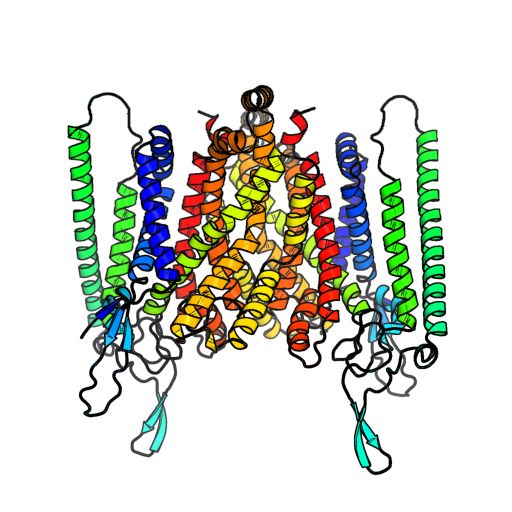 -17 1 89.81 374 MET B N 1
ATOM 6628 C CA . MET B 1 374 ? 17.734 -1.886 -17.312 1 89.81 374 MET B CA 1
ATOM 6629 C C . MET B 1 374 ? 17.688 -2.871 -16.156 1 89.81 374 MET B C 1
ATOM 6631 O O . MET B 1 374 ? 16.656 -3.506 -15.93 1 89.81 374 MET B O 1
ATOM 6635 N N . HIS B 1 375 ? 18.766 -3.023 -15.469 1 87.38 375 HIS B N 1
ATOM 6636 C CA . HIS B 1 375 ? 18.75 -3.93 -14.32 1 87.38 375 HIS B CA 1
ATOM 6637 C C . HIS B 1 375 ? 17.766 -3.461 -13.266 1 87.38 375 HIS B C 1
ATOM 6639 O O . HIS B 1 375 ? 17.078 -4.277 -12.641 1 87.38 375 HIS B O 1
ATOM 6645 N N . LEU B 1 376 ? 17.609 -2.156 -13.07 1 90.94 376 LEU B N 1
ATOM 6646 C CA . LEU B 1 376 ? 16.656 -1.595 -12.117 1 90.94 376 LEU B CA 1
ATOM 6647 C C . LEU B 1 376 ? 15.219 -1.816 -12.57 1 90.94 376 LEU B C 1
ATOM 6649 O O . LEU B 1 376 ? 14.336 -2.088 -11.758 1 90.94 376 LEU B O 1
ATOM 6653 N N . VAL B 1 377 ? 15.055 -1.668 -13.859 1 93 377 VAL B N 1
ATOM 6654 C CA . VAL B 1 377 ? 13.734 -1.864 -14.438 1 93 377 VAL B CA 1
ATOM 6655 C C . VAL B 1 377 ? 13.289 -3.311 -14.234 1 93 377 VAL B C 1
ATOM 6657 O O . VAL B 1 377 ? 12.156 -3.566 -13.82 1 93 377 VAL B O 1
ATOM 6660 N N . LEU B 1 378 ? 14.156 -4.227 -14.438 1 88.69 378 LEU B N 1
ATOM 6661 C CA . LEU B 1 378 ? 13.852 -5.645 -14.297 1 88.69 378 LEU B CA 1
ATOM 6662 C C . LEU B 1 378 ? 13.523 -5.988 -12.852 1 88.69 378 LEU B C 1
ATOM 6664 O O . LEU B 1 378 ? 12.586 -6.738 -12.578 1 88.69 378 LEU B O 1
ATOM 6668 N N . ILE B 1 379 ? 14.281 -5.457 -11.969 1 87.06 379 ILE B N 1
ATOM 6669 C CA . ILE B 1 379 ? 14.047 -5.676 -10.547 1 87.06 379 ILE B CA 1
ATOM 6670 C C . ILE B 1 379 ? 12.664 -5.156 -10.164 1 87.06 379 ILE B C 1
ATOM 6672 O O . ILE B 1 379 ? 11.891 -5.855 -9.508 1 87.06 379 ILE B O 1
ATOM 6676 N N . ALA B 1 380 ? 12.375 -3.996 -10.648 1 89.62 380 ALA B N 1
ATOM 6677 C CA . ALA B 1 380 ? 11.094 -3.369 -10.32 1 89.62 380 ALA B CA 1
ATOM 6678 C C . ALA B 1 380 ? 9.93 -4.176 -10.891 1 89.62 380 ALA B C 1
ATOM 6680 O O . ALA B 1 380 ? 8.875 -4.289 -10.25 1 89.62 380 ALA B O 1
ATOM 6681 N N . LEU B 1 381 ? 10.102 -4.688 -12.062 1 88.88 381 LEU B N 1
ATOM 6682 C CA . LEU B 1 381 ? 9.055 -5.473 -12.711 1 88.88 381 LEU B CA 1
ATOM 6683 C C . LEU B 1 381 ? 8.688 -6.688 -11.867 1 88.88 381 LEU B C 1
ATOM 6685 O O . LEU B 1 381 ? 7.504 -6.988 -11.688 1 88.88 381 LEU B O 1
ATOM 6689 N N . VAL B 1 382 ? 9.633 -7.305 -11.352 1 86.88 382 VAL B N 1
ATOM 6690 C CA . VAL B 1 382 ? 9.391 -8.523 -10.594 1 86.88 382 VAL B CA 1
ATOM 6691 C C . VAL B 1 382 ? 8.82 -8.172 -9.219 1 86.88 382 VAL B C 1
ATOM 6693 O O . VAL B 1 382 ? 7.902 -8.828 -8.734 1 86.88 382 VAL B O 1
ATOM 6696 N N . LEU B 1 383 ? 9.328 -7.129 -8.648 1 85.81 383 LEU B N 1
ATOM 6697 C CA . LEU B 1 383 ? 8.906 -6.723 -7.312 1 85.81 383 LEU B CA 1
ATOM 6698 C C . LEU B 1 383 ? 7.488 -6.168 -7.336 1 85.81 383 LEU B C 1
ATOM 6700 O O . LEU B 1 383 ? 6.699 -6.43 -6.426 1 85.81 383 LEU B O 1
ATOM 6704 N N . ASP B 1 384 ? 7.18 -5.41 -8.336 1 92.88 384 ASP B N 1
ATOM 6705 C CA . ASP B 1 384 ? 5.883 -4.738 -8.414 1 92.88 384 ASP B CA 1
ATOM 6706 C C . ASP B 1 384 ? 4.773 -5.727 -8.75 1 92.88 384 ASP B C 1
ATOM 6708 O O . ASP B 1 384 ? 3.604 -5.488 -8.445 1 92.88 384 ASP B O 1
ATOM 6712 N N . PHE B 1 385 ? 5.098 -6.832 -9.383 1 94.56 385 PHE B N 1
ATOM 6713 C CA . PHE B 1 385 ? 4.133 -7.855 -9.758 1 94.56 385 PHE B CA 1
ATOM 6714 C C . PHE B 1 385 ? 3.307 -8.289 -8.555 1 94.56 385 PHE B C 1
ATOM 6716 O O . PHE B 1 385 ? 2.074 -8.281 -8.609 1 94.56 385 PHE B O 1
ATOM 6723 N N . SER B 1 386 ? 3.992 -8.641 -7.477 1 93.69 386 SER B N 1
ATOM 6724 C CA . SER B 1 386 ? 3.322 -9.133 -6.277 1 93.69 386 SER B CA 1
ATOM 6725 C C . SER B 1 386 ? 2.396 -8.07 -5.688 1 93.69 386 SER B C 1
ATOM 6727 O O . SER B 1 386 ? 1.267 -8.375 -5.301 1 93.69 386 SER B O 1
ATOM 6729 N N . GLY B 1 387 ? 2.885 -6.867 -5.648 1 92.88 387 GLY B N 1
ATOM 6730 C CA . GLY B 1 387 ? 2.084 -5.785 -5.098 1 92.88 387 GLY B CA 1
ATOM 6731 C C . GLY B 1 387 ? 0.801 -5.543 -5.867 1 92.88 387 GLY B C 1
ATOM 6732 O O . GLY B 1 387 ? -0.242 -5.262 -5.273 1 92.88 387 GLY B O 1
ATOM 6733 N N . LEU B 1 388 ? 0.875 -5.668 -7.105 1 94.38 388 LEU B N 1
ATOM 6734 C CA . LEU B 1 388 ? -0.275 -5.391 -7.961 1 94.38 388 LEU B CA 1
ATOM 6735 C C . LEU B 1 388 ? -1.301 -6.516 -7.871 1 94.38 388 LEU B C 1
ATOM 6737 O O . LEU B 1 388 ? -2.508 -6.27 -7.938 1 94.38 388 LEU B O 1
ATOM 6741 N N . VAL B 1 389 ? -0.825 -7.766 -7.738 1 95.31 389 VAL B N 1
ATOM 6742 C CA . VAL B 1 389 ? -1.734 -8.891 -7.527 1 95.31 389 VAL B CA 1
ATOM 6743 C C . VAL B 1 389 ? -2.508 -8.688 -6.227 1 95.31 389 VAL B C 1
ATOM 6745 O O . VAL B 1 389 ? -3.727 -8.867 -6.188 1 95.31 389 VAL B O 1
ATOM 6748 N N . LEU B 1 390 ? -1.826 -8.297 -5.258 1 93.81 390 LEU B N 1
ATOM 6749 C CA . LEU B 1 390 ? -2.443 -8.078 -3.951 1 93.81 390 LEU B CA 1
ATOM 6750 C C . LEU B 1 390 ? -3.4 -6.895 -3.992 1 93.81 390 LEU B C 1
ATOM 6752 O O . LEU B 1 390 ? -4.445 -6.91 -3.334 1 93.81 390 LEU B O 1
ATOM 6756 N N . ALA B 1 391 ? -3.039 -5.879 -4.734 1 92.81 391 ALA B N 1
ATOM 6757 C CA . ALA B 1 391 ? -3.891 -4.703 -4.879 1 92.81 391 ALA B CA 1
ATOM 6758 C C . ALA B 1 391 ? -5.242 -5.074 -5.48 1 92.81 391 ALA B C 1
ATOM 6760 O O . ALA B 1 391 ? -6.273 -4.52 -5.094 1 92.81 391 ALA B O 1
ATOM 6761 N N . GLU B 1 392 ? -5.215 -5.945 -6.41 1 92.62 392 GLU B N 1
ATOM 6762 C CA . GLU B 1 392 ? -6.465 -6.395 -7.02 1 92.62 392 GLU B CA 1
ATOM 6763 C C . GLU B 1 392 ? -7.387 -7.023 -5.98 1 92.62 392 GLU B C 1
ATOM 6765 O O . GLU B 1 392 ? -8.602 -6.793 -6 1 92.62 392 GLU B O 1
ATOM 6770 N N . ALA B 1 393 ? -6.852 -7.852 -5.18 1 93.12 393 ALA B N 1
ATOM 6771 C CA . ALA B 1 393 ? -7.66 -8.484 -4.141 1 93.12 393 ALA B CA 1
ATOM 6772 C C . ALA B 1 393 ? -8.32 -7.434 -3.248 1 93.12 393 ALA B C 1
ATOM 6774 O O . ALA B 1 393 ? -9.492 -7.562 -2.891 1 93.12 393 ALA B O 1
ATOM 6775 N N . VAL B 1 394 ? -7.598 -6.422 -2.957 1 91.56 394 VAL B N 1
ATOM 6776 C CA . VAL B 1 394 ? -8.109 -5.352 -2.104 1 91.56 394 VAL B CA 1
ATOM 6777 C C . VAL B 1 394 ? -9.211 -4.59 -2.832 1 91.56 394 VAL B C 1
ATOM 6779 O O . VAL B 1 394 ? -10.258 -4.297 -2.254 1 91.56 394 VAL B O 1
ATOM 6782 N N . LEU B 1 395 ? -8.977 -4.27 -4.023 1 92.19 395 LEU B N 1
ATOM 6783 C CA . LEU B 1 395 ? -9.945 -3.52 -4.82 1 92.19 395 LEU B CA 1
ATOM 6784 C C . LEU B 1 395 ? -11.234 -4.312 -4.996 1 92.19 395 LEU B C 1
ATOM 6786 O O . LEU B 1 395 ? -12.328 -3.748 -4.926 1 92.19 395 LEU B O 1
ATOM 6790 N N . SER B 1 396 ? -11.094 -5.602 -5.238 1 91.5 396 SER B N 1
ATOM 6791 C CA . SER B 1 396 ? -12.273 -6.457 -5.363 1 91.5 396 SER B CA 1
ATOM 6792 C C . SER B 1 396 ? -13.023 -6.559 -4.039 1 91.5 396 SER B C 1
ATOM 6794 O O . SER B 1 396 ? -14.25 -6.598 -4.02 1 91.5 396 SER B O 1
ATOM 6796 N N . TYR B 1 397 ? -12.289 -6.57 -3.045 1 85.81 397 TYR B N 1
ATOM 6797 C CA . TYR B 1 397 ? -12.883 -6.605 -1.715 1 85.81 397 TYR B CA 1
ATOM 6798 C C . TYR B 1 397 ? -13.695 -5.344 -1.448 1 85.81 397 TYR B C 1
ATOM 6800 O O . TYR B 1 397 ? -14.742 -5.398 -0.789 1 85.81 397 TYR B O 1
ATOM 6808 N N . VAL B 1 398 ? -13.281 -4.23 -1.96 1 82.38 398 VAL B N 1
ATOM 6809 C CA . VAL B 1 398 ? -13.961 -2.953 -1.778 1 82.38 398 VAL B CA 1
ATOM 6810 C C . VAL B 1 398 ? -15.133 -2.846 -2.758 1 82.38 398 VAL B C 1
ATOM 6812 O O . VAL B 1 398 ? -16.047 -2.035 -2.562 1 82.38 398 VAL B O 1
ATOM 6815 N N . GLY B 1 399 ? -15.086 -3.654 -3.771 1 84.25 399 GLY B N 1
ATOM 6816 C CA . GLY B 1 399 ? -16.203 -3.684 -4.711 1 84.25 399 GLY B CA 1
ATOM 6817 C C . GLY B 1 399 ? -15.906 -2.924 -5.996 1 84.25 399 GLY B C 1
ATOM 6818 O O . GLY B 1 399 ? -16.812 -2.66 -6.781 1 84.25 399 GLY B O 1
ATOM 6819 N N . VAL B 1 400 ? -14.68 -2.51 -6.141 1 86.88 400 VAL B N 1
ATOM 6820 C CA . VAL B 1 400 ? -14.367 -1.718 -7.328 1 86.88 400 VAL B CA 1
ATOM 6821 C C . VAL B 1 400 ? -13.312 -2.432 -8.164 1 86.88 400 VAL B C 1
ATOM 6823 O O . VAL B 1 400 ? -12.688 -1.823 -9.039 1 86.88 400 VAL B O 1
ATOM 6826 N N . GLY B 1 401 ? -13.062 -3.666 -7.922 1 90.38 401 GLY B N 1
ATOM 6827 C CA . GLY B 1 401 ? -12.07 -4.43 -8.664 1 90.38 401 GLY B CA 1
ATOM 6828 C C . GLY B 1 401 ? -12.609 -5.016 -9.953 1 90.38 401 GLY B C 1
ATOM 6829 O O . GLY B 1 401 ? -13.266 -4.32 -10.734 1 90.38 401 GLY B O 1
ATOM 6830 N N . VAL B 1 402 ? -12.305 -6.242 -10.141 1 91 402 VAL B N 1
ATOM 6831 C CA . VAL B 1 402 ? -12.727 -6.969 -11.336 1 91 402 VAL B CA 1
ATOM 6832 C C . VAL B 1 402 ? -14.227 -7.219 -11.281 1 91 402 VAL B C 1
ATOM 6834 O O . VAL B 1 402 ? -14.828 -7.23 -10.203 1 91 402 VAL B O 1
ATOM 6837 N N . ASP B 1 403 ? -14.82 -7.293 -12.461 1 91.06 403 ASP B N 1
ATOM 6838 C CA . ASP B 1 403 ? -16.25 -7.586 -12.539 1 91.06 403 ASP B CA 1
ATOM 6839 C C . ASP B 1 403 ? -16.609 -8.82 -11.719 1 91.06 403 ASP B C 1
ATOM 6841 O O . ASP B 1 403 ? -15.875 -9.812 -11.734 1 91.06 403 ASP B O 1
ATOM 6845 N N . PRO B 1 404 ? -17.656 -8.742 -11.07 1 87.25 404 PRO B N 1
ATOM 6846 C CA . PRO B 1 404 ? -18.047 -9.859 -10.203 1 87.25 404 PRO B CA 1
ATOM 6847 C C . PRO B 1 404 ? -18.25 -11.164 -10.977 1 87.25 404 PRO B C 1
ATOM 6849 O O . PRO B 1 404 ? -18.156 -12.242 -10.391 1 87.25 404 PRO B O 1
ATOM 6852 N N . THR B 1 405 ? -18.453 -11.109 -12.219 1 87 405 THR B N 1
ATOM 6853 C CA . THR B 1 405 ? -18.688 -12.305 -13.023 1 87 405 THR B CA 1
ATOM 6854 C C . THR B 1 405 ? -17.359 -12.914 -13.469 1 87 405 THR B C 1
ATOM 6856 O O . THR B 1 405 ? -17.328 -14.062 -13.93 1 87 405 THR B O 1
ATOM 6859 N N . THR B 1 406 ? -16.344 -12.156 -13.312 1 90.12 406 THR B N 1
ATOM 6860 C CA . THR B 1 406 ? -15.023 -12.641 -13.695 1 90.12 406 THR B CA 1
ATOM 6861 C C . THR B 1 406 ? -14.359 -13.383 -12.539 1 90.12 406 THR B C 1
ATOM 6863 O O . THR B 1 406 ? -14.281 -12.859 -11.422 1 90.12 406 THR B O 1
ATOM 6866 N N . PRO B 1 407 ? -13.938 -14.594 -12.828 1 91.56 407 PRO B N 1
ATOM 6867 C CA . PRO B 1 407 ? -13.25 -15.32 -11.758 1 91.56 407 PRO B CA 1
ATOM 6868 C C . PRO B 1 407 ? -11.969 -14.625 -11.297 1 91.56 407 PRO B C 1
ATOM 6870 O O . PRO B 1 407 ? -11.109 -14.297 -12.117 1 91.56 407 PRO B O 1
ATOM 6873 N N . SER B 1 408 ? -11.867 -14.375 -10.039 1 94.56 408 SER B N 1
ATOM 6874 C CA . SER B 1 408 ? -10.68 -13.797 -9.406 1 94.56 408 SER B CA 1
ATOM 6875 C C . SER B 1 408 ? -10.625 -14.148 -7.922 1 94.56 408 SER B C 1
ATOM 6877 O O . SER B 1 408 ? -11.656 -14.352 -7.285 1 94.56 408 SER B O 1
ATOM 6879 N N . TRP B 1 409 ? -9.461 -14.305 -7.422 1 94.69 409 TRP B N 1
ATOM 6880 C CA . TRP B 1 409 ? -9.297 -14.586 -6 1 94.69 409 TRP B CA 1
ATOM 6881 C C . TRP B 1 409 ? -9.883 -13.461 -5.152 1 94.69 409 TRP B C 1
ATOM 6883 O O . TRP B 1 409 ? -10.438 -13.711 -4.078 1 94.69 409 TRP B O 1
ATOM 6893 N N . GLY B 1 410 ? -9.789 -12.234 -5.645 1 92.5 410 GLY B N 1
ATOM 6894 C CA . GLY B 1 410 ? -10.406 -11.109 -4.953 1 92.5 410 GLY B CA 1
ATOM 6895 C C . GLY B 1 410 ? -11.906 -11.242 -4.82 1 92.5 410 GLY B C 1
ATOM 6896 O O . GLY B 1 410 ? -12.469 -10.984 -3.75 1 92.5 410 GLY B O 1
ATOM 6897 N N . ASN B 1 411 ? -12.516 -11.625 -5.859 1 92 411 ASN B N 1
ATOM 6898 C CA . ASN B 1 411 ? -13.961 -11.828 -5.828 1 92 411 ASN B CA 1
ATOM 6899 C C . ASN B 1 411 ? -14.344 -12.977 -4.895 1 92 411 ASN B C 1
ATOM 6901 O O . ASN B 1 411 ? -15.367 -12.914 -4.219 1 92 411 ASN B O 1
ATOM 6905 N N . MET B 1 412 ? -13.516 -14.023 -4.934 1 91.12 412 MET B N 1
ATOM 6906 C CA . MET B 1 412 ? -13.75 -15.133 -4.016 1 91.12 412 MET B CA 1
ATOM 6907 C C . MET B 1 412 ? -13.68 -14.672 -2.564 1 91.12 412 MET B C 1
ATOM 6909 O O . MET B 1 412 ? -14.508 -15.062 -1.741 1 91.12 412 MET B O 1
ATOM 6913 N N . ILE B 1 413 ? -12.805 -13.812 -2.309 1 88.56 413 ILE B N 1
ATOM 6914 C CA . ILE B 1 413 ? -12.625 -13.281 -0.963 1 88.56 413 ILE B CA 1
ATOM 6915 C C . ILE B 1 413 ? -13.805 -12.383 -0.606 1 88.56 413 ILE B C 1
ATOM 6917 O O . ILE B 1 413 ? -14.336 -12.445 0.508 1 88.56 413 ILE B O 1
ATOM 6921 N N . ASN B 1 414 ? -14.211 -11.578 -1.484 1 86.31 414 ASN B N 1
ATOM 6922 C CA . ASN B 1 414 ? -15.352 -10.695 -1.274 1 86.31 414 ASN B CA 1
ATOM 6923 C C . ASN B 1 414 ? -16.625 -11.484 -0.97 1 86.31 414 ASN B C 1
ATOM 6925 O O . ASN B 1 414 ? -17.391 -11.117 -0.08 1 86.31 414 ASN B O 1
ATOM 6929 N N . GLN B 1 415 ? -16.797 -12.547 -1.666 1 83.56 415 GLN B N 1
ATOM 6930 C CA . GLN B 1 415 ? -17.984 -13.367 -1.477 1 83.56 415 GLN B CA 1
ATOM 6931 C C . GLN B 1 415 ? -17.922 -14.117 -0.148 1 83.56 415 GLN B C 1
ATOM 6933 O O . GLN B 1 415 ? -18.969 -14.383 0.467 1 83.56 415 GLN B O 1
ATOM 6938 N N . ALA B 1 416 ? -16.75 -14.398 0.236 1 80.38 416 ALA B N 1
ATOM 6939 C CA . ALA B 1 416 ? -16.547 -15.18 1.454 1 80.38 416 ALA B CA 1
ATOM 6940 C C . ALA B 1 416 ? -16.953 -14.383 2.689 1 80.38 416 ALA B C 1
ATOM 6942 O O . ALA B 1 416 ? -17.219 -14.953 3.748 1 80.38 416 ALA B O 1
ATOM 6943 N N . ARG B 1 417 ? -17.031 -13.117 2.572 1 75.56 417 ARG B N 1
ATOM 6944 C CA . ARG B 1 417 ? -17.469 -12.289 3.691 1 75.56 417 ARG B CA 1
ATOM 6945 C C . ARG B 1 417 ? -18.875 -12.68 4.156 1 75.56 417 ARG B C 1
ATOM 6947 O O . ARG B 1 417 ? -19.125 -12.805 5.355 1 75.56 417 ARG B O 1
ATOM 6954 N N . LEU B 1 418 ? -19.703 -12.828 3.252 1 72.81 418 LEU B N 1
ATOM 6955 C CA . LEU B 1 418 ? -21.078 -13.219 3.553 1 72.81 418 LEU B CA 1
ATOM 6956 C C . LEU B 1 418 ? -21.156 -14.68 3.992 1 72.81 418 LEU B C 1
ATOM 6958 O O . LEU B 1 418 ? -21.922 -15.023 4.891 1 72.81 418 LEU B O 1
ATOM 6962 N N . GLU B 1 419 ? -20.266 -15.406 3.432 1 72.38 419 GLU B N 1
ATOM 6963 C CA . GLU B 1 419 ? -20.25 -16.828 3.721 1 72.38 419 GLU B CA 1
ATOM 6964 C C . GLU B 1 419 ? -19.734 -17.109 5.133 1 72.38 419 GLU B C 1
ATOM 6966 O O . GLU B 1 419 ? -20.203 -18.031 5.801 1 72.38 419 GLU B O 1
ATOM 6971 N N . MET B 1 420 ? -18.844 -16.281 5.57 1 72.75 420 MET B N 1
ATOM 6972 C CA . MET B 1 420 ? -18.266 -16.453 6.898 1 72.75 420 MET B CA 1
ATOM 6973 C C . MET B 1 420 ? -19.25 -16 7.98 1 72.75 420 MET B C 1
ATOM 6975 O O . MET B 1 420 ? -19.156 -16.438 9.125 1 72.75 420 MET B O 1
ATOM 6979 N N . ALA B 1 421 ? -20.172 -15.195 7.598 1 65.81 421 ALA B N 1
ATOM 6980 C CA . ALA B 1 421 ? -21.156 -14.68 8.539 1 65.81 421 ALA B CA 1
ATOM 6981 C C . ALA B 1 421 ? -22.328 -15.648 8.688 1 65.81 421 ALA B C 1
ATOM 6983 O O . ALA B 1 421 ? -23.156 -15.492 9.586 1 65.81 421 ALA B O 1
ATOM 6984 N N . ARG B 1 422 ? -22.25 -16.719 7.879 1 67.31 422 ARG B N 1
ATOM 6985 C CA . ARG B 1 422 ? -23.344 -17.703 7.918 1 67.31 422 ARG B CA 1
ATOM 6986 C C . ARG B 1 422 ? -23.094 -18.734 9.008 1 67.31 422 ARG B C 1
ATOM 6988 O O . ARG B 1 422 ? -21.969 -18.906 9.477 1 67.31 422 ARG B O 1
ATOM 6995 N N . GLU B 1 423 ? -24.203 -19.219 9.547 1 65.19 423 GLU B N 1
ATOM 6996 C CA . GLU B 1 423 ? -24.156 -20.359 10.453 1 65.19 423 GLU B CA 1
ATOM 6997 C C . GLU B 1 423 ? -24.719 -21.609 9.797 1 65.19 423 GLU B C 1
ATOM 6999 O O . GLU B 1 423 ? -25.891 -21.656 9.438 1 65.19 423 GLU B O 1
ATOM 7004 N N . PRO B 1 424 ? -23.828 -22.719 9.5 1 73.62 424 PRO B N 1
ATOM 7005 C CA . PRO B 1 424 ? -22.406 -22.891 9.836 1 73.62 424 PRO B CA 1
ATOM 7006 C C . PRO B 1 424 ? -21.484 -22.141 8.883 1 73.62 424 PRO B C 1
ATOM 7008 O O . PRO B 1 424 ? -21.828 -21.922 7.723 1 73.62 424 PRO B O 1
ATOM 7011 N N . MET B 1 425 ? -20.281 -21.812 9.383 1 75.25 425 MET B N 1
ATOM 7012 C CA . MET B 1 425 ? -19.328 -20.953 8.672 1 75.25 425 MET B CA 1
ATOM 7013 C C . MET B 1 425 ? -18.734 -21.672 7.465 1 75.25 425 MET B C 1
ATOM 7015 O O . MET B 1 425 ? -18.359 -22.844 7.562 1 75.25 425 MET B O 1
ATOM 7019 N N . VAL B 1 426 ? -18.844 -21.156 6.32 1 77.31 426 VAL B N 1
ATOM 7020 C CA . VAL B 1 426 ? -18.234 -21.656 5.098 1 77.31 426 VAL B CA 1
ATOM 7021 C C . VAL B 1 426 ? -16.859 -21.031 4.914 1 77.31 426 VAL B C 1
ATOM 7023 O O . VAL B 1 426 ? -16.734 -19.875 4.465 1 77.31 426 VAL B O 1
ATOM 7026 N N . TRP B 1 427 ? -15.75 -21.766 5.184 1 79.56 427 TRP B N 1
ATOM 7027 C CA . TRP B 1 427 ? -14.406 -21.203 5.25 1 79.56 427 TRP B CA 1
ATOM 7028 C C . TRP B 1 427 ? -13.57 -21.656 4.051 1 79.56 427 TRP B C 1
ATOM 7030 O O . TRP B 1 427 ? -12.523 -21.062 3.766 1 79.56 427 TRP B O 1
ATOM 7040 N N . TRP B 1 428 ? -13.984 -22.578 3.27 1 85.25 428 TRP B N 1
ATOM 7041 C CA . TRP B 1 428 ? -13.109 -23.219 2.299 1 85.25 428 TRP B CA 1
ATOM 7042 C C . TRP B 1 428 ? -12.875 -22.328 1.086 1 85.25 428 TRP B C 1
ATOM 7044 O O . TRP B 1 428 ? -11.82 -22.391 0.453 1 85.25 428 TRP B O 1
ATOM 7054 N N . SER B 1 429 ? -13.867 -21.531 0.717 1 85.31 429 SER B N 1
ATOM 7055 C CA . SER B 1 429 ? -13.68 -20.625 -0.404 1 85.31 429 SER B CA 1
ATOM 7056 C C . SER B 1 429 ? -12.578 -19.594 -0.109 1 85.31 429 SER B C 1
ATOM 7058 O O . SER B 1 429 ? -11.711 -19.359 -0.949 1 85.31 429 SER B O 1
ATOM 7060 N N . LEU B 1 430 ? -12.617 -19.094 1.076 1 87 430 LEU B N 1
ATOM 7061 C CA . LEU B 1 430 ? -11.609 -18.109 1.493 1 87 430 LEU B CA 1
ATOM 7062 C C . LEU B 1 430 ? -10.227 -18.766 1.562 1 87 430 LEU B C 1
ATOM 7064 O O . LEU B 1 430 ? -9.25 -18.188 1.07 1 87 430 LEU B O 1
ATOM 7068 N N . LE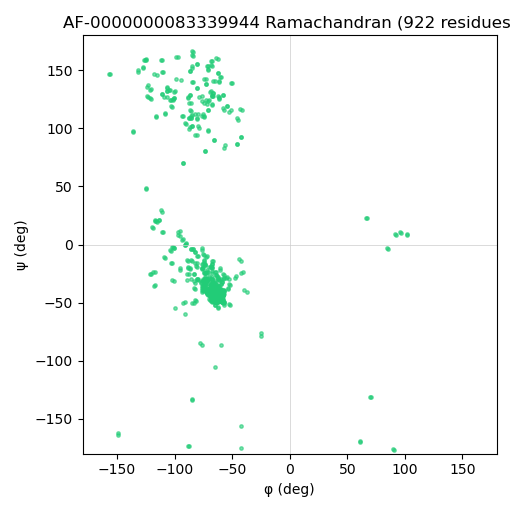U B 1 431 ? -10.188 -19.875 2.137 1 88 431 LEU B N 1
ATOM 7069 C CA . LEU B 1 431 ? -8.914 -20.578 2.289 1 88 431 LEU B CA 1
ATOM 7070 C C . LEU B 1 431 ? -8.305 -20.906 0.93 1 88 431 LEU B C 1
ATOM 7072 O O . LEU B 1 431 ? -7.098 -20.766 0.735 1 88 431 LEU B O 1
ATOM 7076 N N . SER B 1 432 ? -9.117 -21.391 0.035 1 91.62 432 SER B N 1
ATOM 7077 C CA . SER B 1 432 ? -8.641 -21.734 -1.299 1 91.62 432 SER B CA 1
ATOM 7078 C C . SER B 1 432 ? -8.094 -20.516 -2.027 1 91.62 432 SER B C 1
ATOM 7080 O O . SER B 1 432 ? -7 -20.562 -2.596 1 91.62 432 SER B O 1
ATOM 7082 N N . ALA B 1 433 ? -8.883 -19.422 -1.991 1 92.5 433 ALA B N 1
ATOM 7083 C CA . ALA B 1 433 ? -8.438 -18.172 -2.623 1 92.5 433 ALA B CA 1
ATOM 7084 C C . ALA B 1 433 ? -7.105 -17.703 -2.039 1 92.5 433 ALA B C 1
ATOM 7086 O O . ALA B 1 433 ? -6.191 -17.344 -2.779 1 92.5 433 ALA B O 1
ATOM 7087 N N . PHE B 1 434 ? -7.004 -17.844 -0.772 1 90.69 434 PHE B N 1
ATOM 7088 C CA . PHE B 1 434 ? -5.809 -17.391 -0.068 1 90.69 434 PHE B CA 1
ATOM 7089 C C . PHE B 1 434 ? -4.613 -18.266 -0.424 1 90.69 434 PHE B C 1
ATOM 7091 O O . PHE B 1 434 ? -3.521 -17.766 -0.689 1 90.69 434 PHE B O 1
ATOM 7098 N N . CYS B 1 435 ? -4.77 -19.516 -0.449 1 92.56 435 CYS B N 1
ATOM 7099 C CA . CYS B 1 435 ? -3.67 -20.438 -0.702 1 92.56 435 CYS B CA 1
ATOM 7100 C C . CYS B 1 435 ? -3.119 -20.25 -2.111 1 92.56 435 CYS B C 1
ATOM 7102 O O . CYS B 1 435 ? -1.904 -20.172 -2.301 1 92.56 435 CYS B O 1
ATOM 7104 N N . PHE B 1 436 ? -3.994 -20.203 -3.072 1 95.62 436 PHE B N 1
ATOM 7105 C CA . PHE B 1 436 ? -3.555 -20.062 -4.457 1 95.62 436 PHE B CA 1
ATOM 7106 C C . PHE B 1 436 ? -2.895 -18.703 -4.672 1 95.62 436 PHE B C 1
ATOM 7108 O O . PHE B 1 436 ? -1.85 -18.609 -5.32 1 95.62 436 PHE B O 1
ATOM 7115 N N . MET B 1 437 ? -3.535 -17.688 -4.121 1 95.62 437 MET B N 1
ATOM 7116 C CA . MET B 1 437 ? -2.967 -16.359 -4.25 1 95.62 437 MET B CA 1
ATOM 7117 C C . MET B 1 437 ? -1.632 -16.25 -3.521 1 95.62 437 MET B C 1
ATOM 7119 O O . MET B 1 437 ? -0.672 -15.695 -4.047 1 95.62 437 MET B O 1
ATOM 7123 N N . PHE B 1 438 ? -1.607 -16.812 -2.369 1 94.06 438 PHE B N 1
ATOM 7124 C CA . PHE B 1 438 ? -0.402 -16.797 -1.549 1 94.06 438 PHE B CA 1
ATOM 7125 C C . PHE B 1 438 ? 0.743 -17.516 -2.248 1 94.06 438 PHE B C 1
ATOM 7127 O O . PHE B 1 438 ? 1.881 -17.047 -2.238 1 94.06 438 PHE B O 1
ATOM 7134 N N . ALA B 1 439 ? 0.494 -18.594 -2.77 1 95.44 439 ALA B N 1
ATOM 7135 C CA . ALA B 1 439 ? 1.519 -19.375 -3.467 1 95.44 439 ALA B CA 1
ATOM 7136 C C . ALA B 1 439 ? 2.127 -18.578 -4.613 1 95.44 439 ALA B C 1
ATOM 7138 O O . ALA B 1 439 ? 3.346 -18.562 -4.793 1 95.44 439 ALA B O 1
ATOM 7139 N N . LEU B 1 440 ? 1.31 -17.906 -5.352 1 96.25 440 LEU B N 1
ATOM 7140 C CA . LEU B 1 440 ? 1.779 -17.109 -6.473 1 96.25 440 LEU B CA 1
ATOM 7141 C C . LEU B 1 440 ? 2.631 -15.938 -5.984 1 96.25 440 LEU B C 1
ATOM 7143 O O . LEU B 1 440 ? 3.746 -15.734 -6.473 1 96.25 440 LEU B O 1
ATOM 7147 N N . VAL B 1 441 ? 2.111 -15.219 -5.02 1 95.62 441 VAL B N 1
ATOM 7148 C CA . VAL B 1 441 ? 2.766 -14.008 -4.531 1 95.62 441 VAL B CA 1
ATOM 7149 C C . VAL B 1 441 ? 4.062 -14.375 -3.814 1 95.62 441 VAL B C 1
ATOM 7151 O O . VAL B 1 441 ? 5.078 -13.695 -3.969 1 95.62 441 VAL B O 1
ATOM 7154 N N . LEU B 1 442 ? 4.004 -15.422 -3.037 1 94.31 442 LEU B N 1
ATOM 7155 C CA . LEU B 1 442 ? 5.211 -15.867 -2.348 1 94.31 442 LEU B CA 1
ATOM 7156 C C . LEU B 1 442 ? 6.297 -16.25 -3.348 1 94.31 442 LEU B C 1
ATOM 7158 O O . LEU B 1 442 ? 7.453 -15.852 -3.193 1 94.31 442 LEU B O 1
ATOM 7162 N N . ALA B 1 443 ? 5.926 -17.031 -4.316 1 96 443 ALA B N 1
ATOM 7163 C CA . ALA B 1 443 ? 6.883 -17.438 -5.344 1 96 443 ALA B CA 1
ATOM 7164 C C . ALA B 1 443 ? 7.473 -16.219 -6.051 1 96 443 ALA B C 1
ATOM 7166 O O . ALA B 1 443 ? 8.68 -16.156 -6.281 1 96 443 ALA B O 1
ATOM 7167 N N . ALA B 1 444 ? 6.66 -15.305 -6.352 1 95.12 444 ALA B N 1
ATOM 7168 C CA . ALA B 1 444 ? 7.113 -14.086 -7.027 1 95.12 444 ALA B CA 1
ATOM 7169 C C . ALA B 1 444 ? 8.07 -13.297 -6.141 1 95.12 444 ALA B C 1
ATOM 7171 O O . ALA B 1 444 ? 9.094 -12.789 -6.617 1 95.12 444 ALA B O 1
ATOM 7172 N N . ASN B 1 445 ? 7.766 -13.234 -4.871 1 92.5 445 ASN B N 1
ATOM 7173 C CA . ASN B 1 445 ? 8.609 -12.492 -3.939 1 92.5 445 ASN B CA 1
ATOM 7174 C C . ASN B 1 445 ? 9.977 -13.148 -3.77 1 92.5 445 ASN B C 1
ATOM 7176 O O . ASN B 1 445 ? 11 -12.469 -3.762 1 92.5 445 ASN B O 1
ATOM 7180 N N . LEU B 1 446 ? 9.977 -14.391 -3.621 1 92.56 446 LEU B N 1
ATOM 7181 C CA . LEU B 1 446 ? 11.227 -15.109 -3.459 1 92.56 446 LEU B CA 1
ATOM 7182 C C . LEU B 1 446 ? 12.094 -14.984 -4.707 1 92.56 446 LEU B C 1
ATOM 7184 O O . LEU B 1 446 ? 13.312 -14.805 -4.609 1 92.56 446 LEU B O 1
ATOM 7188 N N . PHE B 1 447 ? 11.438 -15.125 -5.844 1 93.81 447 PHE B N 1
ATOM 7189 C CA . PHE B 1 447 ? 12.164 -14.977 -7.102 1 93.81 447 PHE B CA 1
ATOM 7190 C C . PHE B 1 447 ? 12.711 -13.562 -7.25 1 93.81 447 PHE B C 1
ATOM 7192 O O . PHE B 1 447 ? 13.867 -13.383 -7.652 1 93.81 447 PHE B O 1
ATOM 7199 N N . ALA B 1 448 ? 11.891 -12.594 -6.902 1 90.88 448 ALA B N 1
ATOM 7200 C CA . ALA B 1 448 ? 12.281 -11.188 -7.012 1 90.88 448 ALA B CA 1
ATOM 7201 C C . ALA B 1 448 ? 13.469 -10.875 -6.105 1 90.88 448 ALA B C 1
ATOM 7203 O O . ALA B 1 448 ? 14.359 -10.109 -6.48 1 90.88 448 ALA B O 1
ATOM 7204 N N . ASP B 1 449 ? 13.484 -11.383 -4.957 1 87.56 449 ASP B N 1
ATOM 7205 C CA . ASP B 1 449 ? 14.578 -11.164 -4.016 1 87.56 449 ASP B CA 1
ATOM 7206 C C . ASP B 1 449 ? 15.906 -11.656 -4.602 1 87.56 449 ASP B C 1
ATOM 7208 O O . ASP B 1 449 ? 16.938 -10.984 -4.473 1 87.56 449 ASP B O 1
ATOM 7212 N N . ARG B 1 450 ? 15.844 -12.773 -5.211 1 90.75 450 ARG B N 1
ATOM 7213 C CA . ARG B 1 450 ? 17.062 -13.328 -5.793 1 90.75 450 ARG B CA 1
ATOM 7214 C C . ARG B 1 450 ? 17.516 -12.508 -7 1 90.75 450 ARG B C 1
ATOM 7216 O O . ARG B 1 450 ? 18.719 -12.305 -7.203 1 90.75 450 ARG B O 1
ATOM 7223 N N . VAL B 1 451 ? 16.625 -12.125 -7.777 1 91.5 451 VAL B N 1
ATOM 7224 C CA . VAL B 1 451 ? 16.938 -11.289 -8.93 1 91.5 451 VAL B CA 1
ATOM 7225 C C . VAL B 1 451 ? 17.594 -9.992 -8.469 1 91.5 451 VAL B C 1
ATOM 7227 O O . VAL B 1 451 ? 18.594 -9.562 -9.023 1 91.5 451 VAL B O 1
ATOM 7230 N N . GLN B 1 452 ? 17 -9.461 -7.48 1 88.12 452 GLN B N 1
ATOM 7231 C CA . GLN B 1 452 ? 17.547 -8.219 -6.934 1 88.12 452 GLN B CA 1
ATOM 7232 C C . GLN B 1 452 ? 18.953 -8.438 -6.391 1 88.12 452 GLN B C 1
ATOM 7234 O O . GLN B 1 452 ? 19.844 -7.598 -6.594 1 88.12 452 GLN B O 1
ATOM 7239 N N . TRP B 1 453 ? 19.172 -9.477 -5.77 1 85.88 453 TRP B N 1
ATOM 7240 C CA . TRP B 1 453 ? 20.469 -9.781 -5.168 1 85.88 453 TRP B CA 1
ATOM 7241 C C . TRP B 1 453 ? 21.547 -9.93 -6.234 1 85.88 453 TRP B C 1
ATOM 7243 O O . TRP B 1 453 ? 22.672 -9.453 -6.062 1 85.88 453 TRP B O 1
ATOM 7253 N N . VAL B 1 454 ? 21.25 -10.539 -7.32 1 88.62 454 VAL B N 1
ATOM 7254 C CA . VAL B 1 454 ? 22.234 -10.844 -8.344 1 88.62 454 VAL B CA 1
ATOM 7255 C C . VAL B 1 454 ? 22.453 -9.625 -9.242 1 88.62 454 VAL B C 1
ATOM 7257 O O . VAL B 1 454 ? 23.578 -9.312 -9.633 1 88.62 454 VAL B O 1
ATOM 7260 N N . LEU B 1 455 ? 21.422 -8.906 -9.547 1 86.5 455 LEU B N 1
ATOM 7261 C CA . LEU B 1 455 ? 21.484 -7.84 -10.547 1 86.5 455 LEU B CA 1
ATOM 7262 C C . LEU B 1 455 ? 21.906 -6.523 -9.906 1 86.5 455 LEU B C 1
ATOM 7264 O O . LEU B 1 455 ? 22.359 -5.605 -10.594 1 86.5 455 LEU B O 1
ATOM 7268 N N . ASN B 1 456 ? 21.75 -6.41 -8.609 1 76.81 456 ASN B N 1
ATOM 7269 C CA . ASN B 1 456 ? 22.188 -5.195 -7.934 1 76.81 456 ASN B CA 1
ATOM 7270 C C . ASN B 1 456 ? 23.719 -5.102 -7.887 1 76.81 456 ASN B C 1
ATOM 7272 O O . ASN B 1 456 ? 24.375 -5.957 -7.297 1 76.81 456 ASN B O 1
ATOM 7276 N N . PRO B 1 457 ? 24.297 -4.191 -8.492 1 66.56 457 PRO B N 1
ATOM 7277 C CA . PRO B 1 457 ? 25.75 -4.07 -8.562 1 66.56 457 PRO B CA 1
ATOM 7278 C C . PRO B 1 457 ? 26.406 -3.855 -7.195 1 66.56 457 PRO B C 1
ATOM 7280 O O . PRO B 1 457 ? 27.578 -4.172 -7.004 1 66.56 457 PRO B O 1
ATOM 7283 N N . ARG B 1 458 ? 25.734 -3.305 -6.285 1 59.44 458 ARG B N 1
ATOM 7284 C CA . ARG B 1 458 ? 26.312 -3.021 -4.98 1 59.44 458 ARG B CA 1
ATOM 7285 C C . ARG B 1 458 ? 26.688 -4.309 -4.254 1 59.44 458 ARG B C 1
ATOM 7287 O O . ARG B 1 458 ? 27.578 -4.312 -3.396 1 59.44 458 ARG B O 1
ATOM 7294 N N . ASN B 1 459 ? 26.047 -5.266 -4.645 1 53.5 459 ASN B N 1
ATOM 7295 C CA . ASN B 1 459 ? 26.297 -6.551 -4 1 53.5 459 ASN B CA 1
ATOM 7296 C C . ASN B 1 459 ? 27.469 -7.285 -4.664 1 53.5 459 ASN B C 1
ATOM 7298 O O . ASN B 1 459 ? 27.984 -8.258 -4.113 1 53.5 459 ASN B O 1
ATOM 7302 N N . ASN B 1 460 ? 27.812 -6.957 -5.848 1 52.94 460 ASN B N 1
ATOM 7303 C CA . ASN B 1 460 ? 28.859 -7.656 -6.578 1 52.94 460 ASN B CA 1
ATOM 7304 C C . ASN B 1 460 ? 30.25 -7.156 -6.18 1 52.94 460 ASN B C 1
ATOM 7306 O O . ASN B 1 460 ? 31.266 -7.664 -6.668 1 52.94 460 ASN B O 1
ATOM 7310 N N . THR B 1 461 ? 30.406 -6.113 -5.586 1 46.91 461 THR B N 1
ATOM 7311 C CA . THR B 1 461 ? 31.766 -5.695 -5.27 1 46.91 461 THR B CA 1
ATOM 7312 C C . THR B 1 461 ? 32.406 -6.633 -4.238 1 46.91 461 THR B C 1
ATOM 7314 O O . THR B 1 461 ? 33.562 -6.504 -3.916 1 46.91 461 THR B O 1
ATOM 7317 N N . GLU B 1 462 ? 31.812 -7.348 -3.533 1 38.81 462 GLU B N 1
ATOM 7318 C CA . GLU B 1 462 ? 32.469 -8.188 -2.549 1 38.81 462 GLU B CA 1
ATOM 7319 C C . GLU B 1 462 ? 33.125 -9.406 -3.205 1 38.81 462 GLU B C 1
ATOM 7321 O O . GLU B 1 462 ? 33.812 -10.172 -2.551 1 38.81 462 GLU B O 1
ATOM 7326 N N . LYS B 1 463 ? 33 -9.688 -4.551 1 34.97 463 LYS B N 1
ATOM 7327 C CA . LYS B 1 463 ? 33.844 -10.781 -5.055 1 34.97 463 LYS B CA 1
ATOM 7328 C C . LYS B 1 463 ? 35.156 -10.266 -5.609 1 34.97 463 LYS B C 1
ATOM 7330 O O . LYS B 1 463 ? 35.188 -9.281 -6.348 1 34.97 463 LYS B O 1
#

Secondary structure (DSSP, 8-state):
--EEEE--HHHHHHHHHHHHHHHHHHHHHH-HHHHHHHHHHHTSHHHHHHHHHHHHHHHHHHHTS-EEEEEE--SSTT---EEEEE-HHHHHTHHHHH---SS-B-TT-SBBSS-EEEE-TTS-EEEE-PBPTTS-GGGTT-HHHHHHHHHHHHHHHHHHHHHHHHHHHHHHHHHHHHHHHH--S--------HHHHHHHHHHHHHHHHHHHHHTTTS-TT-B-TT--BHHHHHHHHHHHHHIIIIIHHHHHHHHHHHHHHHHHHH-HHHHHHHHHHHHHHHTS-HHHHHHHHHHHHHHHHHHTGGG--SHHHHHHHHHHHHHHHHHHHS-HHHHHHHHHHHHHHTTSHHHHHHHHTT--HHHHIIIIIHHHHHHHHHHHHHHHHHHHHHHHHHHHHHT-SS-TTS--HHHHHHHHHHHHTSSS---HHHHHHHHHHHHHHHHHHHHHHHHHHHH-GGGGGG-/--EEEE--HHHHHHHHHHHHHHHHHHHHHH-HHHHHHHHHHHTSHHHHHHHHHHHHHHHHHHHTS-EEEEEE--SSTT---EEEEE-HHHHHTHHHHH---SS-B-TT-SBBSS-EEEE-TTS-EEEE-PBPTTS-GGGGT-HHHHHHHHHHHHHHHHHHHHHHHHHHHHHHHHHHHHHHHH--S--------HHHHHHHHHHHHHHHHHHHHHTTTS-TT-B-TT--BHHHHHHHHHHHHHIIIIIHHHHHHHHHHHHHHHHHHH-HHHHHHHHHHHHHHHTS-HHHHHHHHHHHHHHHHHHTGGG--SHHHHHHHHHHHHHHHHHHHS-HHHHHHHHHHHHHHTTSHHHHHHHHTT--HHHHIIIIIHHHHHHHHHHHHHHHHHHHHHHHHHHHHHT-SS-TTS--HHHHHHHHHHHHTSSS---HHHHHHHHHHHHHHHHHHHHHHHHHHHH-GGGGGG-

InterPro domains:
  IPR000515 ABC transporter type 1, transmembrane domain MetI-like [PF00528] (257-458)
  IPR000515 ABC transporter type 1, transmembrane domain MetI-like [PS50928] (238-448)
  IPR000515 ABC transporter type 1, transmembrane domain MetI-like [cd06261] (242-441)
  IPR035906 MetI-like superfamily [G3DSA:1.10.3720.10] (228-453)
  IPR035906 MetI-like superfamily [SSF161098] (242-437)
  IPR050366 Binding-protein-dependent transport system permease [PTHR43386] (30-459)

Solvent-accessible surface area (backbone atoms only — not comparable to full-atom values): 47681 Å² total; per-residue (Å²): 120,62,73,44,81,47,83,53,71,66,28,52,50,52,52,48,49,51,52,51,51,52,51,48,50,52,53,33,70,70,32,70,69,52,40,53,50,50,50,56,33,41,37,36,56,65,26,36,38,18,48,50,54,51,51,52,50,50,51,52,23,55,40,57,45,42,39,26,35,35,48,49,78,57,86,57,91,85,56,75,73,52,70,45,78,43,24,59,51,46,62,76,44,41,72,52,68,71,53,59,40,83,40,35,26,49,55,66,42,60,36,33,66,53,65,40,81,40,69,43,97,85,66,49,76,40,75,41,65,44,69,44,85,71,34,61,71,68,55,82,81,39,71,69,54,44,52,51,50,51,50,50,43,45,48,52,13,45,51,52,19,51,50,53,47,47,53,53,49,49,53,51,49,49,49,47,48,51,43,55,70,62,50,75,94,82,80,82,70,83,72,59,48,56,68,47,42,51,50,47,50,35,52,52,42,24,53,52,42,29,52,55,59,45,43,71,39,26,44,67,42,7,32,35,72,76,7,48,43,34,53,59,45,50,59,54,10,39,33,47,43,49,47,42,12,54,52,17,46,58,57,15,42,60,58,15,52,54,52,9,40,45,23,22,64,72,32,69,69,55,26,49,52,50,50,50,50,46,49,56,55,69,30,43,43,61,68,58,52,51,42,53,54,42,51,51,49,51,49,52,45,64,76,41,49,82,83,43,84,49,74,66,52,45,43,48,50,50,44,50,49,50,29,50,52,52,5,73,72,57,21,50,66,59,12,52,52,37,18,56,52,30,40,55,52,54,68,33,66,70,48,44,49,40,51,71,72,62,56,52,68,68,55,45,38,63,69,58,46,45,69,73,44,45,59,59,52,54,39,47,46,40,51,47,21,40,55,42,37,34,46,44,32,52,33,19,52,67,69,56,40,64,48,85,88,48,58,29,45,19,46,39,45,42,55,28,56,63,35,50,71,35,90,77,63,48,58,48,53,38,51,48,27,46,51,57,51,30,53,52,27,38,24,38,47,49,30,27,53,39,46,39,56,66,59,36,66,83,62,55,68,80,111,119,62,71,43,80,47,81,54,72,65,29,53,49,52,52,48,48,51,51,49,51,51,50,50,51,52,52,33,70,71,32,70,69,53,38,52,51,52,49,56,34,41,39,36,56,63,27,35,38,18,46,51,52,51,49,52,48,49,51,55,22,55,40,57,46,43,39,25,35,34,46,48,77,56,86,55,91,84,54,76,72,52,71,45,78,42,26,60,51,46,62,77,44,40,71,53,68,72,53,57,41,82,39,34,27,49,56,66,44,61,39,34,65,54,66,40,80,41,69,42,98,84,67,49,77,41,74,41,64,46,67,44,87,70,34,60,71,67,55,83,80,40,72,70,55,43,54,50,50,51,50,51,43,44,48,52,12,47,50,52,18,50,50,52,46,48,52,51,48,49,54,51,49,50,49,47,49,53,43,56,72,60,52,75,94,80,81,83,70,82,72,59,47,56,66,46,44,52,50,47,49,34,52,53,43,23,52,52,42,28,52,55,61,44,43,72,40,27,44,65,42,8,31,35,74,76,8,47,41,35,53,59,46,48,58,54,10,40,32,46,43,50,48,43,12,52,51,17,47,57,57,15,41,62,59,14,51,55,53,8,41,45,23,22,63,70,33,69,70,56,24,50,51,52,50,50,50,45,48,56,53,67,32,43,43,60,67,58,54,52,42,51,52,44,51,53,48,50,49,52,45,64,76,40,50,82,81,44,86,50,75,67,53,44,42,48,50,50,45,50,50,50,30,50,52,52,7,72,71,58,21,50,66,59,13,53,52,37,18,55,50,30,40,55,54,53,67,34,69,71,48,45,49,40,51,72,72,63,56,53,68,67,55,44,40,64,69,60,47,46,67,74,45,44,58,57,52,53,38,46,47,41,52,47,21,40,55,41,37,34,46,43,32,51,32,19,53,67,68,58,40,65,48,86,88,50,56,29,44,19,45,40,43,41,55,28,56,61,34,50,72,36,90,78,63,48,57,49,53,37,50,46,27,46,51,58,50,29,53,52,26,38,24,38,47,50,31,27,53,40,45,40,56,66,61,36,66,83,62,55,66,81,112

Foldseek 3Di:
DDWDWDAAPLLVVLVVVVVVVVVVVVVLVVDPVSVQLVLLLLQDLLLVLLVVLQVVLSVLLNQQRIKIFDFDPDPPDPDDRDTDIDGNLCVLVVLQVVQFWAFWDAAVGQWHPFFDFDQPPVRDTDGDGHGTDQAPPQPPPDVVSVVVVLVVLLVVLQVVLVVVLVVVVVVVVVVVVVCVVVDDDDDPRSDGDVVSNSVSSSVVSSVVSSVSVNVNRTLRLIAHGRRRRLVSLLSLQSNLLQSLLQLLLVLLPVVLLVLLLCLQQVPDPSVVVSVVVLVVLVVDDLLVQLLVQLVVVVVVCVVPVVVADDPVNVLSVSSVVSSNSSSNSPSSVSSNVSNVQSNVQCPDDVNVVCVVVPDDPVCSCVPRRVVVCVLVSVLCSLLSSLVRSVSQLVSLLVPRHGDLVRRHLSNLCNSQVVQCVDVVRDCSSNVSSCVSSVSSSVSSVSNSVSSCCSSPVVNPVVD/DDKDWDAAPLLVVLVVVVVVVVVVVVVLVVDPVSVQLVLLLQQDLLLVLLVLLQVVLSVLLNQQRIKIWDFDPDPPDPDDRDTDIDGNLCVLVVLQVVQFWAFWDAAVHQWHPFFDFDQDPVRDTDGDGHGTDQAPPQPPPDVVSVVVVLVVLLVVLLVVLVVVLVVVVVVVVVVVVVCVVVDDDDDPRSDGDVVSNSVSSSVVSSVVSSCSVNVNRTLRLIAHGRRRRLVSLLSLQSNLLQSLLQLLLVLLPVVLLVLLLCLQQVPDPSVVVSVVVLVVLVVDDLLVQLLVQLVVVVVVCVVPVVVADDPVNVLSVSSVVSSNSSSNSPSSVSSNVSNVQSNVQCPDDVNVVCVVVPDDPVCSCVPRRVVVCVLVSVLCSLLSSLVRSVSQLVSVLVPRHGDLVRRHLSNLCNSQVVQCVDVVRDCSSNVSSCVSSVSSSVSSVSNSVSSCCSSPVVNPVVD

Sequence (926 aa):
MVMMPSFYWTDIMLWALFGLLLVAIKQILADKQKRQQWRQVFSSKTAMAAAIVLVVYFMVALADSIHFNVETQSSAQNAAQTTIQMTPLDMVFSHLIVKTERTYSAPFASHEYSRSIVYDEQGQVSQQFLPLQHVADYFSNDDKSASWYLVKQASWAFMAAVLLLFVFASIHAYGKFVAFAQLHAGEHPIKLPWQTAYVTVFILVFTAVFLYLLSFDYHVLGTSKVGDDVFYQSLKSVRTGILIGALTTVVMLPLALVLGISAGYFKGWIDDIIQYLYTTLNSIPGVLLIAAAVLVMQSIMANNADWFGSSEERADLRLLFLILILGITSWTGLCRLLRAETLKISQIEYVTAAKAFGMGPFTIIRRHIMPNLMHLVLIALVLDFSGLVLAEAVLSYVGVGVDPTTPSWGNMINQARLEMAREPMVWWSLLSAFCFMFALVLAANLFADRVQWVLNPRNNTEKMVMMPSFYWTDIMLWALFGLLLVAIKQILADKQKRQQWRQVFSSKTAMAAAIVLVVYFMVALADSIHFNVETQSSAQNAAQTTIQMTPLDMVFSHLIVKTERTYSAPFASHEYSRSIVYDEQGQVSQQFLPLQHVADYFSNDDKSASWYLVKQASWAFMAAVLLLFVFASIHAYGKFVAFAQLHAGEHPIKLPWQTAYVTVFILVFTAVFLYLLSFDYHVLGTSKVGDDVFYQSLKSVRTGILIGALTTVVMLPLALVLGISAGYFKGWIDDIIQYLYTTLNSIPGVLLIAAAVLVMQSIMANNADWFGSSEERADLRLLFLILILGITSWTGLCRLLRAETLKISQIEYVTAAKAFGMGPFTIIRRHIMPNLMHLVLIALVLDFSGLVLAEAVLSYVGVGVDPTTPSWGNMINQARLEMAREPMVWWSLLSAFCFMFALVLAANLFADRVQWVLNPRNNTEK

Organism: NCBI:txid2580412

pLDDT: mean 84.1, std 13.05, range [34.84, 97.5]

Nearest PDB structures (foldseek):
  8j5q-assembly1_C  TM=9.079E-01  e=3.470E-11  Mycobacterium tuberculosis H37Rv
  8xfc-assembly1_C  TM=8.751E-01  e=2.102E-10  Mycobacterium tuberculosis H37Rv
  8wd9-assembly1_B  TM=5.764E-01  e=6.013E-05  Mycobacterium tuberculosis H37Rv
  8wda-assembly1_B  TM=5.549E-01  e=5.235E-05  Mycobacterium tuberculosis H37Rv
  8j5q-assembly1_B  TM=5.365E-01  e=6.297E-05  Mycobacterium tuberculosis H37Rv